Protein AF-0000000074490068 (afdb_homodimer)

Nearest PDB structures (foldseek):
  7w8n-assembly1_C  TM=6.162E-01  e=2.798E-07  Erythrobacter longus
  7cip-assembly2_B  TM=6.280E-01  e=3.712E-07  Erythrobacter longus
  6kf1-assembly1_A  TM=6.487E-01  e=4.925E-07  Erythrobacter longus
  7cih-assembly4_D  TM=6.109E-01  e=3.133E-07  Erythrobacter longus
  6kf5-assembly1_D  TM=5.903E-01  e=6.533E-07  Erythrobacter longus

pLDDT: mean 87.21, std 14.09, range [32.97, 98.94]

Radius of gyration: 30.13 Å; Cα contacts (8 Å, |Δi|>4): 1688; chains: 2; bounding box: 76×88×86 Å

Solvent-accessible surface area (backbone atoms only — not comparable to full-atom values): 42512 Å² total; per-residue (Å²): 114,66,72,55,53,51,49,50,50,50,48,48,49,50,51,49,50,51,50,49,51,48,48,51,52,52,51,50,51,50,50,52,51,47,46,33,62,75,40,30,87,71,47,42,37,57,71,64,39,27,41,83,44,58,45,64,84,72,64,73,90,52,71,54,39,72,70,18,42,49,44,71,22,54,44,70,45,73,50,67,32,97,88,70,40,45,30,28,31,38,44,33,47,16,64,80,70,25,80,54,54,54,49,51,73,74,66,47,82,62,60,46,69,66,54,49,71,68,56,46,51,49,54,51,50,55,49,52,45,65,44,64,30,34,36,39,35,31,58,41,54,34,22,37,64,74,21,66,62,52,39,52,39,50,54,54,51,23,67,76,34,90,41,26,31,35,41,34,40,19,49,48,29,15,68,82,14,35,49,88,74,55,42,62,71,57,40,51,48,40,47,49,36,53,54,49,53,49,39,73,58,58,35,58,61,57,31,34,24,35,26,9,29,38,59,8,18,30,53,32,30,42,40,46,17,44,42,26,69,74,65,60,46,72,36,44,37,22,38,38,28,33,36,27,50,33,22,43,39,66,39,41,39,58,19,63,92,57,58,78,36,45,87,29,56,85,36,68,69,50,33,53,55,56,34,67,53,48,77,63,36,53,54,22,39,65,29,40,38,47,31,62,27,26,33,33,40,37,38,36,16,61,56,12,69,54,50,49,49,65,29,40,51,48,37,49,36,33,35,47,14,51,67,70,73,46,86,47,78,79,73,57,70,64,57,63,66,59,47,40,58,78,48,88,60,67,42,64,45,80,53,81,51,29,33,39,32,45,39,49,66,46,46,25,37,40,33,36,57,42,83,64,82,80,60,73,85,65,84,68,51,85,82,44,55,23,56,44,37,34,38,38,27,48,69,17,28,69,74,45,48,74,60,26,50,61,47,64,44,41,52,51,33,54,30,53,78,67,72,88,113,66,71,56,53,51,50,50,49,50,49,47,49,52,52,50,51,51,50,48,51,47,49,51,52,52,49,50,51,50,50,51,51,47,44,34,62,74,39,29,88,69,48,42,38,57,70,64,40,27,40,83,44,59,46,64,83,72,65,74,89,53,70,54,36,74,69,17,44,49,45,72,24,53,44,70,45,73,52,66,32,97,87,71,39,43,30,27,29,38,45,32,46,16,64,80,72,25,81,54,54,54,49,51,73,73,68,49,82,64,61,46,65,67,55,48,72,67,57,46,51,50,53,50,49,55,49,52,45,64,43,65,30,34,36,40,34,30,57,41,53,34,22,38,62,73,23,66,63,52,40,52,40,49,54,53,51,23,68,76,34,90,41,26,32,35,40,34,40,20,46,49,27,14,67,81,16,36,49,83,74,54,41,63,70,59,39,52,48,41,47,50,37,53,54,48,52,48,39,73,58,59,34,58,60,57,31,34,24,35,26,9,28,39,57,8,18,29,54,32,30,43,40,46,17,44,41,26,68,75,65,60,46,73,35,45,39,21,38,39,27,33,37,27,52,33,22,42,40,66,38,42,39,58,19,63,92,57,56,78,39,46,88,31,56,84,36,67,70,51,32,54,55,56,33,68,52,47,76,64,36,52,54,23,39,66,29,40,38,47,32,61,26,27,33,32,38,38,37,34,16,61,57,11,70,54,50,51,50,65,28,42,51,49,38,49,37,32,36,47,14,50,68,69,74,44,83,46,78,79,74,58,70,63,56,63,65,59,48,37,57,80,48,83,64,70,40,64,45,82,52,81,54,28,34,39,33,45,39,50,65,44,46,28,36,42,34,35,57,42,83,64,84,80,59,72,86,66,84,70,52,86,80,44,54,25,55,45,38,35,38,38,27,49,69,18,27,68,76,44,48,75,58,26,50,61,48,63,45,41,52,50,32,54,30,52,78,68,72,88

Organism: Spizellomyces punctatus (strain DAOM BR117) (NCBI:txid645134)

InterPro domains:
  IPR000073 Alpha/beta hydrolase fold-1 [PF00561] (134-226)
  IPR029058 Alpha/Beta hydrolase fold [G3DSA:3.40.50.1820] (121-336)
  IPR029058 Alpha/Beta hydrolase fold [SSF53474] (72-399)

Foldseek 3Di:
DVVVVVVVVVVVVVVVVVVVVVVVVVVVLVVLLVCCLVPVLPNVQCVFQVQVQAPPDDDLCDALVVLPAAFLFKHWDWDAFPVGWIWIKIKGWANVVHDDPVCVVVVDDDCGVVDDPVRSVVVSLVLLLVAQAEEEEEEGHHYACSPNLNVLVVNLQSHLDNRYMYIYIDFDCHDPIHHVRDALVRSLRVLLVSLVVSVVSNDDQQRYEYEYAERGLLSSLQNLLCCCVVVVDQHGVAYEYELYFQKPLRLQCQAVVCVSNVVQNVPVVSSVVSSVSNDRISRNLVSLLRNFLHAYEYEYECAARRRHCVRSVSNLQSNQCSLVVHRWDDDDPCLLVVCDLPPDPQPWDDGVQWIWGQDPPSQWIKIWGDDDPPPDPDDDPVSRGHIYMYIYGHHDYSSCLSVDPVNSVVVSVSSVVNVD/DVVVVVVVVVVVVVVVVVVVVVVVVVVVLVVLVVCCLVPVLPNVQCVFQVQVQAPDDDDLCDALVVLPAAFLFKHWDWDAFPVGWIWIKIKGWANVPHDDPVCVVVVDDDCGVVDDPVRSVVVSLVLLLVAQAEEEEEEGHHYACSPNLNVLVVNLQSHLDNRYMYIYIDFDCHDPIHHVRDALVRSLRVLLVSLVVSVVSNDDQQRYEYEYAERGLLSSLQNLLCCCVVVVDQHGVAYEYELYFQKPLRLQCQAVVCVSNVVQNVPVVSSVVSSVSNDRISRNLVSLLRNFLHAYEYEYECAARRRHCVRSVSNLQSNQCSLVVHRWDDDDPCLLVVCDLPPDDQDWDDGVQWIWGQDHPSQWIKIWGDDDPPPDPDDDPVSGGHIYMYIYGHHDYSSCLSVDPVNSVVVSVSSVVNVD

Sequence (840 aa):
MAQRKKAERKTGSIGARLLRWGTIIVTSYLVLLLALVSYPEVFQPHLIYLNWIRYPSVNWSGDAQEFGFRAGTVRSIKFSTPDNVTLGAWHILPRTSAPSVLSLTKGGASPVGKESVEDRDVRFTKALQSAGRVFLYFHGNAGNRATGHRTDFYKIIQDLGDNTHIIAVDCRGFGDSDGYFASEYGIQIDAVASFDWIVAQGVSPSKIVVVGHSLGTGIATYLAHNITVSRGIHGGGGLLLLAGYASIPDAALGYPMVPLLWPFKHHPSLATKAKSFVVERWESSRNIRDTHGWPVLLVHGSRDYEILPWQARNLFLQAVSARIGTEAVEPPEDAVTALAPDHEEGSHLEYEGYDIRTLPGREAWLWTLRPNKDADAVVRGPKDIGNVWYLEVKHGGHNSLSKFHVVPDTIEAWATINGLMAQRKKAERKTGSIGARLLRWGTIIVTSYLVLLLALVSYPEVFQPHLIYLNWIRYPSVNWSGDAQEFGFRAGTVRSIKFSTPDNVTLGAWHILPRTSAPSVLSLTKGGASPVGKESVEDRDVRFTKALQSAGRVFLYFHGNAGNRATGHRTDFYKIIQDLGDNTHIIAVDCRGFGDSDGYFASEYGIQIDAVASFDWIVAQGVSPSKIVVVGHSLGTGIATYLAHNITVSRGIHGGGGLLLLAGYASIPDAALGYPMVPLLWPFKHHPSLATKAKSFVVERWESSRNIRDTHGWPVLLVHGSRDYEILPWQARNLFLQAVSARIGTEAVEPPEDAVTALAPDHEEGSHLEYEGYDIRTLPGREAWLWTLRPNKDADAVVRGPKDIGNVWYLEVKHGGHNSLSKFHVVPDTIEAWATINGL

Secondary structure (DSSP, 8-state):
-HHHHHHHHHHHHHHHHHHHHHHHHHHHHHHHHHHHHHSHHHHHHHHHH-TT---S---TTS-GGGGTPPTTSEEEEEEE-TTSPEEEEEEE--GGGSPPHHHHHTTPPPSTTTS-HHHHHHHHHHHHHT-SEEEEEE--SSS-TT-HHHHHHHHHHHHH-TTEEEEEEE-TTSTT-S-S---HHHHHHHHHHHHHHHHHTT--GGGEEEEEETHHHHHHHHHHHHHHHHH-----SEEEEES--S-HHHHHTT-SSSGGGGGGTT-HHHHHHHHHT------HHHHGGG-TT--EEEEEETT-SSS-THHHHHHHHHHHHHHHTSPPPPPPHHHHHH--TTSSS--EEEETTEEEEEPGGG-EEEEEEPP-SSS-S-S--TTTS--EEEEEETT--SS-GGG-THHHHHHHHHHHHTT-/-HHHHHHHHHHHHHHHHHHHHHHHHHHHHHHHHHHHHHSHHHHHHHHHH-TT---S---TTS-GGGGTPPTTSEEEEEEE-TTSPEEEEEEE--GGGSPPHHHHHTTPPPSTTTS-HHHHHHHHHHHHHT-SEEEEEE--SSS-TT-HHHHHHHHHHHHH-TTEEEEEEE-TTSTT-S-S---HHHHHHHHHHHHHHHHHTT--GGGEEEEEETHHHHHHHHHHHHHHHHH-----SEEEEES--S-HHHHHTT-SSSGGGGGGTT-HHHHHHHHHT------HHHHGGG-TT--EEEEEETT-SSS-THHHHHHHHHHHHHHHTSPPPPPPHHHHHH--TTSSS--EEEETTEEEEEPGGG-EEEEEEPP-SSS-S-S--TTTS--EEEEEETT--SS-GGG-THHHHHHHHHHHHTT-

Structure (mmCIF, N/CA/C/O backbone):
data_AF-0000000074490068-model_v1
#
loop_
_entity.id
_entity.type
_entity.pdbx_description
1 polymer 'AB hydrolase-1 domain-containing protein'
#
loop_
_atom_site.group_PDB
_atom_site.id
_atom_site.type_symbol
_atom_site.label_atom_id
_atom_site.label_alt_id
_atom_site.label_comp_id
_atom_site.label_asym_id
_atom_site.label_entity_id
_atom_site.label_seq_id
_atom_site.pdbx_PDB_ins_code
_atom_site.Cartn_x
_atom_site.Cartn_y
_atom_site.Cartn_z
_atom_site.occupancy
_atom_site.B_iso_or_equiv
_atom_site.auth_seq_id
_atom_site.auth_comp_id
_atom_site.auth_asym_id
_atom_site.auth_atom_id
_atom_site.pdbx_PDB_model_num
ATOM 1 N N . MET A 1 1 ? -45.094 18.609 -43.719 1 52.16 1 MET A N 1
ATOM 2 C CA . MET A 1 1 ? -44.719 17.422 -44.5 1 52.16 1 MET A CA 1
ATOM 3 C C . MET A 1 1 ? -43.219 17.406 -44.781 1 52.16 1 MET A C 1
ATOM 5 O O . MET A 1 1 ? -42.594 16.344 -44.688 1 52.16 1 MET A O 1
ATOM 9 N N . ALA A 1 2 ? -42.594 18.484 -44.938 1 65.31 2 ALA A N 1
ATOM 10 C CA . ALA A 1 2 ? -41.156 18.578 -45.281 1 65.31 2 ALA A CA 1
ATOM 11 C C . ALA A 1 2 ? -40.281 18.406 -44.062 1 65.31 2 ALA A C 1
ATOM 13 O O . ALA A 1 2 ? -39.25 17.766 -44.094 1 65.31 2 ALA A O 1
ATOM 14 N N . GLN A 1 3 ? -40.75 18.859 -42.906 1 60.53 3 GLN A N 1
ATOM 15 C CA . GLN A 1 3 ? -40 18.75 -41.656 1 60.53 3 GLN A CA 1
ATOM 16 C C . GLN A 1 3 ? -39.938 17.297 -41.188 1 60.53 3 GLN A C 1
ATOM 18 O O . GLN A 1 3 ? -38.969 16.859 -40.594 1 60.53 3 GLN A O 1
ATOM 23 N N . ARG A 1 4 ? -40.969 16.547 -41.531 1 58.06 4 ARG A N 1
ATOM 24 C CA . ARG A 1 4 ? -41.031 15.133 -41.156 1 58.06 4 ARG A CA 1
ATOM 25 C C . ARG A 1 4 ? -40.125 14.289 -42.062 1 58.06 4 ARG A C 1
ATOM 27 O O . ARG A 1 4 ? -39.5 13.344 -41.594 1 58.06 4 ARG A O 1
ATOM 34 N N . LYS A 1 5 ? -40.156 14.68 -43.344 1 50.94 5 LYS A N 1
ATOM 35 C CA . LYS A 1 5 ? -39.344 13.922 -44.281 1 50.94 5 LYS A CA 1
ATOM 36 C C . LYS A 1 5 ? -37.875 14.102 -44 1 50.94 5 LYS A C 1
ATOM 38 O O . LYS A 1 5 ? -37.094 13.156 -44.125 1 50.94 5 LYS A O 1
ATOM 43 N N . LYS A 1 6 ? -37.438 15.18 -43.469 1 56.88 6 LYS A N 1
ATOM 44 C CA . LYS A 1 6 ? -36.062 15.469 -43.156 1 56.88 6 LYS A CA 1
ATOM 45 C C . LYS A 1 6 ? -35.625 14.781 -41.844 1 56.88 6 LYS A C 1
ATOM 47 O O . LYS A 1 6 ? -34.531 14.258 -41.75 1 56.88 6 LYS A O 1
ATOM 52 N N . ALA A 1 7 ? -36.562 14.742 -41 1 59.78 7 ALA A N 1
ATOM 53 C CA . ALA A 1 7 ? -36.344 14.016 -39.75 1 59.78 7 ALA A CA 1
ATOM 54 C C . ALA A 1 7 ? -36.219 12.516 -40.031 1 59.78 7 ALA A C 1
ATOM 56 O O . ALA A 1 7 ? -35.375 11.844 -39.406 1 59.78 7 ALA A O 1
ATOM 57 N N . GLU A 1 8 ? -37.031 12.062 -40.906 1 56.09 8 GLU A N 1
ATOM 58 C CA . GLU A 1 8 ? -37 10.648 -41.281 1 56.09 8 GLU A CA 1
ATOM 59 C C . GLU A 1 8 ? -35.719 10.305 -42.031 1 56.09 8 GLU A C 1
ATOM 61 O O . GLU A 1 8 ? -35.125 9.242 -41.812 1 56.09 8 GLU A O 1
ATOM 66 N N . ARG A 1 9 ? -35.219 11.133 -42.781 1 59.84 9 ARG A N 1
ATOM 67 C CA . ARG A 1 9 ? -33.969 10.922 -43.5 1 59.84 9 ARG A CA 1
ATOM 68 C C . ARG A 1 9 ? -32.75 11 -42.562 1 59.84 9 ARG A C 1
ATOM 70 O O . ARG A 1 9 ? -31.812 10.211 -42.688 1 59.84 9 ARG A O 1
ATOM 77 N N . LYS A 1 10 ? -32.906 11.922 -41.688 1 64.88 10 LYS A N 1
ATOM 78 C CA . LYS A 1 10 ? -31.828 12.055 -40.688 1 64.88 10 LYS A CA 1
ATOM 79 C C . LYS A 1 10 ? -31.797 10.852 -39.75 1 64.88 10 LYS A C 1
ATOM 81 O O . LYS A 1 10 ? -30.719 10.352 -39.438 1 64.88 10 LYS A O 1
ATOM 86 N N . THR A 1 11 ? -33.031 10.492 -39.469 1 68.38 11 THR A N 1
ATOM 87 C CA . THR A 1 11 ? -33.125 9.297 -38.656 1 68.38 11 THR A CA 1
ATOM 88 C C . THR A 1 11 ? -32.688 8.062 -39.438 1 68.38 11 THR A C 1
ATOM 90 O O . THR A 1 11 ? -32.031 7.176 -38.875 1 68.38 11 THR A O 1
ATOM 93 N N . GLY A 1 12 ? -32.969 8.07 -40.625 1 69.19 12 GLY A N 1
ATOM 94 C CA . GLY A 1 12 ? -32.531 6.988 -41.5 1 69.19 12 GLY A CA 1
ATOM 95 C C . GLY A 1 12 ? -31.016 6.926 -41.625 1 69.19 12 GLY A C 1
ATOM 96 O O . GLY A 1 12 ? -30.438 5.836 -41.625 1 69.19 12 GLY A O 1
ATOM 97 N N . SER A 1 13 ? -30.438 8.133 -41.562 1 79.62 13 SER A N 1
ATOM 98 C CA . SER A 1 13 ? -28.984 8.25 -41.719 1 79.62 13 SER A CA 1
ATOM 99 C C . SER A 1 13 ? -28.266 7.816 -40.438 1 79.62 13 SER A C 1
ATOM 101 O O . SER A 1 13 ? -27.25 7.137 -40.5 1 79.62 13 SER A O 1
ATOM 103 N N . ILE A 1 14 ? -28.891 8.062 -39.312 1 82.25 14 ILE A N 1
ATOM 104 C CA . ILE A 1 14 ? -28.297 7.648 -38.062 1 82.25 14 ILE A CA 1
ATOM 105 C C . ILE A 1 14 ? -28.422 6.133 -37.906 1 82.25 14 ILE A C 1
ATOM 107 O O . ILE A 1 14 ? -27.469 5.469 -37.469 1 82.25 14 ILE A O 1
ATOM 111 N N . GLY A 1 15 ? -29.562 5.621 -38.25 1 81.12 15 GLY A N 1
ATOM 112 C CA . GLY A 1 15 ? -29.75 4.184 -38.25 1 81.12 15 GLY A CA 1
ATOM 113 C C . GLY A 1 15 ? -28.797 3.434 -39.156 1 81.12 15 GLY A C 1
ATOM 114 O O . GLY A 1 15 ? -28.25 2.4 -38.781 1 81.12 15 GLY A O 1
ATOM 115 N N . ALA A 1 16 ? -28.672 3.941 -40.281 1 85.62 16 ALA A N 1
ATOM 116 C CA . ALA A 1 16 ? -27.766 3.332 -41.25 1 85.62 16 ALA A CA 1
ATOM 117 C C . ALA A 1 16 ? -26.328 3.391 -40.781 1 85.62 16 ALA A C 1
ATOM 119 O O . ALA A 1 16 ? -25.562 2.436 -40.938 1 85.62 16 ALA A O 1
ATOM 120 N N . ARG A 1 17 ? -25.859 4.438 -40.188 1 87.12 17 ARG A N 1
ATOM 121 C CA . ARG A 1 17 ? -24.531 4.57 -39.656 1 87.12 17 ARG A CA 1
ATOM 122 C C . ARG A 1 17 ? -24.312 3.607 -38.469 1 87.12 17 ARG A C 1
ATOM 124 O O . ARG A 1 17 ? -23.25 2.988 -38.344 1 87.12 17 ARG A O 1
ATOM 131 N N . LEU A 1 18 ? -25.344 3.506 -37.625 1 87 18 LEU A N 1
ATOM 132 C CA . LEU A 1 18 ? -25.266 2.578 -36.531 1 87 18 LEU A CA 1
ATOM 133 C C . LEU A 1 18 ? -25.156 1.138 -37 1 87 18 LEU A C 1
ATOM 135 O O . LEU A 1 18 ? -24.406 0.341 -36.438 1 87 18 LEU A O 1
ATOM 139 N N . LEU A 1 19 ? -25.922 0.865 -38 1 86.25 19 LEU A N 1
ATOM 140 C CA . LEU A 1 19 ? -25.859 -0.473 -38.562 1 86.25 19 LEU A CA 1
ATOM 141 C C . LEU A 1 19 ? -24.5 -0.742 -39.188 1 86.25 19 LEU A C 1
ATOM 143 O O . LEU A 1 19 ? -23.969 -1.847 -39.062 1 86.25 19 LEU A O 1
ATOM 147 N N . ARG A 1 20 ? -24.016 0.234 -39.844 1 88.06 20 ARG A N 1
ATOM 148 C CA . ARG A 1 20 ? -22.688 0.1 -40.438 1 88.06 20 ARG A CA 1
ATOM 149 C C . ARG A 1 20 ? -21.625 -0.122 -39.375 1 88.06 20 ARG A C 1
ATOM 151 O O . ARG A 1 20 ? -20.797 -1.021 -39.5 1 88.06 20 ARG A O 1
ATOM 158 N N . TRP A 1 21 ? -21.656 0.705 -38.375 1 88.25 21 TRP A N 1
ATOM 159 C CA . TRP A 1 21 ? -20.688 0.549 -37.281 1 88.25 21 TRP A CA 1
ATOM 160 C C . TRP A 1 21 ? -20.875 -0.795 -36.594 1 88.25 21 TRP A C 1
ATOM 162 O O . TRP A 1 21 ? -19.891 -1.444 -36.219 1 88.25 21 TRP A O 1
ATOM 172 N N . GLY A 1 22 ? -22.062 -1.167 -36.469 1 87.94 22 GLY A N 1
ATOM 173 C CA . GLY A 1 22 ? -22.344 -2.479 -35.906 1 87.94 22 GLY A CA 1
ATOM 174 C C . GLY A 1 22 ? -21.75 -3.615 -36.719 1 87.94 22 GLY A C 1
ATOM 175 O O . GLY A 1 22 ? -21.156 -4.539 -36.156 1 87.94 22 GLY A O 1
ATOM 176 N N . THR A 1 23 ? -21.938 -3.512 -37.938 1 88.19 23 THR A N 1
ATOM 177 C CA . THR A 1 23 ? -21.422 -4.539 -38.844 1 88.19 23 THR A CA 1
ATOM 178 C C . THR A 1 23 ? -19.891 -4.559 -38.812 1 88.19 23 THR A C 1
ATOM 180 O O . THR A 1 23 ? -19.281 -5.629 -38.812 1 88.19 23 THR A O 1
ATOM 183 N N . ILE A 1 24 ? -19.312 -3.426 -38.781 1 89.31 24 ILE A N 1
ATOM 184 C CA . ILE A 1 24 ? -17.859 -3.338 -38.719 1 89.31 24 ILE A CA 1
ATOM 185 C C . ILE A 1 24 ? -17.344 -3.967 -37.438 1 89.31 24 ILE A C 1
ATOM 187 O O . ILE A 1 24 ? -16.375 -4.73 -37.438 1 89.31 24 ILE A O 1
ATOM 191 N N . ILE A 1 25 ? -17.984 -3.676 -36.344 1 87.25 25 ILE A N 1
ATOM 192 C CA . ILE A 1 25 ? -17.578 -4.195 -35.062 1 87.25 25 ILE A CA 1
ATOM 193 C C . ILE A 1 25 ? -17.719 -5.719 -35.031 1 87.25 25 ILE A C 1
ATOM 195 O O . ILE A 1 25 ? -16.797 -6.426 -34.625 1 87.25 25 ILE A O 1
ATOM 199 N N . VAL A 1 26 ? -18.766 -6.188 -35.562 1 86.81 26 VAL A N 1
ATOM 200 C CA . VAL A 1 26 ? -19.016 -7.625 -35.531 1 86.81 26 VAL A CA 1
ATOM 201 C C . VAL A 1 26 ? -18.031 -8.328 -36.469 1 86.81 26 VAL A C 1
ATOM 203 O O . VAL A 1 26 ? -17.484 -9.375 -36.156 1 86.81 26 VAL A O 1
ATOM 206 N N . THR A 1 27 ? -17.828 -7.758 -37.594 1 88.25 27 THR A N 1
ATOM 207 C CA . THR A 1 27 ? -16.906 -8.352 -38.562 1 88.25 27 THR A CA 1
ATOM 208 C C . THR A 1 27 ? -15.477 -8.344 -38 1 88.25 27 THR A C 1
ATOM 210 O O . THR A 1 27 ? -14.742 -9.32 -38.156 1 88.25 27 THR A O 1
ATOM 213 N N . SER A 1 28 ? -15.109 -7.254 -37.438 1 88.62 28 SER A N 1
ATOM 214 C CA . SER A 1 28 ? -13.789 -7.172 -36.812 1 88.62 28 SER A CA 1
ATOM 215 C C . SER A 1 28 ? -13.625 -8.219 -35.719 1 88.62 28 SER A C 1
ATOM 217 O O . SER A 1 28 ? -12.562 -8.828 -35.594 1 88.62 28 SER A O 1
ATOM 219 N N . TYR A 1 29 ? -14.609 -8.297 -34.969 1 87.19 29 TYR A N 1
ATOM 220 C CA . TYR A 1 29 ? -14.609 -9.312 -33.906 1 87.19 29 TYR A CA 1
ATOM 221 C C . TYR A 1 29 ? -14.438 -10.703 -34.5 1 87.19 29 TYR A C 1
ATOM 223 O O . TYR A 1 29 ? -13.633 -11.5 -34 1 87.19 29 TYR A O 1
ATOM 231 N N . LEU A 1 30 ? -15.102 -11.008 -35.5 1 87.06 30 LEU A N 1
ATOM 232 C CA . LEU A 1 30 ? -15.047 -12.328 -36.125 1 87.06 30 LEU A CA 1
ATOM 233 C C . LEU A 1 30 ? -13.688 -12.578 -36.75 1 87.06 30 LEU A C 1
ATOM 235 O O . LEU A 1 30 ? -13.164 -13.688 -36.688 1 87.06 30 LEU A O 1
ATOM 239 N N . VAL A 1 31 ? -13.148 -11.609 -37.344 1 88.5 31 VAL A N 1
ATOM 240 C CA . VAL A 1 31 ? -11.82 -11.727 -37.938 1 88.5 31 VAL A CA 1
ATOM 241 C C . VAL A 1 31 ? -10.789 -12 -36.844 1 88.5 31 VAL A C 1
ATOM 243 O O . VAL A 1 31 ? -9.898 -12.836 -37.031 1 88.5 31 VAL A O 1
ATOM 246 N N . LEU A 1 32 ? -10.898 -11.258 -35.812 1 87.88 32 LEU A N 1
ATOM 247 C CA . LEU A 1 32 ? -9.992 -11.477 -34.688 1 87.88 32 LEU A CA 1
ATOM 248 C C . LEU A 1 32 ? -10.109 -12.898 -34.156 1 87.88 32 LEU A C 1
ATOM 250 O O . LEU A 1 32 ? -9.102 -13.562 -33.906 1 87.88 32 LEU A O 1
ATOM 254 N N . LEU A 1 33 ? -11.281 -13.344 -34.031 1 86.69 33 LEU A N 1
ATOM 255 C CA . LEU A 1 33 ? -11.508 -14.703 -33.531 1 86.69 33 LEU A CA 1
ATOM 256 C C . LEU A 1 33 ? -10.914 -15.727 -34.5 1 86.69 33 LEU A C 1
ATOM 258 O O . LEU A 1 33 ? -10.32 -16.719 -34.094 1 86.69 33 LEU A O 1
ATOM 262 N N . LEU A 1 34 ? -11.117 -15.453 -35.688 1 88.56 34 LEU A N 1
ATOM 263 C CA . LEU A 1 34 ? -10.57 -16.344 -36.719 1 88.56 34 LEU A CA 1
ATOM 264 C C . LEU A 1 34 ? -9.047 -16.375 -36.656 1 88.56 34 LEU A C 1
ATOM 266 O O . LEU A 1 34 ? -8.43 -17.422 -36.812 1 88.56 34 LEU A O 1
ATOM 270 N N . ALA A 1 35 ? -8.523 -15.281 -36.531 1 89.62 35 ALA A N 1
ATOM 271 C CA . ALA A 1 35 ? -7.07 -15.195 -36.406 1 89.62 35 ALA A CA 1
ATOM 272 C C . ALA A 1 35 ? -6.566 -15.953 -35.188 1 89.62 35 ALA A C 1
ATOM 274 O O . ALA A 1 35 ? -5.559 -16.656 -35.25 1 89.62 35 ALA A O 1
ATOM 275 N N . LEU A 1 36 ? -7.211 -15.852 -34.156 1 89.88 36 LEU A N 1
ATOM 276 C CA . LEU A 1 36 ? -6.836 -16.484 -32.875 1 89.88 36 LEU A CA 1
ATOM 277 C C . LEU A 1 36 ? -6.941 -18 -33 1 89.88 36 LEU A C 1
ATOM 279 O O . LEU A 1 36 ? -6.152 -18.734 -32.375 1 89.88 36 LEU A O 1
ATOM 283 N N . VAL A 1 37 ? -7.871 -18.453 -33.781 1 89.69 37 VAL A N 1
ATOM 284 C CA . VAL A 1 37 ? -8.102 -19.891 -33.906 1 89.69 37 VAL A CA 1
ATOM 285 C C . VAL A 1 37 ? -7.195 -20.469 -35 1 89.69 37 VAL A C 1
ATOM 287 O O . VAL A 1 37 ? -6.684 -21.578 -34.844 1 89.69 37 VAL A O 1
ATOM 290 N N . SER A 1 38 ? -6.949 -19.703 -36 1 91.88 38 SER A N 1
ATOM 291 C CA . SER A 1 38 ? -6.184 -20.188 -37.156 1 91.88 38 SER A CA 1
ATOM 292 C C . SER A 1 38 ? -4.684 -20.141 -36.875 1 91.88 38 SER A C 1
ATOM 294 O O . SER A 1 38 ? -3.928 -20.984 -37.344 1 91.88 38 SER A O 1
ATOM 296 N N . TYR A 1 39 ? -4.23 -19.188 -36.188 1 92.69 39 TYR A N 1
ATOM 297 C CA . TYR A 1 39 ? -2.818 -19.031 -35.844 1 92.69 39 TYR A CA 1
ATOM 298 C C . TYR A 1 39 ? -2.637 -18.781 -34.375 1 92.69 39 TYR A C 1
ATOM 300 O O . TYR A 1 39 ? -2.09 -17.75 -33.969 1 92.69 39 TYR A O 1
ATOM 308 N N . PRO A 1 40 ? -2.998 -19.719 -33.562 1 91.31 40 PRO A N 1
ATOM 309 C CA . PRO A 1 40 ? -3.021 -19.516 -32.125 1 91.31 40 PRO A CA 1
ATOM 310 C C . PRO A 1 40 ? -1.635 -19.25 -31.531 1 91.31 40 PRO A C 1
ATOM 312 O O . PRO A 1 40 ? -1.487 -18.422 -30.625 1 91.31 40 PRO A O 1
ATOM 315 N N . GLU A 1 41 ? -0.59 -19.828 -32.062 1 90.25 41 GLU A N 1
ATOM 316 C CA . GLU A 1 41 ? 0.758 -19.688 -31.516 1 90.25 41 GLU A CA 1
ATOM 317 C C . GLU A 1 41 ? 1.295 -18.266 -31.75 1 90.25 41 GLU A C 1
ATOM 319 O O . GLU A 1 41 ? 2.205 -17.828 -31.047 1 90.25 41 GLU A O 1
ATOM 324 N N . VAL A 1 42 ? 0.665 -17.625 -32.719 1 88.88 42 VAL A N 1
ATOM 325 C CA . VAL A 1 42 ? 1.154 -16.297 -33.094 1 88.88 42 VAL A CA 1
ATOM 326 C C . VAL A 1 42 ? 0.371 -15.227 -32.344 1 88.88 42 VAL A C 1
ATOM 328 O O . VAL A 1 42 ? 0.956 -14.281 -31.812 1 88.88 42 VAL A O 1
ATOM 331 N N . PHE A 1 43 ? -0.87 -15.367 -32.281 1 90.25 43 PHE A N 1
ATOM 332 C CA . PHE A 1 43 ? -1.691 -14.242 -31.844 1 90.25 43 PHE A CA 1
ATOM 333 C C . PHE A 1 43 ? -2.107 -14.406 -30.391 1 90.25 43 PHE A C 1
ATOM 335 O O . PHE A 1 43 ? -2.213 -13.43 -29.641 1 90.25 43 PHE A O 1
ATOM 342 N N . GLN A 1 44 ? -2.354 -15.609 -29.906 1 92 44 GLN A N 1
ATOM 343 C CA . GLN A 1 44 ? -2.887 -15.828 -28.562 1 92 44 GLN A CA 1
ATOM 344 C C . GLN A 1 44 ? -1.907 -15.352 -27.5 1 92 44 GLN A C 1
ATOM 346 O O . GLN A 1 44 ? -2.307 -14.711 -26.516 1 92 44 GLN A O 1
ATOM 351 N N . PRO A 1 45 ? -0.581 -15.586 -27.703 1 93.06 45 PRO A N 1
ATOM 352 C CA . PRO A 1 45 ? 0.362 -15.141 -26.672 1 93.06 45 PRO A CA 1
ATOM 353 C C . PRO A 1 45 ? 0.313 -13.633 -26.438 1 93.06 45 PRO A C 1
ATOM 355 O O . PRO A 1 45 ? 0.469 -13.18 -25.297 1 93.06 45 PRO A O 1
ATOM 358 N N . HIS A 1 46 ? 0.002 -12.859 -27.406 1 90.31 46 HIS A N 1
ATOM 359 C CA . HIS A 1 46 ? -0.057 -11.406 -27.266 1 90.31 46 HIS A CA 1
ATOM 360 C C . HIS A 1 46 ? -1.223 -10.984 -26.391 1 90.31 46 HIS A C 1
ATOM 362 O O . HIS A 1 46 ? -1.158 -9.945 -25.719 1 90.31 46 HIS A O 1
ATOM 368 N N . LEU A 1 47 ? -2.219 -11.789 -26.391 1 90.38 47 LEU A N 1
ATOM 369 C CA . LEU A 1 47 ? -3.402 -11.461 -25.594 1 90.38 47 LEU A CA 1
ATOM 370 C C . LEU A 1 47 ? -3.316 -12.078 -24.203 1 90.38 47 LEU A C 1
ATOM 372 O O . LEU A 1 47 ? -3.936 -11.578 -23.266 1 90.38 47 LEU A O 1
ATOM 376 N N . ILE A 1 48 ? -2.529 -13.125 -24.094 1 93.38 48 ILE A N 1
ATOM 377 C CA . ILE A 1 48 ? -2.402 -13.828 -22.828 1 93.38 48 ILE A CA 1
ATOM 378 C C . ILE A 1 48 ? -1.364 -13.125 -21.953 1 93.38 48 ILE A C 1
ATOM 380 O O . ILE A 1 48 ? -1.622 -12.844 -20.781 1 93.38 48 ILE A O 1
ATOM 384 N N . TYR A 1 49 ? -0.252 -12.828 -22.531 1 95.06 49 TYR A N 1
ATOM 385 C CA . TYR A 1 49 ? 0.866 -12.312 -21.734 1 95.06 49 TYR A CA 1
ATOM 386 C C . TYR A 1 49 ? 0.837 -10.789 -21.688 1 95.06 49 TYR A C 1
ATOM 388 O O . TYR A 1 49 ? 1.322 -10.188 -20.719 1 95.06 49 TYR A O 1
ATOM 396 N N . LEU A 1 50 ? 0.322 -10.125 -22.781 1 93.06 50 LEU A N 1
ATOM 397 C CA . LEU A 1 50 ? 0.209 -8.672 -22.844 1 93.06 50 LEU A CA 1
ATOM 398 C C . LEU A 1 50 ? 1.547 -8.016 -22.531 1 93.06 50 LEU A C 1
ATOM 400 O O . LEU A 1 50 ? 1.589 -6.977 -21.859 1 93.06 50 LEU A O 1
ATOM 404 N N . ASN A 1 51 ? 2.629 -8.641 -22.875 1 93.44 51 ASN A N 1
ATOM 405 C CA . ASN A 1 51 ? 3.959 -8.156 -22.531 1 93.44 51 ASN A CA 1
ATOM 406 C C . ASN A 1 51 ? 4.309 -6.887 -23.297 1 93.44 51 ASN A C 1
ATOM 408 O O . ASN A 1 51 ? 5.309 -6.227 -23 1 93.44 51 ASN A O 1
ATOM 412 N N . TRP A 1 52 ? 3.41 -6.461 -24.25 1 91.44 52 TRP A N 1
ATOM 413 C CA . TRP A 1 52 ? 3.615 -5.223 -24.984 1 91.44 52 TRP A CA 1
ATOM 414 C C . TRP A 1 52 ? 3.133 -4.02 -24.188 1 91.44 52 TRP A C 1
ATOM 416 O O . TRP A 1 52 ? 3.434 -2.875 -24.531 1 91.44 52 TRP A O 1
ATOM 426 N N . ILE A 1 53 ? 2.33 -4.301 -23.203 1 91.75 53 ILE A N 1
ATOM 427 C CA . ILE A 1 53 ? 2.014 -3.244 -22.25 1 91.75 53 ILE A CA 1
ATOM 428 C C . ILE A 1 53 ? 3.158 -3.088 -21.266 1 91.75 53 ILE A C 1
ATOM 430 O O . ILE A 1 53 ? 3.229 -3.816 -20.266 1 91.75 53 ILE A O 1
ATOM 434 N N . ARG A 1 54 ? 3.977 -2.15 -21.5 1 90.19 54 ARG A N 1
ATOM 435 C CA . ARG A 1 54 ? 5.207 -2.016 -20.734 1 90.19 54 ARG A CA 1
ATOM 436 C C . ARG A 1 54 ? 5.102 -0.872 -19.719 1 90.19 54 ARG A C 1
ATOM 438 O O . ARG A 1 54 ? 5.812 0.129 -19.844 1 90.19 54 ARG A O 1
ATOM 445 N N . TYR A 1 55 ? 4.238 -0.951 -18.844 1 90.12 55 TYR A N 1
ATOM 446 C CA . TYR A 1 55 ? 4.07 0.04 -17.797 1 90.12 55 TYR A CA 1
ATOM 447 C C . TYR A 1 55 ? 4.316 -0.579 -16.422 1 90.12 55 TYR A C 1
ATOM 449 O O . TYR A 1 55 ? 3.832 -1.677 -16.125 1 90.12 55 TYR A O 1
ATOM 457 N N . PRO A 1 56 ? 5.059 0.177 -15.672 1 92 56 PRO A N 1
ATOM 458 C CA . PRO A 1 56 ? 5.691 1.49 -15.82 1 92 56 PRO A CA 1
ATOM 459 C C . PRO A 1 56 ? 6.961 1.442 -16.656 1 92 56 PRO A C 1
ATOM 461 O O . PRO A 1 56 ? 7.535 0.367 -16.859 1 92 56 PRO A O 1
ATOM 464 N N . SER A 1 57 ? 7.281 2.623 -17.109 1 89.75 57 SER A N 1
ATOM 465 C CA . SER A 1 57 ? 8.609 2.77 -17.703 1 89.75 57 SER A CA 1
ATOM 466 C C . SER A 1 57 ? 9.688 2.834 -16.625 1 89.75 57 SER A C 1
ATOM 468 O O . SER A 1 57 ? 9.547 3.564 -15.641 1 89.75 57 SER A O 1
ATOM 470 N N . VAL A 1 58 ? 10.695 1.998 -16.797 1 90.25 58 VAL A N 1
ATOM 471 C CA . VAL A 1 58 ? 11.68 1.863 -15.734 1 90.25 58 VAL A CA 1
ATOM 472 C C . VAL A 1 58 ? 13.086 2.074 -16.297 1 90.25 58 VAL A C 1
ATOM 474 O O . VAL A 1 58 ? 13.406 1.573 -17.375 1 90.25 58 VAL A O 1
ATOM 477 N N . ASN A 1 59 ? 13.82 2.898 -15.594 1 87.06 59 ASN A N 1
ATOM 478 C CA . ASN A 1 59 ? 15.266 2.893 -15.797 1 87.06 59 ASN A CA 1
ATOM 479 C C . ASN A 1 59 ? 15.938 1.782 -14.992 1 87.06 59 ASN A C 1
ATOM 481 O O . ASN A 1 59 ? 16.266 1.973 -13.828 1 87.06 59 ASN A O 1
ATOM 485 N N . TRP A 1 60 ? 16.172 0.716 -15.656 1 87.94 60 TRP A N 1
ATOM 486 C CA . TRP A 1 60 ? 16.609 -0.501 -14.984 1 87.94 60 TRP A CA 1
ATOM 487 C C . TRP A 1 60 ? 18.031 -0.35 -14.445 1 87.94 60 TRP A C 1
ATOM 489 O O . TRP A 1 60 ? 18.469 -1.15 -13.617 1 87.94 60 TRP A O 1
ATOM 499 N N . SER A 1 61 ? 18.75 0.685 -14.945 1 78.31 61 SER A N 1
ATOM 500 C CA . SER A 1 61 ? 20.078 0.953 -14.445 1 78.31 61 SER A CA 1
ATOM 501 C C . SER A 1 61 ? 20.031 1.796 -13.172 1 78.31 61 SER A C 1
ATOM 503 O O . SER A 1 61 ? 21.062 1.964 -12.492 1 78.31 61 SER A O 1
ATOM 505 N N . GLY A 1 62 ? 18.859 2.258 -12.93 1 76.06 62 GLY A N 1
ATOM 506 C CA . GLY A 1 62 ? 18.719 3.111 -11.758 1 76.06 62 GLY A CA 1
ATOM 507 C C . GLY A 1 62 ? 18.312 2.35 -10.508 1 76.06 62 GLY A C 1
ATOM 508 O O . GLY A 1 62 ? 18.297 1.116 -10.508 1 76.06 62 GLY A O 1
ATOM 509 N N . ASP A 1 63 ? 18.234 3.133 -9.453 1 76 63 ASP A N 1
ATOM 510 C CA . ASP A 1 63 ? 17.906 2.527 -8.164 1 76 63 ASP A CA 1
ATOM 511 C C . ASP A 1 63 ? 16.391 2.395 -7.996 1 76 63 ASP A C 1
ATOM 513 O O . ASP A 1 63 ? 15.625 3.109 -8.641 1 76 63 ASP A O 1
ATOM 517 N N . ALA A 1 64 ? 16.016 1.429 -7.309 1 90.56 64 ALA A N 1
ATOM 518 C CA . ALA A 1 64 ? 14.617 1.043 -7.098 1 90.56 64 ALA A CA 1
ATOM 519 C C . ALA A 1 64 ? 13.938 1.96 -6.078 1 90.56 64 ALA A C 1
ATOM 521 O O . ALA A 1 64 ? 12.812 1.699 -5.652 1 90.56 64 ALA A O 1
ATOM 522 N N . GLN A 1 65 ? 14.609 3.105 -5.762 1 91.69 65 GLN A N 1
ATOM 523 C CA . GLN A 1 65 ? 14.039 4.051 -4.805 1 91.69 65 GLN A CA 1
ATOM 524 C C . GLN A 1 65 ? 12.781 4.703 -5.355 1 91.69 65 GLN A C 1
ATOM 526 O O . GLN A 1 65 ? 11.891 5.094 -4.598 1 91.69 65 GLN A O 1
ATOM 531 N N . GLU A 1 66 ? 12.789 4.828 -6.668 1 92.81 66 GLU A N 1
ATOM 532 C CA . GLU A 1 66 ? 11.602 5.398 -7.309 1 92.81 66 GLU A CA 1
ATOM 533 C C . GLU A 1 66 ? 10.359 4.57 -7 1 92.81 66 GLU A C 1
ATOM 535 O O . GLU A 1 66 ? 9.242 5.09 -7.035 1 92.81 66 GLU A O 1
ATOM 540 N N . PHE A 1 67 ? 10.617 3.363 -6.68 1 95.25 67 PHE A N 1
ATOM 541 C CA . PHE A 1 67 ? 9.492 2.475 -6.434 1 95.25 67 PHE A CA 1
ATOM 542 C C . PHE A 1 67 ? 9.312 2.232 -4.938 1 95.25 67 PHE A C 1
ATOM 544 O O . PHE A 1 67 ? 8.586 1.321 -4.535 1 95.25 67 PHE A O 1
ATOM 551 N N . GLY A 1 68 ? 10 2.996 -4.125 1 95.75 68 GLY A N 1
ATOM 552 C CA . GLY A 1 68 ? 9.711 3.045 -2.701 1 95.75 68 GLY A CA 1
ATOM 553 C C . GLY A 1 68 ? 10.68 2.236 -1.866 1 95.75 68 GLY A C 1
ATOM 554 O O . GLY A 1 68 ? 10.562 2.188 -0.64 1 95.75 68 GLY A O 1
ATOM 555 N N . PHE A 1 69 ? 11.664 1.618 -2.473 1 96.38 69 PHE A N 1
ATOM 556 C CA . PHE A 1 69 ? 12.641 0.818 -1.738 1 96.38 69 PHE A CA 1
ATOM 557 C C . PHE A 1 69 ? 13.75 1.699 -1.17 1 96.38 69 PHE A C 1
ATOM 559 O O . PHE A 1 69 ? 14.031 2.773 -1.705 1 96.38 69 PHE A O 1
ATOM 566 N N . ARG A 1 70 ? 14.297 1.231 -0.087 1 94.94 70 ARG A N 1
ATOM 567 C CA . ARG A 1 70 ? 15.461 1.91 0.473 1 94.94 70 ARG A CA 1
ATOM 568 C C . ARG A 1 70 ? 16.688 1.729 -0.421 1 94.94 70 ARG A C 1
ATOM 570 O O . ARG A 1 70 ? 16.844 0.681 -1.051 1 94.94 70 ARG A O 1
ATOM 577 N N . ALA A 1 71 ? 17.484 2.756 -0.449 1 91.56 71 ALA A N 1
ATOM 578 C CA . ALA A 1 71 ? 18.734 2.652 -1.211 1 91.56 71 ALA A CA 1
ATOM 579 C C . ALA A 1 71 ? 19.594 1.492 -0.709 1 91.56 71 ALA A C 1
ATOM 581 O O . ALA A 1 71 ? 19.703 1.272 0.499 1 91.56 71 ALA A O 1
ATOM 582 N N . GLY A 1 72 ? 20.078 0.764 -1.647 1 90.56 72 GLY A N 1
ATOM 583 C CA . GLY A 1 72 ? 21 -0.308 -1.307 1 90.56 72 GLY A CA 1
ATOM 584 C C . GLY A 1 72 ? 20.297 -1.634 -1.055 1 90.56 72 GLY A C 1
ATOM 585 O O . GLY A 1 72 ? 20.953 -2.639 -0.774 1 90.56 72 GLY A O 1
ATOM 586 N N . THR A 1 73 ? 19.031 -1.688 -1.245 1 93.94 73 THR A N 1
ATOM 587 C CA . THR A 1 73 ? 18.344 -2.924 -0.907 1 93.94 73 THR A CA 1
ATOM 588 C C . THR A 1 73 ? 17.891 -3.652 -2.17 1 93.94 73 THR A C 1
ATOM 590 O O . THR A 1 73 ? 17.391 -4.777 -2.098 1 93.94 73 THR A O 1
ATOM 593 N N . VAL A 1 74 ? 18.062 -3.07 -3.32 1 95.56 74 VAL A N 1
ATOM 594 C CA . VAL A 1 74 ? 17.641 -3.707 -4.562 1 95.56 74 VAL A CA 1
ATOM 595 C C . VAL A 1 74 ? 18.766 -3.607 -5.598 1 95.56 74 VAL A C 1
ATOM 597 O O . VAL A 1 74 ? 19.375 -2.547 -5.766 1 95.56 74 VAL A O 1
ATOM 600 N N . ARG A 1 75 ? 19.062 -4.629 -6.254 1 94.81 75 ARG A N 1
ATOM 601 C CA . ARG A 1 75 ? 19.953 -4.586 -7.414 1 94.81 75 ARG A CA 1
ATOM 602 C C . ARG A 1 75 ? 19.297 -5.262 -8.617 1 94.81 75 ARG A C 1
ATOM 604 O O . ARG A 1 75 ? 18.516 -6.195 -8.461 1 94.81 75 ARG A O 1
ATOM 611 N N . SER A 1 76 ? 19.625 -4.773 -9.766 1 95.5 76 SER A N 1
ATOM 612 C CA . SER A 1 76 ? 19.25 -5.426 -11.016 1 95.5 76 SER A CA 1
ATOM 613 C C . SER A 1 76 ? 20.25 -6.504 -11.406 1 95.5 76 SER A C 1
ATOM 615 O O . SER A 1 76 ? 21.453 -6.285 -11.344 1 95.5 76 SER A O 1
ATOM 617 N N . ILE A 1 77 ? 19.734 -7.617 -11.75 1 96.56 77 ILE A N 1
ATOM 618 C CA . ILE A 1 77 ? 20.609 -8.695 -12.195 1 96.56 77 ILE A CA 1
ATOM 619 C C . ILE A 1 77 ? 20.125 -9.234 -13.539 1 96.56 77 ILE A C 1
ATOM 621 O O . ILE A 1 77 ? 18.969 -9.023 -13.922 1 96.56 77 ILE A O 1
ATOM 625 N N . LYS A 1 78 ? 21.047 -9.852 -14.234 1 96.75 78 LYS A N 1
ATOM 626 C CA . LYS A 1 78 ? 20.781 -10.539 -15.492 1 96.75 78 LYS A CA 1
ATOM 627 C C . LYS A 1 78 ? 21.375 -11.945 -15.492 1 96.75 78 LYS A C 1
ATOM 629 O O . LYS A 1 78 ? 22.453 -12.164 -14.945 1 96.75 78 LYS A O 1
ATOM 634 N N . PHE A 1 79 ? 20.672 -12.844 -16.016 1 97.25 79 PHE A N 1
ATOM 635 C CA . PHE A 1 79 ? 21.219 -14.18 -16.203 1 97.25 79 PHE A CA 1
ATOM 636 C C . PHE A 1 79 ? 20.625 -14.82 -17.469 1 97.25 79 PHE A C 1
ATOM 638 O O . PHE A 1 79 ? 19.594 -14.398 -17.953 1 97.25 79 PHE A O 1
ATOM 645 N N . SER A 1 80 ? 21.25 -15.82 -18 1 96.69 80 SER A N 1
ATOM 646 C CA . SER A 1 80 ? 20.891 -16.422 -19.281 1 96.69 80 SER A CA 1
ATOM 647 C C . SER A 1 80 ? 20.156 -17.75 -19.078 1 96.69 80 SER A C 1
ATOM 649 O O . SER A 1 80 ? 20.438 -18.469 -18.109 1 96.69 80 SER A O 1
ATOM 651 N N . THR A 1 81 ? 19.312 -18.016 -19.969 1 96.75 81 THR A N 1
ATOM 652 C CA . THR A 1 81 ? 18.641 -19.312 -20.031 1 96.75 81 THR A CA 1
ATOM 653 C C . THR A 1 81 ? 19.406 -20.266 -20.953 1 96.75 81 THR A C 1
ATOM 655 O O . THR A 1 81 ? 20.266 -19.828 -21.719 1 96.75 81 THR A O 1
ATOM 658 N N . PRO A 1 82 ? 19.141 -21.531 -20.875 1 96.19 82 PRO A N 1
ATOM 659 C CA . PRO A 1 82 ? 19.859 -22.5 -21.719 1 96.19 82 PRO A CA 1
ATOM 660 C C . PRO A 1 82 ? 19.672 -22.234 -23.203 1 96.19 82 PRO A C 1
ATOM 662 O O . PRO A 1 82 ? 20.516 -22.609 -24.016 1 96.19 82 PRO A O 1
ATOM 665 N N . ASP A 1 83 ? 18.594 -21.625 -23.609 1 95.31 83 ASP A N 1
ATOM 666 C CA . ASP A 1 83 ? 18.359 -21.328 -25.016 1 95.31 83 ASP A CA 1
ATOM 667 C C . ASP A 1 83 ? 18.797 -19.906 -25.359 1 95.31 83 ASP A C 1
ATOM 669 O O . ASP A 1 83 ? 18.312 -19.297 -26.328 1 95.31 83 ASP A O 1
ATOM 673 N N . ASN A 1 84 ? 19.578 -19.281 -24.547 1 95.38 84 ASN A N 1
ATOM 674 C CA . ASN A 1 84 ? 20.359 -18.062 -24.797 1 95.38 84 ASN A CA 1
ATOM 675 C C . ASN A 1 84 ? 19.484 -16.812 -24.734 1 95.38 84 ASN A C 1
ATOM 677 O O . ASN A 1 84 ? 19.656 -15.883 -25.516 1 95.38 84 ASN A O 1
ATOM 681 N N . VAL A 1 85 ? 18.484 -16.875 -23.922 1 96.81 85 VAL A N 1
ATOM 682 C CA . VAL A 1 85 ? 17.719 -15.68 -23.594 1 96.81 85 VAL A CA 1
ATOM 683 C C . VAL A 1 85 ? 18.234 -15.055 -22.297 1 96.81 85 VAL A C 1
ATOM 685 O O . VAL A 1 85 ? 18.516 -15.766 -21.328 1 96.81 85 VAL A O 1
ATOM 688 N N . THR A 1 86 ? 18.422 -13.734 -22.344 1 97.81 86 THR A N 1
ATOM 689 C CA . THR A 1 86 ? 18.828 -13.039 -21.141 1 97.81 86 THR A CA 1
ATOM 690 C C . THR A 1 86 ? 17.625 -12.523 -20.375 1 97.81 86 THR A C 1
ATOM 692 O O . THR A 1 86 ? 16.812 -11.773 -20.906 1 97.81 86 THR A O 1
ATOM 695 N N . LEU A 1 87 ? 17.516 -12.922 -19.141 1 98 87 LEU A N 1
ATOM 696 C CA . LEU A 1 87 ? 16.406 -12.484 -18.297 1 98 87 LEU A CA 1
ATOM 697 C C . LEU A 1 87 ? 16.875 -11.398 -17.328 1 98 87 LEU A C 1
ATOM 699 O O . LEU A 1 87 ? 18 -11.453 -16.828 1 98 87 LEU A O 1
ATOM 703 N N . GLY A 1 88 ? 16 -10.406 -17.172 1 97.44 88 GLY A N 1
ATOM 704 C CA . GLY A 1 88 ? 16.203 -9.414 -16.125 1 97.44 88 GLY A CA 1
ATOM 705 C C . GLY A 1 88 ? 15.422 -9.711 -14.852 1 97.44 88 GLY A C 1
ATOM 706 O O . GLY A 1 88 ? 14.297 -10.203 -14.914 1 97.44 88 GLY A O 1
ATOM 707 N N . ALA A 1 89 ? 16.078 -9.398 -13.727 1 98.12 89 ALA A N 1
ATOM 708 C CA . ALA A 1 89 ? 15.43 -9.617 -12.43 1 98.12 89 ALA A CA 1
ATOM 709 C C . ALA A 1 89 ? 15.93 -8.617 -11.391 1 98.12 89 ALA A C 1
ATOM 711 O O . ALA A 1 89 ? 16.938 -7.941 -11.602 1 98.12 89 ALA A O 1
ATOM 712 N N . TRP A 1 90 ? 15.133 -8.391 -10.406 1 98.19 90 TRP A N 1
ATOM 713 C CA . TRP A 1 90 ? 15.57 -7.68 -9.211 1 98.19 90 TRP A CA 1
ATOM 714 C C . TRP A 1 90 ? 15.945 -8.656 -8.102 1 98.19 90 TRP A C 1
ATOM 716 O O . TRP A 1 90 ? 15.25 -9.656 -7.883 1 98.19 90 TRP A O 1
ATOM 726 N N . HIS A 1 91 ? 17.031 -8.461 -7.508 1 97.88 91 HIS A N 1
ATOM 727 C CA . HIS A 1 91 ? 17.375 -9.039 -6.211 1 97.88 91 HIS A CA 1
ATOM 728 C C . HIS A 1 91 ? 17.109 -8.055 -5.078 1 97.88 91 HIS A C 1
ATOM 730 O O . HIS A 1 91 ? 17.766 -7.016 -4.988 1 97.88 91 HIS A O 1
ATOM 736 N N . ILE A 1 92 ? 16.188 -8.336 -4.246 1 97.19 92 ILE A N 1
ATOM 737 C CA . ILE A 1 92 ? 15.734 -7.441 -3.188 1 97.19 92 ILE A CA 1
ATOM 738 C C . ILE A 1 92 ? 16.141 -8.008 -1.828 1 97.19 92 ILE A C 1
ATOM 740 O O . ILE A 1 92 ? 15.766 -9.125 -1.479 1 97.19 92 ILE A O 1
ATOM 744 N N . LEU A 1 93 ? 16.875 -7.27 -1.083 1 95.69 93 LEU A N 1
ATOM 745 C CA . LEU A 1 93 ? 17.344 -7.629 0.253 1 95.69 93 LEU A CA 1
ATOM 746 C C . LEU A 1 93 ? 16.297 -7.266 1.306 1 95.69 93 LEU A C 1
ATOM 748 O O . LEU A 1 93 ? 15.352 -6.527 1.021 1 95.69 93 LEU A O 1
ATOM 752 N N . PRO A 1 94 ? 16.453 -7.848 2.482 1 93.81 94 PRO A N 1
ATOM 753 C CA . PRO A 1 94 ? 15.602 -7.383 3.576 1 93.81 94 PRO A CA 1
ATOM 754 C C . PRO A 1 94 ? 15.727 -5.879 3.82 1 93.81 94 PRO A C 1
ATOM 756 O O . PRO A 1 94 ? 16.781 -5.297 3.59 1 93.81 94 PRO A O 1
ATOM 759 N N . ARG A 1 95 ? 14.617 -5.27 4.293 1 91 95 ARG A N 1
ATOM 760 C CA . ARG A 1 95 ? 14.578 -3.832 4.531 1 91 95 ARG A CA 1
ATOM 761 C C . ARG A 1 95 ? 15.664 -3.41 5.516 1 91 95 ARG A C 1
ATOM 763 O O . ARG A 1 95 ? 16.234 -2.32 5.398 1 91 95 ARG A O 1
ATOM 770 N N . THR A 1 96 ? 16.016 -4.254 6.43 1 89.69 96 THR A N 1
ATOM 771 C CA . THR A 1 96 ? 16.953 -3.963 7.508 1 89.69 96 THR A CA 1
ATOM 772 C C . THR A 1 96 ? 18.391 -3.879 6.973 1 89.69 96 THR A C 1
ATOM 774 O O . THR A 1 96 ? 19.281 -3.422 7.676 1 89.69 96 THR A O 1
ATOM 777 N N . SER A 1 97 ? 18.531 -4.301 5.715 1 89.88 97 SER A N 1
ATOM 778 C CA . SER A 1 97 ? 19.859 -4.223 5.117 1 89.88 97 SER A CA 1
ATOM 779 C C . SER A 1 97 ? 20.219 -2.785 4.758 1 89.88 97 SER A C 1
ATOM 781 O O . SER A 1 97 ? 21.391 -2.482 4.48 1 89.88 97 SER A O 1
ATOM 783 N N . ALA A 1 98 ? 19.25 -1.945 4.75 1 89.12 98 ALA A N 1
ATOM 784 C CA . ALA A 1 98 ? 19.5 -0.535 4.469 1 89.12 98 ALA A CA 1
ATOM 785 C C . ALA A 1 98 ? 20.062 0.175 5.695 1 89.12 98 ALA A C 1
ATOM 787 O O . ALA A 1 98 ? 19.797 -0.221 6.832 1 89.12 98 ALA A O 1
ATOM 788 N N . PRO A 1 99 ? 20.828 1.194 5.418 1 86.81 99 PRO A N 1
ATOM 789 C CA . PRO A 1 99 ? 21.281 1.979 6.57 1 86.81 99 PRO A CA 1
ATOM 790 C C . PRO A 1 99 ? 20.125 2.645 7.316 1 86.81 99 PRO A C 1
ATOM 792 O O . PRO A 1 99 ? 19.172 3.133 6.691 1 86.81 99 PRO A O 1
ATOM 795 N N . SER A 1 100 ? 20.25 2.57 8.625 1 89.06 100 SER A N 1
ATOM 796 C CA . SER A 1 100 ? 19.234 3.234 9.445 1 89.06 100 SER A CA 1
ATOM 797 C C . SER A 1 100 ? 19.297 4.75 9.266 1 89.06 100 SER A C 1
ATOM 799 O O . SER A 1 100 ? 20.375 5.328 9.164 1 89.06 100 SER A O 1
ATOM 801 N N . VAL A 1 101 ? 18.125 5.379 9.258 1 88.75 101 VAL A N 1
ATOM 802 C CA . VAL A 1 101 ? 18.078 6.836 9.156 1 88.75 101 VAL A CA 1
ATOM 803 C C . VAL A 1 101 ? 18.75 7.465 10.367 1 88.75 101 VAL A C 1
ATOM 805 O O . VAL A 1 101 ? 19.453 8.477 10.242 1 88.75 101 VAL A O 1
ATOM 808 N N . LEU A 1 102 ? 18.547 6.859 11.477 1 86.75 102 LEU A N 1
ATOM 809 C CA . LEU A 1 102 ? 19.156 7.348 12.711 1 86.75 102 LEU A CA 1
ATOM 810 C C . LEU A 1 102 ? 20.672 7.402 12.594 1 86.75 102 LEU A C 1
ATOM 812 O O . LEU A 1 102 ? 21.297 8.375 13.008 1 86.75 102 LEU A O 1
ATOM 816 N N . SER A 1 103 ? 21.219 6.367 12 1 84.44 103 SER A N 1
ATOM 817 C CA . SER A 1 103 ? 22.672 6.32 11.836 1 84.44 103 SER A CA 1
ATOM 818 C C . SER A 1 103 ? 23.156 7.395 10.867 1 84.44 103 SER A C 1
ATOM 820 O O . SER A 1 103 ? 24.266 7.91 11.008 1 84.44 103 SER A O 1
ATOM 822 N N . LEU A 1 104 ? 22.312 7.719 9.969 1 82.12 104 LEU A N 1
ATOM 823 C CA . LEU A 1 104 ? 22.672 8.688 8.945 1 82.12 104 LEU A CA 1
ATOM 824 C C . LEU A 1 104 ? 22.656 10.109 9.516 1 82.12 104 LEU A C 1
ATOM 826 O O . LEU A 1 104 ? 23.328 10.992 8.992 1 82.12 104 LEU A O 1
ATOM 830 N N . THR A 1 105 ? 21.922 10.336 10.555 1 78.38 105 THR A N 1
ATOM 831 C CA . THR A 1 105 ? 21.859 11.648 11.188 1 78.38 105 THR A CA 1
ATOM 832 C C . THR A 1 105 ? 23.109 11.898 12.031 1 78.38 105 THR A C 1
ATOM 834 O O . THR A 1 105 ? 23.484 13.047 12.281 1 78.38 105 THR A O 1
ATOM 837 N N . LYS A 1 106 ? 23.766 10.82 12.508 1 72.5 106 LYS A N 1
ATOM 838 C CA . LYS A 1 106 ? 24.922 10.938 13.406 1 72.5 106 LYS A CA 1
ATOM 839 C C . LYS A 1 106 ? 26.219 11 12.617 1 72.5 106 LYS A C 1
ATOM 841 O O . LYS A 1 106 ? 27.312 10.898 13.195 1 72.5 106 LYS A O 1
ATOM 846 N N . GLY A 1 107 ? 26.109 11.281 11.367 1 66.81 107 GLY A N 1
ATOM 847 C CA . GLY A 1 107 ? 27.312 11.445 10.578 1 66.81 107 GLY A CA 1
ATOM 848 C C . GLY A 1 107 ? 27.844 10.133 10.031 1 66.81 107 GLY A C 1
ATOM 849 O O . GLY A 1 107 ? 28.984 10.062 9.562 1 66.81 107 GLY A O 1
ATOM 850 N N . GLY A 1 108 ? 27.141 9.156 10.266 1 62.72 108 GLY A N 1
ATOM 851 C CA . GLY A 1 108 ? 27.609 7.883 9.734 1 62.72 108 GLY A CA 1
ATOM 852 C C . GLY A 1 108 ? 27.547 7.816 8.219 1 62.72 108 GLY A C 1
ATOM 853 O O . GLY A 1 108 ? 26.641 8.367 7.602 1 62.72 108 GLY A O 1
ATOM 854 N N . ALA A 1 109 ? 28.766 7.551 7.664 1 62.94 109 ALA A N 1
ATOM 855 C CA . ALA A 1 109 ? 28.812 7.352 6.215 1 62.94 109 ALA A CA 1
ATOM 856 C C . ALA A 1 109 ? 28.281 5.973 5.836 1 62.94 109 ALA A C 1
ATOM 858 O O . ALA A 1 109 ? 28.469 5.004 6.574 1 62.94 109 ALA A O 1
ATOM 859 N N . SER A 1 110 ? 27.281 5.996 4.957 1 71.75 110 SER A N 1
ATOM 860 C CA . SER A 1 110 ? 26.828 4.719 4.41 1 71.75 110 SER A CA 1
ATOM 861 C C . SER A 1 110 ? 27.516 4.426 3.074 1 71.75 110 SER A C 1
ATOM 863 O O . SER A 1 110 ? 27.656 5.316 2.236 1 71.75 110 SER A O 1
ATOM 865 N N . PRO A 1 111 ? 28.047 3.189 3.027 1 71.44 111 PRO A N 1
ATOM 866 C CA . PRO A 1 111 ? 28.609 2.83 1.726 1 71.44 111 PRO A CA 1
ATOM 867 C C . PRO A 1 111 ? 27.578 2.803 0.611 1 71.44 111 PRO A C 1
ATOM 869 O O . PRO A 1 111 ? 27.922 2.814 -0.57 1 71.44 111 PRO A O 1
ATOM 872 N N . VAL A 1 112 ? 26.344 2.773 1.142 1 76.5 112 VAL A N 1
ATOM 873 C CA . VAL A 1 112 ? 25.281 2.682 0.144 1 76.5 112 VAL A CA 1
ATOM 874 C C . VAL A 1 112 ? 25.266 3.949 -0.709 1 76.5 112 VAL A C 1
ATOM 876 O O . VAL A 1 112 ? 25.328 5.062 -0.181 1 76.5 112 VAL A O 1
ATOM 879 N N . GLY A 1 113 ? 25.328 3.811 -1.982 1 64.31 113 GLY A N 1
ATOM 880 C CA . GLY A 1 113 ? 25.344 4.953 -2.883 1 64.31 113 GLY A CA 1
ATOM 881 C C . GLY A 1 113 ? 26.734 5.277 -3.41 1 64.31 113 GLY A C 1
ATOM 882 O O . GLY A 1 113 ? 26.875 5.961 -4.426 1 64.31 113 GLY A O 1
ATOM 883 N N . LYS A 1 114 ? 27.797 4.727 -2.559 1 74.25 114 LYS A N 1
ATOM 884 C CA . LYS A 1 114 ? 29.172 5.012 -2.959 1 74.25 114 LYS A CA 1
ATOM 885 C C . LYS A 1 114 ? 29.891 3.744 -3.434 1 74.25 114 LYS A C 1
ATOM 887 O O . LYS A 1 114 ? 30.969 3.814 -4.027 1 74.25 114 LYS A O 1
ATOM 892 N N . GLU A 1 115 ? 29.234 2.797 -3.127 1 82.38 115 GLU A N 1
ATOM 893 C CA . GLU A 1 115 ? 29.875 1.536 -3.48 1 82.38 115 GLU A CA 1
ATOM 894 C C . GLU A 1 115 ? 29.906 1.335 -4.992 1 82.38 115 GLU A C 1
ATOM 896 O O . GLU A 1 115 ? 28.984 1.756 -5.695 1 82.38 115 GLU A O 1
ATOM 901 N N . SER A 1 116 ? 31.047 0.786 -5.465 1 86.69 116 SER A N 1
ATOM 902 C CA . SER A 1 116 ? 31.109 0.39 -6.867 1 86.69 116 SER A CA 1
ATOM 903 C C . SER A 1 116 ? 30.078 -0.69 -7.184 1 86.69 116 SER A C 1
ATOM 905 O O . SER A 1 116 ? 29.578 -1.356 -6.277 1 86.69 116 SER A O 1
ATOM 907 N N . VAL A 1 117 ? 29.812 -0.766 -8.406 1 87.94 117 VAL A N 1
ATOM 908 C CA . VAL A 1 117 ? 28.891 -1.803 -8.859 1 87.94 117 VAL A CA 1
ATOM 909 C C . VAL A 1 117 ? 29.422 -3.178 -8.453 1 87.94 117 VAL A C 1
ATOM 911 O O . VAL A 1 117 ? 28.656 -4.039 -8.016 1 87.94 117 VAL A O 1
ATOM 914 N N . GLU A 1 118 ? 30.703 -3.34 -8.57 1 92.5 118 GLU A N 1
ATOM 915 C CA . GLU A 1 118 ? 31.328 -4.609 -8.219 1 92.5 118 GLU A CA 1
ATOM 916 C C . GLU A 1 118 ? 31.172 -4.902 -6.727 1 92.5 118 GLU A C 1
ATOM 918 O O . GLU A 1 118 ? 30.844 -6.027 -6.34 1 92.5 118 GLU A O 1
ATOM 923 N N . ASP A 1 119 ? 31.438 -3.943 -5.922 1 92.75 119 ASP A N 1
ATOM 924 C CA . ASP A 1 119 ? 31.328 -4.113 -4.477 1 92.75 119 ASP A CA 1
ATOM 925 C C . ASP A 1 119 ? 29.891 -4.402 -4.062 1 92.75 119 ASP A C 1
ATOM 927 O O . ASP A 1 119 ? 29.641 -5.227 -3.182 1 92.75 119 ASP A O 1
ATOM 931 N N . ARG A 1 120 ? 28.984 -3.695 -4.645 1 91.56 120 ARG A N 1
ATOM 932 C CA . ARG A 1 120 ? 27.562 -3.93 -4.402 1 91.56 120 ARG A CA 1
ATOM 933 C C . ARG A 1 120 ? 27.188 -5.367 -4.742 1 91.56 120 ARG A C 1
ATOM 935 O O . ARG A 1 120 ? 26.5 -6.031 -3.961 1 91.56 120 ARG A O 1
ATOM 942 N N . ASP A 1 121 ? 27.641 -5.809 -5.91 1 93.94 121 ASP A N 1
ATOM 943 C CA . ASP A 1 121 ? 27.297 -7.152 -6.359 1 93.94 121 ASP A CA 1
ATOM 944 C C . ASP A 1 121 ? 27.859 -8.211 -5.41 1 93.94 121 ASP A C 1
ATOM 946 O O . ASP A 1 121 ? 27.219 -9.227 -5.148 1 93.94 121 ASP A O 1
ATOM 950 N N . VAL A 1 122 ? 29.047 -7.941 -4.906 1 95.12 122 VAL A N 1
ATOM 951 C CA . VAL A 1 122 ? 29.656 -8.852 -3.943 1 95.12 122 VAL A CA 1
ATOM 952 C C . VAL A 1 122 ? 28.828 -8.883 -2.662 1 95.12 122 VAL A C 1
ATOM 954 O O . VAL A 1 122 ? 28.562 -9.961 -2.119 1 95.12 122 VAL A O 1
ATOM 957 N N . ARG A 1 123 ? 28.406 -7.734 -2.188 1 94 123 ARG A N 1
ATOM 958 C CA . ARG A 1 123 ? 27.594 -7.645 -0.978 1 94 123 ARG A CA 1
ATOM 959 C C . ARG A 1 123 ? 26.266 -8.391 -1.147 1 94 123 ARG A C 1
ATOM 961 O O . ARG A 1 123 ? 25.875 -9.164 -0.271 1 94 123 ARG A O 1
ATOM 968 N N . PHE A 1 124 ? 25.672 -8.203 -2.279 1 95.81 124 PHE A N 1
ATOM 969 C CA . PHE A 1 124 ? 24.391 -8.844 -2.557 1 95.81 124 PHE A CA 1
ATOM 970 C C . PHE A 1 124 ? 24.562 -10.352 -2.664 1 95.81 124 PHE A C 1
ATOM 972 O O . PHE A 1 124 ? 23.75 -11.109 -2.137 1 95.81 124 PHE A O 1
ATOM 979 N N . THR A 1 125 ? 25.562 -10.797 -3.369 1 96.56 125 THR A N 1
ATOM 980 C CA . THR A 1 125 ? 25.797 -12.227 -3.557 1 96.56 125 THR A CA 1
ATOM 981 C C . THR A 1 125 ? 26.094 -12.906 -2.221 1 96.56 125 THR A C 1
ATOM 983 O O . THR A 1 125 ? 25.562 -13.984 -1.938 1 96.56 125 THR A O 1
ATOM 986 N N . LYS A 1 126 ? 26.891 -12.266 -1.437 1 96 126 LYS A N 1
ATOM 987 C CA . LYS A 1 126 ? 27.203 -12.805 -0.115 1 96 126 LYS A CA 1
ATOM 988 C C . LYS A 1 126 ? 25.938 -12.898 0.746 1 96 126 LYS A C 1
ATOM 990 O O . LYS A 1 126 ? 25.734 -13.883 1.458 1 96 126 LYS A O 1
ATOM 995 N N . ALA A 1 127 ? 25.141 -11.867 0.693 1 95.62 127 ALA A N 1
ATOM 996 C CA . ALA A 1 127 ? 23.891 -11.875 1.447 1 95.62 127 ALA A CA 1
ATOM 997 C C . ALA A 1 127 ? 22.984 -13.008 0.996 1 95.62 127 ALA A C 1
ATOM 999 O O . ALA A 1 127 ? 22.344 -13.664 1.82 1 95.62 127 ALA A O 1
ATOM 1000 N N . LEU A 1 128 ? 22.922 -13.234 -0.306 1 97 128 LEU A N 1
ATOM 1001 C CA . LEU A 1 128 ? 22.078 -14.273 -0.861 1 97 128 LEU A CA 1
ATOM 1002 C C . LEU A 1 128 ? 22.516 -15.656 -0.373 1 97 128 LEU A C 1
ATOM 1004 O O . LEU A 1 128 ? 21.672 -16.5 -0.061 1 97 128 LEU A O 1
ATOM 1008 N N . GLN A 1 129 ? 23.781 -15.875 -0.271 1 95.44 129 GLN A N 1
ATOM 1009 C CA . GLN A 1 129 ? 24.344 -17.156 0.157 1 95.44 129 GLN A CA 1
ATOM 1010 C C . GLN A 1 129 ? 23.953 -17.469 1.602 1 95.44 129 GLN A C 1
ATOM 1012 O O . GLN A 1 129 ? 23.875 -18.625 1.988 1 95.44 129 GLN A O 1
ATOM 1017 N N . SER A 1 130 ? 23.672 -16.438 2.338 1 93.25 130 SER A N 1
ATOM 1018 C CA . SER A 1 130 ? 23.312 -16.625 3.742 1 93.25 130 SER A CA 1
ATOM 1019 C C . SER A 1 130 ? 21.828 -16.406 3.969 1 93.25 130 SER A C 1
ATOM 1021 O O . SER A 1 130 ? 21.375 -16.281 5.109 1 93.25 130 SER A O 1
ATOM 1023 N N . ALA A 1 131 ? 21.094 -16.328 2.928 1 93.25 131 ALA A N 1
ATOM 1024 C CA . ALA A 1 131 ? 19.672 -16.047 3.033 1 93.25 131 ALA A CA 1
ATOM 1025 C C . ALA A 1 131 ? 18.938 -17.141 3.795 1 93.25 131 ALA A C 1
ATOM 1027 O O . ALA A 1 131 ? 19.266 -18.328 3.645 1 93.25 131 ALA A O 1
ATOM 1028 N N . GLY A 1 132 ? 18.031 -16.75 4.664 1 91.44 132 GLY A N 1
ATOM 1029 C CA . GLY A 1 132 ? 17.172 -17.719 5.312 1 91.44 132 GLY A CA 1
ATOM 1030 C C . GLY A 1 132 ? 16.094 -18.266 4.395 1 91.44 132 GLY A C 1
ATOM 1031 O O . GLY A 1 132 ? 15.766 -19.453 4.449 1 91.44 132 GLY A O 1
ATOM 1032 N N . ARG A 1 133 ? 15.594 -17.391 3.613 1 93.81 133 ARG A N 1
ATOM 1033 C CA . ARG A 1 133 ? 14.562 -17.719 2.637 1 93.81 133 ARG A CA 1
ATOM 1034 C C . ARG A 1 133 ? 14.672 -16.828 1.404 1 93.81 133 ARG A C 1
ATOM 1036 O O . ARG A 1 133 ? 15 -15.641 1.515 1 93.81 133 ARG A O 1
ATOM 1043 N N . VAL A 1 134 ? 14.336 -17.422 0.307 1 96.69 134 VAL A N 1
ATOM 1044 C CA . VAL A 1 134 ? 14.344 -16.672 -0.95 1 96.69 134 VAL A CA 1
ATOM 1045 C C . VAL A 1 134 ? 12.992 -16.844 -1.654 1 96.69 134 VAL A C 1
ATOM 1047 O O . VAL A 1 134 ? 12.586 -17.969 -1.966 1 96.69 134 VAL A O 1
ATOM 1050 N N . PHE A 1 135 ? 12.312 -15.758 -1.824 1 97.56 135 PHE A N 1
ATOM 1051 C CA . PHE A 1 135 ? 11.062 -15.766 -2.578 1 97.56 135 PHE A CA 1
ATOM 1052 C C . PHE A 1 135 ? 11.32 -15.508 -4.059 1 97.56 135 PHE A C 1
ATOM 1054 O O . PHE A 1 135 ? 11.742 -14.414 -4.438 1 97.56 135 PHE A O 1
ATOM 1061 N N . LEU A 1 136 ? 11.156 -16.5 -4.855 1 98.56 136 LEU A N 1
ATOM 1062 C CA . LEU A 1 136 ? 11.234 -16.375 -6.309 1 98.56 136 LEU A CA 1
ATOM 1063 C C . LEU A 1 136 ? 9.875 -15.984 -6.887 1 98.56 136 LEU A C 1
ATOM 1065 O O . LEU A 1 136 ? 8.945 -16.797 -6.902 1 98.56 136 LEU A O 1
ATOM 1069 N N . TYR A 1 137 ? 9.812 -14.758 -7.395 1 98.88 137 TYR A N 1
ATOM 1070 C CA . TYR A 1 137 ? 8.523 -14.164 -7.715 1 98.88 137 TYR A CA 1
ATOM 1071 C C . TYR A 1 137 ? 8.328 -14.062 -9.219 1 98.88 137 TYR A C 1
ATOM 1073 O O . TYR A 1 137 ? 9.148 -13.453 -9.922 1 98.88 137 TYR A O 1
ATOM 1081 N N . PHE A 1 138 ? 7.215 -14.641 -9.711 1 98.94 138 PHE A N 1
ATOM 1082 C CA . PHE A 1 138 ? 6.758 -14.5 -11.094 1 98.94 138 PHE A CA 1
ATOM 1083 C C . PHE A 1 138 ? 5.484 -13.664 -11.156 1 98.94 138 PHE A C 1
ATOM 1085 O O . PHE A 1 138 ? 4.477 -14.016 -10.547 1 98.94 138 PHE A O 1
ATOM 1092 N N . HIS A 1 139 ? 5.543 -12.586 -11.93 1 98.44 139 HIS A N 1
ATOM 1093 C CA . HIS A 1 139 ? 4.43 -11.641 -11.938 1 98.44 139 HIS A CA 1
ATOM 1094 C C . HIS A 1 139 ? 3.393 -12.023 -12.984 1 98.44 139 HIS A C 1
ATOM 1096 O O . HIS A 1 139 ? 3.598 -12.961 -13.758 1 98.44 139 HIS A O 1
ATOM 1102 N N . GLY A 1 140 ? 2.26 -11.328 -12.969 1 97.38 140 GLY A N 1
ATOM 1103 C CA . GLY A 1 140 ? 1.143 -11.57 -13.867 1 97.38 140 GLY A CA 1
ATOM 1104 C C . GLY A 1 140 ? 1.346 -10.984 -15.25 1 97.38 140 GLY A C 1
ATOM 1105 O O . GLY A 1 140 ? 2.461 -10.602 -15.609 1 97.38 140 GLY A O 1
ATOM 1106 N N . ASN A 1 141 ? 0.285 -10.992 -16.016 1 95.19 141 ASN A N 1
ATOM 1107 C CA . ASN A 1 141 ? 0.356 -10.461 -17.375 1 95.19 141 ASN A CA 1
ATOM 1108 C C . ASN A 1 141 ? 0.543 -8.945 -17.375 1 95.19 141 ASN A C 1
ATOM 1110 O O . ASN A 1 141 ? 0.298 -8.281 -16.375 1 95.19 141 ASN A O 1
ATOM 1114 N N . ALA A 1 142 ? 1.076 -8.477 -18.453 1 94.62 142 ALA A N 1
ATOM 1115 C CA . ALA A 1 142 ? 1.301 -7.051 -18.688 1 94.62 142 ALA A CA 1
ATOM 1116 C C . ALA A 1 142 ? 2.279 -6.48 -17.656 1 94.62 142 ALA A C 1
ATOM 1118 O O . ALA A 1 142 ? 2.57 -7.121 -16.641 1 94.62 142 ALA A O 1
ATOM 1119 N N . GLY A 1 143 ? 2.803 -5.41 -18 1 96.12 143 GLY A N 1
ATOM 1120 C CA . GLY A 1 143 ? 3.693 -4.695 -17.109 1 96.12 143 GLY A CA 1
ATOM 1121 C C . GLY A 1 143 ? 5.055 -5.348 -16.969 1 96.12 143 GLY A C 1
ATOM 1122 O O . GLY A 1 143 ? 5.609 -5.855 -17.938 1 96.12 143 GLY A O 1
ATOM 1123 N N . ASN A 1 144 ? 5.609 -5.16 -15.773 1 97.25 144 ASN A N 1
ATOM 1124 C CA . ASN A 1 144 ? 6.922 -5.691 -15.414 1 97.25 144 ASN A CA 1
ATOM 1125 C C . ASN A 1 144 ? 7.082 -5.809 -13.898 1 97.25 144 ASN A C 1
ATOM 1127 O O . ASN A 1 144 ? 6.125 -5.605 -13.156 1 97.25 144 ASN A O 1
ATOM 1131 N N . ARG A 1 145 ? 8.266 -6.188 -13.508 1 97.69 145 ARG A N 1
ATOM 1132 C CA . ARG A 1 145 ? 8.508 -6.484 -12.102 1 97.69 145 ARG A CA 1
ATOM 1133 C C . ARG A 1 145 ? 8.352 -5.234 -11.242 1 97.69 145 ARG A C 1
ATOM 1135 O O . ARG A 1 145 ? 8.242 -5.328 -10.016 1 97.69 145 ARG A O 1
ATOM 1142 N N . ALA A 1 146 ? 8.273 -4.066 -11.828 1 97.38 146 ALA A N 1
ATOM 1143 C CA . ALA A 1 146 ? 8.203 -2.822 -11.07 1 97.38 146 ALA A CA 1
ATOM 1144 C C . ALA A 1 146 ? 6.766 -2.311 -10.984 1 97.38 146 ALA A C 1
ATOM 1146 O O . ALA A 1 146 ? 6.508 -1.246 -10.422 1 97.38 146 ALA A O 1
ATOM 1147 N N . THR A 1 147 ? 5.852 -3.068 -11.594 1 96.94 147 THR A N 1
ATOM 1148 C CA . THR A 1 147 ? 4.461 -2.627 -11.562 1 96.94 147 THR A CA 1
ATOM 1149 C C . THR A 1 147 ? 3.98 -2.441 -10.125 1 96.94 147 THR A C 1
ATOM 1151 O O . THR A 1 147 ? 4.32 -3.236 -9.242 1 96.94 147 THR A O 1
ATOM 1154 N N . GLY A 1 148 ? 3.15 -1.455 -9.82 1 94 148 GLY A N 1
ATOM 1155 C CA . GLY A 1 148 ? 2.842 -0.897 -8.516 1 94 148 GLY A CA 1
ATOM 1156 C C . GLY A 1 148 ? 2.4 -1.942 -7.508 1 94 148 GLY A C 1
ATOM 1157 O O . GLY A 1 148 ? 3.012 -2.086 -6.449 1 94 148 GLY A O 1
ATOM 1158 N N . HIS A 1 149 ? 1.339 -2.678 -7.777 1 95.25 149 HIS A N 1
ATOM 1159 C CA . HIS A 1 149 ? 0.831 -3.645 -6.812 1 95.25 149 HIS A CA 1
ATOM 1160 C C . HIS A 1 149 ? 1.846 -4.754 -6.559 1 95.25 149 HIS A C 1
ATOM 1162 O O . HIS A 1 149 ? 1.824 -5.391 -5.5 1 95.25 149 HIS A O 1
ATOM 1168 N N . ARG A 1 150 ? 2.777 -4.992 -7.48 1 98.06 150 ARG A N 1
ATOM 1169 C CA . ARG A 1 150 ? 3.822 -6 -7.312 1 98.06 150 ARG A CA 1
ATOM 1170 C C . ARG A 1 150 ? 4.879 -5.527 -6.32 1 98.06 150 ARG A C 1
ATOM 1172 O O . ARG A 1 150 ? 5.27 -6.27 -5.418 1 98.06 150 ARG A O 1
ATOM 1179 N N . THR A 1 151 ? 5.305 -4.262 -6.477 1 97.38 151 THR A N 1
ATOM 1180 C CA . THR A 1 151 ? 6.289 -3.709 -5.551 1 97.38 151 THR A CA 1
ATOM 1181 C C . THR A 1 151 ? 5.715 -3.623 -4.141 1 97.38 151 THR A C 1
ATOM 1183 O O . THR A 1 151 ? 6.441 -3.781 -3.158 1 97.38 151 THR A O 1
ATOM 1186 N N . ASP A 1 152 ? 4.391 -3.355 -4.074 1 96 152 ASP A N 1
ATOM 1187 C CA . ASP A 1 152 ? 3.734 -3.377 -2.771 1 96 152 ASP A CA 1
ATOM 1188 C C . ASP A 1 152 ? 3.875 -4.746 -2.109 1 96 152 ASP A C 1
ATOM 1190 O O . ASP A 1 152 ? 4.16 -4.836 -0.913 1 96 152 ASP A O 1
ATOM 1194 N N . PHE A 1 153 ? 3.703 -5.75 -2.855 1 97.62 153 PHE A N 1
ATOM 1195 C CA . PHE A 1 153 ? 3.82 -7.102 -2.324 1 97.62 153 PHE A CA 1
ATOM 1196 C C . PHE A 1 153 ? 5.258 -7.398 -1.916 1 97.62 153 PHE A C 1
ATOM 1198 O O . PHE A 1 153 ? 5.5 -8.008 -0.872 1 97.62 153 PHE A O 1
ATOM 1205 N N . TYR A 1 154 ? 6.266 -7 -2.748 1 97.75 154 TYR A N 1
ATOM 1206 C CA . TYR A 1 154 ? 7.668 -7.188 -2.393 1 97.75 154 TYR A CA 1
ATOM 1207 C C . TYR A 1 154 ? 7.965 -6.586 -1.021 1 97.75 154 TYR A C 1
ATOM 1209 O O . TYR A 1 154 ? 8.656 -7.203 -0.205 1 97.75 154 TYR A O 1
ATOM 1217 N N . LYS A 1 155 ? 7.426 -5.414 -0.817 1 95.5 155 LYS A N 1
ATOM 1218 C CA . LYS A 1 155 ? 7.719 -4.688 0.414 1 95.5 155 LYS A CA 1
ATOM 1219 C C . LYS A 1 155 ? 7.105 -5.383 1.624 1 95.5 155 LYS A C 1
ATOM 1221 O O . LYS A 1 155 ? 7.688 -5.379 2.711 1 95.5 155 LYS A O 1
ATOM 1226 N N . ILE A 1 156 ? 5.973 -6.023 1.414 1 93.62 156 ILE A N 1
ATOM 1227 C CA . ILE A 1 156 ? 5.363 -6.824 2.469 1 93.62 156 ILE A CA 1
ATOM 1228 C C . ILE A 1 156 ? 6.273 -8 2.811 1 93.62 156 ILE A C 1
ATOM 1230 O O . ILE A 1 156 ? 6.516 -8.289 3.984 1 93.62 156 ILE A O 1
ATOM 1234 N N . ILE A 1 157 ? 6.785 -8.633 1.789 1 94.81 157 ILE A N 1
ATOM 1235 C CA . ILE A 1 157 ? 7.641 -9.797 1.984 1 94.81 157 ILE A CA 1
ATOM 1236 C C . ILE A 1 157 ? 8.961 -9.367 2.627 1 94.81 157 ILE A C 1
ATOM 1238 O O . ILE A 1 157 ? 9.5 -10.07 3.484 1 94.81 157 ILE A O 1
ATOM 1242 N N . GLN A 1 158 ? 9.414 -8.219 2.221 1 92 158 GLN A N 1
ATOM 1243 C CA . GLN A 1 158 ? 10.633 -7.668 2.789 1 92 158 GLN A CA 1
ATOM 1244 C C . GLN A 1 158 ? 10.523 -7.523 4.305 1 92 158 GLN A C 1
ATOM 1246 O O . GLN A 1 158 ? 11.508 -7.699 5.023 1 92 158 GLN A O 1
ATOM 1251 N N . ASP A 1 159 ? 9.383 -7.297 4.777 1 86.31 159 ASP A N 1
ATOM 1252 C CA . ASP A 1 159 ? 9.164 -6.988 6.184 1 86.31 159 ASP A CA 1
ATOM 1253 C C . ASP A 1 159 ? 8.914 -8.258 6.992 1 86.31 159 ASP A C 1
ATOM 1255 O O . ASP A 1 159 ? 8.891 -8.227 8.227 1 86.31 159 ASP A O 1
ATOM 1259 N N . LEU A 1 160 ? 8.586 -9.484 6.434 1 82.81 160 LEU A N 1
ATOM 1260 C CA . LEU A 1 160 ? 8.234 -10.727 7.125 1 82.81 160 LEU A CA 1
ATOM 1261 C C . LEU A 1 160 ? 9.438 -11.305 7.852 1 82.81 160 LEU A C 1
ATOM 1263 O O . LEU A 1 160 ? 9.289 -12.023 8.844 1 82.81 160 LEU A O 1
ATOM 1267 N N . GLY A 1 161 ? 10.695 -10.836 7.504 1 74.56 161 GLY A N 1
ATOM 1268 C CA . GLY A 1 161 ? 11.812 -11.422 8.234 1 74.56 161 GLY A CA 1
ATOM 1269 C C . GLY A 1 161 ? 13.148 -10.805 7.867 1 74.56 161 GLY A C 1
ATOM 1270 O O . GLY A 1 161 ? 13.305 -10.242 6.781 1 74.56 161 GLY A O 1
ATOM 1271 N N . ASP A 1 162 ? 14.039 -11 8.906 1 74.69 162 ASP A N 1
ATOM 1272 C CA . ASP A 1 162 ? 15.344 -10.344 8.789 1 74.69 162 ASP A CA 1
ATOM 1273 C C . ASP A 1 162 ? 16.219 -11.039 7.758 1 74.69 162 ASP A C 1
ATOM 1275 O O . ASP A 1 162 ? 17.25 -10.5 7.344 1 74.69 162 ASP A O 1
ATOM 1279 N N . ASN A 1 163 ? 15.891 -12.102 7.203 1 88.88 163 ASN A N 1
ATOM 1280 C CA . ASN A 1 163 ? 16.75 -12.773 6.238 1 88.88 163 ASN A CA 1
ATOM 1281 C C . ASN A 1 163 ? 15.961 -13.305 5.051 1 88.88 163 ASN A C 1
ATOM 1283 O O . ASN A 1 163 ? 16.203 -14.422 4.586 1 88.88 163 ASN A O 1
ATOM 1287 N N . THR A 1 164 ? 15.055 -12.523 4.695 1 93.31 164 THR A N 1
ATOM 1288 C CA . THR A 1 164 ? 14.211 -12.883 3.559 1 93.31 164 THR A CA 1
ATOM 1289 C C . THR A 1 164 ? 14.633 -12.102 2.314 1 93.31 164 THR A C 1
ATOM 1291 O O . THR A 1 164 ? 14.75 -10.875 2.354 1 93.31 164 THR A O 1
ATOM 1294 N N . HIS A 1 165 ? 14.883 -12.82 1.238 1 96.94 165 HIS A N 1
ATOM 1295 C CA . HIS A 1 165 ? 15.234 -12.227 -0.046 1 96.94 165 HIS A CA 1
ATOM 1296 C C . HIS A 1 165 ? 14.141 -12.453 -1.081 1 96.94 165 HIS A C 1
ATOM 1298 O O . HIS A 1 165 ? 13.336 -13.375 -0.947 1 96.94 165 HIS A O 1
ATOM 1304 N N . ILE A 1 166 ? 14.102 -11.562 -2.041 1 98.19 166 ILE A N 1
ATOM 1305 C CA . ILE A 1 166 ? 13.18 -11.727 -3.154 1 98.19 166 ILE A CA 1
ATOM 1306 C C . ILE A 1 166 ? 13.938 -11.656 -4.477 1 98.19 166 ILE A C 1
ATOM 1308 O O . ILE A 1 166 ? 14.773 -10.766 -4.664 1 98.19 166 ILE A O 1
ATOM 1312 N N . ILE A 1 167 ? 13.719 -12.562 -5.285 1 98.75 167 ILE A N 1
ATOM 1313 C CA . ILE A 1 167 ? 14.125 -12.5 -6.688 1 98.75 167 ILE A CA 1
ATOM 1314 C C . ILE A 1 167 ? 12.898 -12.328 -7.574 1 98.75 167 ILE A C 1
ATOM 1316 O O . ILE A 1 167 ? 12.125 -13.273 -7.762 1 98.75 167 ILE A O 1
ATOM 1320 N N . ALA A 1 168 ? 12.719 -11.148 -8.062 1 98.69 168 ALA A N 1
ATOM 1321 C CA . ALA A 1 168 ? 11.578 -10.844 -8.93 1 98.69 168 ALA A CA 1
ATOM 1322 C C . ALA A 1 168 ? 11.984 -10.859 -10.398 1 98.69 168 ALA A C 1
ATOM 1324 O O . ALA A 1 168 ? 12.766 -10.016 -10.844 1 98.69 168 ALA A O 1
ATOM 1325 N N . VAL A 1 169 ? 11.336 -11.711 -11.203 1 98.56 169 VAL A N 1
ATOM 1326 C CA . VAL A 1 169 ? 11.836 -11.992 -12.547 1 98.56 169 VAL A CA 1
ATOM 1327 C C . VAL A 1 169 ? 10.852 -11.453 -13.586 1 98.56 169 VAL A C 1
ATOM 1329 O O . VAL A 1 169 ? 9.641 -11.586 -13.422 1 98.56 169 VAL A O 1
ATOM 1332 N N . ASP A 1 170 ? 11.398 -10.82 -14.578 1 98.12 170 ASP A N 1
ATOM 1333 C CA . ASP A 1 170 ? 10.688 -10.641 -15.836 1 98.12 170 ASP A CA 1
ATOM 1334 C C . ASP A 1 170 ? 11.016 -11.766 -16.812 1 98.12 170 ASP A C 1
ATOM 1336 O O . ASP A 1 170 ? 12.141 -11.867 -17.297 1 98.12 170 ASP A O 1
ATOM 1340 N N . CYS A 1 171 ? 10.039 -12.562 -17.062 1 98.19 171 CYS A N 1
ATOM 1341 C CA . CYS A 1 171 ? 10.242 -13.609 -18.062 1 98.19 171 CYS A CA 1
ATOM 1342 C C . CYS A 1 171 ? 10.484 -13 -19.438 1 98.19 171 CYS A C 1
ATOM 1344 O O . CYS A 1 171 ? 10.43 -11.773 -19.594 1 98.19 171 CYS A O 1
ATOM 1346 N N . ARG A 1 172 ? 10.844 -13.898 -20.406 1 97.75 172 ARG A N 1
ATOM 1347 C CA . ARG A 1 172 ? 11.172 -13.422 -21.734 1 97.75 172 ARG A CA 1
ATOM 1348 C C . ARG A 1 172 ? 10.07 -12.508 -22.281 1 97.75 172 ARG A C 1
ATOM 1350 O O . ARG A 1 172 ? 8.883 -12.789 -22.094 1 97.75 172 ARG A O 1
ATOM 1357 N N . GLY A 1 173 ? 10.508 -11.391 -22.828 1 95.19 173 GLY A N 1
ATOM 1358 C CA . GLY A 1 173 ? 9.586 -10.445 -23.438 1 95.19 173 GLY A CA 1
ATOM 1359 C C . GLY A 1 173 ? 9.117 -9.367 -22.469 1 95.19 173 GLY A C 1
ATOM 1360 O O . GLY A 1 173 ? 8.562 -8.352 -22.891 1 95.19 173 GLY A O 1
ATOM 1361 N N . PHE A 1 174 ? 9.297 -9.555 -21.234 1 96.5 174 PHE A N 1
ATOM 1362 C CA . PHE A 1 174 ? 8.875 -8.586 -20.234 1 96.5 174 PHE A CA 1
ATOM 1363 C C . PHE A 1 174 ? 10.055 -7.734 -19.781 1 96.5 174 PHE A C 1
ATOM 1365 O O . PHE A 1 174 ? 11.203 -8.188 -19.812 1 96.5 174 PHE A O 1
ATOM 1372 N N . GLY A 1 175 ? 9.703 -6.492 -19.344 1 94.44 175 GLY A N 1
ATOM 1373 C CA . GLY A 1 175 ? 10.727 -5.629 -18.766 1 94.44 175 GLY A CA 1
ATOM 1374 C C . GLY A 1 175 ? 11.922 -5.438 -19.672 1 94.44 175 GLY A C 1
ATOM 1375 O O . GLY A 1 175 ? 11.773 -5.07 -20.844 1 94.44 175 GLY A O 1
ATOM 1376 N N . ASP A 1 176 ? 13.094 -5.711 -19.141 1 94.75 176 ASP A N 1
ATOM 1377 C CA . ASP A 1 176 ? 14.328 -5.562 -19.922 1 94.75 176 ASP A CA 1
ATOM 1378 C C . ASP A 1 176 ? 14.883 -6.922 -20.328 1 94.75 176 ASP A C 1
ATOM 1380 O O . ASP A 1 176 ? 16.062 -7.031 -20.688 1 94.75 176 ASP A O 1
ATOM 1384 N N . SER A 1 177 ? 14.078 -7.98 -20.094 1 96.62 177 SER A N 1
ATOM 1385 C CA . SER A 1 177 ? 14.461 -9.297 -20.594 1 96.62 177 SER A CA 1
ATOM 1386 C C . SER A 1 177 ? 14.422 -9.344 -22.125 1 96.62 177 SER A C 1
ATOM 1388 O O . SER A 1 177 ? 13.641 -8.625 -22.75 1 96.62 177 SER A O 1
ATOM 1390 N N . ASP A 1 178 ? 15.344 -10.203 -22.594 1 93.31 178 ASP A N 1
ATOM 1391 C CA . ASP A 1 178 ? 15.328 -10.453 -24.031 1 93.31 178 ASP A CA 1
ATOM 1392 C C . ASP A 1 178 ? 14.086 -11.242 -24.438 1 93.31 178 ASP A C 1
ATOM 1394 O O . ASP A 1 178 ? 13.305 -11.672 -23.578 1 93.31 178 ASP A O 1
ATOM 1398 N N . GLY A 1 179 ? 13.969 -11.445 -25.688 1 72 179 GLY A N 1
ATOM 1399 C CA . GLY A 1 179 ? 13.016 -12.398 -26.234 1 72 179 GLY A CA 1
ATOM 1400 C C . GLY A 1 179 ? 11.656 -11.789 -26.516 1 72 179 GLY A C 1
ATOM 1401 O O . GLY A 1 179 ? 10.922 -11.43 -25.594 1 72 179 GLY A O 1
ATOM 1402 N N . TYR A 1 180 ? 11.445 -11.312 -27.656 1 66.94 180 TYR A N 1
ATOM 1403 C CA . TYR A 1 180 ? 10.25 -10.578 -28.047 1 66.94 180 TYR A CA 1
ATOM 1404 C C . TYR A 1 180 ? 9.031 -11.5 -28.047 1 66.94 180 TYR A C 1
ATOM 1406 O O . TYR A 1 180 ? 7.906 -11.055 -27.812 1 66.94 180 TYR A O 1
ATOM 1414 N N . PHE A 1 181 ? 9.266 -12.844 -28.109 1 84.25 181 PHE A N 1
ATOM 1415 C CA . PHE A 1 181 ? 8.055 -13.648 -28.219 1 84.25 181 PHE A CA 1
ATOM 1416 C C . PHE A 1 181 ? 7.871 -14.531 -27 1 84.25 181 PHE A C 1
ATOM 1418 O O . PHE A 1 181 ? 8.578 -15.523 -26.828 1 84.25 181 PHE A O 1
ATOM 1425 N N . ALA A 1 182 ? 6.879 -14.203 -26.219 1 91.56 182 ALA A N 1
ATOM 1426 C CA . ALA A 1 182 ? 6.527 -15 -25.047 1 91.56 182 ALA A CA 1
ATOM 1427 C C . ALA A 1 182 ? 5.676 -16.203 -25.422 1 91.56 182 ALA A C 1
ATOM 1429 O O . ALA A 1 182 ? 4.809 -16.109 -26.297 1 91.56 182 ALA A O 1
ATOM 1430 N N . SER A 1 183 ? 5.977 -17.344 -24.984 1 94.75 183 SER A N 1
ATOM 1431 C CA . SER A 1 183 ? 5.238 -18.594 -25.141 1 94.75 183 SER A CA 1
ATOM 1432 C C . SER A 1 183 ? 5.281 -19.422 -23.859 1 94.75 183 SER A C 1
ATOM 1434 O O . SER A 1 183 ? 6.152 -19.219 -23.016 1 94.75 183 SER A O 1
ATOM 1436 N N . GLU A 1 184 ? 4.324 -20.312 -23.734 1 97.19 184 GLU A N 1
ATOM 1437 C CA . GLU A 1 184 ? 4.312 -21.188 -22.562 1 97.19 184 GLU A CA 1
ATOM 1438 C C . GLU A 1 184 ? 5.617 -21.969 -22.438 1 97.19 184 GLU A C 1
ATOM 1440 O O . GLU A 1 184 ? 6.23 -22.016 -21.375 1 97.19 184 GLU A O 1
ATOM 1445 N N . TYR A 1 185 ? 6.016 -22.562 -23.578 1 95.75 185 TYR A N 1
ATOM 1446 C CA . TYR A 1 185 ? 7.246 -23.344 -23.578 1 95.75 185 TYR A CA 1
ATOM 1447 C C . TYR A 1 185 ? 8.445 -22.469 -23.219 1 95.75 185 TYR A C 1
ATOM 1449 O O . TYR A 1 185 ? 9.266 -22.859 -22.391 1 95.75 185 TYR A O 1
ATOM 1457 N N . GLY A 1 186 ? 8.555 -21.359 -23.844 1 96.56 186 GLY A N 1
ATOM 1458 C CA . GLY A 1 186 ? 9.656 -20.453 -23.562 1 96.56 186 GLY A CA 1
ATOM 1459 C C . GLY A 1 186 ? 9.688 -20 -22.109 1 96.56 186 GLY A C 1
ATOM 1460 O O . GLY A 1 186 ? 10.75 -19.984 -21.484 1 96.56 186 GLY A O 1
ATOM 1461 N N . ILE A 1 187 ? 8.586 -19.625 -21.609 1 98.06 187 ILE A N 1
ATOM 1462 C CA . ILE A 1 187 ? 8.5 -19.109 -20.25 1 98.06 187 ILE A CA 1
ATOM 1463 C C . ILE A 1 187 ? 8.742 -20.234 -19.25 1 98.06 187 ILE A C 1
ATOM 1465 O O . ILE A 1 187 ? 9.297 -20 -18.172 1 98.06 187 ILE A O 1
ATOM 1469 N N . GLN A 1 188 ? 8.359 -21.469 -19.609 1 98 188 GLN A N 1
ATOM 1470 C CA . GLN A 1 188 ? 8.711 -22.609 -18.781 1 98 188 GLN A CA 1
ATOM 1471 C C . GLN A 1 188 ? 10.227 -22.734 -18.609 1 98 188 GLN A C 1
ATOM 1473 O O . GLN A 1 188 ? 10.719 -23 -17.516 1 98 188 GLN A O 1
ATOM 1478 N N . ILE A 1 189 ? 10.945 -22.484 -19.688 1 97.38 189 ILE A N 1
ATOM 1479 C CA . ILE A 1 189 ? 12.406 -22.5 -19.641 1 97.38 189 ILE A CA 1
ATOM 1480 C C . ILE A 1 189 ? 12.906 -21.391 -18.719 1 97.38 189 ILE A C 1
ATOM 1482 O O . ILE A 1 189 ? 13.82 -21.609 -17.922 1 97.38 189 ILE A O 1
ATOM 1486 N N . ASP A 1 190 ? 12.305 -20.219 -18.859 1 98.5 190 ASP A N 1
ATOM 1487 C CA . ASP A 1 190 ? 12.68 -19.078 -18.016 1 98.5 190 ASP A CA 1
ATOM 1488 C C . ASP A 1 190 ? 12.508 -19.422 -16.531 1 98.5 190 ASP A C 1
ATOM 1490 O O . ASP A 1 190 ? 13.359 -19.078 -15.719 1 98.5 190 ASP A O 1
ATOM 1494 N N . ALA A 1 191 ? 11.422 -20.062 -16.188 1 98.56 191 ALA A N 1
ATOM 1495 C CA . ALA A 1 191 ? 11.117 -20.391 -14.797 1 98.56 191 ALA A CA 1
ATOM 1496 C C . ALA A 1 191 ? 12.18 -21.312 -14.211 1 98.56 191 ALA A C 1
ATOM 1498 O O . ALA A 1 191 ? 12.711 -21.062 -13.125 1 98.56 191 ALA A O 1
ATOM 1499 N N . VAL A 1 192 ? 12.5 -22.344 -14.922 1 97.81 192 VAL A N 1
ATOM 1500 C CA . VAL A 1 192 ? 13.484 -23.328 -14.461 1 97.81 192 VAL A CA 1
ATOM 1501 C C . VAL A 1 192 ? 14.859 -22.656 -14.359 1 97.81 192 VAL A C 1
ATOM 1503 O O . VAL A 1 192 ? 15.578 -22.859 -13.383 1 97.81 192 VAL A O 1
ATOM 1506 N N . ALA A 1 193 ? 15.172 -21.828 -15.344 1 98.12 193 ALA A N 1
ATOM 1507 C CA . ALA A 1 193 ? 16.453 -21.125 -15.344 1 98.12 193 ALA A CA 1
ATOM 1508 C C . ALA A 1 193 ? 16.578 -20.188 -14.141 1 98.12 193 ALA A C 1
ATOM 1510 O O . ALA A 1 193 ? 17.656 -20.031 -13.578 1 98.12 193 ALA A O 1
ATOM 1511 N N . SER A 1 194 ? 15.531 -19.547 -13.789 1 98.62 194 SER A N 1
ATOM 1512 C CA . SER A 1 194 ? 15.523 -18.656 -12.641 1 98.62 194 SER A CA 1
ATOM 1513 C C . SER A 1 194 ? 15.805 -19.406 -11.344 1 98.62 194 SER A C 1
ATOM 1515 O O . SER A 1 194 ? 16.594 -18.969 -10.516 1 98.62 194 SER A O 1
ATOM 1517 N N . PHE A 1 195 ? 15.141 -20.516 -11.156 1 97.75 195 PHE A N 1
ATOM 1518 C CA . PHE A 1 195 ? 15.367 -21.375 -10 1 97.75 195 PHE A CA 1
ATOM 1519 C C . PHE A 1 195 ? 16.812 -21.844 -9.953 1 97.75 195 PHE A C 1
ATOM 1521 O O . PHE A 1 195 ? 17.469 -21.766 -8.906 1 97.75 195 PHE A O 1
ATOM 1528 N N . ASP A 1 196 ? 17.328 -22.281 -11.086 1 97.25 196 ASP A N 1
ATOM 1529 C CA . ASP A 1 196 ? 18.688 -22.781 -11.18 1 97.25 196 ASP A CA 1
ATOM 1530 C C . ASP A 1 196 ? 19.703 -21.688 -10.859 1 97.25 196 ASP A C 1
ATOM 1532 O O . ASP A 1 196 ? 20.75 -21.969 -10.258 1 97.25 196 ASP A O 1
ATOM 1536 N N . TRP A 1 197 ? 19.391 -20.516 -11.305 1 98.12 197 TRP A N 1
ATOM 1537 C CA . TRP A 1 197 ? 20.297 -19.406 -11.023 1 98.12 197 TRP A CA 1
ATOM 1538 C C . TRP A 1 197 ? 20.438 -19.203 -9.516 1 98.12 197 TRP A C 1
ATOM 1540 O O . TRP A 1 197 ? 21.547 -18.984 -9.023 1 98.12 197 TRP A O 1
ATOM 1550 N N . ILE A 1 198 ? 19.375 -19.234 -8.781 1 97.62 198 ILE A N 1
ATOM 1551 C CA . ILE A 1 198 ? 19.391 -19.047 -7.336 1 97.62 198 ILE A CA 1
ATOM 1552 C C . ILE A 1 198 ? 20.203 -20.156 -6.684 1 97.62 198 ILE A C 1
ATOM 1554 O O . ILE A 1 198 ? 21.047 -19.906 -5.824 1 97.62 198 ILE A O 1
ATOM 1558 N N . VAL A 1 199 ? 19.938 -21.375 -7.09 1 96.19 199 VAL A N 1
ATOM 1559 C CA . VAL A 1 199 ? 20.625 -22.531 -6.539 1 96.19 199 VAL A CA 1
ATOM 1560 C C . VAL A 1 199 ? 22.125 -22.422 -6.812 1 96.19 199 VAL A C 1
ATOM 1562 O O . VAL A 1 199 ? 22.953 -22.766 -5.953 1 96.19 199 VAL A O 1
ATOM 1565 N N . ALA A 1 200 ? 22.453 -21.953 -7.996 1 96.94 200 ALA A N 1
ATOM 1566 C CA . ALA A 1 200 ? 23.859 -21.828 -8.391 1 96.94 200 ALA A CA 1
ATOM 1567 C C . ALA A 1 200 ? 24.594 -20.812 -7.504 1 96.94 200 ALA A C 1
ATOM 1569 O O . ALA A 1 200 ? 25.812 -20.828 -7.41 1 96.94 200 ALA A O 1
ATOM 1570 N N . GLN A 1 201 ? 23.828 -19.953 -6.871 1 96.62 201 GLN A N 1
ATOM 1571 C CA . GLN A 1 201 ? 24.422 -18.984 -5.961 1 96.62 201 GLN A CA 1
ATOM 1572 C C . GLN A 1 201 ? 24.703 -19.594 -4.594 1 96.62 201 GLN A C 1
ATOM 1574 O O . GLN A 1 201 ? 25.219 -18.938 -3.695 1 96.62 201 GLN A O 1
ATOM 1579 N N . GLY A 1 202 ? 24.281 -20.797 -4.359 1 95.38 202 GLY A N 1
ATOM 1580 C CA . GLY A 1 202 ? 24.547 -21.484 -3.105 1 95.38 202 GLY A CA 1
ATOM 1581 C C . GLY A 1 202 ? 23.312 -21.594 -2.217 1 95.38 202 GLY A C 1
ATOM 1582 O O . GLY A 1 202 ? 23.422 -22 -1.055 1 95.38 202 GLY A O 1
ATOM 1583 N N . VAL A 1 203 ? 22.188 -21.266 -2.713 1 95.69 203 VAL A N 1
ATOM 1584 C CA . VAL A 1 203 ? 20.969 -21.344 -1.934 1 95.69 203 VAL A CA 1
ATOM 1585 C C . VAL A 1 203 ? 20.359 -22.734 -2.047 1 95.69 203 VAL A C 1
ATOM 1587 O O . VAL A 1 203 ? 20.172 -23.25 -3.152 1 95.69 203 VAL A O 1
ATOM 1590 N N . SER A 1 204 ? 20.078 -23.328 -0.911 1 93.62 204 SER A N 1
ATOM 1591 C CA . SER A 1 204 ? 19.438 -24.625 -0.911 1 93.62 204 SER A CA 1
ATOM 1592 C C . SER A 1 204 ? 18.016 -24.547 -1.488 1 93.62 204 SER A C 1
ATOM 1594 O O . SER A 1 204 ? 17.281 -23.594 -1.217 1 93.62 204 SER A O 1
ATOM 1596 N N . PRO A 1 205 ? 17.609 -25.531 -2.285 1 92.5 205 PRO A N 1
ATOM 1597 C CA . PRO A 1 205 ? 16.234 -25.562 -2.82 1 92.5 205 PRO A CA 1
ATOM 1598 C C . PRO A 1 205 ? 15.172 -25.484 -1.728 1 92.5 205 PRO A C 1
ATOM 1600 O O . PRO A 1 205 ? 14.109 -24.906 -1.937 1 92.5 205 PRO A O 1
ATOM 1603 N N . SER A 1 206 ? 15.469 -26 -0.548 1 90.5 206 SER A N 1
ATOM 1604 C CA . SER A 1 206 ? 14.508 -26.047 0.55 1 90.5 206 SER A CA 1
ATOM 1605 C C . SER A 1 206 ? 14.242 -24.656 1.112 1 90.5 206 SER A C 1
ATOM 1607 O O . SER A 1 206 ? 13.297 -24.453 1.875 1 90.5 206 SER A O 1
ATOM 1609 N N . LYS A 1 207 ? 15.023 -23.703 0.685 1 93.19 207 LYS A N 1
ATOM 1610 C CA . LYS A 1 207 ? 14.883 -22.328 1.173 1 93.19 207 LYS A CA 1
ATOM 1611 C C . LYS A 1 207 ? 14.18 -21.453 0.146 1 93.19 207 LYS A C 1
ATOM 1613 O O . LYS A 1 207 ? 13.93 -20.281 0.398 1 93.19 207 LYS A O 1
ATOM 1618 N N . ILE A 1 208 ? 13.828 -22.016 -0.984 1 95.62 208 ILE A N 1
ATOM 1619 C CA . ILE A 1 208 ? 13.266 -21.219 -2.074 1 95.62 208 ILE A CA 1
ATOM 1620 C C . ILE A 1 208 ? 11.75 -21.375 -2.094 1 95.62 208 ILE A C 1
ATOM 1622 O O . ILE A 1 208 ? 11.234 -22.484 -2.266 1 95.62 208 ILE A O 1
ATOM 1626 N N . VAL A 1 209 ? 11.062 -20.312 -1.793 1 96.25 209 VAL A N 1
ATOM 1627 C CA . VAL A 1 209 ? 9.609 -20.25 -1.94 1 96.25 209 VAL A CA 1
ATOM 1628 C C . VAL A 1 209 ? 9.258 -19.672 -3.312 1 96.25 209 VAL A C 1
ATOM 1630 O O . VAL A 1 209 ? 9.617 -18.547 -3.631 1 96.25 209 VAL A O 1
ATOM 1633 N N . VAL A 1 210 ? 8.594 -20.453 -4.133 1 97.81 210 VAL A N 1
ATOM 1634 C CA . VAL A 1 210 ? 8.188 -20 -5.457 1 97.81 210 VAL A CA 1
ATOM 1635 C C . VAL A 1 210 ? 6.848 -19.281 -5.363 1 97.81 210 VAL A C 1
ATOM 1637 O O . VAL A 1 210 ? 5.879 -19.828 -4.82 1 97.81 210 VAL A O 1
ATOM 1640 N N . VAL A 1 211 ? 6.816 -18.078 -5.848 1 98.56 211 VAL A N 1
ATOM 1641 C CA . VAL A 1 211 ? 5.637 -17.234 -5.738 1 98.56 211 VAL A CA 1
ATOM 1642 C C . VAL A 1 211 ? 5.125 -16.875 -7.133 1 98.56 211 VAL A C 1
ATOM 1644 O O . VAL A 1 211 ? 5.914 -16.562 -8.031 1 98.56 211 VAL A O 1
ATOM 1647 N N . GLY A 1 212 ? 3.852 -16.953 -7.309 1 98.81 212 GLY A N 1
ATOM 1648 C CA . GLY A 1 212 ? 3.209 -16.484 -8.523 1 98.81 212 GLY A CA 1
ATOM 1649 C C . GLY A 1 212 ? 1.998 -15.609 -8.25 1 98.81 212 GLY A C 1
ATOM 1650 O O . GLY A 1 212 ? 1.234 -15.867 -7.32 1 98.81 212 GLY A O 1
ATOM 1651 N N . HIS A 1 213 ? 1.846 -14.609 -9.039 1 98.69 213 HIS A N 1
ATOM 1652 C CA . HIS A 1 213 ? 0.652 -13.773 -9.008 1 98.69 213 HIS A CA 1
ATOM 1653 C C . HIS A 1 213 ? -0.065 -13.781 -10.352 1 98.69 213 HIS A C 1
ATOM 1655 O O . HIS A 1 213 ? 0.548 -13.516 -11.391 1 98.69 213 HIS A O 1
ATOM 1661 N N . SER A 1 214 ? -1.408 -14.062 -10.367 1 97.5 214 SER A N 1
ATOM 1662 C CA . SER A 1 214 ? -2.197 -14.102 -11.594 1 97.5 214 SER A CA 1
ATOM 1663 C C . SER A 1 214 ? -1.565 -15.023 -12.625 1 97.5 214 SER A C 1
ATOM 1665 O O . SER A 1 214 ? -1.314 -16.203 -12.344 1 97.5 214 SER A O 1
ATOM 1667 N N . LEU A 1 215 ? -1.093 -14.531 -13.773 1 97.56 215 LEU A N 1
ATOM 1668 C CA . LEU A 1 215 ? -0.414 -15.359 -14.773 1 97.56 215 LEU A CA 1
ATOM 1669 C C . LEU A 1 215 ? 0.762 -16.094 -14.148 1 97.56 215 LEU A C 1
ATOM 1671 O O . LEU A 1 215 ? 1.019 -17.266 -14.484 1 97.56 215 LEU A O 1
ATOM 1675 N N . GLY A 1 216 ? 1.434 -15.469 -13.258 1 98.75 216 GLY A N 1
ATOM 1676 C CA . GLY A 1 216 ? 2.611 -16.031 -12.617 1 98.75 216 GLY A CA 1
ATOM 1677 C C . GLY A 1 216 ? 2.311 -17.297 -11.82 1 98.75 216 GLY A C 1
ATOM 1678 O O . GLY A 1 216 ? 3.211 -18.094 -11.547 1 98.75 216 GLY A O 1
ATOM 1679 N N . THR A 1 217 ? 1.062 -17.469 -11.398 1 98.81 217 THR A N 1
ATOM 1680 C CA . THR A 1 217 ? 0.729 -18.641 -10.609 1 98.81 217 THR A CA 1
ATOM 1681 C C . THR A 1 217 ? 0.861 -19.906 -11.461 1 98.81 217 THR A C 1
ATOM 1683 O O . THR A 1 217 ? 1.235 -20.969 -10.953 1 98.81 217 THR A O 1
ATOM 1686 N N . GLY A 1 218 ? 0.512 -19.797 -12.766 1 98.75 218 GLY A N 1
ATOM 1687 C CA . GLY A 1 218 ? 0.762 -20.922 -13.656 1 98.75 218 GLY A CA 1
ATOM 1688 C C . GLY A 1 218 ? 2.236 -21.234 -13.812 1 98.75 218 GLY A C 1
ATOM 1689 O O . GLY A 1 218 ? 2.623 -22.406 -13.812 1 98.75 218 GLY A O 1
ATOM 1690 N N . ILE A 1 219 ? 3 -20.219 -13.914 1 98.81 219 ILE A N 1
ATOM 1691 C CA . ILE A 1 219 ? 4.445 -20.375 -14.055 1 98.81 219 ILE A CA 1
ATOM 1692 C C . ILE A 1 219 ? 5.02 -21.031 -12.805 1 98.81 219 ILE A C 1
ATOM 1694 O O . ILE A 1 219 ? 5.766 -22 -12.891 1 98.81 219 ILE A O 1
ATOM 1698 N N . ALA A 1 220 ? 4.648 -20.531 -11.672 1 98.81 220 ALA A N 1
ATOM 1699 C CA . ALA A 1 220 ? 5.137 -21.031 -10.391 1 98.81 220 ALA A CA 1
ATOM 1700 C C .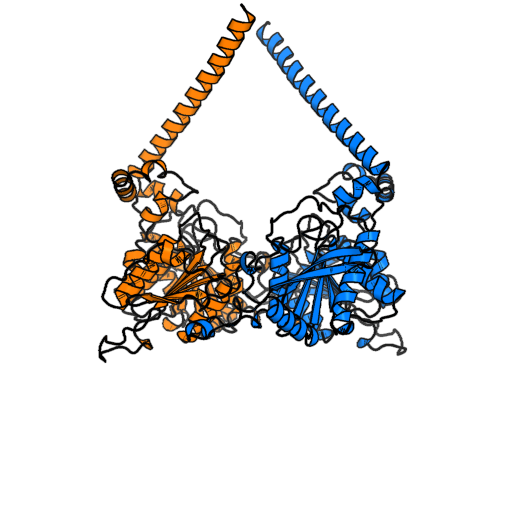 ALA A 1 220 ? 4.727 -22.484 -10.172 1 98.81 220 ALA A C 1
ATOM 1702 O O . ALA A 1 220 ? 5.531 -23.297 -9.719 1 98.81 220 ALA A O 1
ATOM 1703 N N . THR A 1 221 ? 3.486 -22.797 -10.461 1 98.62 221 THR A N 1
ATOM 1704 C CA . THR A 1 221 ? 2.99 -24.156 -10.281 1 98.62 221 THR A CA 1
ATOM 1705 C C . THR A 1 221 ? 3.73 -25.125 -11.195 1 98.62 221 THR A C 1
ATOM 1707 O O . THR A 1 221 ? 4.102 -26.219 -10.781 1 98.62 221 THR A O 1
ATOM 1710 N N . TYR A 1 222 ? 3.906 -24.719 -12.414 1 98.31 222 TYR A N 1
ATOM 1711 C CA . TYR A 1 222 ? 4.672 -25.562 -13.336 1 98.31 222 TYR A CA 1
ATOM 1712 C C . TYR A 1 222 ? 6.074 -25.812 -12.797 1 98.31 222 TYR A C 1
ATOM 1714 O O . TYR A 1 222 ? 6.574 -26.938 -12.859 1 98.31 222 TYR A O 1
ATOM 1722 N N . LEU A 1 223 ? 6.699 -24.734 -12.383 1 98 223 LEU A N 1
ATOM 1723 C CA . LEU A 1 223 ? 8.062 -24.875 -11.883 1 98 223 LEU A CA 1
ATOM 1724 C C . LEU A 1 223 ? 8.125 -25.875 -10.734 1 98 223 LEU A C 1
ATOM 1726 O O . LEU A 1 223 ? 9 -26.75 -10.711 1 98 223 LEU A O 1
ATOM 1730 N N . ALA A 1 224 ? 7.238 -25.75 -9.781 1 96.62 224 ALA A N 1
ATOM 1731 C CA . ALA A 1 224 ? 7.203 -26.688 -8.664 1 96.62 224 ALA A CA 1
ATOM 1732 C C . ALA A 1 224 ? 7.008 -28.125 -9.148 1 96.62 224 ALA A C 1
ATOM 1734 O O . ALA A 1 224 ? 7.676 -29.047 -8.68 1 96.62 224 ALA A O 1
ATOM 1735 N N . HIS A 1 225 ? 6.113 -28.266 -10.102 1 95.94 225 HIS A N 1
ATOM 1736 C CA . HIS A 1 225 ? 5.879 -29.562 -10.727 1 95.94 225 HIS A CA 1
ATOM 1737 C C . HIS A 1 225 ? 7.152 -30.094 -11.375 1 95.94 225 HIS A C 1
ATOM 1739 O O . HIS A 1 225 ? 7.516 -31.25 -11.164 1 95.94 225 HIS A O 1
ATOM 1745 N N . ASN A 1 226 ? 7.723 -29.266 -12.156 1 95.56 226 ASN A N 1
ATOM 1746 C CA . ASN A 1 226 ? 8.922 -29.656 -12.891 1 95.56 226 ASN A CA 1
ATOM 1747 C C . ASN A 1 226 ? 10.039 -30.094 -11.938 1 95.56 226 ASN A C 1
ATOM 1749 O O . ASN A 1 226 ? 10.688 -31.109 -12.172 1 95.56 226 ASN A O 1
ATOM 1753 N N . ILE A 1 227 ? 10.273 -29.344 -10.906 1 93 227 ILE A N 1
ATOM 1754 C CA . ILE A 1 227 ? 11.312 -29.625 -9.922 1 93 227 ILE A CA 1
ATOM 1755 C C . ILE A 1 227 ? 11.023 -30.969 -9.234 1 93 227 ILE A C 1
ATOM 1757 O O . ILE A 1 227 ? 11.938 -31.75 -8.992 1 93 227 ILE A O 1
ATOM 1761 N N . THR A 1 228 ? 9.812 -31.203 -8.961 1 91.56 228 THR A N 1
ATOM 1762 C CA . THR A 1 228 ? 9.406 -32.406 -8.266 1 91.56 228 THR A CA 1
ATOM 1763 C C . THR A 1 228 ? 9.484 -33.625 -9.188 1 91.56 228 THR A C 1
ATOM 1765 O O . THR A 1 228 ? 10.125 -34.625 -8.859 1 91.56 228 THR A O 1
ATOM 1768 N N . VAL A 1 229 ? 8.961 -33.531 -10.359 1 92.44 229 VAL A N 1
ATOM 1769 C CA . VAL A 1 229 ? 8.781 -34.688 -11.25 1 92.44 229 VAL A CA 1
ATOM 1770 C C . VAL A 1 229 ? 10.062 -34.906 -12.047 1 92.44 229 VAL A C 1
ATOM 1772 O O . VAL A 1 229 ? 10.5 -36.062 -12.203 1 92.44 229 VAL A O 1
ATOM 1775 N N . SER A 1 230 ? 10.562 -33.875 -12.516 1 89.62 230 SER A N 1
ATOM 1776 C CA . SER A 1 230 ? 11.695 -34.031 -13.422 1 89.62 230 SER A CA 1
ATOM 1777 C C . SER A 1 230 ? 13.008 -34.156 -12.641 1 89.62 230 SER A C 1
ATOM 1779 O O . SER A 1 230 ? 13.938 -34.812 -13.094 1 89.62 230 SER A O 1
ATOM 1781 N N . ARG A 1 231 ? 13.07 -33.562 -11.508 1 85.94 231 ARG A N 1
ATOM 1782 C CA . ARG A 1 231 ? 14.352 -33.531 -10.805 1 85.94 231 ARG A CA 1
ATOM 1783 C C . ARG A 1 231 ? 14.297 -34.375 -9.531 1 85.94 231 ARG A C 1
ATOM 1785 O O . ARG A 1 231 ? 15.32 -34.594 -8.883 1 85.94 231 ARG A O 1
ATOM 1792 N N . GLY A 1 232 ? 13.156 -34.781 -9.141 1 81.94 232 GLY A N 1
ATOM 1793 C CA . GLY A 1 232 ? 13.008 -35.625 -7.977 1 81.94 232 GLY A CA 1
ATOM 1794 C C . GLY A 1 232 ? 13.219 -34.906 -6.664 1 81.94 232 GLY A C 1
ATOM 1795 O O . GLY A 1 232 ? 13.578 -35.531 -5.656 1 81.94 232 GLY A O 1
ATOM 1796 N N . ILE A 1 233 ? 13.312 -33.688 -6.668 1 77.25 233 ILE A N 1
ATOM 1797 C CA . ILE A 1 233 ? 13.453 -32.906 -5.453 1 77.25 233 ILE A CA 1
ATOM 1798 C C . ILE A 1 233 ? 12.086 -32.75 -4.789 1 77.25 233 ILE A C 1
ATOM 1800 O O . ILE A 1 233 ? 11.211 -32.031 -5.312 1 77.25 233 ILE A O 1
ATOM 1804 N N . HIS A 1 234 ? 12.07 -33.625 -3.682 1 69.25 234 HIS A N 1
ATOM 1805 C CA . HIS A 1 234 ? 10.797 -33.625 -2.967 1 69.25 234 HIS A CA 1
ATOM 1806 C C . HIS A 1 234 ? 10.789 -32.594 -1.844 1 69.25 234 HIS A C 1
ATOM 1808 O O . HIS A 1 234 ? 11.633 -32.625 -0.946 1 69.25 234 HIS A O 1
ATOM 1814 N N . GLY A 1 235 ? 10.422 -31.453 -2.15 1 65.5 235 GLY A N 1
ATOM 1815 C CA . GLY A 1 235 ? 10.305 -30.469 -1.085 1 65.5 235 GLY A CA 1
ATOM 1816 C C . GLY A 1 235 ? 11.023 -29.172 -1.394 1 65.5 235 GLY A C 1
ATOM 1817 O O . GLY A 1 235 ? 12.227 -29.156 -1.636 1 65.5 235 GLY A O 1
ATOM 1818 N N . GLY A 1 236 ? 10.461 -28.281 -1.806 1 76.12 236 GLY A N 1
ATOM 1819 C CA . GLY A 1 236 ? 10.961 -26.922 -1.891 1 76.12 236 GLY A CA 1
ATOM 1820 C C . GLY A 1 236 ? 10.594 -26.078 -0.688 1 76.12 236 GLY A C 1
ATOM 1821 O O . GLY A 1 236 ? 10.18 -26.609 0.345 1 76.12 236 GLY A O 1
ATOM 1822 N N . GLY A 1 237 ? 11.062 -24.844 -0.631 1 86.25 237 GLY A N 1
ATOM 1823 C CA . GLY A 1 237 ? 10.75 -23.938 0.454 1 86.25 237 GLY A CA 1
ATOM 1824 C C . GLY A 1 237 ? 9.281 -23.562 0.52 1 86.25 237 GLY A C 1
ATOM 1825 O O . GLY A 1 237 ? 8.797 -23.094 1.553 1 86.25 237 GLY A O 1
ATOM 1826 N N . GLY A 1 238 ? 8.492 -23.828 -0.613 1 94.5 238 GLY A N 1
ATOM 1827 C CA . GLY A 1 238 ? 7.07 -23.531 -0.604 1 94.5 238 GLY A CA 1
ATOM 1828 C C . GLY A 1 238 ? 6.566 -23 -1.927 1 94.5 238 GLY A C 1
ATOM 1829 O O . GLY A 1 238 ? 7.355 -22.594 -2.781 1 94.5 238 GLY A O 1
ATOM 1830 N N . LEU A 1 239 ? 5.285 -23.156 -2.143 1 97.25 239 LEU A N 1
ATOM 1831 C CA . LEU A 1 239 ? 4.57 -22.625 -3.295 1 97.25 239 LEU A CA 1
ATOM 1832 C C . LEU A 1 239 ? 3.484 -21.641 -2.854 1 97.25 239 LEU A C 1
ATOM 1834 O O . LEU A 1 239 ? 2.543 -22.031 -2.156 1 97.25 239 LEU A O 1
ATOM 1838 N N . LEU A 1 240 ? 3.668 -20.422 -3.135 1 98.06 240 LEU A N 1
ATOM 1839 C CA . LEU A 1 240 ? 2.734 -19.344 -2.783 1 98.06 240 LEU A CA 1
ATOM 1840 C C . LEU A 1 240 ? 2.043 -18.797 -4.027 1 98.06 240 LEU A C 1
ATOM 1842 O O . LEU A 1 240 ? 2.691 -18.203 -4.887 1 98.06 240 LEU A O 1
ATOM 1846 N N . LEU A 1 241 ? 0.743 -18.969 -4.133 1 98.81 241 LEU A N 1
ATOM 1847 C CA . LEU A 1 241 ? -0.017 -18.578 -5.316 1 98.81 241 LEU A CA 1
ATOM 1848 C C . LEU A 1 241 ? -1.02 -17.484 -4.973 1 98.81 241 LEU A C 1
ATOM 1850 O O . LEU A 1 241 ? -1.932 -17.688 -4.172 1 98.81 241 LEU A O 1
ATOM 1854 N N . LEU A 1 242 ? -0.852 -16.328 -5.57 1 98.81 242 LEU A N 1
ATOM 1855 C CA . LEU A 1 242 ? -1.746 -15.188 -5.375 1 98.81 242 LEU A CA 1
ATOM 1856 C C . LEU A 1 242 ? -2.682 -15.023 -6.566 1 98.81 242 LEU A C 1
ATOM 1858 O O . LEU A 1 242 ? -2.225 -14.82 -7.695 1 98.81 242 LEU A O 1
ATOM 1862 N N . ALA A 1 243 ? -3.959 -15.117 -6.344 1 98.44 243 ALA A N 1
ATOM 1863 C CA . ALA A 1 243 ? -4.969 -14.914 -7.379 1 98.44 243 ALA A CA 1
ATOM 1864 C C . ALA A 1 243 ? -4.75 -15.867 -8.555 1 98.44 243 ALA A C 1
ATOM 1866 O O . ALA A 1 243 ? -4.691 -15.438 -9.703 1 98.44 243 ALA A O 1
ATOM 1867 N N . GLY A 1 244 ? -4.648 -17.094 -8.203 1 98.25 244 GLY A N 1
ATOM 1868 C CA . GLY A 1 244 ? -4.312 -18.125 -9.188 1 98.25 244 GLY A CA 1
ATOM 1869 C C . GLY A 1 244 ? -5.512 -18.594 -9.984 1 98.25 244 GLY A C 1
ATOM 1870 O O . GLY A 1 244 ? -6.652 -18.234 -9.68 1 98.25 244 GLY A O 1
ATOM 1871 N N . TYR A 1 245 ? -5.223 -19.375 -11.031 1 97.62 245 TYR A N 1
ATOM 1872 C CA . TYR A 1 245 ? -6.23 -19.938 -11.922 1 97.62 245 TYR A CA 1
ATOM 1873 C C . TYR A 1 245 ? -5.98 -21.422 -12.172 1 97.62 245 TYR A C 1
ATOM 1875 O O . TYR A 1 245 ? -4.871 -21.906 -11.961 1 97.62 245 TYR A O 1
ATOM 1883 N N . ALA A 1 246 ? -7.016 -22.062 -12.57 1 97 246 ALA A N 1
ATOM 1884 C CA . ALA A 1 246 ? -6.922 -23.5 -12.836 1 97 246 ALA A CA 1
ATOM 1885 C C . ALA A 1 246 ? -6.16 -23.766 -14.133 1 97 246 ALA A C 1
ATOM 1887 O O . ALA A 1 246 ? -5.324 -24.672 -14.188 1 97 246 ALA A O 1
ATOM 1888 N N . SER A 1 247 ? -6.551 -23.062 -15.148 1 96.62 247 SER A N 1
ATOM 1889 C CA . SER A 1 247 ? -5.887 -23.062 -16.453 1 96.62 247 SER A CA 1
ATOM 1890 C C . SER A 1 247 ? -6.227 -21.797 -17.234 1 96.62 247 SER A C 1
ATOM 1892 O O . SER A 1 247 ? -7.199 -21.109 -16.922 1 96.62 247 SER A O 1
ATOM 1894 N N . ILE A 1 248 ? -5.383 -21.5 -18.188 1 95.5 248 ILE A N 1
ATOM 1895 C CA . ILE A 1 248 ? -5.656 -20.312 -19 1 95.5 248 ILE A CA 1
ATOM 1896 C C . ILE A 1 248 ? -6.984 -20.469 -19.719 1 95.5 248 ILE A C 1
ATOM 1898 O O . ILE A 1 248 ? -7.789 -19.531 -19.781 1 95.5 248 ILE A O 1
ATOM 1902 N N . PRO A 1 249 ? -7.273 -21.656 -20.344 1 92.69 249 PRO A N 1
ATOM 1903 C CA . PRO A 1 249 ? -8.594 -21.812 -20.969 1 92.69 249 PRO A CA 1
ATOM 1904 C C . PRO A 1 249 ? -9.734 -21.547 -19.984 1 92.69 249 PRO A C 1
ATOM 1906 O O . PRO A 1 249 ? -10.734 -20.922 -20.344 1 92.69 249 PRO A O 1
ATOM 1909 N N . ASP A 1 250 ? -9.578 -22.016 -18.75 1 90.12 250 ASP A N 1
ATOM 1910 C CA . ASP A 1 250 ? -10.609 -21.781 -17.734 1 90.12 250 ASP A CA 1
ATOM 1911 C C . ASP A 1 250 ? -10.727 -20.297 -17.391 1 90.12 250 ASP A C 1
ATOM 1913 O O . ASP A 1 250 ? -11.836 -19.781 -17.234 1 90.12 250 ASP A O 1
ATOM 1917 N N . ALA A 1 251 ? -9.617 -19.656 -17.25 1 90.56 251 ALA A N 1
ATOM 1918 C CA . ALA A 1 251 ? -9.594 -18.234 -16.906 1 90.56 251 ALA A CA 1
ATOM 1919 C C . ALA A 1 251 ? -10.094 -17.391 -18.062 1 90.56 251 ALA A C 1
ATOM 1921 O O . ALA A 1 251 ? -10.766 -16.375 -17.859 1 90.56 251 ALA A O 1
ATOM 1922 N N . ALA A 1 252 ? -9.852 -17.781 -19.266 1 87.19 252 ALA A N 1
ATOM 1923 C CA . ALA A 1 252 ? -10.164 -17.016 -20.469 1 87.19 252 ALA A CA 1
ATOM 1924 C C . ALA A 1 252 ? -11.672 -16.922 -20.688 1 87.19 252 ALA A C 1
ATOM 1926 O O . ALA A 1 252 ? -12.164 -15.938 -21.234 1 87.19 252 ALA A O 1
ATOM 1927 N N . LEU A 1 253 ? -12.359 -17.891 -20.312 1 81.12 253 LEU A N 1
ATOM 1928 C CA . LEU A 1 253 ? -13.805 -17.938 -20.531 1 81.12 253 LEU A CA 1
ATOM 1929 C C . LEU A 1 253 ? -14.5 -16.781 -19.828 1 81.12 253 LEU A C 1
ATOM 1931 O O . LEU A 1 253 ? -15.508 -16.266 -20.328 1 81.12 253 LEU A O 1
ATOM 1935 N N . GLY A 1 254 ? -13.945 -16.344 -18.734 1 77.19 254 GLY A N 1
ATOM 1936 C CA . GLY A 1 254 ? -14.602 -15.297 -17.969 1 77.19 254 GLY A CA 1
ATOM 1937 C C . GLY A 1 254 ? -13.742 -14.062 -17.781 1 77.19 254 GLY A C 1
ATOM 1938 O O . GLY A 1 254 ? -14.109 -13.148 -17.047 1 77.19 254 GLY A O 1
ATOM 1939 N N . TYR A 1 255 ? -12.742 -13.977 -18.516 1 77.06 255 TYR A N 1
ATOM 1940 C CA . TYR A 1 255 ? -11.797 -12.898 -18.266 1 77.06 255 TYR A CA 1
ATOM 1941 C C . TYR A 1 255 ? -12.352 -11.57 -18.766 1 77.06 255 TYR A C 1
ATOM 1943 O O . TYR A 1 255 ? -12.625 -11.406 -19.953 1 77.06 255 TYR A O 1
ATOM 1951 N N . PRO A 1 256 ? -12.516 -10.602 -17.922 1 71.62 256 PRO A N 1
ATOM 1952 C CA . PRO A 1 256 ? -13.242 -9.383 -18.297 1 71.62 256 PRO A CA 1
ATOM 1953 C C . PRO A 1 256 ? -12.422 -8.438 -19.172 1 71.62 256 PRO A C 1
ATOM 1955 O O . PRO A 1 256 ? -12.977 -7.664 -19.953 1 71.62 256 PRO A O 1
ATOM 1958 N N . MET A 1 257 ? -11.164 -8.461 -19.031 1 67.69 257 MET A N 1
ATOM 1959 C CA . MET A 1 257 ? -10.352 -7.5 -19.766 1 67.69 257 MET A CA 1
ATOM 1960 C C . MET A 1 257 ? -10.289 -7.855 -21.25 1 67.69 257 MET A C 1
ATOM 1962 O O . MET A 1 257 ? -10.039 -6.988 -22.094 1 67.69 257 MET A O 1
ATOM 1966 N N . VAL A 1 258 ? -10.414 -9.117 -21.516 1 66.62 258 VAL A N 1
ATOM 1967 C CA . VAL A 1 258 ? -10.477 -9.594 -22.891 1 66.62 258 VAL A CA 1
ATOM 1968 C C . VAL A 1 258 ? -11.688 -10.516 -23.062 1 66.62 258 VAL A C 1
ATOM 1970 O O . VAL A 1 258 ? -11.539 -11.734 -23.141 1 66.62 258 VAL A O 1
ATOM 1973 N N . PRO A 1 259 ? -12.836 -9.805 -23.203 1 70.69 259 PRO A N 1
ATOM 1974 C CA . PRO A 1 259 ? -14.055 -10.617 -23.141 1 70.69 259 PRO 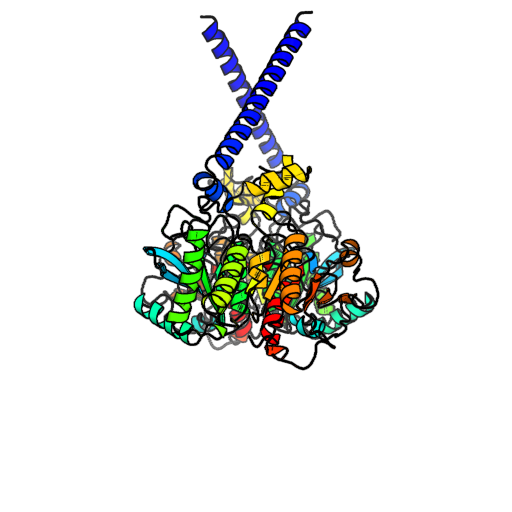A CA 1
ATOM 1975 C C . PRO A 1 259 ? -14.391 -11.281 -24.484 1 70.69 259 PRO A C 1
ATOM 1977 O O . PRO A 1 259 ? -15.547 -11.289 -24.891 1 70.69 259 PRO A O 1
ATOM 1980 N N . LEU A 1 260 ? -13.312 -11.883 -25 1 75.56 260 LEU A N 1
ATOM 1981 C CA . LEU A 1 260 ? -13.438 -12.445 -26.328 1 75.56 260 LEU A CA 1
ATOM 1982 C C . LEU A 1 260 ? -14.297 -13.703 -26.312 1 75.56 260 LEU A C 1
ATOM 1984 O O . LEU A 1 260 ? -15.016 -13.984 -27.281 1 75.56 260 LEU A O 1
ATOM 1988 N N . LEU A 1 261 ? -14.344 -14.383 -25.219 1 75.62 261 LEU A N 1
ATOM 1989 C CA . LEU A 1 261 ? -15.023 -15.672 -25.172 1 75.62 261 LEU A CA 1
ATOM 1990 C C . LEU A 1 261 ? -16.328 -15.578 -24.391 1 75.62 261 LEU A C 1
ATOM 1992 O O . LEU A 1 261 ? -17.016 -16.578 -24.203 1 75.62 261 LEU A O 1
ATOM 1996 N N . TRP A 1 262 ? -16.703 -14.367 -24.031 1 77.06 262 TRP A N 1
ATOM 1997 C CA . TRP A 1 262 ? -17.875 -14.148 -23.203 1 77.06 262 TRP A CA 1
ATOM 1998 C C . TRP A 1 262 ? -19.125 -14.695 -23.891 1 77.06 262 TRP A C 1
ATOM 2000 O O . TRP A 1 262 ? -20.016 -15.234 -23.234 1 77.06 262 TRP A O 1
ATOM 2010 N N . PRO A 1 263 ? -19.219 -14.516 -25.203 1 76.56 263 PRO A N 1
ATOM 2011 C CA . PRO A 1 263 ? -20.438 -14.984 -25.875 1 76.56 263 PRO A CA 1
ATOM 2012 C C . PRO A 1 263 ? -20.625 -16.5 -25.766 1 76.56 263 PRO A C 1
ATOM 2014 O O . PRO A 1 263 ? -21.734 -17 -25.953 1 76.56 263 PRO A O 1
ATOM 2017 N N . PHE A 1 264 ? -19.656 -17.219 -25.438 1 77.38 264 PHE A N 1
ATOM 2018 C CA . PHE A 1 264 ? -19.719 -18.688 -25.438 1 77.38 264 PHE A CA 1
ATOM 2019 C C . PHE A 1 264 ? -19.906 -19.219 -24.016 1 77.38 264 PHE A C 1
ATOM 2021 O O . PHE A 1 264 ? -20.188 -20.406 -23.828 1 77.38 264 PHE A O 1
ATOM 2028 N N . LYS A 1 265 ? -19.797 -18.328 -23.031 1 77.12 265 LYS A N 1
ATOM 2029 C CA . LYS A 1 265 ? -19.688 -18.75 -21.641 1 77.12 265 LYS A CA 1
ATOM 2030 C C . LYS A 1 265 ? -20.984 -19.406 -21.156 1 77.12 265 LYS A C 1
ATOM 2032 O O . LYS A 1 265 ? -20.953 -20.266 -20.281 1 77.12 265 LYS A O 1
ATOM 2037 N N . HIS A 1 266 ? -22.031 -19.141 -21.797 1 80.12 266 HIS A N 1
ATOM 2038 C CA . HIS A 1 266 ? -23.328 -19.594 -21.281 1 80.12 266 HIS A CA 1
ATOM 2039 C C . HIS A 1 266 ? -23.766 -20.875 -21.969 1 80.12 266 HIS A C 1
ATOM 2041 O O . HIS A 1 266 ? -24.812 -21.453 -21.625 1 80.12 266 HIS A O 1
ATOM 2047 N N . HIS A 1 267 ? -23.031 -21.344 -22.844 1 84.31 267 HIS A N 1
ATOM 2048 C CA . HIS A 1 267 ? -23.297 -22.594 -23.547 1 84.31 267 HIS A CA 1
ATOM 2049 C C . HIS A 1 267 ? -22.188 -23.594 -23.328 1 84.31 267 HIS A C 1
ATOM 2051 O O . HIS A 1 267 ? -21.125 -23.516 -23.953 1 84.31 267 HIS A O 1
ATOM 2057 N N . PRO A 1 268 ? -22.438 -24.562 -22.5 1 83.94 268 PRO A N 1
ATOM 2058 C CA . PRO A 1 268 ? -21.391 -25.484 -22.078 1 83.94 268 PRO A CA 1
ATOM 2059 C C . PRO A 1 268 ? -20.641 -26.109 -23.25 1 83.94 268 PRO A C 1
ATOM 2061 O O . PRO A 1 268 ? -19.406 -26.203 -23.219 1 83.94 268 PRO A O 1
ATOM 2064 N N . SER A 1 269 ? -21.359 -26.531 -24.219 1 86.31 269 SER A N 1
ATOM 2065 C CA . SER A 1 269 ? -20.703 -27.156 -25.375 1 86.31 269 SER A CA 1
ATOM 2066 C C . SER A 1 269 ? -19.812 -26.156 -26.109 1 86.31 269 SER A C 1
ATOM 2068 O O . SER A 1 269 ? -18.703 -26.484 -26.516 1 86.31 269 SER A O 1
ATOM 2070 N N . LEU A 1 270 ? -20.297 -25.016 -26.234 1 84.12 270 LEU A N 1
ATOM 2071 C CA . LEU A 1 270 ? -19.531 -23.984 -26.938 1 84.12 270 LEU A CA 1
ATOM 2072 C C . LEU A 1 270 ? -18.359 -23.516 -26.078 1 84.12 270 LEU A C 1
ATOM 2074 O O . LEU A 1 270 ? -17.281 -23.203 -26.609 1 84.12 270 LEU A O 1
ATOM 2078 N N . ALA A 1 271 ? -18.625 -23.516 -24.844 1 85.69 271 ALA A N 1
ATOM 2079 C CA . ALA A 1 271 ? -17.547 -23.141 -23.922 1 85.69 271 ALA A CA 1
ATOM 2080 C C . ALA A 1 271 ? -16.391 -24.125 -24 1 85.69 271 ALA A C 1
ATOM 2082 O O . ALA A 1 271 ? -15.227 -23.734 -24.062 1 85.69 271 ALA A O 1
ATOM 2083 N N . THR A 1 272 ? -16.75 -25.359 -23.984 1 87.88 272 THR A N 1
ATOM 2084 C CA . THR A 1 272 ? -15.734 -26.406 -24.078 1 87.88 272 THR A CA 1
ATOM 2085 C C . THR A 1 272 ? -14.969 -26.312 -25.391 1 87.88 272 THR A C 1
ATOM 2087 O O . THR A 1 272 ? -13.742 -26.469 -25.406 1 87.88 272 THR A O 1
ATOM 2090 N N . LYS A 1 273 ? -15.672 -26.125 -26.422 1 86.44 273 LYS A N 1
ATOM 2091 C CA . LYS A 1 273 ? -15.031 -25.984 -27.719 1 86.44 273 LYS A CA 1
ATOM 2092 C C . LYS A 1 273 ? -14.125 -24.766 -27.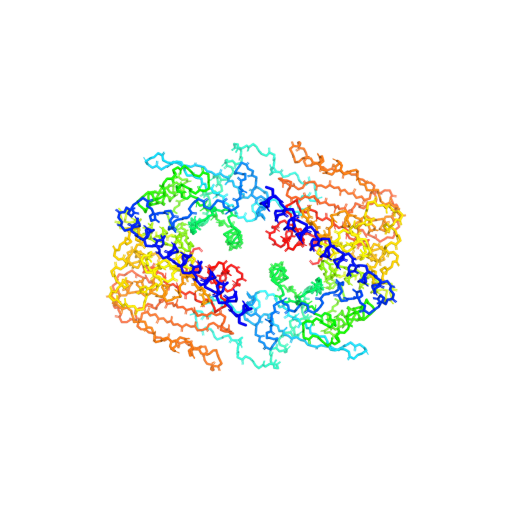766 1 86.44 273 LYS A C 1
ATOM 2094 O O . LYS A 1 273 ? -13.008 -24.828 -28.297 1 86.44 273 LYS A O 1
ATOM 2099 N N . ALA A 1 274 ? -14.609 -23.75 -27.266 1 85.56 274 ALA A N 1
ATOM 2100 C CA . ALA A 1 274 ? -13.812 -22.516 -27.234 1 85.56 274 ALA A CA 1
ATOM 2101 C C . ALA A 1 274 ? -12.508 -22.734 -26.469 1 85.56 274 ALA A C 1
ATOM 2103 O O . ALA A 1 274 ? -11.438 -22.312 -26.906 1 85.56 274 ALA A O 1
ATOM 2104 N N . LYS A 1 275 ? -12.586 -23.391 -25.359 1 88.19 275 LYS A N 1
ATOM 2105 C CA . LYS A 1 275 ? -11.414 -23.688 -24.531 1 88.19 275 LYS A CA 1
ATOM 2106 C C . LYS A 1 275 ? -10.398 -24.531 -25.297 1 88.19 275 LYS A C 1
ATOM 2108 O O . LYS A 1 275 ? -9.188 -24.375 -25.109 1 88.19 275 LYS A O 1
ATOM 2113 N N . SER A 1 276 ? -10.898 -25.344 -26.109 1 89.62 276 SER A N 1
ATOM 2114 C CA . SER A 1 276 ? -10.031 -26.266 -26.828 1 89.62 276 SER A CA 1
ATOM 2115 C C . SER A 1 276 ? -9.141 -25.516 -27.812 1 89.62 276 SER A C 1
ATOM 2117 O O . SER A 1 276 ? -8.109 -26.047 -28.25 1 89.62 276 SER A O 1
ATOM 2119 N N . PHE A 1 277 ? -9.477 -24.328 -28.125 1 89.5 277 PHE A N 1
ATOM 2120 C CA . PHE A 1 277 ? -8.719 -23.578 -29.109 1 89.5 277 PHE A CA 1
ATOM 2121 C C . PHE A 1 277 ? -7.594 -22.797 -28.438 1 89.5 277 PHE A C 1
ATOM 2123 O O . PHE A 1 277 ? -6.746 -22.203 -29.109 1 89.5 277 PHE A O 1
ATOM 2130 N N . VAL A 1 278 ? -7.574 -22.828 -27.172 1 91 278 VAL A N 1
ATOM 2131 C CA . VAL A 1 278 ? -6.512 -22.141 -26.438 1 91 278 VAL A CA 1
ATOM 2132 C C . VAL A 1 278 ? -5.277 -23.031 -26.359 1 91 278 VAL A C 1
ATOM 2134 O O . VAL A 1 278 ? -5.332 -24.141 -25.812 1 91 278 VAL A O 1
ATOM 2137 N N . VAL A 1 279 ? -4.168 -22.516 -26.875 1 91.12 279 VAL A N 1
ATOM 2138 C CA . VAL A 1 279 ? -3.008 -23.391 -27.031 1 91.12 279 VAL A CA 1
ATOM 2139 C C . VAL A 1 279 ? -2.066 -23.219 -25.844 1 91.12 279 VAL A C 1
ATOM 2141 O O . VAL A 1 279 ? -1.432 -24.172 -25.406 1 91.12 279 VAL A O 1
ATOM 2144 N N . GLU A 1 280 ? -1.88 -22.062 -25.375 1 93.31 280 GLU A N 1
ATOM 2145 C CA . GLU A 1 280 ? -1.162 -21.859 -24.109 1 93.31 280 GLU A CA 1
ATOM 2146 C C . GLU A 1 280 ? -2.039 -22.203 -22.922 1 93.31 280 GLU A C 1
ATOM 2148 O O . GLU A 1 280 ? -2.975 -21.469 -22.594 1 93.31 280 GLU A O 1
ATOM 2153 N N . ARG A 1 281 ? -1.691 -23.188 -22.219 1 94.69 281 ARG A N 1
ATOM 2154 C CA . ARG A 1 281 ? -2.719 -23.719 -21.344 1 94.69 281 ARG A CA 1
ATOM 2155 C C . ARG A 1 281 ? -2.355 -23.5 -19.875 1 94.69 281 ARG A C 1
ATOM 2157 O O . ARG A 1 281 ? -3.232 -23.281 -19.031 1 94.69 281 ARG A O 1
ATOM 2164 N N . TRP A 1 282 ? -1.088 -23.562 -19.5 1 97.38 282 TRP A N 1
ATOM 2165 C CA . TRP A 1 282 ? -0.678 -23.484 -18.109 1 97.38 282 TRP A CA 1
ATOM 2166 C C . TRP A 1 282 ? -1.629 -24.281 -17.219 1 97.38 282 TRP A C 1
ATOM 2168 O O . TRP A 1 282 ? -2.352 -23.703 -16.391 1 97.38 282 TRP A O 1
ATOM 2178 N N . GLU A 1 283 ? -1.508 -25.609 -17.266 1 97.56 283 GLU A N 1
ATOM 2179 C CA . GLU A 1 283 ? -2.42 -26.531 -16.609 1 97.56 283 GLU A CA 1
ATOM 2180 C C . GLU A 1 283 ? -2.121 -26.625 -15.117 1 97.56 283 GLU A C 1
ATOM 2182 O O . GLU A 1 283 ? -1.7 -27.688 -14.625 1 97.56 283 GLU A O 1
ATOM 2187 N N . SER A 1 284 ? -2.492 -25.578 -14.391 1 98.56 284 SER A N 1
ATOM 2188 C CA . SER A 1 284 ? -2.158 -25.469 -12.969 1 98.56 284 SER A CA 1
ATOM 2189 C C . SER A 1 284 ? -2.879 -26.516 -12.148 1 98.56 284 SER A C 1
ATOM 2191 O O . SER A 1 284 ? -2.314 -27.062 -11.188 1 98.56 284 SER A O 1
ATOM 2193 N N . SER A 1 285 ? -4.137 -26.812 -12.492 1 97.69 285 SER A N 1
ATOM 2194 C CA . SER A 1 285 ? -4.898 -27.812 -11.75 1 97.69 285 SER A CA 1
ATOM 2195 C C . SER A 1 285 ? -4.234 -29.188 -11.828 1 97.69 285 SER A C 1
ATOM 2197 O O . SER A 1 285 ? -4.234 -29.938 -10.852 1 97.69 285 SER A O 1
ATOM 2199 N N . ARG A 1 286 ? -3.736 -29.5 -12.93 1 97.25 286 ARG A N 1
ATOM 2200 C CA . ARG A 1 286 ? -3.035 -30.781 -13.102 1 97.25 286 ARG A CA 1
ATOM 2201 C C . ARG A 1 286 ? -1.658 -30.734 -12.445 1 97.25 286 ARG A C 1
ATOM 2203 O O . ARG A 1 286 ? -1.28 -31.656 -11.727 1 97.25 286 ARG A O 1
ATOM 2210 N N . ASN A 1 287 ? -0.933 -29.672 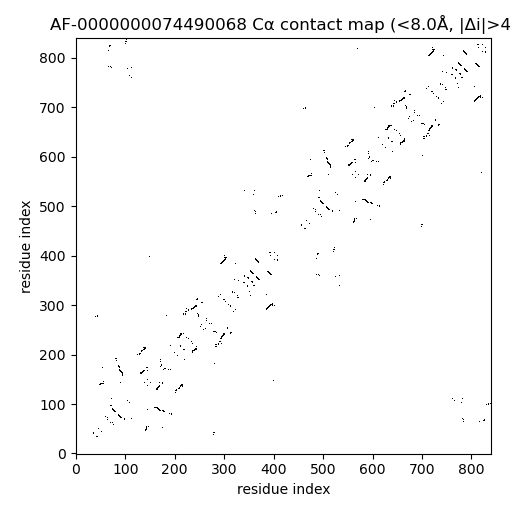-12.711 1 97.94 287 ASN A N 1
ATOM 2211 C CA . ASN A 1 287 ? 0.448 -29.547 -12.258 1 97.94 287 ASN A CA 1
ATOM 2212 C C . ASN A 1 287 ? 0.537 -29.531 -10.734 1 97.94 287 ASN A C 1
ATOM 2214 O O . ASN A 1 287 ? 1.495 -30.047 -10.156 1 97.94 287 ASN A O 1
ATOM 2218 N N . ILE A 1 288 ? -0.423 -28.906 -10.039 1 97.62 288 ILE A N 1
ATOM 2219 C CA . ILE A 1 288 ? -0.341 -28.719 -8.594 1 97.62 288 ILE A CA 1
ATOM 2220 C C . ILE A 1 288 ? -0.458 -30.078 -7.895 1 97.62 288 ILE A C 1
ATOM 2222 O O . ILE A 1 288 ? -0.021 -30.234 -6.754 1 97.62 288 ILE A O 1
ATOM 2226 N N . ARG A 1 289 ? -1.041 -31.078 -8.555 1 95.31 289 ARG A N 1
ATOM 2227 C CA . ARG A 1 289 ? -1.173 -32.406 -7.996 1 95.31 289 ARG A CA 1
ATOM 2228 C C . ARG A 1 289 ? 0.192 -33.062 -7.836 1 95.31 289 ARG A C 1
ATOM 2230 O O . ARG A 1 289 ? 0.364 -33.969 -6.988 1 95.31 289 ARG A O 1
ATOM 2237 N N . ASP A 1 290 ? 1.128 -32.594 -8.602 1 92.94 290 ASP A N 1
ATOM 2238 C CA . ASP A 1 290 ? 2.449 -33.219 -8.625 1 92.94 290 ASP A CA 1
ATOM 2239 C C . ASP A 1 290 ? 3.426 -32.469 -7.727 1 92.94 290 ASP A C 1
ATOM 2241 O O . ASP A 1 290 ? 4.641 -32.656 -7.812 1 92.94 290 ASP A O 1
ATOM 2245 N N . THR A 1 291 ? 2.961 -31.578 -6.906 1 91.25 291 THR A N 1
ATOM 2246 C CA . THR A 1 291 ? 3.832 -30.812 -6.016 1 91.25 291 THR A CA 1
ATOM 2247 C C . THR A 1 291 ? 3.959 -31.5 -4.66 1 91.25 291 THR A C 1
ATOM 2249 O O . THR A 1 291 ? 4.203 -30.844 -3.646 1 91.25 291 THR A O 1
ATOM 2252 N N . HIS A 1 292 ? 3.994 -32.781 -4.672 1 78.88 292 HIS A N 1
ATOM 2253 C CA . HIS A 1 292 ? 4.012 -33.562 -3.439 1 78.88 292 HIS A CA 1
ATOM 2254 C C . HIS A 1 292 ? 5.102 -33.062 -2.492 1 78.88 292 HIS A C 1
ATOM 2256 O O . HIS A 1 292 ? 6.184 -32.656 -2.936 1 78.88 292 HIS A O 1
ATOM 2262 N N . GLY A 1 293 ? 4.77 -32.844 -1.317 1 81.88 293 GLY A N 1
ATOM 2263 C CA . GLY A 1 293 ? 5.695 -32.5 -0.25 1 81.88 293 GLY A CA 1
ATOM 2264 C C . GLY A 1 293 ? 5.879 -31.016 -0.086 1 81.88 293 GLY A C 1
ATOM 2265 O O . GLY A 1 293 ? 6.461 -30.562 0.903 1 81.88 293 GLY A O 1
ATOM 2266 N N . TRP A 1 294 ? 5.602 -30.203 -1.188 1 91.25 294 TRP A N 1
ATOM 2267 C CA . TRP A 1 294 ? 5.746 -28.75 -1.081 1 91.25 294 TRP A CA 1
ATOM 2268 C C . TRP A 1 294 ? 4.68 -28.156 -0.167 1 91.25 294 TRP A C 1
ATOM 2270 O O . TRP A 1 294 ? 3.496 -28.484 -0.298 1 91.25 294 TRP A O 1
ATOM 2280 N N . PRO A 1 295 ? 5.086 -27.359 0.818 1 93.94 295 PRO A N 1
ATOM 2281 C CA . PRO A 1 295 ? 4.039 -26.531 1.402 1 93.94 295 PRO A CA 1
ATOM 2282 C C . PRO A 1 295 ? 3.404 -25.578 0.385 1 93.94 295 PRO A C 1
ATOM 2284 O O . PRO A 1 295 ? 4.117 -24.922 -0.381 1 93.94 295 PRO A O 1
ATOM 2287 N N . VAL A 1 296 ? 2.094 -25.547 0.369 1 96.75 296 VAL A N 1
ATOM 2288 C CA . VAL A 1 296 ? 1.393 -24.734 -0.607 1 96.75 296 VAL A CA 1
ATOM 2289 C C . VAL A 1 296 ? 0.482 -23.734 0.115 1 96.75 296 VAL A C 1
ATOM 2291 O O . VAL A 1 296 ? -0.224 -24.109 1.057 1 96.75 296 VAL A O 1
ATOM 2294 N N . LEU A 1 297 ? 0.564 -22.516 -0.228 1 97.88 297 LEU A N 1
ATOM 2295 C CA . LEU A 1 297 ? -0.366 -21.484 0.231 1 97.88 297 LEU A CA 1
ATOM 2296 C C . LEU A 1 297 ? -0.994 -20.75 -0.951 1 97.88 297 LEU A C 1
ATOM 2298 O O . LEU A 1 297 ? -0.285 -20.172 -1.776 1 97.88 297 LEU A O 1
ATOM 2302 N N . LEU A 1 298 ? -2.287 -20.859 -1.035 1 98.69 298 LEU A N 1
ATOM 2303 C CA . LEU A 1 298 ? -3.057 -20.078 -1.995 1 98.69 298 LEU A CA 1
ATOM 2304 C C . LEU A 1 298 ? -3.729 -18.891 -1.312 1 98.69 298 LEU A C 1
ATOM 2306 O O . LEU A 1 298 ? -4.234 -19.016 -0.195 1 98.69 298 LEU A O 1
ATOM 2310 N N . VAL A 1 299 ? -3.635 -17.766 -1.906 1 98.75 299 VAL A N 1
ATOM 2311 C CA . VAL A 1 299 ? -4.309 -16.562 -1.433 1 98.75 299 VAL A CA 1
ATOM 2312 C C . VAL A 1 299 ? -5.137 -15.953 -2.564 1 98.75 299 VAL A C 1
ATOM 2314 O O . VAL A 1 299 ? -4.625 -15.734 -3.664 1 98.75 299 VAL A O 1
ATOM 2317 N N . HIS A 1 300 ? -6.395 -15.68 -2.332 1 98.62 300 HIS A N 1
ATOM 2318 C CA . HIS A 1 300 ? -7.301 -15.148 -3.348 1 98.62 300 HIS A CA 1
ATOM 2319 C C . HIS A 1 300 ? -8.305 -14.18 -2.74 1 98.62 300 HIS A C 1
ATOM 2321 O O . HIS A 1 300 ? -8.641 -14.281 -1.557 1 98.62 300 HIS A O 1
ATOM 2327 N N . GLY A 1 301 ? -8.695 -13.164 -3.521 1 97.38 301 GLY A N 1
ATOM 2328 C CA . GLY A 1 301 ? -9.742 -12.25 -3.092 1 97.38 301 GLY A CA 1
ATOM 2329 C C . GLY A 1 301 ? -11.133 -12.695 -3.506 1 97.38 301 GLY A C 1
ATOM 2330 O O . GLY A 1 301 ? -11.344 -13.102 -4.648 1 97.38 301 GLY A O 1
ATOM 2331 N N . SER A 1 302 ? -12.078 -12.531 -2.602 1 94.56 302 SER A N 1
ATOM 2332 C CA . SER A 1 302 ? -13.453 -12.898 -2.91 1 94.56 302 SER A CA 1
ATOM 2333 C C . SER A 1 302 ? -14.07 -11.93 -3.916 1 94.56 302 SER A C 1
ATOM 2335 O O . SER A 1 302 ? -15.039 -12.273 -4.602 1 94.56 302 SER A O 1
ATOM 2337 N N . ARG A 1 303 ? -13.539 -10.781 -4.031 1 94.06 303 ARG A N 1
ATOM 2338 C CA . ARG A 1 303 ? -14.078 -9.781 -4.941 1 94.06 303 ARG A CA 1
ATOM 2339 C C . ARG A 1 303 ? -13.266 -9.719 -6.23 1 94.06 303 ARG A C 1
ATOM 2341 O O . ARG A 1 303 ? -13.352 -8.742 -6.977 1 94.06 303 ARG A O 1
ATOM 2348 N N . ASP A 1 304 ? -12.445 -10.711 -6.438 1 95.94 304 ASP A N 1
ATOM 2349 C CA . ASP A 1 304 ? -11.688 -10.797 -7.684 1 95.94 304 ASP A CA 1
ATOM 2350 C C . ASP A 1 304 ? -12.617 -11.078 -8.867 1 95.94 304 ASP A C 1
ATOM 2352 O O . ASP A 1 304 ? -13.156 -12.18 -9 1 95.94 304 ASP A O 1
ATOM 2356 N N . TYR A 1 305 ? -12.758 -10.102 -9.75 1 91.69 305 TYR A N 1
ATOM 2357 C CA . TYR A 1 305 ? -13.641 -10.273 -10.898 1 91.69 305 TYR A CA 1
ATOM 2358 C C . TYR A 1 305 ? -12.859 -10.703 -12.133 1 91.69 305 TYR A C 1
ATOM 2360 O O . TYR A 1 305 ? -13.453 -11.133 -13.125 1 91.69 305 TYR A O 1
ATOM 2368 N N . GLU A 1 306 ? -11.562 -10.578 -12.039 1 92.56 306 GLU A N 1
ATOM 2369 C CA . GLU A 1 306 ? -10.734 -10.992 -13.172 1 92.56 306 GLU A CA 1
ATOM 2370 C C . GLU A 1 306 ? -10.586 -12.508 -13.227 1 92.56 306 GLU A C 1
ATOM 2372 O O . GLU A 1 306 ? -10.664 -13.109 -14.297 1 92.56 306 GLU A O 1
ATOM 2377 N N . ILE A 1 307 ? -10.195 -13.094 -12.148 1 95.62 307 ILE A N 1
ATOM 2378 C CA . ILE A 1 307 ? -10.164 -14.539 -11.938 1 95.62 307 ILE A CA 1
ATOM 2379 C C . ILE A 1 307 ? -11.07 -14.898 -10.766 1 95.62 307 ILE A C 1
ATOM 2381 O O . ILE A 1 307 ? -10.75 -14.617 -9.609 1 95.62 307 ILE A O 1
ATOM 2385 N N . LEU A 1 308 ? -12.086 -15.539 -11.094 1 93 308 LEU A N 1
ATOM 2386 C CA . LEU A 1 308 ? -13.078 -15.82 -10.062 1 93 308 LEU A CA 1
ATOM 2387 C C . LEU A 1 308 ? -12.523 -16.766 -9.008 1 93 308 LEU A C 1
ATOM 2389 O O . LEU A 1 308 ? -11.758 -17.688 -9.328 1 93 308 LEU A O 1
ATOM 2393 N N . PRO A 1 309 ? -12.969 -16.703 -7.742 1 93.19 309 PRO A N 1
ATOM 2394 C CA . PRO A 1 309 ? -12.391 -17.422 -6.602 1 93.19 309 PRO A CA 1
ATOM 2395 C C . PRO A 1 309 ? -12.531 -18.938 -6.734 1 93.19 309 PRO A C 1
ATOM 2397 O O . PRO A 1 309 ? -11.742 -19.688 -6.145 1 93.19 309 PRO A O 1
ATOM 2400 N N . TRP A 1 310 ? -13.469 -19.406 -7.469 1 91.75 310 TRP A N 1
ATOM 2401 C CA . TRP A 1 310 ? -13.648 -20.844 -7.586 1 91.75 310 TRP A CA 1
ATOM 2402 C C . TRP A 1 310 ? -12.398 -21.5 -8.156 1 91.75 310 TRP A C 1
ATOM 2404 O O . TRP A 1 310 ? -12.133 -22.672 -7.891 1 91.75 310 TRP A O 1
ATOM 2414 N N . GLN A 1 311 ? -11.68 -20.797 -8.922 1 95.31 311 GLN A N 1
ATOM 2415 C CA . GLN A 1 311 ? -10.5 -21.375 -9.555 1 95.31 311 GLN A CA 1
ATOM 2416 C C . GLN A 1 311 ? -9.406 -21.656 -8.523 1 95.31 311 GLN A C 1
ATOM 2418 O O . GLN A 1 311 ? -8.719 -22.672 -8.594 1 95.31 311 GLN A O 1
ATOM 2423 N N . ALA A 1 312 ? -9.211 -20.688 -7.598 1 96.56 312 ALA A N 1
ATOM 2424 C CA . ALA A 1 312 ? -8.281 -20.953 -6.504 1 96.56 312 ALA A CA 1
ATOM 2425 C C . ALA A 1 312 ? -8.781 -22.109 -5.625 1 96.56 312 ALA A C 1
ATOM 2427 O O . ALA A 1 312 ? -7.988 -22.906 -5.145 1 96.56 312 ALA A O 1
ATOM 2428 N N . ARG A 1 313 ? -10.055 -22.188 -5.41 1 94.88 313 ARG A N 1
ATOM 2429 C CA . ARG A 1 313 ? -10.625 -23.297 -4.656 1 94.88 313 ARG A CA 1
ATOM 2430 C C . ARG A 1 313 ? -10.344 -24.625 -5.344 1 94.88 313 ARG A C 1
ATOM 2432 O O . ARG A 1 313 ? -10 -25.609 -4.684 1 94.88 313 ARG A O 1
ATOM 2439 N N . ASN A 1 314 ? -10.516 -24.594 -6.641 1 95.69 314 ASN A N 1
ATOM 2440 C CA . ASN A 1 314 ? -10.203 -25.781 -7.418 1 95.69 314 ASN A CA 1
ATOM 2441 C C . ASN A 1 314 ? -8.742 -26.203 -7.23 1 95.69 314 ASN A C 1
ATOM 2443 O O . ASN A 1 314 ? -8.461 -27.391 -7.035 1 95.69 314 ASN A O 1
ATOM 2447 N N . LEU A 1 315 ? -7.836 -25.234 -7.293 1 98 315 LEU A N 1
ATOM 2448 C CA . LEU A 1 315 ? -6.418 -25.531 -7.102 1 98 315 LEU A CA 1
ATOM 2449 C C . LEU A 1 315 ? -6.176 -26.141 -5.727 1 98 315 LEU A C 1
ATOM 2451 O O . LEU A 1 315 ? -5.441 -27.125 -5.602 1 98 315 LEU A O 1
ATOM 2455 N N . PHE A 1 316 ? -6.77 -25.594 -4.699 1 97.62 316 PHE A N 1
ATOM 2456 C CA . PHE A 1 316 ? -6.645 -26.125 -3.348 1 97.62 316 PHE A CA 1
ATOM 2457 C C . PHE A 1 316 ? -7.113 -27.562 -3.291 1 97.62 316 PHE A C 1
ATOM 2459 O O . PHE A 1 316 ? -6.41 -28.438 -2.758 1 97.62 316 PHE A O 1
ATOM 2466 N N . LEU A 1 317 ? -8.242 -27.828 -3.848 1 96.38 317 LEU A N 1
ATOM 2467 C CA . LEU A 1 317 ? -8.844 -29.156 -3.787 1 96.38 317 LEU A CA 1
ATOM 2468 C C . LEU A 1 317 ? -8 -30.156 -4.559 1 96.38 317 LEU A C 1
ATOM 2470 O O . LEU A 1 317 ? -7.883 -31.312 -4.152 1 96.38 317 LEU A O 1
ATOM 2474 N N . GLN A 1 318 ? -7.453 -29.703 -5.68 1 96.81 318 GLN A N 1
ATOM 2475 C CA . GLN A 1 318 ? -6.574 -30.594 -6.438 1 96.81 318 GLN A CA 1
ATOM 2476 C C . GLN A 1 318 ? -5.316 -30.938 -5.641 1 96.81 318 GLN A C 1
ATOM 2478 O O . GLN A 1 318 ? -4.871 -32.094 -5.629 1 96.81 318 GLN A O 1
ATOM 2483 N N . ALA A 1 319 ? -4.727 -29.953 -4.961 1 96.06 319 ALA A N 1
ATOM 2484 C CA . ALA A 1 319 ? -3.549 -30.188 -4.129 1 96.06 319 ALA A CA 1
ATOM 2485 C C . ALA A 1 319 ? -3.875 -31.141 -2.977 1 96.06 319 ALA A C 1
ATOM 2487 O O . ALA A 1 319 ? -3.131 -32.094 -2.719 1 96.06 319 ALA A O 1
ATOM 2488 N N . VAL A 1 320 ? -4.98 -30.891 -2.322 1 94.56 320 VAL A N 1
ATOM 2489 C CA . VAL A 1 320 ? -5.406 -31.703 -1.187 1 94.56 320 VAL A CA 1
ATOM 2490 C C . VAL A 1 320 ? -5.68 -33.125 -1.648 1 94.56 320 VAL A C 1
ATOM 2492 O O . VAL A 1 320 ? -5.254 -34.094 -1.002 1 94.56 320 VAL A O 1
ATOM 2495 N N . SER A 1 321 ? -6.422 -33.281 -2.779 1 93.5 321 SER A N 1
ATOM 2496 C CA . SER A 1 321 ? -6.738 -34.594 -3.312 1 93.5 321 SER A CA 1
ATOM 2497 C C . SER A 1 321 ? -5.473 -35.406 -3.559 1 93.5 321 SER A C 1
ATOM 2499 O O . SER A 1 321 ? -5.43 -36.625 -3.26 1 93.5 321 SER A O 1
ATOM 2501 N N . ALA A 1 322 ? -4.539 -34.75 -4.09 1 92.12 322 ALA A N 1
ATOM 2502 C CA . ALA A 1 322 ? -3.279 -35.438 -4.367 1 92.12 322 ALA A CA 1
ATOM 2503 C C . ALA A 1 322 ? -2.6 -35.875 -3.074 1 92.12 322 ALA A C 1
ATOM 2505 O O . ALA A 1 322 ? -1.951 -36.938 -3.033 1 92.12 322 ALA A O 1
ATOM 2506 N N . ARG A 1 323 ? -2.762 -35.062 -2.039 1 90.12 323 ARG A N 1
ATOM 2507 C CA . ARG A 1 323 ? -2.123 -35.344 -0.761 1 90.12 323 ARG A CA 1
ATOM 2508 C C . ARG A 1 323 ? -2.809 -36.531 -0.063 1 90.12 323 ARG A C 1
ATOM 2510 O O . ARG A 1 323 ? -2.145 -37.375 0.547 1 90.12 323 ARG A O 1
ATOM 2517 N N . ILE A 1 324 ? -4.059 -36.594 -0.164 1 88.25 324 ILE A N 1
ATOM 2518 C CA . ILE A 1 324 ? -4.797 -37.594 0.632 1 88.25 324 ILE A CA 1
ATOM 2519 C C . ILE A 1 324 ? -5.082 -38.812 -0.208 1 88.25 324 ILE A C 1
ATOM 2521 O O . ILE A 1 324 ? -5.551 -39.844 0.311 1 88.25 324 ILE A O 1
ATOM 2525 N N . GLY A 1 325 ? -4.875 -38.781 -1.477 1 88.31 325 GLY A N 1
ATOM 2526 C CA . GLY A 1 325 ? -5.012 -39.938 -2.332 1 88.31 325 GLY A CA 1
ATOM 2527 C C . GLY A 1 325 ? -6.441 -40.188 -2.775 1 88.31 325 GLY A C 1
ATOM 2528 O O . GLY A 1 325 ? -6.738 -41.219 -3.387 1 88.31 325 GLY A O 1
ATOM 2529 N N . THR A 1 326 ? -7.355 -39.312 -2.377 1 90.12 326 THR A N 1
ATOM 2530 C CA . THR A 1 326 ? -8.75 -39.344 -2.795 1 90.12 326 THR A CA 1
ATOM 2531 C C . THR A 1 326 ? -9.227 -37.969 -3.242 1 90.12 326 THR A C 1
ATOM 2533 O O . THR A 1 326 ? -8.648 -36.969 -2.854 1 90.12 326 THR A O 1
ATOM 2536 N N . GLU A 1 327 ? -10.211 -37.969 -4.074 1 92.88 327 GLU A N 1
ATOM 2537 C CA . GLU A 1 327 ? -10.719 -36.688 -4.574 1 92.88 327 GLU A CA 1
ATOM 2538 C C . GLU A 1 327 ? -11.445 -35.906 -3.48 1 92.88 327 GLU A C 1
ATOM 2540 O O . GLU A 1 327 ? -12.414 -36.406 -2.9 1 92.88 327 GLU A O 1
ATOM 2545 N N . ALA A 1 328 ? -10.953 -34.75 -3.199 1 91.5 328 ALA A N 1
ATOM 2546 C CA . ALA A 1 328 ? -11.609 -33.875 -2.223 1 91.5 328 ALA A CA 1
ATOM 2547 C C . ALA A 1 328 ? -12.891 -33.281 -2.799 1 91.5 328 ALA A C 1
ATOM 2549 O O . ALA A 1 328 ? -12.938 -32.906 -3.979 1 91.5 328 ALA A O 1
ATOM 2550 N N . VAL A 1 329 ? -13.898 -33.062 -1.997 1 87 329 VAL A N 1
ATOM 2551 C CA . VAL A 1 329 ? -15.211 -32.594 -2.422 1 87 329 VAL A CA 1
ATOM 2552 C C . VAL A 1 329 ? -15.312 -31.094 -2.191 1 87 329 VAL A C 1
ATOM 2554 O O . VAL A 1 329 ? -14.883 -30.578 -1.149 1 87 329 VAL A O 1
ATOM 2557 N N . GLU A 1 330 ? -15.781 -30.438 -3.166 1 86.88 330 GLU A N 1
ATOM 2558 C CA . GLU A 1 330 ? -16.031 -29 -3.014 1 86.88 330 GLU A CA 1
ATOM 2559 C C . GLU A 1 330 ? -17.266 -28.75 -2.145 1 86.88 330 GLU A C 1
ATOM 2561 O O . GLU A 1 330 ? -18.312 -29.359 -2.344 1 86.88 330 GLU A O 1
ATOM 2566 N N . PRO A 1 331 ? -17.062 -27.859 -1.243 1 83.44 331 PRO A N 1
ATOM 2567 C CA . PRO A 1 331 ? -18.25 -27.531 -0.438 1 83.44 331 PRO A CA 1
ATOM 2568 C C . PRO A 1 331 ? -19.297 -26.75 -1.221 1 83.44 331 PRO A C 1
ATOM 2570 O O . PRO A 1 331 ? -18.969 -26.062 -2.182 1 83.44 331 PRO A O 1
ATOM 2573 N N . PRO A 1 332 ? -20.578 -26.938 -0.824 1 79.75 332 PRO A N 1
ATOM 2574 C CA . PRO A 1 332 ? -21.594 -26.094 -1.441 1 79.75 332 PRO A CA 1
ATOM 2575 C C . PRO A 1 332 ? -21.344 -24.609 -1.214 1 79.75 332 PRO A C 1
ATOM 2577 O O . PRO A 1 332 ? -20.828 -24.219 -0.164 1 79.75 332 PRO A O 1
ATOM 2580 N N . GLU A 1 333 ? -21.531 -23.844 -2.264 1 70.94 333 GLU A N 1
ATOM 2581 C CA . GLU A 1 333 ? -21.266 -22.406 -2.207 1 70.94 333 GLU A CA 1
ATOM 2582 C C . GLU A 1 333 ? -21.938 -21.781 -0.994 1 70.94 333 GLU A C 1
ATOM 2584 O O . GLU A 1 333 ? -21.359 -20.891 -0.354 1 70.94 333 GLU A O 1
ATOM 2589 N N . ASP A 1 334 ? -23.078 -22.188 -0.743 1 69.38 334 ASP A N 1
ATOM 2590 C CA . ASP A 1 334 ? -23.844 -21.625 0.358 1 69.38 334 ASP A CA 1
ATOM 2591 C C . ASP A 1 334 ? -23.234 -21.984 1.707 1 69.38 334 ASP A C 1
ATOM 2593 O O . ASP A 1 334 ? -23.422 -21.266 2.693 1 69.38 334 ASP A O 1
ATOM 2597 N N . ALA A 1 335 ? -22.469 -23.062 1.688 1 66.44 335 ALA A N 1
ATOM 2598 C CA . ALA A 1 335 ? -21.875 -23.484 2.951 1 66.44 335 ALA A CA 1
ATOM 2599 C C . ALA A 1 335 ? -20.734 -22.562 3.363 1 66.44 335 ALA A C 1
ATOM 2601 O O . ALA A 1 335 ? -20.578 -22.25 4.547 1 66.44 335 ALA A O 1
ATOM 2602 N N . VAL A 1 336 ? -20.078 -22.141 2.363 1 65.75 336 VAL A N 1
ATOM 2603 C CA . VAL A 1 336 ? -18.922 -21.297 2.662 1 65.75 336 VAL A CA 1
ATOM 2604 C C . VAL A 1 336 ? -19.391 -19.906 3.08 1 65.75 336 VAL A C 1
ATOM 2606 O O . VAL A 1 336 ? -18.875 -19.328 4.031 1 65.75 336 VAL A O 1
ATOM 2609 N N . THR A 1 337 ? -20.422 -19.422 2.316 1 62.03 337 THR A N 1
ATOM 2610 C CA . THR A 1 337 ? -20.906 -18.078 2.607 1 62.03 337 THR A CA 1
ATOM 2611 C C . THR A 1 337 ? -21.703 -18.062 3.904 1 62.03 337 THR A C 1
ATOM 2613 O O . THR A 1 337 ? -21.812 -17.031 4.562 1 62.03 337 THR A O 1
ATOM 2616 N N . ALA A 1 338 ? -22.391 -19.172 4.117 1 58.75 338 ALA A N 1
ATOM 2617 C CA . ALA A 1 338 ? -23.219 -19.297 5.316 1 58.75 338 ALA A CA 1
ATOM 2618 C C . ALA A 1 338 ? -22.344 -19.344 6.57 1 58.75 338 ALA A C 1
ATOM 2620 O O . ALA A 1 338 ? -22.844 -19.172 7.688 1 58.75 338 ALA A O 1
ATOM 2621 N N . LEU A 1 339 ? -21.141 -19.641 6.293 1 57.78 339 LEU A N 1
ATOM 2622 C CA . LEU A 1 339 ? -20.266 -19.656 7.461 1 57.78 339 LEU A CA 1
ATOM 2623 C C . LEU A 1 339 ? -20.203 -18.281 8.117 1 57.78 339 LEU A C 1
ATOM 2625 O O . LEU A 1 339 ? -19.547 -17.375 7.605 1 57.78 339 LEU A O 1
ATOM 2629 N N . ALA A 1 340 ? -21.391 -17.625 8.328 1 48.12 340 ALA A N 1
ATOM 2630 C CA . ALA A 1 340 ? -21.578 -16.328 8.945 1 48.12 340 ALA A CA 1
ATOM 2631 C C . ALA A 1 340 ? -20.75 -16.203 10.227 1 48.12 340 ALA A C 1
ATOM 2633 O O . ALA A 1 340 ? -20.688 -17.141 11.031 1 48.12 340 ALA A O 1
ATOM 2634 N N . PRO A 1 341 ? -19.922 -15.188 10.25 1 44.81 341 PRO A N 1
ATOM 2635 C CA . PRO A 1 341 ? -19.25 -14.938 11.531 1 44.81 341 PRO A CA 1
ATOM 2636 C C . PRO A 1 341 ? -20.203 -14.984 12.719 1 44.81 341 PRO A C 1
ATOM 2638 O O . PRO A 1 341 ? -19.781 -15.164 13.859 1 44.81 341 PRO A O 1
ATOM 2641 N N . ASP A 1 342 ? -21.406 -14.352 12.445 1 41.72 342 ASP A N 1
ATOM 2642 C CA . ASP A 1 342 ? -22.297 -14.109 13.57 1 41.72 342 ASP A CA 1
ATOM 2643 C C . ASP A 1 342 ? -22.625 -15.406 14.312 1 41.72 342 ASP A C 1
ATOM 2645 O O . ASP A 1 342 ? -23.344 -15.391 15.312 1 41.72 342 ASP A O 1
ATOM 2649 N N . HIS A 1 343 ? -22.688 -16.391 13.586 1 39.28 343 HIS A N 1
ATOM 2650 C CA . HIS A 1 343 ? -23.078 -17.469 14.469 1 39.28 343 HIS A CA 1
ATOM 2651 C C . HIS A 1 343 ? -21.953 -17.828 15.43 1 39.28 343 HIS A C 1
ATOM 2653 O O . HIS A 1 343 ? -20.781 -17.609 15.125 1 39.28 343 HIS A O 1
ATOM 2659 N N . GLU A 1 344 ? -22.234 -18.141 16.672 1 42.16 344 GLU A N 1
ATOM 2660 C CA . GLU A 1 344 ? -21.5 -18.422 17.891 1 42.16 344 GLU A CA 1
ATOM 2661 C C . GLU A 1 344 ? -20.078 -18.891 17.594 1 42.16 344 GLU A C 1
ATOM 2663 O O . GLU A 1 344 ? -19.109 -18.391 18.172 1 42.16 344 GLU A O 1
ATOM 2668 N N . GLU A 1 345 ? -19.797 -20.125 17.188 1 44.5 345 GLU A N 1
ATOM 2669 C CA . GLU A 1 345 ? -18.594 -20.938 17.188 1 44.5 345 GLU A CA 1
ATOM 2670 C C . GLU A 1 345 ? -17.766 -20.703 15.93 1 44.5 345 GLU A C 1
ATOM 2672 O O . GLU A 1 345 ? -18.312 -20.594 14.828 1 44.5 345 GLU A O 1
ATOM 2677 N N . GLY A 1 346 ? -16.828 -19.734 15.828 1 52.28 346 GLY A N 1
ATOM 2678 C CA . GLY A 1 346 ? -15.961 -19.797 14.664 1 52.28 346 GLY A CA 1
ATOM 2679 C C . GLY A 1 346 ? -16.328 -20.906 13.703 1 52.28 346 GLY A C 1
ATOM 2680 O O . GLY A 1 346 ? -16.25 -22.094 14.047 1 52.28 346 GLY A O 1
ATOM 2681 N N . SER A 1 347 ? -17.219 -20.656 12.789 1 65.62 347 SER A N 1
ATOM 2682 C CA . SER A 1 347 ? -17.797 -21.734 11.984 1 65.62 347 SER A CA 1
ATOM 2683 C C . SER A 1 347 ? -16.719 -22.531 11.266 1 65.62 347 SER A C 1
ATOM 2685 O O . SER A 1 347 ? -15.828 -21.953 10.641 1 65.62 347 SER A O 1
ATOM 2687 N N . HIS A 1 348 ? -16.25 -23.422 11.953 1 78.44 348 HIS A N 1
ATOM 2688 C CA . HIS A 1 348 ? -15.336 -24.453 11.477 1 78.44 348 HIS A CA 1
ATOM 2689 C C . HIS A 1 348 ? -16.094 -25.578 10.781 1 78.44 348 HIS A C 1
ATOM 2691 O O . HIS A 1 348 ? -17.047 -26.141 11.344 1 78.44 348 HIS A O 1
ATOM 2697 N N . LEU A 1 349 ? -15.859 -25.719 9.508 1 83.25 349 LEU A N 1
ATOM 2698 C CA . LEU A 1 349 ? -16.406 -26.844 8.75 1 83.25 349 LEU A CA 1
ATOM 2699 C C . LEU A 1 349 ? -15.336 -27.875 8.461 1 83.25 349 LEU A C 1
ATOM 2701 O O . LEU A 1 349 ? -14.219 -27.531 8.062 1 83.25 349 LEU A O 1
ATOM 2705 N N . GLU A 1 350 ? -15.68 -29.125 8.711 1 85.31 350 GLU A N 1
ATOM 2706 C CA . GLU A 1 350 ? -14.75 -30.219 8.461 1 85.31 350 GLU A CA 1
ATOM 2707 C C . GLU A 1 350 ? -15.195 -31.062 7.27 1 85.31 350 GLU A C 1
ATOM 2709 O O . GLU A 1 350 ? -16.359 -31.438 7.176 1 85.31 350 GLU A O 1
ATOM 2714 N N . TYR A 1 351 ? -14.359 -31.203 6.359 1 87.62 351 TYR A N 1
ATOM 2715 C CA . TYR A 1 351 ? -14.539 -32.094 5.203 1 87.62 351 TYR A CA 1
ATOM 2716 C C . TYR A 1 351 ? -13.484 -33.188 5.176 1 87.62 351 TYR A C 1
ATOM 2718 O O . TYR A 1 351 ? -12.57 -33.188 6 1 87.62 351 TYR A O 1
ATOM 2726 N N . GLU A 1 352 ? -13.719 -34.094 4.324 1 85 352 GLU A N 1
ATOM 2727 C CA . GLU A 1 352 ? -12.711 -35.156 4.176 1 85 352 GLU A CA 1
ATOM 2728 C C . GLU A 1 352 ? -11.398 -34.562 3.646 1 85 352 GLU A C 1
ATOM 2730 O O . GLU A 1 352 ? -11.328 -34.125 2.498 1 85 352 GLU A O 1
ATOM 2735 N N . GLY A 1 353 ? -10.398 -34.5 4.562 1 87.81 353 GLY A N 1
ATOM 2736 C CA . GLY A 1 353 ? -9.055 -34.125 4.148 1 87.81 353 GLY A CA 1
ATOM 2737 C C . GLY A 1 353 ? -8.711 -32.688 4.441 1 87.81 353 GLY A C 1
ATOM 2738 O O . GLY A 1 353 ? -7.547 -32.281 4.402 1 87.81 353 GLY A O 1
ATOM 2739 N N . TYR A 1 354 ? -9.781 -31.875 4.637 1 91.44 354 TYR A N 1
ATOM 2740 C CA . TYR A 1 354 ? -9.469 -30.484 4.898 1 91.44 354 TYR A CA 1
ATOM 2741 C C . TYR A 1 354 ? -10.555 -29.828 5.746 1 91.44 354 TYR A C 1
ATOM 2743 O O . TYR A 1 354 ? -11.617 -30.406 5.965 1 91.44 354 TYR A O 1
ATOM 2751 N N . ASP A 1 355 ? -10.258 -28.703 6.324 1 89.31 355 ASP A N 1
ATOM 2752 C CA . ASP A 1 355 ? -11.211 -27.906 7.098 1 89.31 355 ASP A CA 1
ATOM 2753 C C . ASP A 1 355 ? -11.266 -26.469 6.59 1 89.31 355 ASP A C 1
ATOM 2755 O O . ASP A 1 355 ? -10.352 -26.016 5.902 1 89.31 355 ASP A O 1
ATOM 2759 N N . ILE A 1 356 ? -12.383 -25.844 6.836 1 90.38 356 ILE A N 1
ATOM 2760 C CA . ILE A 1 356 ? -12.578 -24.438 6.535 1 90.38 356 ILE A CA 1
ATOM 2761 C C . ILE A 1 356 ? -12.906 -23.672 7.816 1 90.38 356 ILE A C 1
ATOM 2763 O O . ILE A 1 356 ? -13.805 -24.078 8.57 1 90.38 356 ILE A O 1
ATOM 2767 N N . ARG A 1 357 ? -12.164 -22.641 8.023 1 87.75 357 ARG A N 1
ATOM 2768 C CA . ARG A 1 357 ? -12.406 -21.797 9.18 1 87.75 357 ARG A CA 1
ATOM 2769 C C . ARG A 1 357 ? -12.68 -20.359 8.758 1 87.75 357 ARG A C 1
ATOM 2771 O O . ARG A 1 357 ? -11.984 -19.812 7.898 1 87.75 357 ARG A O 1
ATOM 2778 N N . THR A 1 358 ? -13.727 -19.781 9.336 1 87.75 358 THR A N 1
ATOM 2779 C CA . THR A 1 358 ? -13.945 -18.359 9.164 1 87.75 358 THR A CA 1
ATOM 2780 C C . THR A 1 358 ? -13.125 -17.562 10.172 1 87.75 358 THR A C 1
ATOM 2782 O O . THR A 1 358 ? -13.234 -17.766 11.383 1 87.75 358 THR A O 1
ATOM 2785 N N . LEU A 1 359 ? -12.266 -16.734 9.695 1 89.06 359 LEU A N 1
ATOM 2786 C CA . LEU A 1 359 ? -11.461 -15.891 10.586 1 89.06 359 LEU A CA 1
ATOM 2787 C C . LEU A 1 359 ? -12.312 -14.797 11.219 1 89.06 359 LEU A C 1
ATOM 2789 O O . LEU A 1 359 ? -13.383 -14.453 10.695 1 89.06 359 LEU A O 1
ATOM 2793 N N . PRO A 1 360 ? -11.898 -14.242 12.328 1 85.75 360 PRO A N 1
ATOM 2794 C CA . PRO A 1 360 ? -12.688 -13.234 13.055 1 85.75 360 PRO A CA 1
ATOM 2795 C C . PRO A 1 360 ? -13.109 -12.07 12.164 1 85.75 360 PRO A C 1
ATOM 2797 O O . PRO A 1 360 ? -12.336 -11.625 11.312 1 85.75 360 PRO A O 1
ATOM 2800 N N . GLY A 1 361 ? -14.391 -11.602 12.398 1 83 361 GLY A N 1
ATOM 2801 C CA . GLY A 1 361 ? -14.914 -10.477 11.633 1 83 361 GLY A CA 1
ATOM 2802 C C . GLY A 1 361 ? -15.18 -10.82 10.18 1 83 361 GLY A C 1
ATOM 2803 O O . GLY A 1 361 ? -15.422 -9.93 9.359 1 83 361 GLY A O 1
ATOM 2804 N N . ARG A 1 362 ? -14.969 -12.07 9.859 1 84.62 362 ARG A N 1
ATOM 2805 C CA . ARG A 1 362 ? -15.156 -12.547 8.492 1 84.62 362 ARG A CA 1
ATOM 2806 C C . ARG A 1 362 ? -14.172 -11.867 7.543 1 84.62 362 ARG A C 1
ATOM 2808 O O . ARG A 1 362 ? -14.531 -11.508 6.422 1 84.62 362 ARG A O 1
ATOM 2815 N N . GLU A 1 363 ? -13.094 -11.68 8.125 1 90.81 363 GLU A N 1
ATOM 2816 C CA . GLU A 1 363 ? -12.109 -11 7.289 1 90.81 363 GLU A CA 1
ATOM 2817 C C . GLU A 1 363 ? -11.625 -11.914 6.164 1 90.81 363 GLU A C 1
ATOM 2819 O O . GLU A 1 363 ? -11.219 -11.438 5.102 1 90.81 363 GLU A O 1
ATOM 2824 N N . ALA A 1 364 ? -11.688 -13.266 6.457 1 93 364 ALA A N 1
ATOM 2825 C CA . ALA A 1 364 ? -11.266 -14.242 5.461 1 93 364 ALA A CA 1
ATOM 2826 C C . ALA A 1 364 ? -11.719 -15.648 5.848 1 93 364 ALA A C 1
ATOM 2828 O O . ALA A 1 364 ? -12.188 -15.867 6.965 1 93 364 ALA A O 1
ATOM 2829 N N . TRP A 1 365 ? -11.68 -16.547 4.926 1 91.88 365 TRP A N 1
ATOM 2830 C CA . TRP A 1 365 ? -11.852 -17.969 5.145 1 91.88 365 TRP A CA 1
ATOM 2831 C C . TRP A 1 365 ? -10.531 -18.719 4.941 1 91.88 365 TRP A C 1
ATOM 2833 O O . TRP A 1 365 ? -9.867 -18.547 3.914 1 91.88 365 TRP A O 1
ATOM 2843 N N . LEU A 1 366 ? -10.172 -19.469 5.902 1 93.38 366 LEU A N 1
ATOM 2844 C CA . LEU A 1 366 ? -8.938 -20.234 5.836 1 93.38 366 LEU A CA 1
ATOM 2845 C C . LEU A 1 366 ? -9.227 -21.719 5.668 1 93.38 366 LEU A C 1
ATOM 2847 O O . LEU A 1 366 ? -9.852 -22.328 6.527 1 93.38 366 LEU A O 1
ATOM 2851 N N . TRP A 1 367 ? -8.812 -22.234 4.488 1 93.44 367 TRP A N 1
ATOM 2852 C CA . TRP A 1 367 ? -8.859 -23.672 4.207 1 93.44 367 TRP A CA 1
ATOM 2853 C C . TRP A 1 367 ? -7.535 -24.328 4.559 1 93.44 367 TRP A C 1
ATOM 2855 O O . TRP A 1 367 ? -6.469 -23.859 4.16 1 93.44 367 TRP A O 1
ATOM 2865 N N . THR A 1 368 ? -7.598 -25.406 5.355 1 92.75 368 THR A N 1
ATOM 2866 C CA . THR A 1 368 ? -6.359 -26.078 5.746 1 92.75 368 THR A CA 1
ATOM 2867 C C . THR A 1 368 ? -6.465 -27.578 5.527 1 92.75 368 THR A C 1
ATOM 2869 O O . THR A 1 368 ? -7.512 -28.172 5.777 1 92.75 368 THR A O 1
ATOM 2872 N N . LEU A 1 369 ? -5.383 -28.156 4.961 1 92 369 LEU A N 1
ATOM 2873 C CA . LEU A 1 369 ? -5.27 -29.609 4.883 1 92 369 LEU A CA 1
ATOM 2874 C C . LEU A 1 369 ? -5.238 -30.219 6.273 1 92 369 LEU A C 1
ATOM 2876 O O . LEU A 1 369 ? -4.57 -29.703 7.176 1 92 369 LEU A O 1
ATOM 2880 N N . ARG A 1 370 ? -6.105 -31.219 6.551 1 78.56 370 ARG A N 1
ATOM 2881 C CA . ARG A 1 370 ? -6.098 -32 7.777 1 78.56 370 ARG A CA 1
ATOM 2882 C C . ARG A 1 370 ? -5.406 -33.344 7.555 1 78.56 370 ARG A C 1
ATOM 2884 O O . ARG A 1 370 ? -5.633 -34 6.539 1 78.56 370 ARG A O 1
ATOM 2891 N N . PRO A 1 371 ? -4.434 -33.625 8.344 1 61.22 371 PRO A N 1
ATOM 2892 C CA . PRO A 1 371 ? -3.855 -34.969 8.164 1 61.22 371 PRO A CA 1
ATOM 2893 C C . PRO A 1 371 ? -4.867 -36.094 8.406 1 61.22 371 PRO A C 1
ATOM 2895 O O . PRO A 1 371 ? -5.766 -35.938 9.234 1 61.22 371 PRO A O 1
ATOM 2898 N N . ASN A 1 372 ? -5.246 -37.094 7.527 1 52.69 372 ASN A N 1
ATOM 2899 C CA . ASN A 1 372 ? -6.082 -38.281 7.695 1 52.69 372 ASN A CA 1
ATOM 2900 C C . ASN A 1 372 ? -5.758 -39.031 8.992 1 52.69 372 ASN A C 1
ATOM 2902 O O . ASN A 1 372 ? -4.602 -39.375 9.25 1 52.69 372 ASN A O 1
ATOM 2906 N N . LYS A 1 373 ? -6.746 -38.969 10.023 1 48.44 373 LYS A N 1
ATOM 2907 C CA . LYS A 1 373 ? -6.59 -39.781 11.234 1 48.44 373 LYS A CA 1
ATOM 2908 C C . LYS A 1 373 ? -6.238 -41.219 10.898 1 48.44 373 LYS A C 1
ATOM 2910 O O . LYS A 1 373 ? -5.434 -41.844 11.594 1 48.44 373 LYS A O 1
ATOM 2915 N N . ASP A 1 374 ? -7.309 -42.062 10.266 1 40.75 374 ASP A N 1
ATOM 2916 C CA . ASP A 1 374 ? -7.211 -43.5 9.977 1 40.75 374 ASP A CA 1
ATOM 2917 C C . ASP A 1 374 ? -6.129 -43.781 8.938 1 40.75 374 ASP A C 1
ATOM 2919 O O . ASP A 1 374 ? -5.898 -44.906 8.562 1 40.75 374 ASP A O 1
ATOM 2923 N N . ALA A 1 375 ? -5.961 -42.938 8.109 1 36.84 375 ALA A N 1
ATOM 2924 C CA . ALA A 1 375 ? -4.891 -43.312 7.191 1 36.84 375 ALA A CA 1
ATOM 2925 C C . ALA A 1 375 ? -3.652 -43.781 7.957 1 36.84 375 ALA A C 1
ATOM 2927 O O . ALA A 1 375 ? -3.146 -43.062 8.82 1 36.84 375 ALA A O 1
ATOM 2928 N N . ASP A 1 376 ? -3.475 -45.062 8.203 1 33.97 376 ASP A N 1
ATOM 2929 C CA . ASP A 1 376 ? -2.324 -45.844 8.672 1 33.97 376 ASP A CA 1
ATOM 2930 C C . ASP A 1 376 ? -1.07 -44.969 8.727 1 33.97 376 ASP A C 1
ATOM 2932 O O . ASP A 1 376 ? -0.973 -43.969 8.008 1 33.97 376 ASP A O 1
ATOM 2936 N N . ALA A 1 377 ? -0.002 -45.312 9.805 1 34 377 ALA A N 1
ATOM 2937 C CA . ALA A 1 377 ? 1.42 -45.25 10.133 1 34 377 ALA A CA 1
ATOM 2938 C C . ALA A 1 377 ? 2.264 -45.031 8.883 1 34 377 ALA A C 1
ATOM 2940 O O . ALA A 1 377 ? 3.494 -45.094 8.938 1 34 377 ALA A O 1
ATOM 2941 N N . VAL A 1 378 ? 1.775 -45.688 7.789 1 33.19 378 VAL A N 1
ATOM 2942 C CA . VAL A 1 378 ? 2.959 -45.875 6.953 1 33.19 378 VAL A CA 1
ATOM 2943 C C . VAL A 1 378 ? 3.779 -44.562 6.934 1 33.19 378 VAL A C 1
ATOM 2945 O O . VAL A 1 378 ? 4.973 -44.594 7.254 1 33.19 378 VAL A O 1
ATOM 2948 N N . VAL A 1 379 ? 4.066 -44.094 5.605 1 33.94 379 VAL A N 1
ATOM 2949 C CA . VAL A 1 379 ? 5.355 -43.406 5.52 1 33.94 379 VAL A CA 1
ATOM 2950 C C . VAL A 1 379 ? 5.336 -42.156 6.375 1 33.94 379 VAL A C 1
ATOM 2952 O O . VAL A 1 379 ? 6.191 -41.969 7.246 1 33.94 379 VAL A O 1
ATOM 2955 N N . ARG A 1 380 ? 5.309 -40.875 5.516 1 35.84 380 ARG A N 1
ATOM 2956 C CA . ARG A 1 380 ? 6.109 -39.688 5.852 1 35.84 380 ARG A CA 1
ATOM 2957 C C . ARG A 1 380 ? 5.344 -38.75 6.785 1 35.84 380 ARG A C 1
ATOM 2959 O O . ARG A 1 380 ? 4.125 -38.625 6.672 1 35.84 380 ARG A O 1
ATOM 2966 N N . GLY A 1 381 ? 5.551 -38.625 8.078 1 36.94 381 GLY A N 1
ATOM 2967 C CA . GLY A 1 381 ? 5.195 -37.625 9.07 1 36.94 381 GLY A CA 1
ATOM 2968 C C . GLY A 1 381 ? 4.652 -36.344 8.469 1 36.94 381 GLY A C 1
ATOM 2969 O O . GLY A 1 381 ? 4.852 -36.094 7.277 1 36.94 381 GLY A O 1
ATOM 2970 N N . PRO A 1 382 ? 3.514 -35.781 9.195 1 40.88 382 PRO A N 1
ATOM 2971 C CA . PRO A 1 382 ? 3.016 -34.469 8.773 1 40.88 382 PRO A CA 1
ATOM 2972 C C . PRO A 1 382 ? 4.074 -33.625 8.039 1 40.88 382 PRO A C 1
ATOM 2974 O O . PRO A 1 382 ? 3.734 -32.719 7.281 1 40.88 382 PRO A O 1
ATOM 2977 N N . LYS A 1 383 ? 5.285 -33.875 8.508 1 47.78 383 LYS A N 1
ATOM 2978 C CA . LYS A 1 383 ? 6.418 -33.188 7.898 1 47.78 383 LYS A CA 1
ATOM 2979 C C . LYS A 1 383 ? 6.594 -33.594 6.438 1 47.78 383 LYS A C 1
ATOM 2981 O O . LYS A 1 383 ? 7.066 -32.812 5.617 1 47.78 383 LYS A O 1
ATOM 2986 N N . ASP A 1 384 ? 5.969 -34.844 6.051 1 53.41 384 ASP A N 1
ATOM 2987 C CA . ASP A 1 384 ? 6.34 -35.375 4.742 1 53.41 384 ASP A CA 1
ATOM 2988 C C . ASP A 1 384 ? 5.297 -35 3.688 1 53.41 384 ASP A C 1
ATOM 2990 O O . ASP A 1 384 ? 5.594 -35 2.49 1 53.41 384 ASP A O 1
ATOM 2994 N N . ILE A 1 385 ? 4.023 -34.656 4.09 1 59.97 385 ILE A N 1
ATOM 2995 C CA . ILE A 1 385 ? 3.041 -34.438 3.033 1 59.97 385 ILE A CA 1
ATOM 2996 C C . ILE A 1 385 ? 2.879 -32.938 2.777 1 59.97 385 ILE A C 1
ATOM 2998 O O . ILE A 1 385 ? 2.295 -32.531 1.769 1 59.97 385 ILE A O 1
ATOM 3002 N N . GLY A 1 386 ? 3.713 -32.031 2.871 1 70.06 386 GLY A N 1
ATOM 3003 C CA . GLY A 1 386 ? 3.678 -30.594 2.701 1 70.06 386 GLY A CA 1
ATOM 3004 C C . GLY A 1 386 ? 2.316 -29.984 2.994 1 70.06 386 GLY A C 1
ATOM 3005 O O . GLY A 1 386 ? 1.299 -30.469 2.486 1 70.06 386 GLY A O 1
ATOM 3006 N N . ASN A 1 387 ? 2.094 -29.031 3.84 1 87.94 387 ASN A N 1
ATOM 3007 C CA . ASN A 1 387 ? 0.857 -28.359 4.211 1 87.94 387 ASN A CA 1
ATOM 3008 C C . ASN A 1 387 ? 0.273 -27.578 3.033 1 87.94 387 ASN A C 1
ATOM 3010 O O . ASN A 1 387 ? 1.013 -27.094 2.174 1 87.94 387 ASN A O 1
ATOM 3014 N N . VAL A 1 388 ? -1.067 -27.703 2.951 1 95.31 388 VAL A N 1
ATOM 3015 C CA . VAL A 1 388 ? -1.776 -26.953 1.93 1 95.31 388 VAL A CA 1
ATOM 3016 C C . VAL A 1 388 ? -2.781 -26 2.592 1 95.31 388 VAL A C 1
ATOM 3018 O O . VAL A 1 388 ? -3.664 -26.453 3.33 1 95.31 388 VAL A O 1
ATOM 3021 N N . TRP A 1 389 ? -2.578 -24.719 2.395 1 96.62 389 TRP A N 1
ATOM 3022 C CA . TRP A 1 389 ? -3.484 -23.688 2.908 1 96.62 389 TRP A CA 1
ATOM 3023 C C . TRP A 1 389 ? -4.102 -22.891 1.768 1 96.62 389 TRP A C 1
ATOM 3025 O O . TRP A 1 389 ? -3.488 -22.734 0.712 1 96.62 389 TRP A O 1
ATOM 3035 N N . TYR A 1 390 ? -5.336 -22.516 1.945 1 97.25 390 TYR A N 1
ATOM 3036 C CA . TYR A 1 390 ? -6.012 -21.562 1.074 1 97.25 390 TYR A CA 1
ATOM 3037 C C . TYR A 1 390 ? -6.688 -20.453 1.888 1 97.25 390 TYR A C 1
ATOM 3039 O O . TYR A 1 390 ? -7.52 -20.75 2.752 1 97.25 390 TYR A O 1
ATOM 3047 N N . LEU A 1 391 ? -6.273 -19.188 1.645 1 97.44 391 LEU A N 1
ATOM 3048 C CA . LEU A 1 391 ? -6.875 -18.016 2.266 1 97.44 391 LEU A CA 1
ATOM 3049 C C . LEU A 1 391 ? -7.738 -17.25 1.266 1 97.44 391 LEU A C 1
ATOM 3051 O O . LEU A 1 391 ? -7.23 -16.734 0.268 1 97.44 391 LEU A O 1
ATOM 3055 N N . GLU A 1 392 ? -8.969 -17.203 1.493 1 96 392 GLU A N 1
ATOM 3056 C CA . GLU A 1 392 ? -9.883 -16.375 0.706 1 96 392 GLU A CA 1
ATOM 3057 C C . GLU A 1 392 ? -10.25 -15.094 1.448 1 96 392 GLU A C 1
ATOM 3059 O O . GLU A 1 392 ? -10.984 -15.133 2.436 1 96 392 GLU A O 1
ATOM 3064 N N . VAL A 1 393 ? -9.781 -13.984 0.985 1 96.69 393 VAL A N 1
ATOM 3065 C CA . VAL A 1 393 ? -9.953 -12.703 1.65 1 96.69 393 VAL A CA 1
ATOM 3066 C C . VAL A 1 393 ? -11.281 -12.07 1.233 1 96.69 393 VAL A C 1
ATOM 3068 O O . VAL A 1 393 ? -11.484 -11.766 0.057 1 96.69 393 VAL A O 1
ATOM 3071 N N . LYS A 1 394 ? -12.102 -11.766 2.105 1 93.19 394 LYS A N 1
ATOM 3072 C CA . LYS A 1 394 ? -13.484 -11.383 1.847 1 93.19 394 LYS A CA 1
ATOM 3073 C C . LYS A 1 394 ? -13.562 -10.156 0.942 1 93.19 394 LYS A C 1
ATOM 3075 O O . LYS A 1 394 ? -14.312 -10.141 -0.036 1 93.19 394 LYS A O 1
ATOM 3080 N N . HIS A 1 395 ? -12.789 -9.164 1.256 1 94 395 HIS A N 1
ATOM 3081 C CA . HIS A 1 395 ? -12.914 -7.891 0.548 1 94 395 HIS A CA 1
ATOM 3082 C C . HIS A 1 395 ? -11.766 -7.699 -0.442 1 94 395 HIS A C 1
ATOM 3084 O O . HIS A 1 395 ? -11.594 -6.613 -0.996 1 94 395 HIS A O 1
ATOM 3090 N N . GLY A 1 396 ? -10.922 -8.742 -0.628 1 96.25 396 GLY A N 1
ATOM 3091 C CA . GLY A 1 396 ? -9.773 -8.648 -1.52 1 96.25 396 GLY A CA 1
ATOM 3092 C C . GLY A 1 396 ? -10.148 -8.742 -2.986 1 96.25 396 GLY A C 1
ATOM 3093 O O . GLY A 1 396 ? -11.062 -9.492 -3.355 1 96.25 396 GLY A O 1
ATOM 3094 N N . GLY A 1 397 ? -9.484 -7.996 -3.797 1 96 397 GLY A N 1
ATOM 3095 C CA . GLY A 1 397 ? -9.586 -8.086 -5.242 1 96 397 GLY A CA 1
ATOM 3096 C C . GLY A 1 397 ? -8.391 -8.766 -5.887 1 96 397 GLY A C 1
ATOM 3097 O O . GLY A 1 397 ? -7.598 -9.414 -5.203 1 96 397 GLY A O 1
ATOM 3098 N N . HIS A 1 398 ? -8.32 -8.641 -7.25 1 96.44 398 HIS A N 1
ATOM 3099 C CA . HIS A 1 398 ? -7.305 -9.352 -8.023 1 96.44 398 HIS A CA 1
ATOM 3100 C C . HIS A 1 398 ? -5.906 -8.828 -7.695 1 96.44 398 HIS A C 1
ATOM 3102 O O . HIS A 1 398 ? -4.961 -9.609 -7.574 1 96.44 398 HIS A O 1
ATOM 3108 N N . ASN A 1 399 ? -5.789 -7.496 -7.586 1 96.56 399 ASN A N 1
ATOM 3109 C CA . ASN A 1 399 ? -4.484 -6.871 -7.398 1 96.56 399 ASN A CA 1
ATOM 3110 C C . ASN A 1 399 ? -4.395 -6.152 -6.059 1 96.56 399 ASN A C 1
ATOM 3112 O O . ASN A 1 399 ? -3.486 -5.344 -5.844 1 96.56 399 ASN A O 1
ATOM 3116 N N . SER A 1 400 ? -5.324 -6.398 -5.066 1 95.69 400 SER A N 1
ATOM 3117 C CA . SER A 1 400 ? -5.367 -5.59 -3.854 1 95.69 400 SER A CA 1
ATOM 3118 C C . SER A 1 400 ? -5.094 -6.434 -2.615 1 95.69 400 SER A C 1
ATOM 3120 O O . SER A 1 400 ? -5.305 -5.98 -1.488 1 95.69 400 SER A O 1
ATOM 3122 N N . LEU A 1 401 ? -4.594 -7.648 -2.787 1 97.25 401 LEU A N 1
ATOM 3123 C CA . LEU A 1 401 ? -4.402 -8.562 -1.666 1 97.25 401 LEU A CA 1
ATOM 3124 C C . LEU A 1 401 ? -3.412 -7.988 -0.659 1 97.25 401 LEU A C 1
ATOM 3126 O O . LEU A 1 401 ? -3.566 -8.18 0.549 1 97.25 401 LEU A O 1
ATOM 3130 N N . SER A 1 402 ? -2.438 -7.234 -1.175 1 94.12 402 SER A N 1
ATOM 3131 C CA . SER A 1 402 ? -1.384 -6.691 -0.323 1 94.12 402 SER A CA 1
ATOM 3132 C C . SER A 1 402 ? -1.929 -5.613 0.608 1 94.12 402 SER A C 1
ATOM 3134 O O . SER A 1 402 ? -1.256 -5.211 1.559 1 94.12 402 SER A O 1
ATOM 3136 N N . LYS A 1 403 ? -3.113 -5.121 0.407 1 95.19 403 LYS A N 1
ATOM 3137 C CA . LYS A 1 403 ? -3.707 -4.07 1.229 1 95.19 403 LYS A CA 1
ATOM 3138 C C . LYS A 1 403 ? -4.254 -4.637 2.535 1 95.19 403 LYS A C 1
ATOM 3140 O O . LYS A 1 403 ? -4.547 -3.887 3.469 1 95.19 403 LYS A O 1
ATOM 3145 N N . PHE A 1 404 ? -4.441 -5.961 2.605 1 96.81 404 PHE A N 1
ATOM 3146 C CA . PHE A 1 404 ? -5.109 -6.574 3.75 1 96.81 404 PHE A CA 1
ATOM 3147 C C . PHE A 1 404 ? -4.094 -7.219 4.684 1 96.81 404 PHE A C 1
ATOM 3149 O O . PHE A 1 404 ? -3.381 -8.148 4.293 1 96.81 404 PHE A O 1
ATOM 3156 N N . HIS A 1 405 ? -4.09 -6.871 5.941 1 96.25 405 HIS A N 1
ATOM 3157 C CA . HIS A 1 405 ? -3.113 -7.328 6.922 1 96.25 405 HIS A CA 1
ATOM 3158 C C . HIS A 1 405 ? -3.256 -8.828 7.188 1 96.25 405 HIS A C 1
ATOM 3160 O O . HIS A 1 405 ? -2.309 -9.477 7.637 1 96.25 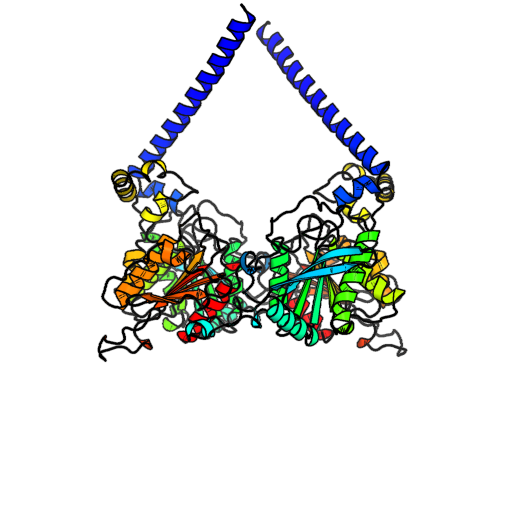405 HIS A O 1
ATOM 3166 N N . VAL A 1 406 ? -4.414 -9.398 6.883 1 96.12 406 VAL A N 1
ATOM 3167 C CA . VAL A 1 406 ? -4.617 -10.828 7.113 1 96.12 406 VAL A CA 1
ATOM 3168 C C . VAL A 1 406 ? -3.725 -11.633 6.172 1 96.12 406 VAL A C 1
ATOM 3170 O O . VAL A 1 406 ? -3.363 -12.773 6.469 1 96.12 406 VAL A O 1
ATOM 3173 N N . VAL A 1 407 ? -3.322 -11.039 5.047 1 97.56 407 VAL A N 1
ATOM 3174 C CA . VAL A 1 407 ? -2.539 -11.742 4.031 1 97.56 407 VAL A CA 1
ATOM 3175 C C . VAL A 1 407 ? -1.112 -11.953 4.535 1 97.56 407 VAL A C 1
ATOM 3177 O O . VAL A 1 407 ? -0.668 -13.094 4.703 1 97.56 407 VAL A O 1
ATOM 3180 N N . PRO A 1 408 ? -0.33 -10.852 4.855 1 95.81 408 PRO A N 1
ATOM 3181 C CA . PRO A 1 408 ? 1.008 -11.109 5.395 1 95.81 408 PRO A CA 1
ATOM 3182 C C . PRO A 1 408 ? 0.976 -11.906 6.699 1 95.81 408 PRO A C 1
ATOM 3184 O O . PRO A 1 408 ? 1.885 -12.695 6.969 1 95.81 408 PRO A O 1
ATOM 3187 N N . ASP A 1 409 ? -0.014 -11.734 7.535 1 95.19 409 ASP A N 1
ATOM 3188 C CA . ASP A 1 409 ? -0.114 -12.5 8.773 1 95.19 409 ASP A CA 1
ATOM 3189 C C . ASP A 1 409 ? -0.278 -13.984 8.484 1 95.19 409 ASP A C 1
ATOM 3191 O O . ASP A 1 409 ? 0.272 -14.828 9.203 1 95.19 409 ASP A O 1
ATOM 3195 N N . THR A 1 410 ? -1.053 -14.312 7.457 1 96.5 410 THR A N 1
ATOM 3196 C CA . THR A 1 410 ? -1.243 -15.703 7.078 1 96.5 410 THR A CA 1
ATOM 3197 C C . THR A 1 410 ? 0.036 -16.281 6.477 1 96.5 410 THR A C 1
ATOM 3199 O O . THR A 1 410 ? 0.406 -17.422 6.77 1 96.5 410 THR A O 1
ATOM 3202 N N . ILE A 1 411 ? 0.68 -15.531 5.633 1 95.88 411 ILE A N 1
ATOM 3203 C CA . ILE A 1 411 ? 1.938 -15.977 5.047 1 95.88 411 ILE A CA 1
ATOM 3204 C C . ILE A 1 411 ? 2.941 -16.281 6.156 1 95.88 411 ILE A C 1
ATOM 3206 O O . ILE A 1 411 ? 3.621 -17.312 6.117 1 95.88 411 ILE A O 1
ATOM 3210 N N . GLU A 1 412 ? 3.025 -15.414 7.133 1 92.62 412 GLU A N 1
ATOM 3211 C CA . GLU A 1 412 ? 3.93 -15.625 8.258 1 92.62 412 GLU A CA 1
ATOM 3212 C C . GLU A 1 412 ? 3.564 -16.891 9.031 1 92.62 412 GLU A C 1
ATOM 3214 O O . GLU A 1 412 ? 4.438 -17.688 9.375 1 92.62 412 GLU A O 1
ATOM 3219 N N . ALA A 1 413 ? 2.311 -17.047 9.336 1 92.94 413 ALA A N 1
ATOM 3220 C CA . ALA A 1 413 ? 1.846 -18.25 10.039 1 92.94 413 ALA A CA 1
ATOM 3221 C C . ALA A 1 413 ? 2.16 -19.516 9.25 1 92.94 413 ALA A C 1
ATOM 3223 O O . ALA A 1 413 ? 2.648 -20.5 9.805 1 92.94 413 ALA A O 1
ATOM 3224 N N . TRP A 1 414 ? 1.828 -19.438 7.957 1 93.19 414 TRP A N 1
ATOM 3225 C CA . TRP A 1 414 ? 2.086 -20.547 7.043 1 93.19 414 TRP A CA 1
ATOM 3226 C C . TRP A 1 414 ? 3.574 -20.891 7 1 93.19 414 TRP A C 1
ATOM 3228 O O . TRP A 1 414 ? 3.955 -22.062 7.051 1 93.19 414 TRP A O 1
ATOM 3238 N N . ALA A 1 415 ? 4.426 -19.875 6.941 1 89 415 ALA A N 1
ATOM 3239 C CA . ALA A 1 415 ? 5.875 -20.078 6.938 1 89 415 ALA A CA 1
ATOM 3240 C C . ALA A 1 415 ? 6.348 -20.672 8.258 1 89 415 ALA A C 1
ATOM 3242 O O . ALA A 1 415 ? 7.199 -21.562 8.266 1 89 415 ALA A O 1
ATOM 3243 N N . THR A 1 416 ? 5.789 -20.219 9.312 1 86.5 416 THR A N 1
ATOM 3244 C CA . THR A 1 416 ? 6.188 -20.672 10.648 1 86.5 416 THR A CA 1
ATOM 3245 C C . THR A 1 416 ? 5.859 -22.156 10.844 1 86.5 416 THR A C 1
ATOM 3247 O O . THR A 1 416 ? 6.699 -22.922 11.305 1 86.5 416 THR A O 1
ATOM 3250 N N . ILE A 1 417 ? 4.727 -22.594 10.484 1 86.69 417 ILE A N 1
ATOM 3251 C CA . ILE A 1 417 ? 4.281 -23.953 10.734 1 86.69 417 ILE A CA 1
ATOM 3252 C C . ILE A 1 417 ? 5.078 -24.922 9.859 1 86.69 417 ILE A C 1
ATOM 3254 O O . ILE A 1 417 ? 5.246 -26.094 10.211 1 86.69 417 ILE A O 1
ATOM 3258 N N . ASN A 1 418 ? 5.574 -24.375 8.781 1 86.19 418 ASN A N 1
ATOM 3259 C CA . ASN A 1 418 ? 6.316 -25.234 7.863 1 86.19 418 ASN A CA 1
ATOM 3260 C C . ASN A 1 418 ? 7.824 -25.109 8.07 1 86.19 418 ASN A C 1
ATOM 3262 O O . ASN A 1 418 ? 8.609 -25.672 7.301 1 86.19 418 ASN A O 1
ATOM 3266 N N . GLY A 1 419 ? 8.211 -24.359 9.133 1 79.12 419 GLY A N 1
ATOM 3267 C CA . GLY A 1 419 ? 9.625 -24.203 9.445 1 79.12 419 GLY A CA 1
ATOM 3268 C C . GLY A 1 419 ? 10.383 -23.406 8.414 1 79.12 419 GLY A C 1
ATOM 3269 O O . GLY A 1 419 ? 11.555 -23.672 8.141 1 79.12 419 GLY A O 1
ATOM 3270 N N . LEU A 1 420 ? 9.609 -22.625 7.828 1 78.19 420 LEU A N 1
ATOM 3271 C CA . LEU A 1 420 ? 10.203 -21.75 6.824 1 78.19 420 LEU A CA 1
ATOM 3272 C C . LEU A 1 420 ? 10.703 -20.453 7.453 1 78.19 420 LEU A C 1
ATOM 3274 O O . LEU A 1 420 ? 10.086 -19.938 8.391 1 78.19 420 LEU A O 1
ATOM 3278 N N . MET B 1 1 ? -19.281 27.312 -56.5 1 51.88 1 MET B N 1
ATOM 3279 C CA . MET B 1 1 ? -19.609 28.5 -55.719 1 51.88 1 MET B CA 1
ATOM 3280 C C . MET B 1 1 ? -20.562 28.141 -54.562 1 51.88 1 MET B C 1
ATOM 3282 O O . MET B 1 1 ? -20.422 28.656 -53.469 1 51.88 1 MET B O 1
ATOM 3286 N N . ALA B 1 2 ? -21.391 27.234 -54.719 1 66.62 2 ALA B N 1
ATOM 3287 C CA . ALA B 1 2 ? -22.391 26.844 -53.719 1 66.62 2 ALA B CA 1
ATOM 3288 C C . ALA B 1 2 ? -21.766 25.953 -52.656 1 66.62 2 ALA B C 1
ATOM 3290 O O . ALA B 1 2 ? -22.094 26.078 -51.469 1 66.62 2 ALA B O 1
ATOM 3291 N N . GLN B 1 3 ? -20.844 25.094 -53.031 1 59.97 3 GLN B N 1
ATOM 3292 C CA . GLN B 1 3 ? -20.188 24.203 -52.094 1 59.97 3 GLN B CA 1
ATOM 3293 C C . GLN B 1 3 ? -19.281 24.984 -51.125 1 59.97 3 GLN B C 1
ATOM 3295 O O . GLN B 1 3 ? -19.109 24.594 -49.969 1 59.97 3 GLN B O 1
ATOM 3300 N N . ARG B 1 4 ? -18.797 26.109 -51.625 1 58.25 4 ARG B N 1
ATOM 3301 C CA . ARG B 1 4 ? -17.938 26.969 -50.812 1 58.25 4 ARG B CA 1
ATOM 3302 C C . ARG B 1 4 ? -18.766 27.781 -49.812 1 58.25 4 ARG B C 1
ATOM 3304 O O . ARG B 1 4 ? -18.359 27.969 -48.656 1 58.25 4 ARG B O 1
ATOM 3311 N N . LYS B 1 5 ? -19.906 28.219 -50.344 1 51.03 5 LYS B N 1
ATOM 3312 C CA . LYS B 1 5 ? -20.781 29.016 -49.5 1 51.03 5 LYS B CA 1
ATOM 3313 C C . LYS B 1 5 ? -21.328 28.188 -48.344 1 51.03 5 LYS B C 1
ATOM 3315 O O . LYS B 1 5 ? -21.469 28.688 -47.219 1 51.03 5 LYS B O 1
ATOM 3320 N N . LYS B 1 6 ? -21.516 26.938 -48.469 1 56.81 6 LYS B N 1
ATOM 3321 C CA . LYS B 1 6 ? -22.047 26.031 -47.438 1 56.81 6 LYS B CA 1
ATOM 3322 C C . LYS B 1 6 ? -20.953 25.672 -46.438 1 56.81 6 LYS B C 1
ATOM 3324 O O . LYS B 1 6 ? -21.219 25.594 -45.25 1 56.81 6 LYS B O 1
ATOM 3329 N N . ALA B 1 7 ? -19.828 25.562 -47 1 60.53 7 ALA B N 1
ATOM 3330 C CA . ALA B 1 7 ? -18.688 25.312 -46.125 1 60.53 7 ALA B CA 1
ATOM 3331 C C . ALA B 1 7 ? -18.391 26.516 -45.219 1 60.53 7 ALA B C 1
ATOM 3333 O O . ALA B 1 7 ? -18.062 26.375 -44.062 1 60.53 7 ALA B O 1
ATOM 3334 N N . GLU B 1 8 ? -18.562 27.656 -45.844 1 57.72 8 GLU B N 1
ATOM 3335 C CA . GLU B 1 8 ? -18.344 28.891 -45.094 1 57.72 8 GLU B CA 1
ATOM 3336 C C . GLU B 1 8 ? -19.422 29.109 -44.062 1 57.72 8 GLU B C 1
ATOM 3338 O O . GLU B 1 8 ? -19.141 29.562 -42.938 1 57.72 8 GLU B O 1
ATOM 3343 N N . ARG B 1 9 ? -20.562 28.734 -44.281 1 60.84 9 ARG B N 1
ATOM 3344 C CA . ARG B 1 9 ? -21.672 28.844 -43.312 1 60.84 9 ARG B CA 1
ATOM 3345 C C . ARG B 1 9 ? -21.531 27.828 -42.188 1 60.84 9 ARG B C 1
ATOM 3347 O O . ARG B 1 9 ? -21.781 28.141 -41.031 1 60.84 9 ARG B O 1
ATOM 3354 N N . LYS B 1 10 ? -21.078 26.703 -42.625 1 65.62 10 LYS B N 1
ATOM 3355 C CA . LYS B 1 10 ? -20.875 25.672 -41.625 1 65.62 10 LYS B CA 1
ATOM 3356 C C . LYS B 1 10 ? -19.703 26.016 -40.719 1 65.62 10 LYS B C 1
ATOM 3358 O O . LYS B 1 10 ? -19.766 25.812 -39.5 1 65.62 10 LYS B O 1
ATOM 3363 N N . THR B 1 11 ? -18.75 26.562 -41.438 1 68.81 11 THR B N 1
ATOM 3364 C CA . THR B 1 11 ? -17.609 27 -40.656 1 68.81 11 THR B CA 1
ATOM 3365 C C . THR B 1 11 ? -17.984 28.203 -39.781 1 68.81 11 THR B C 1
ATOM 3367 O O . THR B 1 11 ? -17.531 28.312 -38.656 1 68.81 11 THR B O 1
ATOM 3370 N N . GLY B 1 12 ? -18.797 28.969 -40.312 1 69.69 12 GLY B N 1
ATOM 3371 C CA . GLY B 1 12 ? -19.297 30.109 -39.531 1 69.69 12 GLY B CA 1
ATOM 3372 C C . GLY B 1 12 ? -20.109 29.688 -38.312 1 69.69 12 GLY B C 1
ATOM 3373 O O . GLY B 1 12 ? -20 30.281 -37.25 1 69.69 12 GLY B O 1
ATOM 3374 N N . SER B 1 13 ? -20.797 28.547 -38.531 1 79.81 13 SER B N 1
ATOM 3375 C CA . SER B 1 13 ? -21.656 28.016 -37.469 1 79.81 13 SER B CA 1
ATOM 3376 C C . SER B 1 13 ? -20.828 27.375 -36.375 1 79.81 13 SER B C 1
ATOM 3378 O O . SER B 1 13 ? -21.125 27.547 -35.188 1 79.81 13 SER B O 1
ATOM 3380 N N . ILE B 1 14 ? -19.734 26.781 -36.75 1 82.38 14 ILE B N 1
ATOM 3381 C CA . ILE B 1 14 ? -18.875 26.172 -35.75 1 82.38 14 ILE B CA 1
ATOM 3382 C C . ILE B 1 14 ? -18.141 27.266 -34.969 1 82.38 14 ILE B C 1
ATOM 3384 O O . ILE B 1 14 ? -18.016 27.172 -33.75 1 82.38 14 ILE B O 1
ATOM 3388 N N . GLY B 1 15 ? -17.672 28.25 -35.688 1 81.5 15 GLY B N 1
ATOM 3389 C CA . GLY B 1 15 ? -17.031 29.391 -35.031 1 81.5 15 GLY B CA 1
ATOM 3390 C C . GLY B 1 15 ? -17.953 30.109 -34.062 1 81.5 15 GLY B C 1
ATOM 3391 O O . GLY B 1 15 ? -17.531 30.469 -32.938 1 81.5 15 GLY B O 1
ATOM 3392 N N . ALA B 1 16 ? -19.094 30.328 -34.469 1 85.44 16 ALA B N 1
ATOM 3393 C CA . ALA B 1 16 ? -20.078 31 -33.625 1 85.44 16 ALA B CA 1
ATOM 3394 C C . ALA B 1 16 ? -20.422 30.156 -32.406 1 85.44 16 ALA B C 1
ATOM 3396 O O . ALA B 1 16 ? -20.562 30.703 -31.312 1 85.44 16 ALA B O 1
ATOM 3397 N N . ARG B 1 17 ? -20.578 28.906 -32.5 1 87.81 17 ARG B N 1
ATOM 3398 C CA . ARG B 1 17 ? -20.828 28.016 -31.375 1 87.81 17 ARG B CA 1
ATOM 3399 C C . ARG B 1 17 ? -19.656 28 -30.406 1 87.81 17 ARG B C 1
ATOM 3401 O O . ARG B 1 17 ? -19.844 28 -29.188 1 87.81 17 ARG B O 1
ATOM 3408 N N . LEU B 1 18 ? -18.453 27.969 -30.969 1 87 18 LEU B N 1
ATOM 3409 C CA . LEU B 1 18 ? -17.266 28 -30.125 1 87 18 LEU B CA 1
ATOM 3410 C C . LEU B 1 18 ? -17.188 29.312 -29.344 1 87 18 LEU B C 1
ATOM 3412 O O . LEU B 1 18 ? -16.812 29.312 -28.172 1 87 18 LEU B O 1
ATOM 3416 N N . LEU B 1 19 ? -17.5 30.328 -30.031 1 86.38 19 LEU B N 1
ATOM 3417 C CA . LEU B 1 19 ? -17.484 31.641 -29.375 1 86.38 19 LEU B CA 1
ATOM 3418 C C . LEU B 1 19 ? -18.547 31.688 -28.281 1 86.38 19 LEU B C 1
ATOM 3420 O O . LEU B 1 19 ? -18.297 32.25 -27.203 1 86.38 19 LEU B O 1
ATOM 3424 N N . ARG B 1 20 ? -19.672 31.172 -28.594 1 88.12 20 ARG B N 1
ATOM 3425 C CA . ARG B 1 20 ? -20.734 31.125 -27.594 1 88.12 20 ARG B CA 1
ATOM 3426 C C . ARG B 1 20 ? -20.312 30.312 -26.375 1 88.12 20 ARG B C 1
ATOM 3428 O O . ARG B 1 20 ? -20.484 30.75 -25.234 1 88.12 20 ARG B O 1
ATOM 3435 N N . TRP B 1 21 ? -19.828 29.141 -26.625 1 88.19 21 TRP B N 1
ATOM 3436 C CA . TRP B 1 21 ? -19.375 28.297 -25.531 1 88.19 21 TRP B CA 1
ATOM 3437 C C . TRP B 1 21 ? -18.234 28.969 -24.766 1 88.19 21 TRP B C 1
ATOM 3439 O O . TRP B 1 21 ? -18.188 28.891 -23.531 1 88.19 21 TRP B O 1
ATOM 3449 N N . GLY B 1 22 ? -17.422 29.594 -25.484 1 87.88 22 GLY B N 1
ATOM 3450 C CA . GLY B 1 22 ? -16.344 30.344 -24.828 1 87.88 22 GLY B CA 1
ATOM 3451 C C . GLY B 1 22 ? -16.875 31.438 -23.922 1 87.88 22 GLY B C 1
ATOM 3452 O O . GLY B 1 22 ? -16.375 31.609 -22.797 1 87.88 22 GLY B O 1
ATOM 3453 N N . THR B 1 23 ? -17.797 32.125 -24.406 1 88.06 23 THR B N 1
ATOM 3454 C CA . THR B 1 23 ? -18.375 33.219 -23.625 1 88.06 23 THR B CA 1
ATOM 3455 C C . THR B 1 23 ? -19.078 32.656 -22.391 1 88.06 23 THR B C 1
ATOM 3457 O O . THR B 1 23 ? -18.984 33.219 -21.297 1 88.06 23 THR B O 1
ATOM 3460 N N . ILE B 1 24 ? -19.766 31.594 -22.547 1 89.56 24 ILE B N 1
ATOM 3461 C CA . ILE B 1 24 ? -20.453 30.969 -21.422 1 89.56 24 ILE B CA 1
ATOM 3462 C C . ILE B 1 24 ? -19.438 30.531 -20.375 1 89.56 24 ILE B C 1
ATOM 3464 O O . ILE B 1 24 ? -19.641 30.75 -19.172 1 89.56 24 ILE B O 1
ATOM 3468 N N . ILE B 1 25 ? -18.375 29.938 -20.812 1 87 25 ILE B N 1
ATOM 3469 C CA . ILE B 1 25 ? -17.344 29.438 -19.891 1 87 25 ILE B CA 1
ATOM 3470 C C . ILE B 1 25 ? -16.719 30.609 -19.156 1 87 25 ILE B C 1
ATOM 3472 O O . ILE B 1 25 ? -16.562 30.578 -17.922 1 87 25 ILE B O 1
ATOM 3476 N N . VAL B 1 26 ? -16.438 31.641 -19.828 1 86.75 26 VAL B N 1
ATOM 3477 C CA . VAL B 1 26 ? -15.773 32.781 -19.234 1 86.75 26 VAL B CA 1
ATOM 3478 C C . VAL B 1 26 ? -16.734 33.5 -18.266 1 86.75 26 VAL B C 1
ATOM 3480 O O . VAL B 1 26 ? -16.344 33.875 -17.172 1 86.75 26 VAL B O 1
ATOM 3483 N N . THR B 1 27 ? -17.922 33.625 -18.672 1 88.25 27 THR B N 1
ATOM 3484 C CA . THR B 1 27 ? -18.922 34.25 -17.828 1 88.25 27 THR B CA 1
ATOM 3485 C C . THR B 1 27 ? -19.172 33.438 -16.562 1 88.25 27 THR B C 1
ATOM 3487 O O . THR B 1 27 ? -19.281 33.969 -15.469 1 88.25 27 THR B O 1
ATOM 3490 N N . SER B 1 28 ? -19.297 32.156 -16.75 1 88.75 28 SER B N 1
ATOM 3491 C CA . SER B 1 28 ? -19.484 31.281 -15.602 1 88.75 28 SER B CA 1
ATOM 3492 C C . SER B 1 28 ? -18.297 31.375 -14.641 1 88.75 28 SER B C 1
ATOM 3494 O O . SER B 1 28 ? -18.484 31.375 -13.422 1 88.75 28 SER B O 1
ATOM 3496 N N . TYR B 1 29 ? -17.188 31.375 -15.211 1 87.44 29 TYR B N 1
ATOM 3497 C CA . TYR B 1 29 ? -15.984 31.547 -14.406 1 87.44 29 TYR B CA 1
ATOM 3498 C C . TYR B 1 29 ? -16.016 32.844 -13.625 1 87.44 29 TYR B C 1
ATOM 3500 O O . TYR B 1 29 ? -15.727 32.875 -12.43 1 87.44 29 TYR B O 1
ATOM 3508 N N . LEU B 1 30 ? -16.391 33.875 -14.211 1 87.06 30 LEU B N 1
ATOM 3509 C CA . LEU B 1 30 ? -16.422 35.188 -13.57 1 87.06 30 LEU B CA 1
ATOM 3510 C C . LEU B 1 30 ? -17.5 35.25 -12.5 1 87.06 30 LEU B C 1
ATOM 3512 O O . LEU B 1 30 ? -17.297 35.844 -11.445 1 87.06 30 LEU B O 1
ATOM 3516 N N . VAL B 1 31 ? -18.578 34.656 -12.742 1 88.38 31 VAL B N 1
ATOM 3517 C CA . VAL B 1 31 ? -19.656 34.594 -11.758 1 88.38 31 VAL B CA 1
ATOM 3518 C C . VAL B 1 31 ? -19.203 33.812 -10.523 1 88.38 31 VAL B C 1
ATOM 3520 O O . VAL B 1 31 ? -19.469 34.219 -9.391 1 88.38 31 VAL B O 1
ATOM 3523 N N . LEU B 1 32 ? -18.578 32.75 -10.789 1 87.94 32 LEU B N 1
ATOM 3524 C CA . LEU B 1 32 ? -18.047 31.938 -9.688 1 87.94 32 LEU B CA 1
ATOM 3525 C C . LEU B 1 32 ? -17.062 32.75 -8.867 1 87.94 32 LEU B C 1
ATOM 3527 O O . LEU B 1 32 ? -17.109 32.719 -7.633 1 87.94 32 LEU B O 1
ATOM 3531 N N . LEU B 1 33 ? -16.203 33.406 -9.523 1 86.69 33 LEU B N 1
ATOM 3532 C CA . LEU B 1 33 ? -15.219 34.25 -8.828 1 86.69 33 LEU B CA 1
ATOM 3533 C C . LEU B 1 33 ? -15.898 35.312 -8.008 1 86.69 33 LEU B C 1
ATOM 3535 O O . LEU B 1 33 ? -15.492 35.594 -6.879 1 86.69 33 LEU B O 1
ATOM 3539 N N . LEU B 1 34 ? -16.859 35.875 -8.586 1 88.44 34 LEU B N 1
ATOM 3540 C CA . LEU B 1 34 ? -17.609 36.906 -7.891 1 88.44 34 LEU B CA 1
ATOM 3541 C C . LEU B 1 34 ? -18.297 36.344 -6.652 1 88.44 34 LEU B C 1
ATOM 3543 O O . LEU B 1 34 ? -18.328 37 -5.605 1 88.44 34 LEU B O 1
ATOM 3547 N N . ALA B 1 35 ? -18.844 35.281 -6.812 1 89.5 35 ALA B N 1
ATOM 3548 C CA . ALA B 1 35 ? -19.5 34.625 -5.676 1 89.5 35 ALA B CA 1
ATOM 3549 C C . ALA B 1 35 ? -18.484 34.312 -4.57 1 89.5 35 ALA B C 1
ATOM 3551 O O . ALA B 1 35 ? -18.781 34.5 -3.389 1 89.5 35 ALA B O 1
ATOM 3552 N N . LEU B 1 36 ? -17.375 33.875 -4.898 1 89.81 36 LEU B N 1
ATOM 3553 C CA . LEU B 1 36 ? -16.328 33.5 -3.957 1 89.81 36 LEU B CA 1
ATOM 3554 C C . LEU B 1 36 ? -15.805 34.75 -3.215 1 89.81 36 LEU B C 1
ATOM 3556 O O . LEU B 1 36 ? -15.445 34.656 -2.039 1 89.81 36 LEU B O 1
ATOM 3560 N N . VAL B 1 37 ? -15.82 35.844 -3.883 1 89.62 37 VAL B N 1
ATOM 3561 C CA . VAL B 1 37 ? -15.281 37.062 -3.293 1 89.62 37 VAL B CA 1
ATOM 3562 C C . VAL B 1 37 ? -16.375 37.781 -2.494 1 89.62 37 VAL B C 1
ATOM 3564 O O . VAL B 1 37 ? -16.109 38.344 -1.431 1 89.62 37 VAL B O 1
ATOM 3567 N N . SER B 1 38 ? -17.594 37.688 -2.979 1 91.88 38 SER B N 1
ATOM 3568 C CA . SER B 1 38 ? -18.688 38.438 -2.352 1 91.88 38 SER B CA 1
ATOM 3569 C C . SER B 1 38 ? -19.203 37.688 -1.122 1 91.88 38 SER B C 1
ATOM 3571 O O . SER B 1 38 ? -19.656 38.312 -0.161 1 91.88 38 SER B O 1
ATOM 3573 N N . TYR B 1 39 ? -19.234 36.438 -1.138 1 92.69 39 TYR B N 1
ATOM 3574 C CA . TYR B 1 39 ? -19.719 35.625 -0.027 1 92.69 39 TYR B CA 1
ATOM 3575 C C . TYR B 1 39 ? -18.703 34.531 0.317 1 92.69 39 TYR B C 1
ATOM 3577 O O . TYR B 1 39 ? -19.031 33.344 0.263 1 92.69 39 TYR B O 1
ATOM 3585 N N . PRO B 1 40 ? -17.547 34.906 0.739 1 91.31 40 PRO B N 1
ATOM 3586 C CA . PRO B 1 40 ? -16.453 33.938 0.94 1 91.31 40 PRO B CA 1
ATOM 3587 C C . PRO B 1 40 ? -16.766 32.938 2.031 1 91.31 40 PRO B C 1
ATOM 3589 O O . PRO B 1 40 ? -16.422 31.75 1.896 1 91.31 40 PRO B O 1
ATOM 3592 N N . GLU B 1 41 ? -17.484 33.25 3.061 1 90.38 41 GLU B N 1
ATOM 3593 C CA . GLU B 1 41 ? -17.766 32.375 4.176 1 90.38 41 GLU B CA 1
ATOM 3594 C C . GLU B 1 41 ? -18.719 31.25 3.76 1 90.38 41 GLU B C 1
ATOM 3596 O O . GLU B 1 41 ? -18.766 30.203 4.395 1 90.38 41 GLU B O 1
ATOM 3601 N N . VAL B 1 42 ? -19.406 31.547 2.68 1 88.94 42 VAL B N 1
ATOM 3602 C CA . VAL B 1 42 ? -20.422 30.594 2.244 1 88.94 42 VAL B CA 1
ATOM 3603 C C . VAL B 1 42 ? -19.844 29.656 1.188 1 88.94 42 VAL B C 1
ATOM 3605 O O . VAL B 1 42 ? -20.047 28.438 1.245 1 88.94 42 VAL B O 1
ATOM 3608 N N . PHE B 1 43 ? -19.141 30.172 0.292 1 90.25 43 PHE B N 1
ATOM 3609 C CA . PHE B 1 43 ? -18.812 29.391 -0.892 1 90.25 43 PHE B CA 1
ATOM 3610 C C . PHE B 1 43 ? -17.391 28.844 -0.799 1 90.25 43 PHE B C 1
ATOM 3612 O O . PHE B 1 43 ? -17.109 27.734 -1.265 1 90.25 43 PHE B O 1
ATOM 3619 N N . GLN B 1 44 ? -16.453 29.562 -0.21 1 92.06 44 GLN B N 1
ATOM 3620 C CA . GLN B 1 44 ? -15.047 29.156 -0.204 1 92.06 44 GLN B CA 1
ATOM 3621 C C . GLN B 1 44 ? -14.852 27.859 0.55 1 92.06 44 GLN B C 1
ATOM 3623 O O . GLN B 1 44 ? -14.117 26.969 0.098 1 92.06 44 GLN B O 1
ATOM 3628 N N . PRO B 1 45 ? -15.57 27.656 1.691 1 93.12 45 PRO B N 1
ATOM 3629 C CA . PRO B 1 45 ? -15.375 26.406 2.428 1 93.12 45 PRO B CA 1
ATOM 3630 C C . PRO B 1 45 ? -15.719 25.172 1.598 1 93.12 45 PRO B C 1
ATOM 3632 O O . PRO B 1 45 ? -15.062 24.125 1.726 1 93.12 45 PRO B O 1
ATOM 3635 N N . HIS B 1 46 ? -16.625 25.25 0.694 1 90.5 46 HIS B N 1
ATOM 3636 C CA . HIS B 1 46 ? -17.016 24.125 -0.137 1 90.5 46 HIS B CA 1
ATOM 3637 C C . HIS B 1 46 ? -15.906 23.734 -1.1 1 90.5 46 HIS B C 1
ATOM 3639 O O . HIS B 1 46 ? -15.797 22.562 -1.487 1 90.5 46 HIS B O 1
ATOM 3645 N N . LEU B 1 47 ? -15.125 24.688 -1.438 1 90.5 47 LEU B N 1
ATOM 3646 C CA . LEU B 1 47 ? -14.039 24.422 -2.383 1 90.5 47 LEU B CA 1
ATOM 3647 C C . LEU B 1 47 ? -12.75 24.078 -1.652 1 90.5 47 LEU B C 1
ATOM 3649 O O . LEU B 1 47 ? -11.883 23.406 -2.211 1 90.5 47 LEU B O 1
ATOM 3653 N N . ILE B 1 48 ? -12.664 24.5 -0.408 1 93.38 48 ILE B N 1
ATOM 3654 C CA . ILE B 1 48 ? -11.461 24.266 0.38 1 93.38 48 ILE B CA 1
ATOM 3655 C C . ILE B 1 48 ? -11.523 22.875 1.016 1 93.38 48 ILE B C 1
ATOM 3657 O O . ILE B 1 48 ? -10.57 22.094 0.917 1 93.38 48 ILE B O 1
ATOM 3661 N N . TYR B 1 49 ? -12.633 22.578 1.599 1 95.25 49 TYR B N 1
ATOM 3662 C CA . TYR B 1 49 ? -12.742 21.344 2.381 1 95.25 49 TYR B CA 1
ATOM 3663 C C . TYR B 1 49 ? -13.234 20.188 1.519 1 95.25 49 TYR B C 1
ATOM 3665 O O . TYR B 1 49 ? -12.93 19.031 1.794 1 95.25 49 TYR B O 1
ATOM 3673 N N . LEU B 1 50 ? -14.094 20.5 0.479 1 93.25 50 LEU B N 1
ATOM 3674 C CA . LEU B 1 50 ? -14.617 19.5 -0.44 1 93.25 50 LEU B CA 1
ATOM 3675 C C . LEU B 1 50 ? -15.258 18.344 0.323 1 93.25 50 LEU B C 1
ATOM 3677 O O . LEU B 1 50 ? -15.133 17.188 -0.074 1 93.25 50 LEU B O 1
ATOM 3681 N N . ASN B 1 51 ? -15.828 18.609 1.458 1 93.69 51 ASN B N 1
ATOM 3682 C CA . ASN B 1 51 ? -16.375 17.578 2.322 1 93.69 51 ASN B CA 1
ATOM 3683 C C . ASN B 1 51 ? -17.625 16.938 1.712 1 93.69 51 ASN B C 1
ATOM 3685 O O . ASN B 1 51 ? -18.109 15.914 2.203 1 93.69 51 ASN B O 1
ATOM 3689 N N . TRP B 1 52 ? -18.094 17.469 0.544 1 91.62 52 TRP B N 1
ATOM 3690 C CA . TRP B 1 52 ? -19.234 16.906 -0.16 1 91.62 52 TRP B CA 1
ATOM 3691 C C . TRP B 1 52 ? -18.812 15.734 -1.04 1 91.62 52 TRP B C 1
ATOM 3693 O O . TRP B 1 52 ? -19.641 14.969 -1.526 1 91.62 52 TRP B O 1
ATOM 3703 N N . ILE B 1 53 ? -17.547 15.68 -1.288 1 92.12 53 ILE B N 1
ATOM 3704 C CA . ILE B 1 53 ? -17.016 14.477 -1.916 1 92.12 53 ILE B CA 1
ATOM 3705 C C . ILE B 1 53 ? -16.844 13.383 -0.864 1 92.12 53 ILE B C 1
ATOM 3707 O O . ILE B 1 53 ? -15.812 13.328 -0.183 1 92.12 53 ILE B O 1
ATOM 3711 N N . ARG B 1 54 ? -17.766 12.531 -0.79 1 90.31 54 ARG B N 1
ATOM 3712 C CA . ARG B 1 54 ? -17.797 11.547 0.29 1 90.31 54 ARG B CA 1
ATOM 3713 C C . ARG B 1 54 ? -17.375 10.172 -0.208 1 90.31 54 ARG B C 1
ATOM 3715 O O . ARG B 1 54 ? -18.172 9.234 -0.232 1 90.31 54 ARG B O 1
ATOM 3722 N N . TYR B 1 55 ? -16.219 10.047 -0.629 1 90.38 55 TYR B N 1
ATOM 3723 C CA . TYR B 1 55 ? -15.656 8.781 -1.081 1 90.38 55 TYR B CA 1
ATOM 3724 C C . TYR B 1 55 ? -14.461 8.375 -0.228 1 90.38 55 TYR B C 1
ATOM 3726 O O . TYR B 1 55 ? -13.602 9.203 0.075 1 90.38 55 TYR B O 1
ATOM 3734 N N . PRO B 1 56 ? -14.508 7.125 0.098 1 92.06 56 PRO B N 1
ATOM 3735 C CA . PRO B 1 56 ? -15.414 6.008 -0.172 1 92.06 56 PRO B CA 1
ATOM 3736 C C . PRO B 1 56 ? -16.688 6.055 0.68 1 92.06 56 PRO B C 1
ATOM 3738 O O . PRO B 1 56 ? -16.719 6.762 1.689 1 92.06 56 PRO B O 1
ATOM 3741 N N . SER B 1 57 ? -17.609 5.309 0.184 1 90.06 57 SER B N 1
ATOM 3742 C CA . SER B 1 57 ? -18.781 5.047 1.029 1 90.06 57 SER B CA 1
ATOM 3743 C C . SER B 1 57 ? -18.469 4 2.094 1 90.06 57 SER B C 1
ATOM 3745 O O . SER B 1 57 ? -17.875 2.955 1.792 1 90.06 57 SER B O 1
ATOM 3747 N N . VAL B 1 58 ? -18.797 4.355 3.32 1 90.62 58 VAL B N 1
ATOM 3748 C CA . VAL B 1 58 ? -18.375 3.498 4.426 1 90.62 58 VAL B CA 1
ATOM 3749 C C . VAL B 1 58 ? -19.578 3.15 5.293 1 90.62 58 VAL B C 1
ATOM 3751 O O . VAL B 1 58 ? -20.406 4.012 5.586 1 90.62 58 VAL B O 1
ATOM 3754 N N . ASN B 1 59 ? -19.672 1.884 5.582 1 87.62 59 ASN B N 1
ATOM 3755 C CA . ASN B 1 59 ? -20.531 1.478 6.688 1 87.62 59 ASN B CA 1
ATOM 3756 C C . ASN B 1 59 ? -19.828 1.612 8.031 1 87.62 59 ASN B C 1
ATOM 3758 O O . ASN B 1 59 ? -19.125 0.692 8.461 1 87.62 59 ASN B O 1
ATOM 3762 N N . TRP B 1 60 ? -20.078 2.691 8.664 1 88.56 60 TRP B N 1
ATOM 3763 C CA . TRP B 1 60 ? -19.312 3.064 9.852 1 88.56 60 TRP B CA 1
ATOM 3764 C C . TRP B 1 60 ? -19.625 2.137 11.016 1 88.56 60 TRP B C 1
ATOM 3766 O O . TRP B 1 60 ? -18.906 2.109 12.016 1 88.56 60 TRP B O 1
ATOM 3776 N N . SER B 1 61 ? -20.75 1.384 10.891 1 78.69 61 SER B N 1
ATOM 3777 C CA . SER B 1 61 ? -21.094 0.413 11.93 1 78.69 61 SER B CA 1
ATOM 3778 C C . SER B 1 61 ? -20.359 -0.911 11.703 1 78.69 61 SER B C 1
ATOM 3780 O O . SER B 1 61 ? -20.375 -1.782 12.578 1 78.69 61 SER B O 1
ATOM 3782 N N . GLY B 1 62 ? -19.766 -0.96 10.562 1 76.38 62 GLY B N 1
ATOM 3783 C CA . GLY B 1 62 ? -19.078 -2.197 10.234 1 76.38 62 GLY B CA 1
ATOM 3784 C C . GLY B 1 62 ? -17.609 -2.189 10.633 1 76.38 62 GLY B C 1
ATOM 3785 O O . GLY B 1 62 ? -17.156 -1.259 11.297 1 76.38 62 GLY B O 1
ATOM 3786 N N . ASP B 1 63 ? -17.016 -3.35 10.383 1 76.12 63 ASP B N 1
ATOM 3787 C CA . ASP B 1 63 ? -15.617 -3.502 10.75 1 76.12 63 ASP B CA 1
ATOM 3788 C C . ASP B 1 63 ? -14.703 -2.955 9.656 1 76.12 63 ASP B C 1
ATOM 3790 O O . ASP B 1 63 ? -15.102 -2.854 8.492 1 76.12 63 ASP B O 1
ATOM 3794 N N . ALA B 1 64 ? -13.617 -2.479 10.039 1 90.69 64 ALA B N 1
ATOM 3795 C CA . ALA B 1 64 ? -12.641 -1.807 9.188 1 90.69 64 ALA B CA 1
ATOM 3796 C C . ALA B 1 64 ? -11.828 -2.814 8.375 1 90.69 64 ALA B C 1
ATOM 3798 O O . ALA B 1 64 ? -10.852 -2.453 7.723 1 90.69 64 ALA B O 1
ATOM 3799 N N . GLN B 1 65 ? -12.312 -4.082 8.344 1 91.75 65 GLN B N 1
ATOM 3800 C CA . GLN B 1 65 ? -11.617 -5.117 7.582 1 91.75 65 GLN B CA 1
ATOM 3801 C C . GLN B 1 65 ? -11.68 -4.836 6.082 1 91.75 65 GLN B C 1
ATOM 3803 O O . GLN B 1 65 ? -10.781 -5.234 5.336 1 91.75 65 GLN B O 1
ATOM 3808 N N . GLU B 1 66 ? -12.758 -4.199 5.711 1 92.88 66 GLU B N 1
ATOM 3809 C CA . GLU B 1 66 ? -12.898 -3.836 4.305 1 92.88 66 GLU B CA 1
ATOM 3810 C C . GLU B 1 66 ? -11.75 -2.941 3.852 1 92.88 66 GLU B C 1
ATOM 3812 O O . GLU B 1 66 ? -11.422 -2.902 2.664 1 92.88 66 GLU B O 1
ATOM 3817 N N . PHE B 1 67 ? -11.188 -2.318 4.809 1 95.31 67 PHE B N 1
ATOM 3818 C CA . PHE B 1 67 ? -10.117 -1.386 4.473 1 95.31 67 PHE B CA 1
ATOM 3819 C C . PHE B 1 67 ? -8.758 -1.98 4.805 1 95.31 67 PHE B C 1
ATOM 3821 O O . PHE B 1 67 ? -7.75 -1.268 4.832 1 95.31 67 PHE B O 1
ATOM 3828 N N . GLY B 1 68 ? -8.727 -3.264 5.113 1 95.75 68 GLY B N 1
ATOM 3829 C CA . GLY B 1 68 ? -7.473 -3.996 5.184 1 95.75 68 GLY B CA 1
ATOM 3830 C C . GLY B 1 68 ? -6.992 -4.215 6.605 1 95.75 68 GLY B C 1
ATOM 3831 O O . GLY B 1 68 ? -5.945 -4.828 6.828 1 95.75 68 GLY B O 1
ATOM 3832 N N . PHE B 1 69 ? -7.723 -3.766 7.594 1 96.44 69 PHE B N 1
ATOM 3833 C CA . PHE B 1 69 ? -7.328 -3.934 8.984 1 96.44 69 PHE B CA 1
ATOM 3834 C C . PHE B 1 69 ? -7.73 -5.309 9.5 1 96.44 69 PHE B C 1
ATOM 3836 O O . PHE B 1 69 ? -8.68 -5.914 9 1 96.44 69 PHE B O 1
ATOM 3843 N N . ARG B 1 70 ? -6.965 -5.77 10.453 1 95 70 ARG B N 1
ATOM 3844 C CA . ARG B 1 70 ? -7.332 -7.012 11.133 1 95 70 ARG B CA 1
ATOM 3845 C C . ARG B 1 70 ? -8.578 -6.816 11.992 1 95 70 ARG B C 1
ATOM 3847 O O . ARG B 1 70 ? -8.773 -5.746 12.57 1 95 70 ARG B O 1
ATOM 3854 N N . ALA B 1 71 ? -9.359 -7.855 12.055 1 91.62 71 ALA B N 1
ATOM 3855 C CA . ALA B 1 71 ? -10.539 -7.801 12.922 1 91.62 71 ALA B CA 1
ATOM 3856 C C . ALA B 1 71 ? -10.141 -7.527 14.367 1 91.62 71 ALA B C 1
ATOM 3858 O O . ALA B 1 71 ? -9.156 -8.078 14.867 1 91.62 71 ALA B O 1
ATOM 3859 N N . GLY B 1 72 ? -10.859 -6.621 14.953 1 90.62 72 GLY B N 1
ATOM 3860 C CA . GLY B 1 72 ? -10.656 -6.352 16.359 1 90.62 72 GLY B CA 1
ATOM 3861 C C . GLY B 1 72 ? -9.633 -5.254 16.609 1 90.62 72 GLY B C 1
ATOM 3862 O O . GLY B 1 72 ? -9.367 -4.902 17.766 1 90.62 72 GLY B O 1
ATOM 3863 N N . THR B 1 73 ? -9.156 -4.66 15.602 1 94.06 73 THR B N 1
ATOM 3864 C CA . THR B 1 73 ? -8.094 -3.676 15.812 1 94.06 73 THR B CA 1
ATOM 3865 C C . THR B 1 73 ? -8.617 -2.262 15.57 1 94.06 73 THR B C 1
ATOM 3867 O O . THR B 1 73 ? -7.906 -1.284 15.82 1 94.06 73 THR B O 1
ATOM 3870 N N . VAL B 1 74 ? -9.828 -2.113 15.117 1 95.56 74 VAL B N 1
ATOM 3871 C CA . VAL B 1 74 ? -10.383 -0.791 14.859 1 95.56 74 VAL B CA 1
ATOM 3872 C C . VAL B 1 74 ? -11.789 -0.691 15.453 1 95.56 74 VAL B C 1
ATOM 3874 O O . VAL B 1 74 ? -12.602 -1.605 15.297 1 95.56 74 VAL B O 1
ATOM 3877 N N . ARG B 1 75 ? -12.078 0.335 16.109 1 94.88 75 ARG B N 1
ATOM 3878 C CA . ARG B 1 75 ? -13.445 0.636 16.516 1 94.88 75 ARG B CA 1
ATOM 3879 C C . ARG B 1 75 ? -13.844 2.049 16.109 1 94.88 75 ARG B C 1
ATOM 3881 O O . ARG B 1 75 ? -13 2.945 16.047 1 94.88 75 ARG B O 1
ATOM 3888 N N . SER B 1 76 ? -15.094 2.205 15.82 1 95.56 76 SER B N 1
ATOM 3889 C CA . SER B 1 76 ? -15.664 3.531 15.594 1 95.56 76 SER B CA 1
ATOM 3890 C C . SER B 1 76 ? -16.062 4.191 16.906 1 95.56 76 SER B C 1
ATOM 3892 O O . SER B 1 76 ? -16.688 3.553 17.766 1 95.56 76 SER B O 1
ATOM 3894 N N . ILE B 1 77 ? -15.688 5.398 17.047 1 96.62 77 ILE B N 1
ATOM 3895 C CA . ILE B 1 77 ? -16.062 6.137 18.25 1 96.62 77 ILE B CA 1
ATOM 3896 C C . ILE B 1 77 ? -16.703 7.465 17.859 1 96.62 77 ILE B C 1
ATOM 3898 O O . ILE B 1 77 ? -16.531 7.941 16.734 1 96.62 77 ILE B O 1
ATOM 3902 N N . LYS B 1 78 ? -17.484 7.984 18.781 1 96.88 78 LYS B N 1
ATOM 3903 C CA . LYS B 1 78 ? -18.094 9.305 18.656 1 96.88 78 LYS B CA 1
ATOM 3904 C C . LYS B 1 78 ? -17.891 10.133 19.922 1 96.88 78 LYS B C 1
ATOM 3906 O O . LYS B 1 78 ? -17.891 9.594 21.031 1 96.88 78 LYS B O 1
ATOM 3911 N N . PHE B 1 79 ? -17.641 11.344 19.75 1 97.44 79 PHE B N 1
ATOM 3912 C CA . PHE B 1 79 ? -17.562 12.258 20.891 1 97.44 79 PHE B CA 1
ATOM 3913 C C . PHE B 1 79 ? -18.047 13.648 20.484 1 97.44 79 PHE B C 1
ATOM 3915 O O . PHE B 1 79 ? -18.078 13.992 19.312 1 97.44 79 PHE B O 1
ATOM 3922 N N . SER B 1 80 ? -18.422 14.484 21.406 1 97.06 80 SER B N 1
ATOM 3923 C CA . SER B 1 80 ? -19.031 15.781 21.156 1 97.06 80 SER B CA 1
ATOM 3924 C C . SER B 1 80 ? -18.047 16.922 21.375 1 97.06 80 SER B C 1
ATOM 3926 O O . SER B 1 80 ? -17.156 16.812 22.219 1 97.06 80 SER B O 1
ATOM 3928 N N . THR B 1 81 ? -18.234 17.906 20.641 1 97.12 81 THR B N 1
ATOM 3929 C CA . THR B 1 81 ? -17.484 19.141 20.828 1 97.12 81 THR B CA 1
ATOM 3930 C C . THR B 1 81 ? -18.25 20.094 21.75 1 97.12 81 THR B C 1
ATOM 3932 O O . THR B 1 81 ? -19.438 19.906 22.016 1 97.12 81 THR B O 1
ATOM 3935 N N . PRO B 1 82 ? -17.594 21.109 22.266 1 96.56 82 PRO B N 1
ATOM 3936 C CA . PRO B 1 82 ? -18.266 22.047 23.188 1 96.56 82 PRO B CA 1
ATOM 3937 C C . PRO B 1 82 ? -19.453 22.75 22.531 1 96.56 82 PRO B C 1
ATOM 3939 O O . PRO B 1 82 ? -20.375 23.156 23.234 1 96.56 82 PRO B O 1
ATOM 3942 N N . ASP B 1 83 ? -19.484 22.906 21.25 1 95.75 83 ASP B N 1
ATOM 3943 C CA . ASP B 1 83 ? -20.594 23.562 20.562 1 95.75 83 ASP B CA 1
ATOM 3944 C C . ASP B 1 83 ? -21.594 22.531 20.047 1 95.75 83 ASP B C 1
ATOM 3946 O O . ASP B 1 83 ? -22.328 22.812 19.094 1 95.75 83 ASP B O 1
ATOM 3950 N N . ASN B 1 84 ? -21.547 21.328 20.5 1 95.88 84 ASN B N 1
ATOM 3951 C CA . ASN B 1 84 ? -22.562 20.297 20.375 1 95.88 84 ASN B CA 1
ATOM 3952 C C . ASN B 1 84 ? -22.547 19.641 19 1 95.88 84 ASN B C 1
ATOM 3954 O O . ASN B 1 84 ? -23.594 19.328 18.438 1 95.88 84 ASN B O 1
ATOM 3958 N N . VAL B 1 85 ? -21.391 19.578 18.422 1 97.25 85 VAL B N 1
ATOM 3959 C CA . VAL B 1 85 ? -21.188 18.797 17.219 1 97.25 85 VAL B CA 1
ATOM 3960 C C . VAL B 1 85 ? -20.641 17.406 17.594 1 97.25 85 VAL B C 1
ATOM 3962 O O . VAL B 1 85 ? -19.75 17.297 18.438 1 97.25 85 VAL B O 1
ATOM 3965 N N . THR B 1 86 ? -21.25 16.391 16.984 1 98 86 THR B N 1
ATOM 3966 C CA . THR B 1 86 ? -20.734 15.039 17.203 1 98 86 THR B CA 1
ATOM 3967 C C . THR B 1 86 ? -19.719 14.664 16.141 1 98 86 THR B C 1
ATOM 3969 O O . THR B 1 86 ? -20.031 14.695 14.945 1 98 86 THR B O 1
ATOM 3972 N N . LEU B 1 87 ? -18.547 14.305 16.547 1 98.25 87 LEU B N 1
ATOM 3973 C CA . LEU B 1 87 ? -17.5 13.898 15.625 1 98.25 87 LEU B CA 1
ATOM 3974 C C . LEU B 1 87 ? -17.344 12.383 15.609 1 98.25 87 LEU B C 1
ATOM 3976 O O . LEU B 1 87 ? -17.484 11.727 16.656 1 98.25 87 LEU B O 1
ATOM 3980 N N . GLY B 1 88 ? -17.156 11.875 14.391 1 97.62 88 GLY B N 1
ATOM 3981 C CA . GLY B 1 88 ? -16.781 10.477 14.234 1 97.62 88 GLY B CA 1
ATOM 3982 C C . GLY B 1 88 ? -15.297 10.266 14.078 1 97.62 88 GLY B C 1
ATOM 3983 O O . GLY B 1 88 ? -14.609 11.07 13.445 1 97.62 88 GLY B O 1
ATOM 3984 N N . ALA B 1 89 ? -14.828 9.156 14.68 1 98.19 89 ALA B N 1
ATOM 3985 C CA . ALA B 1 89 ? -13.406 8.828 14.586 1 98.19 89 ALA B CA 1
ATOM 3986 C C . ALA B 1 89 ? -13.188 7.324 14.664 1 98.19 89 ALA B C 1
ATOM 3988 O O . ALA B 1 89 ? -14.094 6.574 15.039 1 98.19 89 ALA B O 1
ATOM 3989 N N . TRP B 1 90 ? -12.094 6.891 14.141 1 98.19 90 TRP B N 1
ATOM 3990 C CA . TRP B 1 90 ? -11.617 5.531 14.359 1 98.19 90 TRP B CA 1
ATOM 3991 C C . TRP B 1 90 ? -10.562 5.5 15.461 1 98.19 90 TRP B C 1
ATOM 3993 O O . TRP B 1 90 ? -9.695 6.375 15.523 1 98.19 90 TRP B O 1
ATOM 4003 N N . HIS B 1 91 ? -10.695 4.621 16.359 1 97.94 91 HIS B N 1
ATOM 4004 C CA . HIS B 1 91 ? -9.617 4.203 17.25 1 97.94 91 HIS B CA 1
ATOM 4005 C C . HIS B 1 91 ? -8.953 2.928 16.75 1 97.94 91 HIS B C 1
ATOM 4007 O O . HIS B 1 91 ? -9.578 1.866 16.719 1 97.94 91 HIS B O 1
ATOM 4013 N N . ILE B 1 92 ? -7.738 3.012 16.375 1 97.19 92 ILE B N 1
ATOM 4014 C CA . ILE B 1 92 ? -7 1.911 15.758 1 97.19 92 ILE B CA 1
ATOM 4015 C C . ILE B 1 92 ? -5.914 1.422 16.719 1 97.19 92 ILE B C 1
ATOM 4017 O O . ILE B 1 92 ? -5.051 2.197 17.125 1 97.19 92 ILE B O 1
ATOM 4021 N N . LEU B 1 93 ? -5.941 0.19 17.047 1 95.75 93 LEU B N 1
ATOM 4022 C CA . LEU B 1 93 ? -4.977 -0.461 17.922 1 95.75 93 LEU B CA 1
ATOM 4023 C C . LEU B 1 93 ? -3.766 -0.944 17.141 1 95.75 93 LEU B C 1
ATOM 4025 O O . LEU B 1 93 ? -3.797 -0.991 15.906 1 95.75 93 LEU B O 1
ATOM 4029 N N . PRO B 1 94 ? -2.693 -1.227 17.859 1 94.06 94 PRO B N 1
ATOM 4030 C CA . PRO B 1 94 ? -1.575 -1.881 17.172 1 94.06 94 PRO B CA 1
ATOM 4031 C C . PRO B 1 94 ? -1.986 -3.18 16.484 1 94.06 94 PRO B C 1
ATOM 4033 O O . PRO B 1 94 ? -2.9 -3.867 16.953 1 94.06 94 PRO B O 1
ATOM 4036 N N . ARG B 1 95 ? -1.295 -3.5 15.375 1 91.19 95 ARG B N 1
ATOM 4037 C CA . ARG B 1 95 ? -1.609 -4.691 14.594 1 91.19 95 ARG B CA 1
ATOM 4038 C C . ARG B 1 95 ? -1.513 -5.949 15.453 1 91.19 95 ARG B C 1
ATOM 4040 O O . ARG B 1 95 ? -2.279 -6.895 15.258 1 91.19 95 ARG B O 1
ATOM 4047 N N . THR B 1 96 ? -0.651 -5.961 16.406 1 89.81 96 THR B N 1
ATOM 4048 C CA . THR B 1 96 ? -0.359 -7.121 17.234 1 89.81 96 THR B CA 1
ATOM 4049 C C . THR B 1 96 ? -1.509 -7.402 18.203 1 89.81 96 THR B C 1
ATOM 4051 O O . THR B 1 96 ? -1.557 -8.461 18.828 1 89.81 96 THR B O 1
ATOM 4054 N N . SER B 1 97 ? -2.434 -6.441 18.281 1 90.06 97 SER B N 1
ATOM 4055 C CA . SER B 1 97 ? -3.582 -6.648 19.156 1 90.06 97 SER B CA 1
ATOM 4056 C C . SER B 1 97 ? -4.566 -7.645 18.547 1 90.06 97 SER B C 1
ATOM 4058 O O . SER B 1 97 ? -5.465 -8.133 19.234 1 90.06 97 SER B O 1
ATOM 4060 N N . ALA B 1 98 ? -4.41 -7.91 17.312 1 89.25 98 ALA B N 1
ATOM 4061 C CA . ALA B 1 98 ? -5.27 -8.891 16.656 1 89.25 98 ALA B CA 1
ATOM 4062 C C . ALA B 1 98 ? -4.828 -10.32 16.984 1 89.25 98 ALA B C 1
ATOM 4064 O O . ALA B 1 98 ? -3.648 -10.562 17.25 1 89.25 98 ALA B O 1
ATOM 4065 N N . PRO B 1 99 ? -5.777 -11.188 16.938 1 87.06 99 PRO B N 1
ATOM 4066 C CA . PRO B 1 99 ? -5.371 -12.586 17.125 1 87.06 99 PRO B CA 1
ATOM 4067 C C . PRO B 1 99 ? -4.453 -13.078 16.016 1 87.06 99 PRO B C 1
ATOM 4069 O O . PRO B 1 99 ? -4.668 -12.758 14.836 1 87.06 99 PRO B O 1
ATOM 4072 N N . SER B 1 100 ? -3.463 -13.805 16.453 1 89.19 100 SER B N 1
ATOM 4073 C CA . SER B 1 100 ? -2.555 -14.398 15.469 1 89.19 100 SER B CA 1
ATOM 4074 C C . SER B 1 100 ? -3.266 -15.445 14.617 1 89.19 100 SER B C 1
ATOM 4076 O O . SER B 1 100 ? -4.086 -16.203 15.117 1 89.19 100 SER B O 1
ATOM 4078 N N . VAL B 1 101 ? -2.924 -15.484 13.328 1 89 101 VAL B N 1
ATOM 4079 C CA . VAL B 1 101 ? -3.5 -16.484 12.445 1 89 101 VAL B CA 1
ATOM 4080 C C . VAL B 1 101 ? -3.092 -17.891 12.914 1 89 101 VAL B C 1
ATOM 4082 O O . VAL B 1 101 ? -3.895 -18.812 12.875 1 89 101 VAL B O 1
ATOM 4085 N N . LEU B 1 102 ? -1.893 -17.984 13.352 1 87 102 LEU B N 1
ATOM 4086 C CA . LEU B 1 102 ? -1.381 -19.25 13.844 1 87 102 LEU B CA 1
ATOM 4087 C C . LEU B 1 102 ? -2.236 -19.781 14.992 1 87 102 LEU B C 1
ATOM 4089 O O . LEU B 1 102 ? -2.57 -20.969 15.031 1 87 102 LEU B O 1
ATOM 4093 N N . SER B 1 103 ? -2.605 -18.875 15.875 1 84.56 103 SER B N 1
ATOM 4094 C CA . SER B 1 103 ? -3.422 -19.281 17.016 1 84.56 103 SER B CA 1
ATOM 4095 C C . SER B 1 103 ? -4.816 -19.703 16.578 1 84.56 103 SER B C 1
ATOM 4097 O O . SER B 1 103 ? -5.426 -20.594 17.188 1 84.56 103 SER B O 1
ATOM 4099 N N . LEU B 1 104 ? -5.23 -19.125 15.516 1 82.38 104 LEU B N 1
ATOM 4100 C CA . LEU B 1 104 ? -6.574 -19.406 15.023 1 82.38 104 LEU B CA 1
ATOM 4101 C C . LEU B 1 104 ? -6.633 -20.766 14.344 1 82.38 104 LEU B C 1
ATOM 4103 O O . LEU B 1 104 ? -7.695 -21.391 14.266 1 82.38 104 LEU B O 1
ATOM 4107 N N . THR B 1 105 ? -5.527 -21.266 13.859 1 78.69 105 THR B N 1
ATOM 4108 C CA . THR B 1 105 ? -5.473 -22.578 13.219 1 78.69 105 THR B CA 1
ATOM 4109 C C . THR B 1 105 ? -5.492 -23.688 14.266 1 78.69 105 THR B C 1
ATOM 4111 O O . THR B 1 105 ? -5.891 -24.812 13.969 1 78.69 105 THR B O 1
ATOM 4114 N N . LYS B 1 106 ? -5.055 -23.391 15.5 1 72.94 106 LYS B N 1
ATOM 4115 C CA . LYS B 1 106 ? -4.945 -24.406 16.547 1 72.94 106 LYS B CA 1
ATOM 4116 C C . LYS B 1 106 ? -6.227 -24.484 17.375 1 72.94 106 LYS B C 1
ATOM 4118 O O . LYS B 1 106 ? -6.254 -25.109 18.438 1 72.94 106 LYS B O 1
ATOM 4123 N N . GLY B 1 107 ? -7.254 -23.938 16.844 1 66.94 107 GLY B N 1
ATOM 4124 C CA . GLY B 1 107 ? -8.531 -24.047 17.531 1 66.94 107 GLY B CA 1
ATOM 4125 C C . GLY B 1 107 ? -8.742 -22.953 18.562 1 66.94 107 GLY B C 1
ATOM 4126 O O . GLY B 1 107 ? -9.641 -23.062 19.391 1 66.94 107 GLY B O 1
ATOM 4127 N N . GLY B 1 108 ? -7.852 -22.109 18.594 1 63.03 108 GLY B N 1
ATOM 4128 C CA . GLY B 1 108 ? -8.031 -21.031 19.562 1 63.03 108 GLY B CA 1
ATOM 4129 C C . GLY B 1 108 ? -9.195 -20.125 19.234 1 63.03 108 GLY B C 1
ATOM 4130 O O . GLY B 1 108 ? -9.477 -19.875 18.062 1 63.03 108 GLY B O 1
ATOM 4131 N N . ALA B 1 109 ? -10.109 -20.031 20.25 1 63.66 109 ALA B N 1
ATOM 4132 C CA . ALA B 1 109 ? -11.219 -19.094 20.094 1 63.66 109 ALA B CA 1
ATOM 4133 C C . ALA B 1 109 ? -10.766 -17.656 20.312 1 63.66 109 ALA B C 1
ATOM 4135 O O . ALA B 1 109 ? -9.891 -17.406 21.141 1 63.66 109 ALA B O 1
ATOM 4136 N N . SER B 1 110 ? -11.031 -16.828 19.328 1 72.75 110 SER B N 1
ATOM 4137 C CA . SER B 1 110 ? -10.805 -15.406 19.531 1 72.75 110 SER B CA 1
ATOM 4138 C C . SER B 1 110 ? -12.094 -14.688 19.922 1 72.75 110 SER B C 1
ATOM 4140 O O . SER B 1 110 ? -13.148 -14.953 19.344 1 72.75 110 SER B O 1
ATOM 4142 N N . PRO B 1 111 ? -11.953 -13.906 21.016 1 72.44 111 PRO B N 1
ATOM 4143 C CA . PRO B 1 111 ? -13.141 -13.125 21.359 1 72.44 111 PRO B CA 1
ATOM 4144 C C . PRO B 1 111 ? -13.516 -12.117 20.266 1 72.44 111 PRO B C 1
ATOM 4146 O O . PRO B 1 111 ? -14.633 -11.602 20.266 1 72.44 111 PRO B O 1
ATOM 4149 N N . VAL B 1 112 ? -12.492 -11.914 19.453 1 77.25 112 VAL B N 1
ATOM 4150 C CA . VAL B 1 112 ? -12.734 -10.914 18.422 1 77.25 112 VAL B CA 1
ATOM 4151 C C . VAL B 1 112 ? -13.859 -11.398 17.5 1 77.25 112 VAL B C 1
ATOM 4153 O O . VAL B 1 112 ? -13.852 -12.547 17.047 1 77.25 112 VAL B O 1
ATOM 4156 N N . GLY B 1 113 ? -14.82 -10.594 17.281 1 64.81 113 GLY B N 1
ATOM 4157 C CA . GLY B 1 113 ? -15.953 -10.953 16.438 1 64.81 113 GLY B CA 1
ATOM 4158 C C . GLY B 1 113 ? -17.156 -11.422 17.234 1 64.81 113 GLY B C 1
ATOM 4159 O O . GLY B 1 113 ? -18.281 -11.422 16.734 1 64.81 113 GLY B O 1
ATOM 4160 N N . LYS B 1 114 ? -16.828 -11.836 18.594 1 74.69 114 LYS B N 1
ATOM 4161 C CA . LYS B 1 114 ? -17.906 -12.344 19.422 1 74.69 114 LYS B CA 1
ATOM 4162 C C . LYS B 1 114 ? -18.172 -11.398 20.609 1 74.69 114 LYS B C 1
ATOM 4164 O O . LYS B 1 114 ? -19.203 -11.516 21.266 1 74.69 114 LYS B O 1
ATOM 4169 N N . GLU B 1 115 ? -17.266 -10.625 20.719 1 82.44 115 GLU B N 1
ATOM 4170 C CA . GLU B 1 115 ? -17.422 -9.734 21.875 1 82.44 115 GLU B CA 1
ATOM 4171 C C . GLU B 1 115 ? -18.562 -8.742 21.656 1 82.44 115 GLU B C 1
ATOM 4173 O O . GLU B 1 115 ? -18.812 -8.328 20.516 1 82.44 115 GLU B O 1
ATOM 4178 N N . SER B 1 116 ? -19.281 -8.469 22.766 1 86.81 116 SER B N 1
ATOM 4179 C CA . SER B 1 116 ? -20.266 -7.406 22.719 1 86.81 116 SER B CA 1
ATOM 4180 C C . SER B 1 116 ? -19.625 -6.055 22.422 1 86.81 116 SER B C 1
ATOM 4182 O O . SER B 1 116 ? -18.422 -5.891 22.609 1 86.81 116 SER B O 1
ATOM 4184 N N . VAL B 1 117 ? -20.453 -5.211 21.984 1 88 117 VAL B N 1
ATOM 4185 C CA . VAL B 1 117 ? -19.969 -3.854 21.719 1 88 117 VAL B CA 1
ATOM 4186 C C . VAL B 1 117 ? -19.406 -3.252 23 1 88 117 VAL B C 1
ATOM 4188 O O . VAL B 1 117 ? -18.375 -2.588 22.984 1 88 117 VAL B O 1
ATOM 4191 N N . GLU B 1 118 ? -20.062 -3.521 24.094 1 92.5 118 GLU B N 1
ATOM 4192 C CA . GLU B 1 118 ? -19.625 -3 25.391 1 92.5 118 GLU B CA 1
ATOM 4193 C C . GLU B 1 118 ? -18.266 -3.57 25.781 1 92.5 118 GLU B C 1
ATOM 4195 O O . GLU B 1 118 ? -17.391 -2.836 26.234 1 92.5 118 GLU B O 1
ATOM 4200 N N . ASP B 1 119 ? -18.094 -4.832 25.625 1 92.81 119 ASP B N 1
ATOM 4201 C CA . ASP B 1 119 ? -16.844 -5.48 25.969 1 92.81 119 ASP B CA 1
ATOM 4202 C C . ASP B 1 119 ? -15.703 -4.977 25.078 1 92.81 119 ASP B C 1
ATOM 4204 O O . ASP B 1 119 ? -14.578 -4.773 25.547 1 92.81 119 ASP B O 1
ATOM 4208 N N . ARG B 1 120 ? -15.992 -4.855 23.828 1 91.62 120 ARG B N 1
ATOM 4209 C CA . ARG B 1 120 ? -15.016 -4.309 22.891 1 91.62 120 ARG B CA 1
ATOM 4210 C C . ARG B 1 120 ? -14.578 -2.908 23.312 1 91.62 120 ARG B C 1
ATOM 4212 O O . ARG B 1 120 ? -13.383 -2.605 23.328 1 91.62 120 ARG B O 1
ATOM 4219 N N . ASP B 1 121 ? -15.57 -2.08 23.672 1 93.81 121 ASP B N 1
ATOM 4220 C CA . ASP B 1 121 ? -15.266 -0.702 24.047 1 93.81 121 ASP B CA 1
ATOM 4221 C C . ASP B 1 121 ? -14.406 -0.653 25.297 1 93.81 121 ASP B C 1
ATOM 4223 O O . ASP B 1 121 ? -13.508 0.186 25.422 1 93.81 121 ASP B O 1
ATOM 4227 N N . VAL B 1 122 ? -14.68 -1.564 26.219 1 95.12 122 VAL B N 1
ATOM 4228 C CA . VAL B 1 122 ? -13.883 -1.646 27.438 1 95.12 122 VAL B CA 1
ATOM 4229 C C . VAL B 1 122 ? -12.453 -2.045 27.094 1 95.12 122 VAL B C 1
ATOM 4231 O O . VAL B 1 122 ? -11.5 -1.45 27.594 1 95.12 122 VAL B O 1
ATOM 4234 N N . ARG B 1 123 ? -12.289 -3.014 26.219 1 94 123 ARG B N 1
ATOM 4235 C CA . ARG B 1 123 ? -10.961 -3.467 25.797 1 94 123 ARG B CA 1
ATOM 4236 C C . ARG B 1 123 ? -10.18 -2.338 25.141 1 94 123 ARG B C 1
ATOM 4238 O O . ARG B 1 123 ? -9.016 -2.115 25.453 1 94 123 ARG B O 1
ATOM 4245 N N . PHE B 1 124 ? -10.859 -1.625 24.281 1 95.81 124 PHE B N 1
ATOM 4246 C CA . PHE B 1 124 ? -10.227 -0.53 23.562 1 95.81 124 PHE B CA 1
ATOM 4247 C C . PHE B 1 124 ? -9.844 0.597 24.516 1 95.81 124 PHE B C 1
ATOM 4249 O O . PHE B 1 124 ? -8.75 1.16 24.422 1 95.81 124 PHE B O 1
ATOM 4256 N N . THR B 1 125 ? -10.727 0.961 25.406 1 96.56 125 THR B N 1
ATOM 4257 C CA . THR B 1 125 ? -10.477 2.041 26.344 1 96.56 125 THR B CA 1
ATOM 4258 C C . THR B 1 125 ? -9.305 1.691 27.266 1 96.56 125 THR B C 1
ATOM 4260 O O . THR B 1 125 ? -8.438 2.525 27.516 1 96.56 125 THR B O 1
ATOM 4263 N N . LYS B 1 126 ? -9.305 0.485 27.734 1 96.06 126 LYS B N 1
ATOM 4264 C CA . LYS B 1 126 ? -8.211 0.034 28.578 1 96.06 126 LYS B CA 1
ATOM 4265 C C . LYS B 1 126 ? -6.879 0.072 27.828 1 96.06 126 LYS B C 1
ATOM 4267 O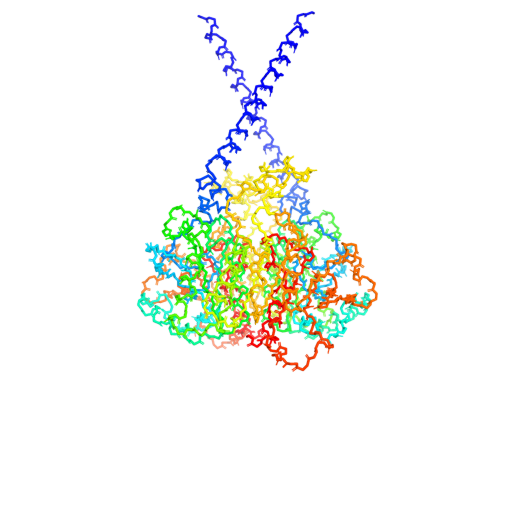 O . LYS B 1 126 ? -5.859 0.474 28.391 1 96.06 126 LYS B O 1
ATOM 4272 N N . ALA B 1 127 ? -6.91 -0.377 26.609 1 95.75 127 ALA B N 1
ATOM 4273 C CA . ALA B 1 127 ? -5.703 -0.347 25.797 1 95.75 127 ALA B CA 1
ATOM 4274 C C . ALA B 1 127 ? -5.203 1.082 25.594 1 95.75 127 ALA B C 1
ATOM 4276 O O . ALA B 1 127 ? -3.998 1.338 25.641 1 95.75 127 ALA B O 1
ATOM 4277 N N . LEU B 1 128 ? -6.125 1.998 25.375 1 97 128 LEU B N 1
ATOM 4278 C CA . LEU B 1 128 ? -5.773 3.396 25.156 1 97 128 LEU B CA 1
ATOM 4279 C C . LEU B 1 128 ? -5.098 3.988 26.391 1 97 128 LEU B C 1
ATOM 4281 O O . LEU B 1 128 ? -4.137 4.75 26.266 1 97 128 LEU B O 1
ATOM 4285 N N . GLN B 1 129 ? -5.555 3.641 27.547 1 95.5 129 GLN B N 1
ATOM 4286 C CA . GLN B 1 129 ? -5.02 4.148 28.797 1 95.5 129 GLN B CA 1
ATOM 4287 C C . GLN B 1 129 ? -3.572 3.707 29 1 95.5 129 GLN B C 1
ATOM 4289 O O . GLN B 1 129 ? -2.797 4.391 29.672 1 95.5 129 GLN B O 1
ATOM 4294 N N . SER B 1 130 ? -3.225 2.625 28.375 1 93.31 130 SER B N 1
ATOM 4295 C CA . SER B 1 130 ? -1.871 2.098 28.516 1 93.31 130 SER B CA 1
ATOM 4296 C C . SER B 1 130 ? -1.043 2.352 27.25 1 93.31 130 SER B C 1
ATOM 4298 O O . SER B 1 130 ? 0.042 1.788 27.094 1 93.31 130 SER B O 1
ATOM 4300 N N . ALA B 1 131 ? -1.547 3.148 26.406 1 93.38 131 ALA B N 1
ATOM 4301 C CA . ALA B 1 131 ? -0.871 3.396 25.125 1 93.38 131 ALA B CA 1
ATOM 4302 C C . ALA B 1 131 ? 0.488 4.055 25.359 1 93.38 131 ALA B C 1
ATOM 4304 O O . ALA B 1 131 ? 0.638 4.898 26.234 1 93.38 131 ALA B O 1
ATOM 4305 N N . GLY B 1 132 ? 1.471 3.594 24.609 1 91.5 132 GLY B N 1
ATOM 4306 C CA . GLY B 1 132 ? 2.762 4.262 24.625 1 91.5 132 GLY B CA 1
ATOM 4307 C C . GLY B 1 132 ? 2.762 5.57 23.844 1 91.5 132 GLY B C 1
ATOM 4308 O O . GLY B 1 132 ? 3.4 6.539 24.266 1 91.5 132 GLY B O 1
ATOM 4309 N N . ARG B 1 133 ? 2.064 5.543 22.797 1 93.88 133 ARG B N 1
ATOM 4310 C CA . ARG B 1 133 ? 1.913 6.703 21.922 1 93.88 133 ARG B CA 1
ATOM 4311 C C . ARG B 1 133 ? 0.557 6.691 21.219 1 93.88 133 ARG B C 1
ATOM 4313 O O . ARG B 1 133 ? 0.056 5.633 20.844 1 93.88 133 ARG B O 1
ATOM 4320 N N . VAL B 1 134 ? 0.063 7.875 21.031 1 96.75 134 VAL B N 1
ATOM 4321 C CA . VAL B 1 134 ? -1.207 8.031 20.328 1 96.75 134 VAL B CA 1
ATOM 4322 C C . VAL B 1 134 ? -1.051 9.039 19.188 1 96.75 134 VAL B C 1
ATOM 4324 O O . VAL B 1 134 ? -0.692 10.195 19.422 1 96.75 134 VAL B O 1
ATOM 4327 N N . PHE B 1 135 ? -1.238 8.57 18 1 97.56 135 PHE B N 1
ATOM 4328 C CA . PHE B 1 135 ? -1.226 9.453 16.844 1 97.56 135 PHE B CA 1
ATOM 4329 C C . PHE B 1 135 ? -2.621 10 16.547 1 97.56 135 PHE B C 1
ATOM 4331 O O . PHE B 1 135 ? -3.523 9.242 16.188 1 97.56 135 PHE B O 1
ATOM 4338 N N . LEU B 1 136 ? -2.814 11.242 16.812 1 98.56 136 LEU B N 1
ATOM 4339 C CA . LEU B 1 136 ? -4.051 11.938 16.453 1 98.56 136 LEU B CA 1
ATOM 4340 C C . LEU B 1 136 ? -3.988 12.469 15.031 1 98.56 136 LEU B C 1
ATOM 4342 O O . LEU B 1 136 ? -3.252 13.414 14.75 1 98.56 136 LEU B O 1
ATOM 4346 N N . TYR B 1 137 ? -4.805 11.859 14.172 1 98.88 137 TYR B N 1
ATOM 4347 C CA . TYR B 1 137 ? -4.648 12.062 12.734 1 98.88 137 TYR B CA 1
ATOM 4348 C C . TYR B 1 137 ? -5.789 12.898 12.18 1 98.88 137 TYR B C 1
ATOM 4350 O O . TYR B 1 137 ? -6.961 12.539 12.32 1 98.88 137 TYR B O 1
ATOM 4358 N N . PHE B 1 138 ? -5.426 14.023 11.508 1 98.94 138 PHE B N 1
ATOM 4359 C CA . PHE B 1 138 ? -6.352 14.852 10.742 1 98.94 138 PHE B CA 1
ATOM 4360 C C . PHE B 1 138 ? -6.086 14.727 9.25 1 98.94 138 PHE B C 1
ATOM 4362 O O . PHE B 1 138 ? -4.98 15.008 8.781 1 98.94 138 PHE B O 1
ATOM 4369 N N . HIS B 1 139 ? -7.125 14.336 8.508 1 98.44 139 HIS B N 1
ATOM 4370 C CA . HIS B 1 139 ? -6.93 14.039 7.094 1 98.44 139 HIS B CA 1
ATOM 4371 C C . HIS B 1 139 ? -7.121 15.289 6.242 1 98.44 139 HIS B C 1
ATOM 4373 O O . HIS B 1 139 ? -7.492 16.344 6.754 1 98.44 139 HIS B O 1
ATOM 4379 N N . GLY B 1 140 ? -6.805 15.172 4.961 1 97.38 140 GLY B N 1
ATOM 4380 C CA . GLY B 1 140 ? -6.883 16.266 4.004 1 97.38 140 GLY B CA 1
ATOM 4381 C C . GLY B 1 140 ? -8.297 16.531 3.516 1 97.38 140 GLY B C 1
ATOM 4382 O O . GLY B 1 140 ? -9.266 16.031 4.105 1 97.38 140 GLY B O 1
ATOM 4383 N N . ASN B 1 141 ? -8.375 17.344 2.492 1 95.19 141 ASN B N 1
ATOM 4384 C CA . ASN B 1 141 ? -9.688 17.688 1.944 1 95.19 141 ASN B CA 1
ATOM 4385 C C . ASN B 1 141 ? -10.336 16.5 1.243 1 95.19 141 ASN B C 1
ATOM 4387 O O . ASN B 1 141 ? -9.656 15.523 0.912 1 95.19 141 ASN B O 1
ATOM 4391 N N . ALA B 1 142 ? -11.625 16.562 1.144 1 94.75 142 ALA B N 1
ATOM 4392 C CA . ALA B 1 142 ? -12.438 15.547 0.473 1 94.75 142 ALA B CA 1
ATOM 4393 C C . ALA B 1 142 ? -12.305 14.195 1.169 1 94.75 142 ALA B C 1
ATOM 4395 O O . ALA B 1 142 ? -11.414 14 1.999 1 94.75 142 ALA B O 1
ATOM 4396 N N . GLY B 1 143 ? -13.219 13.398 0.895 1 96.25 143 GLY B N 1
ATOM 4397 C CA . GLY B 1 143 ? -13.195 12.039 1.41 1 96.25 143 GLY B CA 1
ATOM 4398 C C . GLY B 1 143 ? -13.508 11.961 2.891 1 96.25 143 GLY B C 1
ATOM 4399 O O . GLY B 1 143 ? -14.375 12.68 3.389 1 96.25 143 GLY B O 1
ATOM 4400 N N . ASN B 1 144 ? -12.906 10.945 3.51 1 97.44 144 ASN B N 1
ATOM 4401 C CA . ASN B 1 144 ? -13.062 10.672 4.934 1 97.44 144 ASN B CA 1
ATOM 4402 C C . ASN B 1 144 ? -11.898 9.852 5.477 1 97.44 144 ASN B C 1
ATOM 4404 O O . ASN B 1 144 ? -10.914 9.625 4.777 1 97.44 144 ASN B O 1
ATOM 4408 N N . ARG B 1 145 ? -12.023 9.484 6.723 1 97.75 145 ARG B N 1
ATOM 4409 C CA . ARG B 1 145 ? -10.914 8.828 7.41 1 97.75 145 ARG B CA 1
ATOM 4410 C C . ARG B 1 145 ? -10.609 7.469 6.785 1 97.75 145 ARG B C 1
ATOM 4412 O O . ARG B 1 145 ? -9.555 6.891 7.035 1 97.75 145 ARG B O 1
ATOM 4419 N N . ALA B 1 146 ? -11.461 6.961 5.93 1 97.38 146 ALA B N 1
ATOM 4420 C CA . ALA B 1 146 ? -11.273 5.633 5.348 1 97.38 146 ALA B CA 1
ATOM 4421 C C . ALA B 1 146 ? -10.703 5.723 3.938 1 97.38 146 ALA B C 1
ATOM 4423 O O . ALA B 1 146 ? -10.523 4.703 3.266 1 97.38 146 ALA B O 1
ATOM 4424 N N . THR B 1 147 ? -10.461 6.953 3.492 1 96.94 147 THR B N 1
ATOM 4425 C CA . THR B 1 147 ? -9.922 7.109 2.145 1 96.94 147 THR B CA 1
ATOM 4426 C C . THR B 1 147 ? -8.617 6.332 1.99 1 96.94 147 THR B C 1
ATOM 4428 O O . THR B 1 147 ? -7.789 6.312 2.902 1 96.94 147 THR B O 1
ATOM 4431 N N . GLY B 1 148 ? -8.336 5.723 0.853 1 93.94 148 GLY B N 1
ATOM 4432 C CA . GLY B 1 148 ? -7.348 4.688 0.593 1 93.94 148 GLY B CA 1
ATOM 4433 C C . GLY B 1 148 ? -5.953 5.059 1.065 1 93.94 148 GLY B C 1
ATOM 4434 O O . GLY B 1 148 ? -5.359 4.352 1.884 1 93.94 148 GLY B O 1
ATOM 4435 N N . HIS B 1 149 ? -5.379 6.141 0.57 1 95.25 149 HIS B N 1
ATOM 4436 C CA . HIS B 1 149 ? -4.012 6.5 0.934 1 95.25 149 HIS B CA 1
ATOM 4437 C C . HIS B 1 149 ? -3.902 6.812 2.422 1 95.25 149 HIS B C 1
ATOM 4439 O O . HIS B 1 149 ? -2.824 6.695 3.008 1 95.25 149 HIS B O 1
ATOM 4445 N N . ARG B 1 150 ? -5.004 7.176 3.078 1 98 150 ARG B N 1
ATOM 4446 C CA . ARG B 1 150 ? -5.012 7.453 4.512 1 98 150 ARG B CA 1
ATOM 4447 C C . ARG B 1 150 ? -4.914 6.164 5.316 1 98 150 ARG B C 1
ATOM 4449 O O . ARG B 1 150 ? -4.117 6.07 6.254 1 98 150 ARG B O 1
ATOM 4456 N N . THR B 1 151 ? -5.703 5.16 4.914 1 97.38 151 THR B N 1
ATOM 4457 C CA . THR B 1 151 ? -5.645 3.873 5.602 1 97.38 151 THR B CA 1
ATOM 4458 C C . THR B 1 151 ? -4.277 3.223 5.422 1 97.38 151 THR B C 1
ATOM 4460 O O . THR B 1 151 ? -3.793 2.525 6.316 1 97.38 151 THR B O 1
ATOM 4463 N N . ASP B 1 152 ? -3.678 3.459 4.23 1 96 152 ASP B N 1
ATOM 4464 C CA . ASP B 1 152 ? -2.314 2.979 4.023 1 96 152 ASP B CA 1
ATOM 4465 C C . ASP B 1 152 ? -1.359 3.574 5.055 1 96 152 ASP B C 1
ATOM 4467 O O . ASP B 1 152 ? -0.513 2.867 5.605 1 96 152 ASP B O 1
ATOM 4471 N N . PHE B 1 153 ? -1.502 4.809 5.309 1 97.56 153 PHE B N 1
ATOM 4472 C CA . PHE B 1 153 ? -0.646 5.477 6.281 1 97.56 153 PHE B CA 1
ATOM 4473 C C . PHE B 1 153 ? -0.913 4.949 7.688 1 97.56 153 PHE B C 1
ATOM 4475 O O . PHE B 1 153 ? 0.02 4.727 8.461 1 97.56 153 PHE B O 1
ATOM 4482 N N . TYR B 1 154 ? -2.207 4.75 8.07 1 97.75 154 TYR B N 1
ATOM 4483 C CA . TYR B 1 154 ? -2.541 4.184 9.375 1 97.75 154 TYR B CA 1
ATOM 4484 C C . TYR B 1 154 ? -1.816 2.859 9.594 1 97.75 154 TYR B C 1
ATOM 4486 O O . TYR B 1 154 ? -1.278 2.609 10.672 1 97.75 154 TYR B O 1
ATOM 4494 N N . LYS B 1 155 ? -1.82 2.064 8.555 1 95.5 155 LYS B N 1
ATOM 4495 C CA . LYS B 1 155 ? -1.251 0.725 8.664 1 95.5 155 LYS B CA 1
ATOM 4496 C C . LYS B 1 155 ? 0.262 0.785 8.852 1 95.5 155 LYS B C 1
ATOM 4498 O O . LYS B 1 155 ? 0.839 -0.04 9.562 1 95.5 155 LYS B O 1
ATOM 4503 N N . ILE B 1 156 ? 0.878 1.791 8.258 1 93.62 156 ILE B N 1
ATOM 4504 C CA . ILE B 1 156 ? 2.305 2.014 8.469 1 93.62 156 ILE B CA 1
ATOM 4505 C C . ILE B 1 156 ? 2.562 2.375 9.93 1 93.62 156 ILE B C 1
ATOM 4507 O O . ILE B 1 156 ? 3.479 1.839 10.562 1 93.62 156 ILE B O 1
ATOM 4511 N N . ILE B 1 157 ? 1.736 3.238 10.445 1 94.88 157 ILE B N 1
ATOM 4512 C CA . ILE B 1 157 ? 1.897 3.688 11.828 1 94.88 157 ILE B CA 1
ATOM 4513 C C . ILE B 1 157 ? 1.608 2.535 12.781 1 94.88 157 ILE B C 1
ATOM 4515 O O . ILE B 1 157 ? 2.281 2.385 13.805 1 94.88 157 ILE B O 1
ATOM 4519 N N . GLN B 1 158 ? 0.646 1.74 12.406 1 92.12 158 GLN B N 1
ATOM 4520 C CA . GLN B 1 158 ? 0.295 0.569 13.203 1 92.12 158 GLN B CA 1
ATOM 4521 C C . GLN B 1 158 ? 1.499 -0.35 13.391 1 92.12 158 GLN B C 1
ATOM 4523 O O . GLN B 1 158 ? 1.651 -0.978 14.438 1 92.12 158 GLN B O 1
ATOM 4528 N N . ASP B 1 159 ? 2.35 -0.363 12.477 1 86.62 159 ASP B N 1
ATOM 4529 C CA . ASP B 1 159 ? 3.467 -1.304 12.461 1 86.62 159 ASP B CA 1
ATOM 4530 C C . ASP B 1 159 ? 4.688 -0.719 13.164 1 86.62 159 ASP B C 1
ATOM 4532 O O . ASP B 1 159 ? 5.664 -1.429 13.414 1 86.62 159 ASP B O 1
ATOM 4536 N N . LEU B 1 160 ? 4.852 0.647 13.445 1 82.69 160 LEU B N 1
ATOM 4537 C CA . LEU B 1 160 ? 6.016 1.315 14.016 1 82.69 160 LEU B CA 1
ATOM 4538 C C . LEU B 1 160 ? 6.199 0.93 15.484 1 82.69 160 LEU B C 1
ATOM 4540 O O . LEU B 1 160 ? 7.316 0.966 16 1 82.69 160 LEU B O 1
ATOM 4544 N N . GLY B 1 161 ? 5.191 0.217 16.109 1 74.31 161 GLY B N 1
ATOM 4545 C CA . GLY B 1 161 ? 5.422 -0.149 17.5 1 74.31 161 GLY B CA 1
ATOM 4546 C C . GLY B 1 161 ? 4.262 -0.908 18.109 1 74.31 161 GLY B C 1
ATOM 4547 O O . GLY B 1 161 ? 3.131 -0.817 17.625 1 74.31 161 GLY B O 1
ATOM 4548 N N . ASP B 1 162 ? 4.719 -1.626 19.203 1 74.81 162 ASP B N 1
ATOM 4549 C CA . ASP B 1 162 ? 3.764 -2.531 19.828 1 74.81 162 ASP B CA 1
ATOM 4550 C C . ASP B 1 162 ? 2.756 -1.761 20.688 1 74.81 162 ASP B C 1
ATOM 4552 O O . ASP B 1 162 ? 1.748 -2.32 21.125 1 74.81 162 ASP B O 1
ATOM 4556 N N . ASN B 1 163 ? 2.855 -0.524 20.891 1 89.31 163 ASN B N 1
ATOM 4557 C CA . ASN B 1 163 ? 1.9 0.195 21.719 1 89.31 163 ASN B CA 1
ATOM 4558 C C . ASN B 1 163 ? 1.536 1.549 21.125 1 89.31 163 ASN B C 1
ATOM 4560 O O . ASN B 1 163 ? 1.451 2.549 21.828 1 89.31 163 ASN B O 1
ATOM 4564 N N . THR B 1 164 ? 1.425 1.508 19.875 1 93.62 164 THR B N 1
ATOM 4565 C CA . THR B 1 164 ? 1.061 2.715 19.141 1 93.62 164 THR B CA 1
ATOM 4566 C C . THR B 1 164 ? -0.413 2.684 18.75 1 93.62 164 THR B C 1
ATOM 4568 O O . THR B 1 164 ? -0.885 1.705 18.172 1 93.62 164 THR B O 1
ATOM 4571 N N . HIS B 1 165 ? -1.123 3.736 19.109 1 97 165 HIS B N 1
ATOM 4572 C CA . HIS B 1 165 ? -2.533 3.889 18.766 1 97 165 HIS B CA 1
ATOM 4573 C C . HIS B 1 165 ? -2.738 5.035 17.781 1 97 165 HIS B C 1
ATOM 4575 O O . HIS B 1 165 ? -1.906 5.941 17.688 1 97 165 HIS B O 1
ATOM 4581 N N . ILE B 1 166 ? -3.805 4.918 17.016 1 98.25 166 ILE B N 1
ATOM 4582 C CA . ILE B 1 166 ? -4.176 6.008 16.125 1 98.25 166 ILE B CA 1
ATOM 4583 C C . ILE B 1 166 ? -5.625 6.418 16.375 1 98.25 166 ILE B C 1
ATOM 4585 O O . ILE B 1 166 ? -6.504 5.562 16.516 1 98.25 166 ILE B O 1
ATOM 4589 N N . ILE B 1 167 ? -5.832 7.637 16.531 1 98.75 167 ILE B N 1
ATOM 4590 C CA . ILE B 1 167 ? -7.168 8.227 16.5 1 98.75 167 ILE B CA 1
ATOM 4591 C C . ILE B 1 167 ? -7.336 9.047 15.219 1 98.75 167 ILE B C 1
ATOM 4593 O O . ILE B 1 167 ? -6.77 10.133 15.094 1 98.75 167 ILE B O 1
ATOM 4597 N N . ALA B 1 168 ? -8.062 8.492 14.305 1 98.75 168 ALA B N 1
ATOM 4598 C CA . ALA B 1 168 ? -8.305 9.164 13.031 1 98.75 168 ALA B CA 1
ATOM 4599 C C . ALA B 1 168 ? -9.664 9.852 13.023 1 98.75 168 ALA B C 1
ATOM 4601 O O . ALA B 1 168 ? -10.703 9.188 13.07 1 98.75 168 ALA B O 1
ATOM 4602 N N . VAL B 1 169 ? -9.672 11.188 12.789 1 98.62 169 VAL B N 1
ATOM 4603 C CA . VAL B 1 169 ? -10.883 11.969 13.039 1 98.62 169 VAL B CA 1
ATOM 4604 C C . VAL B 1 169 ? -11.422 12.516 11.719 1 98.62 169 VAL B C 1
ATOM 4606 O O . VAL B 1 169 ? -10.656 12.961 10.867 1 98.62 169 VAL B O 1
ATOM 4609 N N . ASP B 1 170 ? -12.711 12.391 11.562 1 98.25 170 ASP B N 1
ATOM 4610 C CA . ASP B 1 170 ? -13.43 13.227 10.609 1 98.25 170 ASP B CA 1
ATOM 4611 C C . ASP B 1 170 ? -13.953 14.5 11.266 1 98.25 170 ASP B C 1
ATOM 4613 O O . ASP B 1 170 ? -14.859 14.438 12.102 1 98.25 170 ASP B O 1
ATOM 4617 N N . CYS B 1 171 ? -13.383 15.578 10.883 1 98.31 171 CYS B N 1
ATOM 4618 C CA . CYS B 1 171 ? -13.898 16.844 11.398 1 98.31 171 CYS B CA 1
ATOM 4619 C C . CYS B 1 171 ? -15.328 17.078 10.938 1 98.31 171 CYS B C 1
ATOM 4621 O O . CYS B 1 171 ? -15.875 16.281 10.164 1 98.31 171 CYS B O 1
ATOM 4623 N N . ARG B 1 172 ? -15.945 18.156 11.5 1 98 172 ARG B N 1
ATOM 4624 C CA . ARG B 1 172 ? -17.344 18.438 11.188 1 98 172 ARG B CA 1
ATOM 4625 C C . ARG B 1 172 ? -17.578 18.469 9.68 1 98 172 ARG B C 1
ATOM 4627 O O . ARG B 1 172 ? -16.75 19 8.93 1 98 172 ARG B O 1
ATOM 4634 N N . GLY B 1 173 ? -18.641 17.781 9.273 1 95.62 173 GLY B N 1
ATOM 4635 C CA . GLY B 1 173 ? -19 17.75 7.871 1 95.62 173 GLY B CA 1
ATOM 4636 C C . GLY B 1 173 ? -18.406 16.578 7.121 1 95.62 173 GLY B C 1
ATOM 4637 O O . GLY B 1 173 ? -18.844 16.25 6.016 1 95.62 173 GLY B O 1
ATOM 4638 N N . PHE B 1 174 ? -17.453 15.953 7.648 1 96.75 174 PHE B N 1
ATOM 4639 C CA . PHE B 1 174 ? -16.797 14.82 7.004 1 96.75 174 PHE B CA 1
ATOM 4640 C C . PHE B 1 174 ? -17.312 13.508 7.574 1 96.75 174 PHE B C 1
ATOM 4642 O O . PHE B 1 174 ? -17.734 13.445 8.727 1 96.75 174 PHE B O 1
ATOM 4649 N N . GLY B 1 175 ? -17.234 12.461 6.703 1 94.81 175 GLY B N 1
ATOM 4650 C CA . GLY B 1 175 ? -17.594 11.133 7.164 1 94.81 175 GLY B CA 1
ATOM 4651 C C . GLY B 1 175 ? -18.969 11.062 7.801 1 94.81 175 GLY B C 1
ATOM 4652 O O . GLY B 1 175 ? -19.953 11.5 7.207 1 94.81 175 GLY B O 1
ATOM 4653 N N . ASP B 1 176 ? -19.016 10.562 9.008 1 95.12 176 ASP B N 1
ATOM 4654 C CA . ASP B 1 176 ? -20.281 10.445 9.727 1 95.12 176 ASP B CA 1
ATOM 4655 C C . ASP B 1 176 ? -20.375 11.477 10.844 1 95.12 176 ASP B C 1
ATOM 4657 O O . ASP B 1 176 ? -21.188 11.336 11.766 1 95.12 176 ASP B O 1
ATOM 4661 N N . SER B 1 177 ? -19.438 12.445 10.828 1 96.88 177 SER B N 1
ATOM 4662 C CA . SER B 1 177 ? -19.531 13.57 11.758 1 96.88 177 SER B CA 1
ATOM 4663 C C . SER B 1 177 ? -20.719 14.477 11.406 1 96.88 177 SER B C 1
ATOM 4665 O O . SER B 1 177 ? -21.094 14.578 10.242 1 96.88 177 SER B O 1
ATOM 4667 N N . ASP B 1 178 ? -21.203 15.086 12.484 1 94.31 178 ASP B N 1
ATOM 4668 C CA . ASP B 1 178 ? -22.234 16.094 12.273 1 94.31 178 ASP B CA 1
ATOM 4669 C C . ASP B 1 178 ? -21.656 17.375 11.672 1 94.31 178 ASP B C 1
ATOM 4671 O O . ASP B 1 178 ? -20.438 17.484 11.5 1 94.31 178 ASP B O 1
ATOM 4675 N N . GLY B 1 179 ? -22.531 18.297 11.352 1 75.94 179 GLY B N 1
ATOM 4676 C CA . GLY B 1 179 ? -22.125 19.656 10.992 1 75.94 179 GLY B CA 1
ATOM 4677 C C . GLY B 1 179 ? -21.828 19.812 9.516 1 75.94 179 GLY B C 1
ATOM 4678 O O . GLY B 1 179 ? -20.688 19.656 9.078 1 75.94 179 GLY B O 1
ATOM 4679 N N . TYR B 1 180 ? -22.797 20 8.766 1 70.94 180 TYR B N 1
ATOM 4680 C CA . TYR B 1 180 ? -22.688 20.031 7.312 1 70.94 180 TYR B CA 1
ATOM 4681 C C . TYR B 1 180 ? -21.859 21.219 6.852 1 70.94 180 TYR B C 1
ATOM 4683 O O . TYR B 1 180 ? -21.266 21.188 5.773 1 70.94 180 TYR B O 1
ATOM 4691 N N . PHE B 1 181 ? -21.656 22.188 7.777 1 85.5 181 PHE B N 1
ATOM 4692 C CA . PHE B 1 181 ? -20.891 23.344 7.305 1 85.5 181 PHE B CA 1
ATOM 4693 C C . PHE B 1 181 ? -19.516 23.375 7.953 1 85.5 181 PHE B C 1
ATOM 4695 O O . PHE B 1 181 ? -19.375 23.781 9.109 1 85.5 181 PHE B O 1
ATOM 4702 N N . ALA B 1 182 ? -18.531 23.094 7.16 1 91.94 182 ALA B N 1
ATOM 4703 C CA . ALA B 1 182 ? -17.141 23.141 7.617 1 91.94 182 ALA B CA 1
ATOM 4704 C C . ALA B 1 182 ? -16.594 24.562 7.531 1 91.94 182 ALA B C 1
ATOM 4706 O O . ALA B 1 182 ? -16.891 25.297 6.582 1 91.94 182 ALA B O 1
ATOM 4707 N N . SER B 1 183 ? -15.969 25.062 8.516 1 95 183 SER B N 1
ATOM 4708 C CA . SER B 1 183 ? -15.273 26.359 8.594 1 95 183 SER B CA 1
ATOM 4709 C C . SER B 1 183 ? -13.984 26.234 9.391 1 95 183 SER B C 1
ATOM 4711 O O . SER B 1 183 ? -13.805 25.297 10.164 1 95 183 SER B O 1
ATOM 4713 N N . GLU B 1 184 ? -13.094 27.156 9.156 1 97.31 184 GLU B N 1
ATOM 4714 C CA . GLU B 1 184 ? -11.836 27.156 9.906 1 97.31 184 GLU B CA 1
ATOM 4715 C C . GLU B 1 184 ? -12.094 27.203 11.414 1 97.31 184 GLU B C 1
ATOM 4717 O O . GLU B 1 184 ? -11.531 26.406 12.164 1 97.31 184 GLU B O 1
ATOM 4722 N N . TYR B 1 185 ? -12.977 28.141 11.789 1 96 185 TYR B N 1
ATOM 4723 C CA . TYR B 1 185 ? -13.297 28.266 13.211 1 96 185 TYR B CA 1
ATOM 4724 C C . TYR B 1 185 ? -13.906 26.984 13.758 1 96 185 TYR B C 1
ATOM 4726 O O . TYR B 1 185 ? -13.508 26.516 14.828 1 96 185 TYR B O 1
ATOM 4734 N N . GLY B 1 186 ? -14.867 26.469 13.078 1 96.88 186 GLY B N 1
ATOM 4735 C CA . GLY B 1 186 ? -15.508 25.234 13.516 1 96.88 186 GLY B CA 1
ATOM 4736 C C . GLY B 1 186 ? -14.539 24.078 13.617 1 96.88 186 GLY B C 1
ATOM 4737 O O . GLY B 1 186 ? -14.562 23.328 14.602 1 96.88 186 GLY B O 1
ATOM 4738 N N . ILE B 1 187 ? -13.727 23.906 12.656 1 98.19 187 ILE B N 1
ATOM 4739 C CA . ILE B 1 187 ? -12.797 22.781 12.609 1 98.19 187 ILE B CA 1
ATOM 4740 C C . ILE B 1 187 ? -11.711 22.969 13.672 1 98.19 187 ILE B C 1
ATOM 4742 O O . ILE B 1 187 ? -11.203 22 14.227 1 98.19 187 ILE B O 1
ATOM 4746 N N . GLN B 1 188 ? -11.352 24.234 13.969 1 98.19 188 GLN B N 1
ATOM 4747 C CA . GLN B 1 188 ? -10.453 24.5 15.086 1 98.19 188 GLN B CA 1
ATOM 4748 C C . GLN B 1 188 ? -11.016 23.953 16.391 1 98.19 188 GLN B C 1
ATOM 4750 O O . GLN B 1 188 ? -10.289 23.359 17.188 1 98.19 188 GLN B O 1
ATOM 4755 N N . ILE B 1 189 ? -12.312 24.109 16.578 1 97.62 189 ILE B N 1
ATOM 4756 C CA . ILE B 1 189 ? -12.992 23.562 17.75 1 97.62 189 ILE B CA 1
ATOM 4757 C C . ILE B 1 189 ? -12.898 22.047 17.734 1 97.62 189 ILE B C 1
ATOM 4759 O O . ILE B 1 189 ? -12.633 21.422 18.766 1 97.62 189 ILE B O 1
ATOM 4763 N N . ASP B 1 190 ? -13.141 21.453 16.578 1 98.62 190 ASP B N 1
ATOM 4764 C CA . ASP B 1 190 ? -13.07 20.016 16.422 1 98.62 190 ASP B CA 1
ATOM 4765 C C . ASP B 1 190 ? -11.688 19.484 16.828 1 98.62 190 ASP B C 1
ATOM 4767 O O . ASP B 1 190 ? -11.578 18.453 17.5 1 98.62 190 ASP B O 1
ATOM 4771 N N . ALA B 1 191 ? -10.641 20.172 16.391 1 98.62 191 ALA B N 1
ATOM 4772 C CA . ALA B 1 191 ? -9.273 19.75 16.672 1 98.62 191 ALA B CA 1
ATOM 4773 C C . ALA B 1 191 ? -8.992 19.719 18.172 1 98.62 191 ALA B C 1
ATOM 4775 O O . ALA B 1 191 ? -8.477 18.734 18.688 1 98.62 191 ALA B O 1
ATOM 4776 N N . VAL B 1 192 ? -9.336 20.766 18.828 1 97.88 192 VAL B N 1
ATOM 4777 C CA . VAL B 1 192 ? -9.094 20.875 20.266 1 97.88 192 VAL B CA 1
ATOM 4778 C C . VAL B 1 192 ? -9.922 19.812 21 1 97.88 192 VAL B C 1
ATOM 4780 O O . VAL B 1 192 ? -9.422 19.156 21.922 1 97.88 192 VAL B O 1
ATOM 4783 N N . ALA B 1 193 ? -11.164 19.625 20.562 1 98.31 193 ALA B N 1
ATOM 4784 C CA . ALA B 1 193 ? -12.039 18.641 21.188 1 98.31 193 ALA B CA 1
ATOM 4785 C C . ALA B 1 193 ? -11.484 17.234 21.031 1 98.31 193 ALA B C 1
ATOM 4787 O O . ALA B 1 193 ? -11.625 16.406 21.938 1 98.31 193 ALA B O 1
ATOM 4788 N N . SER B 1 194 ? -10.922 16.953 19.938 1 98.62 194 SER B N 1
ATOM 4789 C CA . SER B 1 194 ? -10.328 15.633 19.688 1 98.62 194 SER B CA 1
ATOM 4790 C C . SER B 1 194 ? -9.164 15.367 20.641 1 98.62 194 SER B C 1
ATOM 4792 O O . SER B 1 194 ? -9.055 14.281 21.203 1 98.62 194 SER B O 1
ATOM 4794 N N . PHE B 1 195 ? -8.289 16.328 20.766 1 97.75 195 PHE B N 1
ATOM 4795 C CA . PHE B 1 195 ? -7.168 16.234 21.688 1 97.75 195 PHE B CA 1
ATOM 4796 C C . PHE B 1 195 ? -7.66 16.031 23.125 1 97.75 195 PHE B C 1
ATOM 4798 O O . PHE B 1 195 ? -7.18 15.156 23.828 1 97.75 195 PHE B O 1
ATOM 4805 N N . ASP B 1 196 ? -8.664 16.797 23.5 1 97.25 196 ASP B N 1
ATOM 4806 C CA . ASP B 1 196 ? -9.219 16.734 24.859 1 97.25 196 ASP B CA 1
ATOM 4807 C C . ASP B 1 196 ? -9.859 15.375 25.125 1 97.25 196 ASP B C 1
ATOM 4809 O O . ASP B 1 196 ? -9.797 14.867 26.25 1 97.25 196 ASP B O 1
ATOM 4813 N N . TRP B 1 197 ? -10.484 14.867 24.109 1 98.12 197 TRP B N 1
ATOM 4814 C CA . TRP B 1 197 ? -11.094 13.547 24.266 1 98.12 197 TRP B CA 1
ATOM 4815 C C . TRP B 1 197 ? -10.047 12.5 24.625 1 98.12 197 TRP B C 1
ATOM 4817 O O . TRP B 1 197 ? -10.273 11.656 25.5 1 98.12 197 TRP B O 1
ATOM 4827 N N . ILE B 1 198 ? -8.938 12.492 23.969 1 97.69 198 ILE B N 1
ATOM 4828 C CA . ILE B 1 198 ? -7.871 11.539 24.219 1 97.69 198 ILE B CA 1
ATOM 4829 C C . ILE B 1 198 ? -7.332 11.711 25.625 1 97.69 198 ILE B C 1
ATOM 4831 O O . ILE B 1 198 ? -7.156 10.734 26.359 1 97.69 198 ILE B O 1
ATOM 4835 N N . VAL B 1 199 ? -7.094 12.938 26.016 1 96.19 199 VAL B N 1
ATOM 4836 C CA . VAL B 1 199 ? -6.57 13.242 27.344 1 96.19 199 VAL B CA 1
ATOM 4837 C C . VAL B 1 199 ? -7.559 12.781 28.406 1 96.19 199 VAL B C 1
ATOM 4839 O O . VAL B 1 199 ? -7.156 12.242 29.438 1 96.19 199 VAL B O 1
ATOM 4842 N N . ALA B 1 200 ? -8.836 12.961 28.125 1 96.88 200 ALA B N 1
ATOM 4843 C CA . ALA B 1 200 ? -9.875 12.586 29.078 1 96.88 200 ALA B CA 1
ATOM 4844 C C . ALA B 1 200 ? -9.898 11.07 29.297 1 96.88 200 ALA B C 1
ATOM 4846 O O . ALA B 1 200 ? -10.414 10.594 30.297 1 96.88 200 ALA B O 1
ATOM 4847 N N . GLN B 1 201 ? -9.328 10.352 28.344 1 96.56 201 GLN B N 1
ATOM 4848 C CA . GLN B 1 201 ? -9.258 8.906 28.5 1 96.56 201 GLN B CA 1
ATOM 4849 C C . GLN B 1 201 ? -8.078 8.5 29.375 1 96.56 201 GLN B C 1
ATOM 4851 O O . GLN B 1 201 ? -7.852 7.312 29.625 1 96.56 201 GLN B O 1
ATOM 4856 N N . GLY B 1 202 ? -7.254 9.406 29.766 1 95.38 202 GLY B N 1
ATOM 4857 C CA . GLY B 1 202 ? -6.133 9.125 30.656 1 95.38 202 GLY B CA 1
ATOM 4858 C C . GLY B 1 202 ? -4.793 9.148 29.938 1 95.38 202 GLY B C 1
ATOM 4859 O O . GLY B 1 202 ? -3.775 8.75 30.516 1 95.38 202 GLY B O 1
ATOM 4860 N N . VAL B 1 203 ? -4.762 9.586 28.75 1 95.75 203 VAL B N 1
ATOM 4861 C CA . VAL B 1 203 ? -3.516 9.648 27.984 1 95.75 203 VAL B CA 1
ATOM 4862 C C . VAL B 1 203 ? -2.807 10.977 28.266 1 95.75 203 VAL B C 1
ATOM 4864 O O . VAL B 1 203 ? -3.406 12.047 28.156 1 95.75 203 VAL B O 1
ATOM 4867 N N . SER B 1 204 ? -1.55 10.883 28.641 1 93.62 204 SER B N 1
ATOM 4868 C CA . SER B 1 204 ? -0.759 12.094 28.859 1 93.62 204 SER B CA 1
ATOM 4869 C C . SER B 1 204 ? -0.562 12.859 27.562 1 93.62 204 SER B C 1
ATOM 4871 O O . SER B 1 204 ? -0.336 12.266 26.5 1 93.62 204 SER B O 1
ATOM 4873 N N . PRO B 1 205 ? -0.626 14.188 27.594 1 92.5 205 PRO B N 1
ATOM 4874 C CA . PRO B 1 205 ? -0.376 15.008 26.406 1 92.5 205 PRO B CA 1
ATOM 4875 C C . PRO B 1 205 ? 0.981 14.719 25.766 1 92.5 205 PRO B C 1
ATOM 4877 O O . PRO B 1 205 ? 1.117 14.781 24.531 1 92.5 205 PRO B O 1
ATOM 4880 N N . SER B 1 206 ? 1.963 14.328 26.547 1 90.38 206 SER B N 1
ATOM 4881 C CA . SER B 1 206 ? 3.318 14.094 26.062 1 90.38 206 SER B CA 1
ATOM 4882 C C . SER B 1 206 ? 3.387 12.836 25.203 1 90.38 206 SER B C 1
ATOM 4884 O O . SER B 1 206 ? 4.379 12.602 24.5 1 90.38 206 SER B O 1
ATOM 4886 N N . LYS B 1 207 ? 2.316 12.086 25.203 1 93.25 207 LYS B N 1
ATOM 4887 C CA . LYS B 1 207 ? 2.277 10.844 24.438 1 93.25 207 LYS B CA 1
ATOM 4888 C C . LYS B 1 207 ? 1.485 11.023 23.141 1 93.25 207 LYS B C 1
ATOM 4890 O O . LYS B 1 207 ? 1.38 10.094 22.344 1 93.25 207 LYS B O 1
ATOM 4895 N N . ILE B 1 208 ? 0.966 12.203 22.922 1 95.62 208 ILE B N 1
ATOM 4896 C CA . ILE B 1 208 ? 0.085 12.43 21.781 1 95.62 208 ILE B CA 1
ATOM 4897 C C . ILE B 1 208 ? 0.864 13.102 20.656 1 95.62 208 ILE B C 1
ATOM 4899 O O . ILE B 1 208 ? 1.384 14.211 20.828 1 95.62 208 ILE B O 1
ATOM 4903 N N . VAL B 1 209 ? 1.055 12.398 19.578 1 96.19 209 VAL B N 1
ATOM 4904 C CA . VAL B 1 209 ? 1.617 12.953 18.359 1 96.19 209 VAL B CA 1
ATOM 4905 C C . VAL B 1 209 ? 0.492 13.43 17.438 1 96.19 209 VAL B C 1
ATOM 4907 O O . VAL B 1 209 ? -0.348 12.633 17.016 1 96.19 209 VAL B O 1
ATOM 4910 N N . VAL B 1 210 ? 0.451 14.711 17.172 1 97.81 210 VAL B N 1
ATOM 4911 C CA . VAL B 1 210 ? -0.569 15.258 16.281 1 97.81 210 VAL B CA 1
ATOM 4912 C C . VAL B 1 210 ? -0.103 15.156 14.828 1 97.81 210 VAL B C 1
ATOM 4914 O O . VAL B 1 210 ? 0.994 15.602 14.484 1 97.81 210 VAL B O 1
ATOM 4917 N N . VAL B 1 211 ? -0.913 14.539 14.008 1 98.56 211 VAL B N 1
ATOM 4918 C CA . VAL B 1 211 ? -0.562 14.273 12.617 1 98.56 211 VAL B CA 1
ATOM 4919 C C . VAL B 1 211 ? -1.55 14.977 11.695 1 98.56 211 VAL B C 1
ATOM 4921 O O . VAL B 1 211 ? -2.758 14.977 11.945 1 98.56 211 VAL B O 1
ATOM 4924 N N . GLY B 1 212 ? -1.029 15.609 10.688 1 98.81 212 GLY B N 1
ATOM 4925 C CA . GLY B 1 212 ? -1.854 16.172 9.633 1 98.81 212 GLY B CA 1
ATOM 4926 C C . GLY B 1 212 ? -1.368 15.805 8.242 1 98.81 212 GLY B C 1
ATOM 4927 O O . GLY B 1 212 ? -0.161 15.75 7.992 1 98.81 212 GLY B O 1
ATOM 4928 N N . HIS B 1 213 ? -2.285 15.555 7.379 1 98.69 213 HIS B N 1
ATOM 4929 C CA . HIS B 1 213 ? -1.984 15.344 5.969 1 98.69 213 HIS B CA 1
ATOM 4930 C C . HIS B 1 213 ? -2.701 16.359 5.094 1 98.69 213 HIS B C 1
ATOM 4932 O O . HIS B 1 213 ? -3.918 16.531 5.199 1 98.69 213 HIS B O 1
ATOM 4938 N N . SER B 1 214 ? -1.952 17.062 4.176 1 97.5 214 SER B N 1
ATOM 4939 C CA . SER B 1 214 ? -2.529 18.062 3.283 1 97.5 214 SER B CA 1
ATOM 4940 C C . SER B 1 214 ? -3.322 19.109 4.062 1 97.5 214 SER B C 1
ATOM 4942 O O . SER B 1 214 ? -2.795 19.734 4.984 1 97.5 214 SER B O 1
ATOM 4944 N N . LEU B 1 215 ? -4.645 19.219 3.898 1 97.56 215 LEU B N 1
ATOM 4945 C CA . LEU B 1 215 ? -5.465 20.141 4.668 1 97.56 215 LEU B CA 1
ATOM 4946 C C . LEU B 1 215 ? -5.273 19.922 6.164 1 97.56 215 LEU B C 1
ATOM 4948 O O . LEU B 1 215 ? -5.246 20.891 6.941 1 97.56 215 LEU B O 1
ATOM 4952 N N . GLY B 1 216 ? -5.121 18.719 6.551 1 98.75 216 GLY B N 1
ATOM 4953 C CA . GLY B 1 216 ? -4.984 18.344 7.953 1 98.75 216 GLY B CA 1
ATOM 4954 C C . GLY B 1 216 ? -3.746 18.938 8.602 1 98.75 216 GLY B C 1
ATOM 4955 O O . GLY B 1 216 ? -3.678 19.062 9.828 1 98.75 216 GLY B O 1
ATOM 4956 N N . THR B 1 217 ? -2.738 19.281 7.805 1 98.81 217 THR B N 1
ATOM 4957 C CA . THR B 1 217 ? -1.523 19.844 8.383 1 98.81 217 THR B CA 1
ATOM 4958 C C . THR B 1 217 ? -1.804 21.219 9 1 98.81 217 THR B C 1
ATOM 4960 O O . THR B 1 217 ? -1.197 21.578 10.008 1 98.81 217 THR B O 1
ATOM 4963 N N . GLY B 1 218 ? -2.697 21.984 8.359 1 98.75 218 GLY B N 1
ATOM 4964 C CA . GLY B 1 218 ? -3.125 23.234 8.977 1 98.75 218 GLY B CA 1
ATOM 4965 C C . GLY B 1 218 ? -3.846 23.031 10.297 1 98.75 218 GLY B C 1
ATOM 4966 O O . GLY B 1 218 ? -3.611 23.766 11.258 1 98.75 218 GLY B O 1
ATOM 4967 N N . ILE B 1 219 ? -4.68 22.047 10.312 1 98.81 219 ILE B N 1
ATOM 4968 C CA . ILE B 1 219 ? -5.441 21.719 11.516 1 98.81 219 ILE B CA 1
ATOM 4969 C C . ILE B 1 219 ? -4.484 21.297 12.625 1 98.81 219 ILE B C 1
ATOM 4971 O O . ILE B 1 219 ? -4.566 21.797 13.75 1 98.81 219 ILE B O 1
ATOM 4975 N N . ALA B 1 220 ? -3.59 20.422 12.32 1 98.75 220 ALA B N 1
ATOM 4976 C CA . ALA B 1 220 ? -2.629 19.891 13.281 1 98.75 220 ALA B CA 1
ATOM 4977 C C . ALA B 1 220 ? -1.729 21 13.828 1 98.75 220 ALA B C 1
ATOM 4979 O O . ALA B 1 220 ? -1.464 21.062 15.031 1 98.75 220 ALA B O 1
ATOM 4980 N N . THR B 1 221 ? -1.239 21.844 12.945 1 98.62 221 THR B N 1
ATOM 4981 C CA . THR B 1 221 ? -0.362 22.938 13.352 1 98.62 221 THR B CA 1
ATOM 4982 C C . THR B 1 221 ? -1.099 23.906 14.273 1 98.62 221 THR B C 1
ATOM 4984 O O . THR B 1 221 ? -0.546 24.359 15.281 1 98.62 221 THR B O 1
ATOM 4987 N N . TYR B 1 222 ? -2.291 24.234 13.914 1 98.25 222 TYR B N 1
ATOM 4988 C CA . TYR B 1 222 ? -3.09 25.094 14.773 1 98.25 222 TYR B CA 1
ATOM 4989 C C . TYR B 1 222 ? -3.26 24.469 16.156 1 98.25 222 TYR B C 1
ATOM 4991 O O . TYR B 1 222 ? -3.143 25.156 17.172 1 98.25 222 TYR B O 1
ATOM 4999 N N . LEU B 1 223 ? -3.623 23.219 16.156 1 97.94 223 LEU B N 1
ATOM 5000 C CA . LEU B 1 223 ? -3.842 22.531 17.422 1 97.94 223 LEU B CA 1
ATOM 5001 C C . LEU B 1 223 ? -2.598 22.609 18.297 1 97.94 223 LEU B C 1
ATOM 5003 O O . LEU B 1 223 ? -2.693 22.922 19.484 1 97.94 223 LEU B O 1
ATOM 5007 N N . ALA B 1 224 ? -1.452 22.297 17.75 1 96.56 224 ALA B N 1
ATOM 5008 C CA . ALA B 1 224 ? -0.204 22.375 18.5 1 96.56 224 ALA B CA 1
ATOM 5009 C C . ALA B 1 224 ? 0.025 23.797 19.047 1 96.56 224 ALA B C 1
ATOM 5011 O O . ALA B 1 224 ? 0.413 23.969 20.203 1 96.56 224 ALA B O 1
ATOM 5012 N N . HIS B 1 225 ? -0.236 24.75 18.188 1 95.81 225 HIS B N 1
ATOM 5013 C CA . HIS B 1 225 ? -0.146 26.156 18.578 1 95.81 225 HIS B CA 1
ATOM 5014 C C . HIS B 1 225 ? -1.084 26.469 19.75 1 95.81 225 HIS B C 1
ATOM 5016 O O . HIS B 1 225 ? -0.675 27.078 20.734 1 95.81 225 HIS B O 1
ATOM 5022 N N . ASN B 1 226 ? -2.295 26.078 19.562 1 95.5 226 ASN B N 1
ATOM 5023 C CA . ASN B 1 226 ? -3.318 26.344 20.562 1 95.5 226 ASN B CA 1
ATOM 5024 C C . ASN B 1 226 ? -2.949 25.734 21.922 1 95.5 226 ASN B C 1
ATOM 5026 O O . ASN B 1 226 ? -3.074 26.391 22.953 1 95.5 226 ASN B O 1
ATOM 5030 N N . ILE B 1 227 ? -2.516 24.5 21.922 1 92.88 227 ILE B N 1
ATOM 5031 C CA . ILE B 1 227 ? -2.137 23.781 23.125 1 92.88 227 ILE B CA 1
ATOM 5032 C C . ILE B 1 227 ? -0.967 24.5 23.812 1 92.88 227 ILE B C 1
ATOM 5034 O O . ILE B 1 227 ? -0.93 24.625 25.031 1 92.88 227 ILE B O 1
ATOM 5038 N N . THR B 1 228 ? -0.073 24.969 23.047 1 91.31 228 THR B N 1
ATOM 5039 C CA . THR B 1 228 ? 1.124 25.609 23.562 1 91.31 228 THR B CA 1
ATOM 5040 C C . THR B 1 228 ? 0.795 27.016 24.094 1 91.31 228 THR B C 1
ATOM 5042 O O . THR B 1 228 ? 1.121 27.328 25.234 1 91.31 228 THR B O 1
ATOM 5045 N N . VAL B 1 229 ? 0.085 27.797 23.359 1 92.25 229 VAL B N 1
ATOM 5046 C CA . VAL B 1 229 ? -0.118 29.203 23.656 1 92.25 229 VAL B CA 1
ATOM 5047 C C . VAL B 1 229 ? -1.284 29.375 24.641 1 92.25 229 VAL B C 1
ATOM 5049 O O . VAL B 1 229 ? -1.203 30.141 25.594 1 92.25 229 VAL B O 1
ATOM 5052 N N . SER B 1 230 ? -2.281 28.672 24.344 1 89.25 230 SER B N 1
ATOM 5053 C CA . SER B 1 230 ? -3.494 28.875 25.125 1 89.25 230 SER B CA 1
ATOM 5054 C C . SER B 1 230 ? -3.467 28.062 26.422 1 89.25 230 SER B C 1
ATOM 5056 O O . SER B 1 230 ? -4.023 28.484 27.438 1 89.25 230 SER B O 1
ATOM 5058 N N . ARG B 1 231 ? -2.812 26.969 26.406 1 85.56 231 ARG B N 1
ATOM 5059 C CA . ARG B 1 231 ? -2.883 26.078 27.578 1 85.56 231 ARG B CA 1
ATOM 5060 C C . ARG B 1 231 ? -1.538 26.016 28.281 1 85.56 231 ARG B C 1
ATOM 5062 O O . ARG B 1 231 ? -1.438 25.438 29.375 1 85.56 231 ARG B O 1
ATOM 5069 N N . GLY B 1 232 ? -0.547 26.5 27.688 1 81.38 232 GLY B N 1
ATOM 5070 C CA . GLY B 1 232 ? 0.763 26.531 28.312 1 81.38 232 GLY B CA 1
ATOM 5071 C C . GLY B 1 232 ? 1.435 25.172 28.391 1 81.38 232 GLY B C 1
ATOM 5072 O O . GLY B 1 232 ? 2.289 24.938 29.234 1 81.38 232 GLY B O 1
ATOM 5073 N N . ILE B 1 233 ? 0.93 24.25 27.781 1 76.62 233 ILE B N 1
ATOM 5074 C CA . ILE B 1 233 ? 1.538 22.922 27.719 1 76.62 233 ILE B CA 1
ATOM 5075 C C . ILE B 1 233 ? 2.67 22.922 26.703 1 76.62 233 ILE B C 1
ATOM 5077 O O . ILE B 1 233 ? 2.428 23.031 25.484 1 76.62 233 ILE B O 1
ATOM 5081 N N . HIS B 1 234 ? 3.877 22.953 27.438 1 69.12 234 HIS B N 1
ATOM 5082 C CA . HIS B 1 234 ? 5.062 23 26.594 1 69.12 234 HIS B CA 1
ATOM 5083 C C . HIS B 1 234 ? 5.574 21.609 26.266 1 69.12 234 HIS B C 1
ATOM 5085 O O . HIS B 1 234 ? 5.859 20.812 27.156 1 69.12 234 HIS B O 1
ATOM 5091 N N . GLY B 1 235 ? 5.168 21.125 25.219 1 65.38 235 GLY B N 1
ATOM 5092 C CA . GLY B 1 235 ? 5.719 19.828 24.812 1 65.38 235 GLY B CA 1
ATOM 5093 C C . GLY B 1 235 ? 4.66 18.766 24.594 1 65.38 235 GLY B C 1
ATOM 5094 O O . GLY B 1 235 ? 3.928 18.406 25.516 1 65.38 235 GLY B O 1
ATOM 5095 N N . GLY B 1 236 ? 4.223 18.578 23.562 1 76.31 236 GLY B N 1
ATOM 5096 C CA . GLY B 1 236 ? 3.42 17.422 23.188 1 76.31 236 GLY B CA 1
ATOM 5097 C C . GLY B 1 236 ? 4.25 16.25 22.703 1 76.31 236 GLY B C 1
ATOM 5098 O O . GLY B 1 236 ? 5.465 16.203 22.906 1 76.31 236 GLY B O 1
ATOM 5099 N N . GLY B 1 237 ? 3.633 15.133 22.391 1 86.25 237 GLY B N 1
ATOM 5100 C CA . GLY B 1 237 ? 4.32 13.961 21.875 1 86.25 237 GLY B CA 1
ATOM 5101 C C . GLY B 1 237 ? 4.961 14.18 20.531 1 86.25 237 GLY B C 1
ATOM 5102 O O . GLY B 1 237 ? 5.867 13.445 20.125 1 86.25 237 GLY B O 1
ATOM 5103 N N . GLY B 1 238 ? 4.52 15.273 19.781 1 94.5 238 GLY B N 1
ATOM 5104 C CA . GLY B 1 238 ? 5.113 15.562 18.484 1 94.5 238 GLY B CA 1
ATOM 5105 C C . GLY B 1 238 ? 4.113 16.094 17.469 1 94.5 238 GLY B C 1
ATOM 5106 O O . GLY B 1 238 ? 2.9 15.984 17.672 1 94.5 238 GLY B O 1
ATOM 5107 N N . LEU B 1 239 ? 4.625 16.797 16.5 1 97.25 239 LEU B N 1
ATOM 5108 C CA . LEU B 1 239 ? 3.861 17.297 15.359 1 97.25 239 LEU B CA 1
ATOM 5109 C C . LEU B 1 239 ? 4.387 16.719 14.055 1 97.25 239 LEU B C 1
ATOM 5111 O O . LEU B 1 239 ? 5.539 16.953 13.688 1 97.25 239 LEU B O 1
ATOM 5115 N N . LEU B 1 240 ? 3.627 15.898 13.445 1 98.06 240 LEU B N 1
ATOM 5116 C CA . LEU B 1 240 ? 3.975 15.242 12.188 1 98.06 240 LEU B CA 1
ATOM 5117 C C . LEU B 1 240 ? 3.125 15.789 11.047 1 98.06 240 LEU B C 1
ATOM 5119 O O . LEU B 1 240 ? 1.908 15.586 11.023 1 98.06 240 LEU B O 1
ATOM 5123 N N . LEU B 1 241 ? 3.738 16.453 10.086 1 98.81 241 LEU B N 1
ATOM 5124 C CA . LEU B 1 241 ? 3.027 17.094 8.992 1 98.81 241 LEU B CA 1
ATOM 5125 C C . LEU B 1 241 ? 3.389 16.453 7.656 1 98.81 241 LEU B C 1
ATOM 5127 O O . LEU B 1 241 ? 4.547 16.484 7.234 1 98.81 241 LEU B O 1
ATOM 5131 N N . LEU B 1 242 ? 2.414 15.867 7 1 98.81 242 LEU B N 1
ATOM 5132 C CA . LEU B 1 242 ? 2.592 15.234 5.699 1 98.81 242 LEU B CA 1
ATOM 5133 C C . LEU B 1 242 ? 2.037 16.109 4.582 1 98.81 242 LEU B C 1
ATOM 5135 O O . LEU B 1 242 ? 0.845 16.422 4.57 1 98.81 242 LEU B O 1
ATOM 5139 N N . ALA B 1 243 ? 2.873 16.516 3.67 1 98.44 243 ALA B N 1
ATOM 5140 C CA . ALA B 1 243 ? 2.469 17.312 2.516 1 98.44 243 ALA B CA 1
ATOM 5141 C C . ALA B 1 243 ? 1.771 18.594 2.951 1 98.44 243 ALA B C 1
ATOM 5143 O O . ALA B 1 243 ? 0.67 18.906 2.49 1 98.44 243 ALA B O 1
ATOM 5144 N N . GLY B 1 244 ? 2.434 19.281 3.811 1 98.25 244 GLY B N 1
ATOM 5145 C CA . GLY B 1 244 ? 1.856 20.469 4.418 1 98.25 244 GLY B CA 1
ATOM 5146 C C . GLY B 1 244 ? 1.987 21.703 3.553 1 98.25 244 GLY B C 1
ATOM 5147 O O . GLY B 1 244 ? 2.652 21.672 2.516 1 98.25 244 GLY B O 1
ATOM 5148 N N . TYR B 1 245 ? 1.305 22.766 3.979 1 97.62 245 TYR B N 1
ATOM 5149 C CA . TYR B 1 245 ? 1.287 24.047 3.279 1 97.62 245 TYR B CA 1
ATOM 5150 C C . TYR B 1 245 ? 1.508 25.203 4.25 1 97.62 245 TYR B C 1
ATOM 5152 O O . TYR B 1 245 ? 1.313 25.062 5.461 1 97.62 245 TYR B O 1
ATOM 5160 N N . ALA B 1 246 ? 1.945 26.281 3.703 1 97 246 ALA B N 1
ATOM 5161 C CA . ALA B 1 246 ? 2.209 27.453 4.52 1 97 246 ALA B CA 1
ATOM 5162 C C . ALA B 1 246 ? 0.908 28.109 4.973 1 97 246 ALA B C 1
ATOM 5164 O O . ALA B 1 246 ? 0.781 28.516 6.133 1 97 246 ALA B O 1
ATOM 5165 N N . SER B 1 247 ? 0.033 28.312 4.035 1 96.62 247 SER B N 1
ATOM 5166 C CA . SER B 1 247 ? -1.325 28.797 4.258 1 96.62 247 SER B CA 1
ATOM 5167 C C . SER B 1 247 ? -2.242 28.422 3.098 1 96.62 247 SER B C 1
ATOM 5169 O O . SER B 1 247 ? -1.771 28.078 2.01 1 96.62 247 SER B O 1
ATOM 5171 N N . ILE B 1 248 ? -3.533 28.438 3.379 1 95.44 248 ILE B N 1
ATOM 5172 C CA . ILE B 1 248 ? -4.469 28.094 2.312 1 95.44 248 ILE B CA 1
ATOM 5173 C C . ILE B 1 248 ? -4.34 29.109 1.176 1 95.44 248 ILE B C 1
ATOM 5175 O O . ILE B 1 248 ? -4.328 28.734 0.001 1 95.44 248 ILE B O 1
ATOM 5179 N N . PRO B 1 249 ? -4.258 30.438 1.459 1 92.62 249 PRO B N 1
ATOM 5180 C CA . PRO B 1 249 ? -4.047 31.375 0.353 1 92.62 249 PRO B CA 1
ATOM 5181 C C . PRO B 1 249 ? -2.807 31.047 -0.471 1 92.62 249 PRO B C 1
ATOM 5183 O O . PRO B 1 249 ? -2.834 31.141 -1.701 1 92.62 249 PRO B O 1
ATOM 5186 N N . ASP B 1 250 ? -1.734 30.641 0.195 1 90.06 250 ASP B N 1
ATOM 5187 C CA . ASP B 1 250 ? -0.515 30.281 -0.519 1 90.06 250 ASP B CA 1
ATOM 5188 C C . ASP B 1 250 ? -0.727 29.016 -1.363 1 90.06 250 ASP B C 1
ATOM 5190 O O . ASP B 1 250 ? -0.248 28.938 -2.496 1 90.06 250 ASP B O 1
ATOM 5194 N N . ALA B 1 251 ? -1.401 28.062 -0.809 1 90.5 251 ALA B N 1
ATOM 5195 C CA . ALA B 1 251 ? -1.656 26.797 -1.506 1 90.5 251 ALA B CA 1
ATOM 5196 C C . ALA B 1 251 ? -2.643 27 -2.654 1 90.5 251 ALA B C 1
ATOM 5198 O O . ALA B 1 251 ? -2.518 26.359 -3.703 1 90.5 251 ALA B O 1
ATOM 5199 N N . ALA B 1 252 ? -3.576 27.891 -2.506 1 87.06 252 ALA B N 1
ATOM 5200 C CA . ALA B 1 252 ? -4.656 28.094 -3.463 1 87.06 252 ALA B CA 1
ATOM 5201 C C . ALA B 1 252 ? -4.129 28.688 -4.766 1 87.06 252 ALA B C 1
ATOM 5203 O O . ALA B 1 252 ? -4.684 28.438 -5.84 1 87.06 252 ALA B O 1
ATOM 5204 N N . LEU B 1 253 ? -3.137 29.453 -4.691 1 80.88 253 LEU B N 1
ATOM 5205 C CA . LEU B 1 253 ? -2.6 30.141 -5.867 1 80.88 253 LEU B CA 1
ATOM 5206 C C . LEU B 1 253 ? -2.125 29.125 -6.906 1 80.88 253 LEU B C 1
ATOM 5208 O O . LEU B 1 253 ? -2.209 29.391 -8.109 1 80.88 253 LEU B O 1
ATOM 5212 N N . GLY B 1 254 ? -1.672 27.969 -6.449 1 77.12 254 GLY B N 1
ATOM 5213 C CA . GLY B 1 254 ? -1.132 27 -7.383 1 77.12 254 GLY B CA 1
ATOM 5214 C C . GLY B 1 254 ? -1.859 25.672 -7.344 1 77.12 254 GLY B C 1
ATOM 5215 O O . GLY B 1 254 ? -1.432 24.703 -7.98 1 77.12 254 GLY B O 1
ATOM 5216 N N . TYR B 1 255 ? -2.945 25.656 -6.754 1 77.31 255 TYR B N 1
ATOM 5217 C CA . TYR B 1 255 ? -3.605 24.375 -6.543 1 77.31 255 TYR B CA 1
ATOM 5218 C C . TYR B 1 255 ? -4.227 23.859 -7.836 1 77.31 255 TYR B C 1
ATOM 5220 O O . TYR B 1 255 ? -5.098 24.516 -8.414 1 77.31 255 TYR B O 1
ATOM 5228 N N . PRO B 1 256 ? -3.85 22.734 -8.32 1 71.88 256 PRO B N 1
ATOM 5229 C CA . PRO B 1 256 ? -4.238 22.297 -9.664 1 71.88 256 PRO B CA 1
ATOM 5230 C C . PRO B 1 256 ? -5.676 21.797 -9.727 1 71.88 256 PRO B C 1
ATOM 5232 O O . PRO B 1 256 ? -6.309 21.844 -10.781 1 71.88 256 PRO B O 1
ATOM 5235 N N . MET B 1 257 ? -6.16 21.281 -8.672 1 68.19 257 MET B N 1
ATOM 5236 C CA . MET B 1 257 ? -7.492 20.688 -8.727 1 68.19 257 MET B CA 1
ATOM 5237 C C . MET B 1 257 ? -8.562 21.766 -8.82 1 68.19 257 MET B C 1
ATOM 5239 O O . MET B 1 257 ? -9.672 21.5 -9.297 1 68.19 257 MET B O 1
ATOM 5243 N N . VAL B 1 258 ? -8.242 22.891 -8.273 1 67.56 258 VAL B N 1
ATOM 5244 C CA . VAL B 1 258 ? -9.125 24.047 -8.375 1 67.56 258 VAL B CA 1
ATOM 5245 C C . VAL B 1 258 ? -8.336 25.266 -8.875 1 67.56 258 VAL B C 1
ATOM 5247 O O . VAL B 1 258 ? -8.031 26.172 -8.102 1 67.56 258 VAL B O 1
ATOM 5250 N N . PRO B 1 259 ? -8.164 25.219 -10.219 1 70.94 259 PRO B N 1
ATOM 5251 C CA . PRO B 1 259 ? -7.234 26.219 -10.742 1 70.94 259 PRO B CA 1
ATOM 5252 C C . PRO B 1 259 ? -7.891 27.578 -10.945 1 70.94 259 PRO B C 1
ATOM 5254 O O . PRO B 1 259 ? -7.66 28.234 -11.969 1 70.94 259 PRO B O 1
ATOM 5257 N N . LEU B 1 260 ? -8.602 27.938 -9.875 1 75.88 260 LEU B N 1
ATOM 5258 C CA . LEU B 1 260 ? -9.398 29.156 -9.969 1 75.88 260 LEU B CA 1
ATOM 5259 C C . LEU B 1 260 ? -8.5 30.406 -9.953 1 75.88 260 LEU B C 1
ATOM 5261 O O . LEU B 1 260 ? -8.812 31.406 -10.594 1 75.88 260 LEU B O 1
ATOM 5265 N N . LEU B 1 261 ? -7.367 30.297 -9.352 1 75.62 261 LEU B N 1
ATOM 5266 C CA . LEU B 1 261 ? -6.531 31.484 -9.164 1 75.62 261 LEU B CA 1
ATOM 5267 C C . LEU B 1 261 ? -5.316 31.438 -10.086 1 75.62 261 LEU B C 1
ATOM 5269 O O . LEU B 1 261 ? -4.461 32.312 -10.039 1 75.62 261 LEU B O 1
ATOM 5273 N N . TRP B 1 262 ? -5.293 30.453 -10.969 1 77.19 262 TRP B N 1
ATOM 5274 C CA . TRP B 1 262 ? -4.145 30.25 -11.836 1 77.19 262 TRP B CA 1
ATOM 5275 C C . TRP B 1 262 ? -3.881 31.5 -12.688 1 77.19 262 TRP B C 1
ATOM 5277 O O . TRP B 1 262 ? -2.729 31.844 -12.945 1 77.19 262 TRP B O 1
ATOM 5287 N N . PRO B 1 263 ? -4.941 32.125 -13.164 1 76.5 263 PRO B N 1
ATOM 5288 C CA . PRO B 1 263 ? -4.719 33.312 -14.023 1 76.5 263 PRO B CA 1
ATOM 5289 C C . PRO B 1 263 ? -3.982 34.438 -13.312 1 76.5 263 PRO B C 1
ATOM 5291 O O . PRO B 1 263 ? -3.41 35.312 -13.961 1 76.5 263 PRO B O 1
ATOM 5294 N N . PHE B 1 264 ? -3.926 34.438 -12.047 1 77.19 264 PHE B N 1
ATOM 5295 C CA . PHE B 1 264 ? -3.365 35.562 -11.297 1 77.19 264 PHE B CA 1
ATOM 5296 C C . PHE B 1 264 ? -1.959 35.219 -10.805 1 77.19 264 PHE B C 1
ATOM 5298 O O . PHE B 1 264 ? -1.243 36.094 -10.32 1 77.19 264 PHE B O 1
ATOM 5305 N N . LYS B 1 265 ? -1.544 33.969 -11 1 77 265 LYS B N 1
ATOM 5306 C CA . LYS B 1 265 ? -0.343 33.438 -10.344 1 77 265 LYS B CA 1
ATOM 5307 C C . LYS B 1 265 ? 0.91 34.125 -10.883 1 77 265 LYS B C 1
ATOM 5309 O O . LYS B 1 265 ? 1.906 34.25 -10.172 1 77 265 LYS B O 1
ATOM 5314 N N . HIS B 1 266 ? 0.827 34.656 -12.031 1 79.94 266 HIS B N 1
ATOM 5315 C CA . HIS B 1 266 ? 2.029 35.156 -12.68 1 79.94 266 HIS B CA 1
ATOM 5316 C C . HIS B 1 266 ? 2.172 36.656 -12.477 1 79.94 266 HIS B C 1
ATOM 5318 O O . HIS B 1 266 ? 3.164 37.281 -12.898 1 79.94 266 HIS B O 1
ATOM 5324 N N . HIS B 1 267 ? 1.276 37.25 -11.844 1 84.12 267 HIS B N 1
ATOM 5325 C CA . HIS B 1 267 ? 1.322 38.688 -11.523 1 84.12 267 HIS B CA 1
ATOM 5326 C C . HIS B 1 267 ? 1.319 38.906 -10.016 1 84.12 267 HIS B C 1
ATOM 5328 O O . HIS B 1 267 ? 0.269 38.844 -9.375 1 84.12 267 HIS B O 1
ATOM 5334 N N . PRO B 1 268 ? 2.445 39.25 -9.5 1 83.88 268 PRO B N 1
ATOM 5335 C CA . PRO B 1 268 ? 2.613 39.344 -8.047 1 83.88 268 PRO B CA 1
ATOM 5336 C C . PRO B 1 268 ? 1.542 40.188 -7.367 1 83.88 268 PRO B C 1
ATOM 5338 O O . PRO B 1 268 ? 1.003 39.781 -6.328 1 83.88 268 PRO B O 1
ATOM 5341 N N . SER B 1 269 ? 1.274 41.312 -7.934 1 86.12 269 SER B N 1
ATOM 5342 C CA . SER B 1 269 ? 0.274 42.188 -7.328 1 86.12 269 SER B CA 1
ATOM 5343 C C . SER B 1 269 ? -1.107 41.531 -7.348 1 86.12 269 SER B C 1
ATOM 5345 O O . SER B 1 269 ? -1.847 41.594 -6.363 1 86.12 269 SER B O 1
ATOM 5347 N N . LEU B 1 270 ? -1.405 40.938 -8.406 1 83.94 270 LEU B N 1
ATOM 5348 C CA . LEU B 1 270 ? -2.701 40.281 -8.531 1 83.94 270 LEU B CA 1
ATOM 5349 C C . LEU B 1 270 ? -2.77 39.031 -7.648 1 83.94 270 LEU B C 1
ATOM 5351 O O . LEU B 1 270 ? -3.828 38.719 -7.105 1 83.94 270 LEU B O 1
ATOM 5355 N N . ALA B 1 271 ? -1.649 38.438 -7.574 1 85.56 271 ALA B N 1
ATOM 5356 C CA . ALA B 1 271 ? -1.579 37.25 -6.719 1 85.56 271 ALA B CA 1
ATOM 5357 C C . ALA B 1 271 ? -1.835 37.594 -5.258 1 85.56 271 ALA B C 1
ATOM 5359 O O . ALA B 1 271 ? -2.602 36.938 -4.57 1 85.56 271 ALA B O 1
ATOM 5360 N N . THR B 1 272 ? -1.204 38.656 -4.852 1 87.69 272 THR B N 1
ATOM 5361 C CA . THR B 1 272 ? -1.378 39.125 -3.48 1 87.69 272 THR B CA 1
ATOM 5362 C C . THR B 1 272 ? -2.83 39.5 -3.223 1 87.69 272 THR B C 1
ATOM 5364 O O . THR B 1 272 ? -3.383 39.219 -2.164 1 87.69 272 THR B O 1
ATOM 5367 N N . LYS B 1 273 ? -3.377 40.188 -4.129 1 86.19 273 LYS B N 1
ATOM 5368 C CA . LYS B 1 273 ? -4.773 40.594 -3.996 1 86.19 273 LYS B CA 1
ATOM 5369 C C . LYS B 1 273 ? -5.699 39.406 -3.961 1 86.19 273 LYS B C 1
ATOM 5371 O O . LYS B 1 273 ? -6.633 39.344 -3.156 1 86.19 273 LYS B O 1
ATOM 5376 N N . ALA B 1 274 ? -5.441 38.531 -4.801 1 85.31 274 ALA B N 1
ATOM 5377 C CA . ALA B 1 274 ? -6.25 37.312 -4.836 1 85.31 274 ALA B CA 1
ATOM 5378 C C . ALA B 1 274 ? -6.191 36.562 -3.502 1 85.31 274 ALA B C 1
ATOM 5380 O O . ALA B 1 274 ? -7.219 36.125 -2.996 1 85.31 274 ALA B O 1
ATOM 5381 N N . LYS B 1 275 ? -5.035 36.469 -2.943 1 88.06 275 LYS B N 1
ATOM 5382 C CA . LYS B 1 275 ? -4.84 35.812 -1.661 1 88.06 275 LYS B CA 1
ATOM 5383 C C . LYS B 1 275 ? -5.625 36.5 -0.553 1 88.06 275 LYS B C 1
ATOM 5385 O O . LYS B 1 275 ? -6.125 35.844 0.366 1 88.06 275 LYS B O 1
ATOM 5390 N N . SER B 1 276 ? -5.719 37.75 -0.69 1 89.56 276 SER B N 1
ATOM 5391 C CA . SER B 1 276 ? -6.383 38.531 0.347 1 89.56 276 SER B CA 1
ATOM 5392 C C . SER B 1 276 ? -7.871 38.188 0.414 1 89.56 276 SER B C 1
ATOM 5394 O O . SER B 1 276 ? -8.523 38.469 1.426 1 89.56 276 SER B O 1
ATOM 5396 N N . PHE B 1 277 ? -8.391 37.625 -0.583 1 89.38 277 PHE B N 1
ATOM 5397 C CA . PHE B 1 277 ? -9.812 37.312 -0.629 1 89.38 277 PHE B CA 1
ATOM 5398 C C . PHE B 1 277 ? -10.109 35.969 -0.016 1 89.38 277 PHE B C 1
ATOM 5400 O O . PHE B 1 277 ? -11.273 35.594 0.176 1 89.38 277 PHE B O 1
ATOM 5407 N N . VAL B 1 278 ? -9.102 35.281 0.308 1 90.94 278 VAL B N 1
ATOM 5408 C CA . VAL B 1 278 ? -9.289 33.969 0.935 1 90.94 278 VAL B CA 1
ATOM 5409 C C . VAL B 1 278 ? -9.5 34.156 2.438 1 90.94 278 VAL B C 1
ATOM 5411 O O . VAL B 1 278 ? -8.633 34.656 3.135 1 90.94 278 VAL B O 1
ATOM 5414 N N . VAL B 1 279 ? -10.633 33.656 2.912 1 91.06 279 VAL B N 1
ATOM 5415 C CA . VAL B 1 279 ? -11.008 33.969 4.289 1 91.06 279 VAL B CA 1
ATOM 5416 C C . VAL B 1 279 ? -10.586 32.812 5.211 1 91.06 279 VAL B C 1
ATOM 5418 O O . VAL B 1 279 ? -10.195 33.062 6.355 1 91.06 279 VAL B O 1
ATOM 5421 N N . GLU B 1 280 ? -10.727 31.641 4.832 1 93.19 280 GLU B N 1
ATOM 5422 C CA . GLU B 1 280 ? -10.164 30.531 5.578 1 93.19 280 GLU B CA 1
ATOM 5423 C C . GLU B 1 280 ? -8.656 30.406 5.344 1 93.19 280 GLU B C 1
ATOM 5425 O O . GLU B 1 280 ? -8.219 30.016 4.258 1 93.19 280 GLU B O 1
ATOM 5430 N N . ARG B 1 281 ? -7.906 30.625 6.328 1 94.56 281 ARG B N 1
ATOM 5431 C CA . ARG B 1 281 ? -6.508 30.906 6.016 1 94.56 281 ARG B CA 1
ATOM 5432 C C . ARG B 1 281 ? -5.602 29.781 6.523 1 94.56 281 ARG B C 1
ATOM 5434 O O . ARG B 1 281 ? -4.59 29.469 5.898 1 94.56 281 ARG B O 1
ATOM 5441 N N . TRP B 1 282 ? -5.918 29.156 7.645 1 97.38 282 TRP B N 1
ATOM 5442 C CA . TRP B 1 282 ? -5.035 28.156 8.258 1 97.38 282 TRP B CA 1
ATOM 5443 C C . TRP B 1 282 ? -3.576 28.594 8.148 1 97.38 282 TRP B C 1
ATOM 5445 O O . TRP B 1 282 ? -2.785 27.969 7.441 1 97.38 282 TRP B O 1
ATOM 5455 N N . GLU B 1 283 ? -3.195 29.578 8.984 1 97.5 283 GLU B N 1
ATOM 5456 C CA . GLU B 1 283 ? -1.887 30.234 8.93 1 97.5 283 GLU B CA 1
ATOM 5457 C C . GLU B 1 283 ? -0.812 29.344 9.57 1 97.5 283 GLU B C 1
ATOM 5459 O O . GLU B 1 283 ? -0.245 29.703 10.602 1 97.5 283 GLU B O 1
ATOM 5464 N N . SER B 1 284 ? -0.433 28.281 8.852 1 98.5 284 SER B N 1
ATOM 5465 C CA . SER B 1 284 ? 0.485 27.281 9.375 1 98.5 284 SER B CA 1
ATOM 5466 C C . SER B 1 284 ? 1.878 27.859 9.594 1 98.5 284 SER B C 1
ATOM 5468 O O . SER B 1 284 ? 2.557 27.516 10.562 1 98.5 284 SER B O 1
ATOM 5470 N N . SER B 1 285 ? 2.332 28.734 8.68 1 97.69 285 SER B N 1
ATOM 5471 C CA . SER B 1 285 ? 3.654 29.344 8.805 1 97.69 285 SER B CA 1
ATOM 5472 C C . SER B 1 285 ? 3.768 30.156 10.086 1 97.69 285 SER B C 1
ATOM 5474 O O . SER B 1 285 ? 4.816 30.172 10.734 1 97.69 285 SER B O 1
ATOM 5476 N N . ARG B 1 286 ? 2.762 30.844 10.406 1 97.25 286 ARG B N 1
ATOM 5477 C CA . ARG B 1 286 ? 2.744 31.625 11.633 1 97.25 286 ARG B CA 1
ATOM 5478 C C . ARG B 1 286 ? 2.582 30.734 12.859 1 97.25 286 ARG B C 1
ATOM 5480 O O . ARG B 1 286 ? 3.307 30.875 13.844 1 97.25 286 ARG B O 1
ATOM 5487 N N . ASN B 1 287 ? 1.626 29.812 12.773 1 97.94 287 ASN B N 1
ATOM 5488 C CA . ASN B 1 287 ? 1.271 28.969 13.914 1 97.94 287 ASN B CA 1
ATOM 5489 C C . ASN B 1 287 ? 2.43 28.062 14.32 1 97.94 287 ASN B C 1
ATOM 5491 O O . ASN B 1 287 ? 2.607 27.781 15.508 1 97.94 287 ASN B O 1
ATOM 5495 N N . ILE B 1 288 ? 3.215 27.578 13.367 1 97.56 288 ILE B N 1
ATOM 5496 C CA . ILE B 1 288 ? 4.254 26.594 13.664 1 97.56 288 ILE B CA 1
ATOM 5497 C C . ILE B 1 288 ? 5.363 27.25 14.492 1 97.56 288 ILE B C 1
ATOM 5499 O O . ILE B 1 288 ? 6.113 26.547 15.18 1 97.56 288 ILE B O 1
ATOM 5503 N N . ARG B 1 289 ? 5.496 28.562 14.438 1 95.19 289 ARG B N 1
ATOM 5504 C CA . ARG B 1 289 ? 6.488 29.297 15.219 1 95.19 289 ARG B CA 1
ATOM 5505 C C . ARG B 1 289 ? 6.191 29.203 16.703 1 95.19 289 ARG B C 1
ATOM 5507 O O . ARG B 1 289 ? 7.098 29.312 17.531 1 95.19 289 ARG B O 1
ATOM 5514 N N . ASP B 1 290 ? 4.938 28.938 17 1 92.88 290 ASP B N 1
ATOM 5515 C CA . ASP B 1 290 ? 4.496 28.938 18.406 1 92.88 290 ASP B CA 1
ATOM 5516 C C . ASP B 1 290 ? 4.445 27.516 18.953 1 92.88 290 ASP B C 1
ATOM 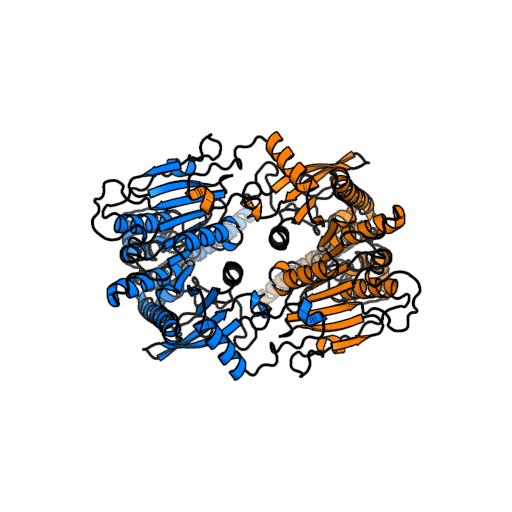5518 O O . ASP B 1 290 ? 3.816 27.266 19.984 1 92.88 290 ASP B O 1
ATOM 5522 N N . THR B 1 291 ? 5.031 26.562 18.297 1 91.12 291 THR B N 1
ATOM 5523 C CA . THR B 1 291 ? 5.031 25.172 18.75 1 91.12 291 THR B CA 1
ATOM 5524 C C . THR B 1 291 ? 6.289 24.875 19.562 1 91.12 291 THR B C 1
ATOM 5526 O O . THR B 1 291 ? 6.734 23.734 19.625 1 91.12 291 THR B O 1
ATOM 5529 N N . HIS B 1 292 ? 6.723 25.828 20.297 1 78.69 292 HIS B N 1
ATOM 5530 C CA . HIS B 1 292 ? 7.977 25.703 21.047 1 78.69 292 HIS B CA 1
ATOM 5531 C C . HIS B 1 292 ? 8.016 24.422 21.859 1 78.69 292 HIS B C 1
ATOM 5533 O O . HIS B 1 292 ? 7 24 22.406 1 78.69 292 HIS B O 1
ATOM 5539 N N . GLY B 1 293 ? 9.039 23.734 21.734 1 81.69 293 GLY B N 1
ATOM 5540 C CA . GLY B 1 293 ? 9.312 22.531 22.516 1 81.69 293 GLY B CA 1
ATOM 5541 C C . GLY B 1 293 ? 8.812 21.266 21.859 1 81.69 293 GLY B C 1
ATOM 5542 O O . GLY B 1 293 ? 9.148 20.156 22.297 1 81.69 293 GLY B O 1
ATOM 5543 N N . TRP B 1 294 ? 7.777 21.375 20.922 1 91.19 294 TRP B N 1
ATOM 5544 C CA . TRP B 1 294 ? 7.27 20.188 20.25 1 91.19 294 TRP B CA 1
ATOM 5545 C C . TRP B 1 294 ? 8.305 19.625 19.281 1 91.19 294 TRP B C 1
ATOM 5547 O O . TRP B 1 294 ? 8.898 20.359 18.5 1 91.19 294 TRP B O 1
ATOM 5557 N N . PRO B 1 295 ? 8.594 18.328 19.391 1 93.94 295 PRO B N 1
ATOM 5558 C CA . PRO B 1 295 ? 9.266 17.75 18.219 1 93.94 295 PRO B CA 1
ATOM 5559 C C . PRO B 1 295 ? 8.422 17.859 16.953 1 93.94 295 PRO B C 1
ATOM 5561 O O . PRO B 1 295 ? 7.23 17.547 16.969 1 93.94 295 PRO B O 1
ATOM 5564 N N . VAL B 1 296 ? 9.039 18.312 15.891 1 96.69 296 VAL B N 1
ATOM 5565 C CA . VAL B 1 296 ? 8.305 18.5 14.641 1 96.69 296 VAL B CA 1
ATOM 5566 C C . VAL B 1 296 ? 8.969 17.688 13.531 1 96.69 296 VAL B C 1
ATOM 5568 O O . VAL B 1 296 ? 10.188 17.688 13.391 1 96.69 296 VAL B O 1
ATOM 5571 N N . LEU B 1 297 ? 8.211 16.953 12.828 1 97.88 297 LEU B N 1
ATOM 5572 C CA . LEU B 1 297 ? 8.656 16.266 11.617 1 97.88 297 LEU B CA 1
ATOM 5573 C C . LEU B 1 297 ? 7.758 16.609 10.438 1 97.88 297 LEU B C 1
ATOM 5575 O O . LEU B 1 297 ? 6.547 16.391 10.484 1 97.88 297 LEU B O 1
ATOM 5579 N N . LEU B 1 298 ? 8.352 17.203 9.445 1 98.69 298 LEU B N 1
ATOM 5580 C CA . LEU B 1 298 ? 7.684 17.438 8.172 1 98.69 298 LEU B CA 1
ATOM 5581 C C . LEU B 1 298 ? 8.117 16.406 7.133 1 98.69 298 LEU B C 1
ATOM 5583 O O . LEU B 1 298 ? 9.297 16.062 7.059 1 98.69 298 LEU B O 1
ATOM 5587 N N . VAL B 1 299 ? 7.195 15.883 6.434 1 98.75 299 VAL B N 1
ATOM 5588 C CA . VAL B 1 299 ? 7.465 14.969 5.332 1 98.75 299 VAL B CA 1
ATOM 5589 C C . VAL B 1 299 ? 6.746 15.453 4.07 1 98.75 299 VAL B C 1
ATOM 5591 O O . VAL B 1 299 ? 5.543 15.719 4.102 1 98.75 299 VAL B O 1
ATOM 5594 N N . HIS B 1 300 ? 7.445 15.57 2.971 1 98.62 300 HIS B N 1
ATOM 5595 C CA . HIS B 1 300 ? 6.891 16.078 1.722 1 98.62 300 HIS B CA 1
ATOM 5596 C C . HIS B 1 300 ? 7.516 15.375 0.518 1 98.62 300 HIS B C 1
ATOM 5598 O O . HIS B 1 300 ? 8.656 14.914 0.585 1 98.62 300 HIS B O 1
ATOM 5604 N N . GLY B 1 301 ? 6.711 15.188 -0.542 1 97.31 301 GLY B N 1
ATOM 5605 C CA . GLY B 1 301 ? 7.23 14.648 -1.787 1 97.31 301 GLY B CA 1
ATOM 5606 C C . GLY B 1 301 ? 7.738 15.719 -2.738 1 97.31 301 GLY B C 1
ATOM 5607 O O . GLY B 1 301 ? 7.078 16.734 -2.941 1 97.31 301 GLY B O 1
ATOM 5608 N N . SER B 1 302 ? 8.852 15.43 -3.377 1 94.5 302 SER B N 1
ATOM 5609 C CA . SER B 1 302 ? 9.406 16.375 -4.34 1 94.5 302 SER B CA 1
ATOM 5610 C C . SER B 1 302 ? 8.555 16.438 -5.605 1 94.5 302 SER B C 1
ATOM 5612 O O . SER B 1 302 ? 8.594 17.438 -6.336 1 94.5 302 SER B O 1
ATOM 5614 N N . ARG B 1 303 ? 7.789 15.453 -5.844 1 94.06 303 ARG B N 1
ATOM 5615 C CA . ARG B 1 303 ? 6.965 15.406 -7.043 1 94.06 303 ARG B CA 1
ATOM 5616 C C . ARG B 1 303 ? 5.52 15.797 -6.73 1 94.06 303 ARG B C 1
ATOM 5618 O O . ARG B 1 303 ? 4.617 15.523 -7.523 1 94.06 303 ARG B O 1
ATOM 5625 N N . ASP B 1 304 ? 5.312 16.344 -5.57 1 95.94 304 ASP B N 1
ATOM 5626 C CA . ASP B 1 304 ? 3.988 16.844 -5.207 1 95.94 304 ASP B CA 1
ATOM 5627 C C . ASP B 1 304 ? 3.598 18.047 -6.062 1 95.94 304 ASP B C 1
ATOM 5629 O O . ASP B 1 304 ? 4.156 19.141 -5.906 1 95.94 304 ASP B O 1
ATOM 5633 N N . TYR B 1 305 ? 2.607 17.875 -6.918 1 91.62 305 TYR B N 1
ATOM 5634 C CA . TYR B 1 305 ? 2.191 18.969 -7.793 1 91.62 305 TYR B CA 1
ATOM 5635 C C . TYR B 1 305 ? 0.985 19.703 -7.215 1 91.62 305 TYR B C 1
ATOM 5637 O O . TYR B 1 305 ? 0.639 20.797 -7.672 1 91.62 305 TYR B O 1
ATOM 5645 N N . GLU B 1 306 ? 0.383 19.094 -6.234 1 92.56 306 GLU B N 1
ATOM 5646 C CA . GLU B 1 306 ? -0.769 19.734 -5.605 1 92.56 306 GLU B CA 1
ATOM 5647 C C . GLU B 1 306 ? -0.333 20.828 -4.645 1 92.56 306 GLU B C 1
ATOM 5649 O O . GLU B 1 306 ? -0.928 21.922 -4.617 1 92.56 306 GLU B O 1
ATOM 5654 N N . ILE B 1 307 ? 0.543 20.516 -3.762 1 95.56 307 ILE B N 1
ATOM 5655 C CA . ILE B 1 307 ? 1.224 21.469 -2.881 1 95.56 307 ILE B CA 1
ATOM 5656 C C . ILE B 1 307 ? 2.729 21.406 -3.125 1 95.56 307 ILE B C 1
ATOM 5658 O O . ILE B 1 307 ? 3.387 20.422 -2.76 1 95.56 307 ILE B O 1
ATOM 5662 N N . LEU B 1 308 ? 3.193 22.438 -3.637 1 92.94 308 LEU B N 1
ATOM 5663 C CA . LEU B 1 308 ? 4.594 22.438 -4.039 1 92.94 308 LEU B CA 1
ATOM 5664 C C . LEU B 1 308 ? 5.508 22.344 -2.822 1 92.94 308 LEU B C 1
ATOM 5666 O O . LEU B 1 308 ? 5.219 22.922 -1.773 1 92.94 308 LEU B O 1
ATOM 5670 N N . PRO B 1 309 ? 6.703 21.734 -2.922 1 93.06 309 PRO B N 1
ATOM 5671 C CA . PRO B 1 309 ? 7.594 21.422 -1.805 1 93.06 309 PRO B CA 1
ATOM 5672 C C . PRO B 1 309 ? 8.109 22.656 -1.089 1 93.06 309 PRO B C 1
ATOM 5674 O O . PRO B 1 309 ? 8.453 22.609 0.094 1 93.06 309 PRO B O 1
ATOM 5677 N N . TRP B 1 310 ? 8.156 23.766 -1.747 1 91.62 310 TRP B N 1
ATOM 5678 C CA . TRP B 1 310 ? 8.68 24.969 -1.109 1 91.62 310 TRP B CA 1
ATOM 5679 C C . TRP B 1 310 ? 7.855 25.344 0.122 1 91.62 310 TRP B C 1
ATOM 5681 O O . TRP B 1 310 ? 8.367 25.969 1.055 1 91.62 310 TRP B O 1
ATOM 5691 N N . GLN B 1 311 ? 6.633 24.969 0.125 1 95.25 311 GLN B N 1
ATOM 5692 C CA . GLN B 1 311 ? 5.777 25.344 1.247 1 95.25 311 GLN B CA 1
ATOM 5693 C C . GLN B 1 311 ? 6.16 24.562 2.508 1 95.25 311 GLN B C 1
ATOM 5695 O O . GLN B 1 311 ? 6.137 25.109 3.609 1 95.25 311 GLN B O 1
ATOM 5700 N N . ALA B 1 312 ? 6.453 23.266 2.338 1 96.5 312 ALA B N 1
ATOM 5701 C CA . ALA B 1 312 ? 6.965 22.516 3.479 1 96.5 312 ALA B CA 1
ATOM 5702 C C . ALA B 1 312 ? 8.32 23.047 3.926 1 96.5 312 ALA B C 1
ATOM 5704 O O . ALA B 1 312 ? 8.617 23.094 5.125 1 96.5 312 ALA B O 1
ATOM 5705 N N . ARG B 1 313 ? 9.141 23.453 3.006 1 94.81 313 ARG B N 1
ATOM 5706 C CA . ARG B 1 313 ? 10.422 24.062 3.344 1 94.81 313 ARG B CA 1
ATOM 5707 C C . ARG B 1 313 ? 10.219 25.344 4.16 1 94.81 313 ARG B C 1
ATOM 5709 O O . ARG B 1 313 ? 10.938 25.578 5.137 1 94.81 313 ARG B O 1
ATOM 5716 N N . ASN B 1 314 ? 9.266 26.109 3.703 1 95.62 314 ASN B N 1
ATOM 5717 C CA . ASN B 1 314 ? 8.93 27.312 4.445 1 95.62 314 ASN B CA 1
ATOM 5718 C C . ASN B 1 314 ? 8.523 27 5.879 1 95.62 314 ASN B C 1
ATOM 5720 O O . ASN B 1 314 ? 8.969 27.672 6.816 1 95.62 314 ASN B O 1
ATOM 5724 N N . LEU B 1 315 ? 7.672 25.984 6.043 1 97.94 315 LEU B N 1
ATOM 5725 C CA . LEU B 1 315 ? 7.246 25.578 7.379 1 97.94 315 LEU B CA 1
ATOM 5726 C C . LEU B 1 315 ? 8.445 25.172 8.234 1 97.94 315 LEU B C 1
ATOM 5728 O O . LEU B 1 315 ? 8.539 25.578 9.398 1 97.94 315 LEU B O 1
ATOM 5732 N N . PHE B 1 316 ? 9.344 24.406 7.688 1 97.56 316 PHE B N 1
ATOM 5733 C CA . PHE B 1 316 ? 10.555 24 8.398 1 97.56 316 PHE B CA 1
ATOM 5734 C C . PHE B 1 316 ? 11.352 25.203 8.852 1 97.56 316 PHE B C 1
ATOM 5736 O O . PHE B 1 316 ? 11.75 25.297 10.016 1 97.56 316 PHE B O 1
ATOM 5743 N N . LEU B 1 317 ? 11.547 26.125 7.961 1 96.25 317 LEU B N 1
ATOM 5744 C CA . LEU B 1 317 ? 12.367 27.297 8.242 1 96.25 317 LEU B CA 1
ATOM 5745 C C . LEU B 1 317 ? 11.719 28.172 9.305 1 96.25 317 LEU B C 1
ATOM 5747 O O . LEU B 1 317 ? 12.406 28.766 10.141 1 96.25 317 LEU B O 1
ATOM 5751 N N . GLN B 1 318 ? 10.398 28.266 9.234 1 96.81 318 GLN B N 1
ATOM 5752 C CA . GLN B 1 318 ? 9.688 29.031 10.258 1 96.81 318 GLN B CA 1
ATOM 5753 C C . GLN B 1 318 ? 9.836 28.375 11.633 1 96.81 318 GLN B C 1
ATOM 5755 O O . GLN B 1 318 ? 10.047 29.062 12.633 1 96.81 318 GLN B O 1
ATOM 5760 N N . ALA B 1 319 ? 9.727 27.047 11.703 1 96 319 ALA B N 1
ATOM 5761 C CA . ALA B 1 319 ? 9.898 26.328 12.961 1 96 319 ALA B CA 1
ATOM 5762 C C . ALA B 1 319 ? 11.32 26.5 13.5 1 96 319 ALA B C 1
ATOM 5764 O O . ALA B 1 319 ? 11.508 26.797 14.68 1 96 319 ALA B O 1
ATOM 5765 N N . VAL B 1 320 ? 12.289 26.359 12.625 1 94.44 320 VAL B N 1
ATOM 5766 C CA . VAL B 1 320 ? 13.688 26.484 13 1 94.44 320 VAL B CA 1
ATOM 5767 C C . VAL B 1 320 ? 13.969 27.906 13.484 1 94.44 320 VAL B C 1
ATOM 5769 O O . VAL B 1 320 ? 14.625 28.094 14.508 1 94.44 320 VAL B O 1
ATOM 5772 N N . SER B 1 321 ? 13.5 28.922 12.727 1 93.38 321 SER B N 1
ATOM 5773 C CA . SER B 1 321 ? 13.703 30.312 13.094 1 93.38 321 SER B CA 1
ATOM 5774 C C . SER B 1 321 ? 13.188 30.609 14.5 1 93.38 321 SER B C 1
ATOM 5776 O O . SER B 1 321 ? 13.836 31.312 15.273 1 93.38 321 SER B O 1
ATOM 5778 N N . ALA B 1 322 ? 12.07 30.062 14.75 1 92 322 ALA B N 1
ATOM 5779 C CA . ALA B 1 322 ? 11.484 30.281 16.078 1 92 322 ALA B CA 1
ATOM 5780 C C . ALA B 1 322 ? 12.344 29.625 17.156 1 92 322 ALA B C 1
ATOM 5782 O O . ALA B 1 322 ? 12.438 30.156 18.281 1 92 322 ALA B O 1
ATOM 5783 N N . ARG B 1 323 ? 12.945 28.5 16.812 1 89.94 323 ARG B N 1
ATOM 5784 C CA . ARG B 1 323 ? 13.75 27.766 17.781 1 89.94 323 ARG B CA 1
ATOM 5785 C C . ARG B 1 323 ? 15.07 28.484 18.047 1 89.94 323 ARG B C 1
ATOM 5787 O O . ARG B 1 323 ? 15.539 28.531 19.188 1 89.94 323 ARG B O 1
ATOM 5794 N N . ILE B 1 324 ? 15.641 29.062 17.078 1 88.06 324 ILE B N 1
ATOM 5795 C CA . ILE B 1 324 ? 16.984 29.609 17.219 1 88.06 324 ILE B CA 1
ATOM 5796 C C . ILE B 1 324 ? 16.906 31.109 17.5 1 88.06 324 ILE B C 1
ATOM 5798 O O . ILE B 1 324 ? 17.922 31.734 17.812 1 88.06 324 ILE B O 1
ATOM 5802 N N . GLY B 1 325 ? 15.773 31.703 17.344 1 88.25 325 GLY B N 1
ATOM 5803 C CA . GLY B 1 325 ? 15.586 33.125 17.703 1 88.25 325 GLY B CA 1
ATOM 5804 C C . GLY B 1 325 ? 16.016 34.062 16.594 1 88.25 325 GLY B C 1
ATOM 5805 O O . GLY B 1 325 ? 16.062 35.281 16.797 1 88.25 325 GLY B O 1
ATOM 5806 N N . THR B 1 326 ? 16.469 33.5 15.477 1 90.06 326 THR B N 1
ATOM 5807 C CA . THR B 1 326 ? 16.828 34.281 14.297 1 90.06 326 THR B CA 1
ATOM 5808 C C . THR B 1 326 ? 16.203 33.688 13.039 1 90.06 326 THR B C 1
ATOM 5810 O O . THR B 1 326 ? 15.859 32.5 13.016 1 90.06 326 THR B O 1
ATOM 5813 N N . GLU B 1 327 ? 16.016 34.5 12.062 1 92.81 327 GLU B N 1
ATOM 5814 C CA . GLU B 1 327 ? 15.398 34 10.828 1 92.81 327 GLU B CA 1
ATOM 5815 C C . GLU B 1 327 ? 16.344 33.094 10.062 1 92.81 327 GLU B C 1
ATOM 5817 O O . GLU B 1 327 ? 17.453 33.5 9.711 1 92.81 327 GLU B O 1
ATOM 5822 N N . ALA B 1 328 ? 15.898 31.891 9.859 1 91.44 328 ALA B N 1
ATOM 5823 C CA . ALA B 1 328 ? 16.672 30.938 9.07 1 91.44 328 ALA B CA 1
ATOM 5824 C C . ALA B 1 328 ? 16.625 31.281 7.586 1 91.44 328 ALA B C 1
ATOM 5826 O O . ALA B 1 328 ? 15.594 31.703 7.07 1 91.44 328 ALA B O 1
ATOM 5827 N N . VAL B 1 329 ? 17.688 31.047 6.863 1 86.88 329 VAL B N 1
ATOM 5828 C CA . VAL B 1 329 ? 17.828 31.391 5.457 1 86.88 329 VAL B CA 1
ATOM 5829 C C . VAL B 1 329 ? 17.5 30.188 4.582 1 86.88 329 VAL B C 1
ATOM 5831 O O . VAL B 1 329 ? 17.938 29.062 4.883 1 86.88 329 VAL B O 1
ATOM 5834 N N . GLU B 1 330 ? 16.719 30.406 3.604 1 86.75 330 GLU B N 1
ATOM 5835 C CA . GLU B 1 330 ? 16.438 29.344 2.633 1 86.75 330 GLU B CA 1
ATOM 5836 C C . GLU B 1 330 ? 17.641 29.109 1.713 1 86.75 330 GLU B C 1
ATOM 5838 O O . GLU B 1 330 ? 18.203 30.062 1.18 1 86.75 330 GLU B O 1
ATOM 5843 N N . PRO B 1 331 ? 17.938 27.891 1.587 1 83.5 331 PRO B N 1
ATOM 5844 C CA . PRO B 1 331 ? 19.031 27.625 0.653 1 83.5 331 PRO B CA 1
ATOM 5845 C C . PRO B 1 331 ? 18.641 27.859 -0.804 1 83.5 331 PRO B C 1
ATOM 5847 O O . PRO B 1 331 ? 17.453 27.75 -1.149 1 83.5 331 PRO B O 1
ATOM 5850 N N . PRO B 1 332 ? 19.625 28.25 -1.623 1 79.69 332 PRO B N 1
ATOM 5851 C CA . PRO B 1 332 ? 19.328 28.328 -3.055 1 79.69 332 PRO B CA 1
ATOM 5852 C C . PRO B 1 332 ? 18.859 26.984 -3.631 1 79.69 332 PRO B C 1
ATOM 5854 O O . PRO B 1 332 ? 19.312 25.938 -3.188 1 79.69 332 PRO B O 1
ATOM 5857 N N . GLU B 1 333 ? 17.844 27.078 -4.445 1 70.94 333 GLU B N 1
ATOM 5858 C CA . GLU B 1 333 ? 17.25 25.875 -5.027 1 70.94 333 GLU B CA 1
ATOM 5859 C C . GLU B 1 333 ? 18.328 24.969 -5.633 1 70.94 333 GLU B C 1
ATOM 5861 O O . GLU B 1 333 ? 18.234 23.75 -5.527 1 70.94 333 GLU B O 1
ATOM 5866 N N . ASP B 1 334 ? 19.219 25.562 -6.258 1 69.62 334 ASP B N 1
ATOM 5867 C CA . ASP B 1 334 ? 20.281 24.812 -6.93 1 69.62 334 ASP B CA 1
ATOM 5868 C C . ASP B 1 334 ? 21.172 24.109 -5.918 1 69.62 334 ASP B C 1
ATOM 5870 O O . ASP B 1 334 ? 21.797 23.078 -6.23 1 69.62 334 ASP B O 1
ATOM 5874 N N . ALA B 1 335 ? 21.172 24.656 -4.719 1 66.75 335 ALA B N 1
ATOM 5875 C CA . ALA B 1 335 ? 22.031 24.062 -3.705 1 66.75 335 ALA B CA 1
ATOM 5876 C C . ALA B 1 335 ? 21.469 22.719 -3.225 1 66.75 335 ALA B C 1
ATOM 5878 O O . ALA B 1 335 ? 22.219 21.766 -2.998 1 66.75 335 ALA B O 1
ATOM 5879 N N . VAL B 1 336 ? 20.203 22.719 -3.188 1 66 336 VAL B N 1
ATOM 5880 C CA . VAL B 1 336 ? 19.562 21.516 -2.684 1 66 336 VAL B CA 1
ATOM 5881 C C . VAL B 1 336 ? 19.625 20.422 -3.746 1 66 336 VAL B C 1
ATOM 5883 O O . VAL B 1 336 ? 19.922 19.266 -3.438 1 66 336 VAL B O 1
ATOM 5886 N N . THR B 1 337 ? 19.344 20.875 -5.008 1 62.28 337 THR B N 1
ATOM 5887 C CA . THR B 1 337 ? 19.344 19.891 -6.09 1 62.28 337 THR B CA 1
ATOM 5888 C C . THR B 1 337 ? 20.766 19.453 -6.426 1 62.28 337 THR B C 1
ATOM 5890 O O . THR B 1 337 ? 20.969 18.344 -6.949 1 62.28 337 THR B O 1
ATOM 5893 N N . ALA B 1 338 ? 21.656 20.422 -6.293 1 58.91 338 ALA B N 1
ATOM 5894 C CA . ALA B 1 338 ? 23.047 20.125 -6.586 1 58.91 338 ALA B CA 1
ATOM 5895 C C . ALA B 1 338 ? 23.625 19.125 -5.578 1 58.91 338 ALA B C 1
ATOM 5897 O O . ALA B 1 338 ? 24.688 18.547 -5.812 1 58.91 338 ALA B O 1
ATOM 5898 N N . LEU B 1 339 ? 22.891 19.094 -4.508 1 58.16 339 LEU B N 1
ATOM 5899 C CA . LEU B 1 339 ? 23.391 18.094 -3.557 1 58.16 339 LEU B CA 1
ATOM 5900 C C . LEU B 1 339 ? 23.359 16.703 -4.156 1 58.16 339 LEU B C 1
ATOM 5902 O O . LEU B 1 339 ? 22.281 16.141 -4.371 1 58.16 339 LEU B O 1
ATOM 5906 N N . ALA B 1 340 ? 23.922 16.547 -5.395 1 47.81 340 ALA B N 1
ATOM 5907 C CA . ALA B 1 340 ? 23.984 15.312 -6.172 1 47.81 340 ALA B CA 1
ATOM 5908 C C . ALA B 1 340 ? 24.453 14.148 -5.309 1 47.81 340 ALA B C 1
ATOM 5910 O O . ALA B 1 340 ? 25.344 14.305 -4.477 1 47.81 340 ALA B O 1
ATOM 5911 N N . PRO B 1 341 ? 23.641 13.102 -5.297 1 44.81 341 PRO B N 1
ATOM 5912 C CA . PRO B 1 341 ? 24.188 11.891 -4.684 1 44.81 341 PRO B CA 1
ATOM 5913 C C . PRO B 1 341 ? 25.625 11.602 -5.137 1 44.81 341 PRO B C 1
ATOM 5915 O O . PRO B 1 341 ? 26.359 10.906 -4.438 1 44.81 341 PRO B O 1
ATOM 5918 N N . ASP B 1 342 ? 25.75 11.742 -6.496 1 41.69 342 ASP B N 1
ATOM 5919 C CA . ASP B 1 342 ? 26.984 11.25 -7.102 1 41.69 342 ASP B CA 1
ATOM 5920 C C . ASP B 1 342 ? 28.203 11.898 -6.457 1 41.69 342 ASP B C 1
ATOM 5922 O O . ASP B 1 342 ? 29.344 11.594 -6.828 1 41.69 342 ASP B O 1
ATOM 5926 N N . HIS B 1 343 ? 28 13.078 -6.176 1 39.16 343 HIS B N 1
ATOM 5927 C CA . HIS B 1 343 ? 29.297 13.484 -5.656 1 39.16 343 HIS B CA 1
ATOM 5928 C C . HIS B 1 343 ? 29.625 12.758 -4.355 1 39.16 343 HIS B C 1
ATOM 5930 O O . HIS B 1 343 ? 28.719 12.328 -3.635 1 39.16 343 HIS B O 1
ATOM 5936 N N . GLU B 1 344 ? 30.906 12.539 -4.078 1 41.69 344 GLU B N 1
ATOM 5937 C CA . GLU B 1 344 ? 31.562 11.75 -3.039 1 41.69 344 GLU B CA 1
ATOM 5938 C C . GLU B 1 344 ? 30.703 11.68 -1.778 1 41.69 344 GLU B C 1
ATOM 5940 O O . GLU B 1 344 ? 30.406 10.594 -1.288 1 41.69 344 GLU B O 1
ATOM 5945 N N . GLU B 1 345 ? 30.969 12.523 -0.764 1 44.62 345 GLU B N 1
ATOM 5946 C CA . GLU B 1 345 ? 30.703 12.539 0.67 1 44.62 345 GLU B CA 1
ATOM 5947 C C . GLU B 1 345 ? 29.234 12.898 0.953 1 44.62 345 GLU B C 1
ATOM 5949 O O . GLU B 1 345 ? 28.672 13.789 0.311 1 44.62 345 GLU B O 1
ATOM 5954 N N . GLY B 1 346 ? 28.281 11.945 1.112 1 53.34 346 GLY B N 1
ATOM 5955 C CA . GLY B 1 346 ? 27 12.398 1.634 1 53.34 346 GLY B CA 1
ATOM 5956 C C . GLY B 1 346 ? 26.906 13.914 1.741 1 53.34 346 GLY B C 1
ATOM 5957 O O . GLY B 1 346 ? 27.609 14.523 2.555 1 53.34 346 GLY B O 1
ATOM 5958 N N . SER B 1 347 ? 26.484 14.578 0.671 1 65.56 347 SER B N 1
ATOM 5959 C CA . SER B 1 347 ? 26.547 16.031 0.628 1 65.56 347 SER B CA 1
ATOM 5960 C C . SER B 1 347 ? 25.75 16.656 1.771 1 65.56 347 SER B C 1
ATOM 5962 O O . SER B 1 347 ? 24.609 16.281 2.02 1 65.56 347 SER B O 1
ATOM 5964 N N . HIS B 1 348 ? 26.406 16.844 2.791 1 78.69 348 HIS B N 1
ATOM 5965 C CA . HIS B 1 348 ? 25.969 17.562 3.982 1 78.69 348 HIS B CA 1
ATOM 5966 C C . HIS B 1 348 ? 26.188 19.062 3.836 1 78.69 348 HIS B C 1
ATOM 5968 O O . HIS B 1 348 ? 27.297 19.5 3.506 1 78.69 348 HIS B O 1
ATOM 5974 N N . LEU B 1 349 ? 25.109 19.797 3.816 1 83.25 349 LEU B N 1
ATOM 5975 C CA . LEU B 1 349 ? 25.172 21.25 3.828 1 83.25 349 LEU B CA 1
ATOM 5976 C C . LEU B 1 349 ? 24.797 21.797 5.199 1 83.25 349 LEU B C 1
ATOM 5978 O O . LEU B 1 349 ? 23.812 21.359 5.797 1 83.25 349 LEU B O 1
ATOM 5982 N N . GLU B 1 350 ? 25.609 22.703 5.684 1 85.19 350 GLU B N 1
ATOM 5983 C CA . GLU B 1 350 ? 25.359 23.328 6.98 1 85.19 350 GLU B CA 1
ATOM 5984 C C . GLU B 1 350 ? 24.938 24.781 6.82 1 85.19 350 GLU B C 1
ATOM 5986 O O . GLU B 1 350 ? 25.562 25.547 6.078 1 85.19 350 GLU B O 1
ATOM 5991 N N . TYR B 1 351 ? 23.859 25.109 7.367 1 87.5 351 TYR B N 1
ATOM 5992 C CA . TYR B 1 351 ? 23.344 26.469 7.441 1 87.5 351 TYR B CA 1
ATOM 5993 C C . TYR B 1 351 ? 23.203 26.922 8.891 1 87.5 351 TYR B C 1
ATOM 5995 O O . TYR B 1 351 ? 23.422 26.141 9.812 1 87.5 351 TYR B O 1
ATOM 6003 N N . GLU B 1 352 ? 22.984 28.172 9.016 1 84.56 352 GLU B N 1
ATOM 6004 C CA . GLU B 1 352 ? 22.75 28.672 10.367 1 84.56 352 GLU B CA 1
ATOM 6005 C C . GLU B 1 352 ? 21.484 28.078 10.969 1 84.56 352 GLU B C 1
ATOM 6007 O O . GLU B 1 352 ? 20.375 28.375 10.523 1 84.56 352 GLU B O 1
ATOM 6012 N N . GLY B 1 353 ? 21.703 27.141 11.945 1 87.5 353 GLY B N 1
ATOM 6013 C CA . GLY B 1 353 ? 20.578 26.609 12.711 1 87.5 353 GLY B CA 1
ATOM 6014 C C . GLY B 1 353 ? 20.125 25.234 12.234 1 87.5 353 GLY B C 1
ATOM 6015 O O . GLY B 1 353 ? 19.391 24.547 12.945 1 87.5 353 GLY B O 1
ATOM 6016 N N . TYR B 1 354 ? 20.516 24.922 10.984 1 91.38 354 TYR B N 1
ATOM 6017 C CA . TYR B 1 354 ? 20.062 23.609 10.508 1 91.38 354 TYR B CA 1
ATOM 6018 C C . TYR B 1 354 ? 21.016 23.047 9.477 1 91.38 354 TYR B C 1
ATOM 6020 O O . TYR B 1 354 ? 21.922 23.734 9.008 1 91.38 354 TYR B O 1
ATOM 6028 N N . ASP B 1 355 ? 20.922 21.781 9.219 1 89.19 355 ASP B N 1
ATOM 6029 C CA . ASP B 1 355 ? 21.703 21.094 8.203 1 89.19 355 ASP B CA 1
ATOM 6030 C C . ASP B 1 355 ? 20.812 20.344 7.227 1 89.19 355 ASP B C 1
ATOM 6032 O O . ASP B 1 355 ? 19.656 20.062 7.535 1 89.19 355 ASP B O 1
ATOM 6036 N N . ILE B 1 356 ? 21.328 20.156 6.047 1 90.38 356 ILE B N 1
ATOM 6037 C CA . ILE B 1 356 ? 20.672 19.344 5.031 1 90.38 356 ILE B CA 1
ATOM 6038 C C . ILE B 1 356 ? 21.578 18.172 4.637 1 90.38 356 ILE B C 1
ATOM 6040 O O . ILE B 1 356 ? 22.75 18.375 4.324 1 90.38 356 ILE B O 1
ATOM 6044 N N . ARG B 1 357 ? 21 17.031 4.699 1 87.62 357 ARG B N 1
ATOM 6045 C CA . ARG B 1 357 ? 21.734 15.836 4.297 1 87.62 357 ARG B CA 1
ATOM 6046 C C . ARG B 1 357 ? 21 15.102 3.176 1 87.62 357 ARG B C 1
ATOM 6048 O O . ARG B 1 357 ? 19.781 14.938 3.223 1 87.62 357 ARG B O 1
ATOM 6055 N N . THR B 1 358 ? 21.766 14.727 2.158 1 87.69 358 THR B N 1
ATOM 6056 C CA . THR B 1 358 ? 21.234 13.836 1.141 1 87.69 358 THR B CA 1
ATOM 6057 C C . THR B 1 358 ? 21.328 12.375 1.584 1 87.69 358 THR B C 1
ATOM 6059 O O . THR B 1 358 ? 22.422 11.898 1.895 1 87.69 358 THR B O 1
ATOM 6062 N N . LEU B 1 359 ? 20.234 11.719 1.684 1 89 359 LEU B N 1
ATOM 6063 C CA . LEU B 1 359 ? 20.234 10.305 2.059 1 89 359 LEU B CA 1
ATOM 6064 C C . LEU B 1 359 ? 20.766 9.445 0.915 1 89 359 LEU B C 1
ATOM 6066 O O . LEU B 1 359 ? 20.75 9.867 -0.244 1 89 359 LEU B O 1
ATOM 6070 N N . PRO B 1 360 ? 21.25 8.25 1.192 1 85.62 360 PRO B N 1
ATOM 6071 C CA . PRO B 1 360 ? 21.844 7.383 0.172 1 85.62 360 PRO B CA 1
ATOM 6072 C C . PRO B 1 360 ? 20.922 7.164 -1.024 1 85.62 360 PRO B C 1
ATOM 6074 O O . PRO B 1 360 ? 19.703 7.027 -0.855 1 85.62 360 PRO B O 1
ATOM 6077 N N . GLY B 1 361 ? 21.547 7.156 -2.242 1 83.12 361 GLY B N 1
ATOM 6078 C CA . GLY B 1 361 ? 20.797 6.945 -3.467 1 83.12 361 GLY B CA 1
ATOM 6079 C C . GLY B 1 361 ? 19.891 8.109 -3.82 1 83.12 361 GLY B C 1
ATOM 6080 O O . GLY B 1 361 ? 19.031 8 -4.703 1 83.12 361 GLY B O 1
ATOM 6081 N N . ARG B 1 362 ? 20 9.148 -3.035 1 84.75 362 ARG B N 1
ATOM 6082 C CA . ARG B 1 362 ? 19.172 10.336 -3.223 1 84.75 362 ARG B CA 1
ATOM 6083 C C . ARG B 1 362 ? 17.688 10.008 -3.041 1 84.75 362 ARG B C 1
ATOM 6085 O O . ARG B 1 362 ? 16.844 10.508 -3.787 1 84.75 362 ARG B O 1
ATOM 6092 N N . GLU B 1 363 ? 17.547 9.148 -2.168 1 90.75 363 GLU B N 1
ATOM 6093 C CA . GLU B 1 363 ? 16.156 8.766 -1.96 1 90.75 363 GLU B CA 1
ATOM 6094 C C . GLU B 1 363 ? 15.367 9.891 -1.316 1 90.75 363 GLU B C 1
ATOM 6096 O O . GLU B 1 363 ? 14.148 9.992 -1.502 1 90.75 363 GLU B O 1
ATOM 6101 N N . ALA B 1 364 ? 16.125 10.742 -0.546 1 92.94 364 ALA B N 1
ATOM 6102 C CA . ALA B 1 364 ? 15.484 11.883 0.11 1 92.94 364 ALA B CA 1
ATOM 6103 C C . ALA B 1 364 ? 16.531 12.875 0.623 1 92.94 364 ALA B C 1
ATOM 6105 O O . ALA B 1 364 ? 17.719 12.578 0.626 1 92.94 364 ALA B O 1
ATOM 6106 N N . TRP B 1 365 ? 16.094 14.039 0.945 1 91.94 365 TRP B N 1
ATOM 6107 C CA . TRP B 1 365 ? 16.875 15.047 1.665 1 91.94 365 TRP B CA 1
ATOM 6108 C C . TRP B 1 365 ? 16.344 15.234 3.082 1 91.94 365 TRP B C 1
ATOM 6110 O O . TRP B 1 365 ? 15.141 15.438 3.277 1 91.94 365 TRP B O 1
ATOM 6120 N N . LEU B 1 366 ? 17.203 15.117 4.008 1 93.38 366 LEU B N 1
ATOM 6121 C CA . LEU B 1 366 ? 16.812 15.273 5.406 1 93.38 366 LEU B CA 1
ATOM 6122 C C . LEU B 1 366 ? 17.359 16.578 5.973 1 93.38 366 LEU B C 1
ATOM 6124 O O . LEU B 1 366 ? 18.578 16.781 6.02 1 93.38 366 LEU B O 1
ATOM 6128 N N . TRP B 1 367 ? 16.422 17.484 6.305 1 93.5 367 TRP B N 1
ATOM 6129 C CA . TRP B 1 367 ? 16.734 18.734 7.008 1 93.5 367 TRP B CA 1
ATOM 6130 C C . TRP B 1 367 ? 16.609 18.547 8.516 1 93.5 367 TRP B C 1
ATOM 6132 O O . TRP B 1 367 ? 15.602 18.031 9 1 93.5 367 TRP B O 1
ATOM 6142 N N . THR B 1 368 ? 17.672 18.906 9.258 1 92.81 368 THR B N 1
ATOM 6143 C CA . THR B 1 368 ? 17.625 18.734 10.703 1 92.81 368 THR B CA 1
ATOM 6144 C C . THR B 1 368 ? 18.047 20.016 11.414 1 92.81 368 THR B C 1
ATOM 6146 O O . THR B 1 368 ? 18.969 20.703 10.969 1 92.81 368 THR B O 1
ATOM 6149 N N . LEU B 1 369 ? 17.266 20.375 12.469 1 91.88 369 LEU B N 1
ATOM 6150 C CA . LEU B 1 369 ? 17.672 21.453 13.352 1 91.88 369 LEU B CA 1
ATOM 6151 C C . LEU B 1 369 ? 19 21.125 14.047 1 91.88 369 LEU B C 1
ATOM 6153 O O . LEU B 1 369 ? 19.203 20 14.492 1 91.88 369 LEU B O 1
ATOM 6157 N N . ARG B 1 370 ? 20 22 13.969 1 78.38 370 ARG B N 1
ATOM 6158 C CA . ARG B 1 370 ? 21.266 21.891 14.703 1 78.38 370 ARG B CA 1
ATOM 6159 C C . ARG B 1 370 ? 21.234 22.734 15.969 1 78.38 370 ARG B C 1
ATOM 6161 O O . ARG B 1 370 ? 20.766 23.875 15.953 1 78.38 370 ARG B O 1
ATOM 6168 N N . PRO B 1 371 ? 21.5 22.125 17.078 1 61.03 371 PRO B N 1
ATOM 6169 C CA . PRO B 1 371 ? 21.562 22.984 18.266 1 61.03 371 PRO B CA 1
ATOM 6170 C C . PRO B 1 371 ? 22.641 24.047 18.156 1 61.03 371 PRO B C 1
ATOM 6172 O O . PRO B 1 371 ? 23.688 23.812 17.547 1 61.03 371 PRO B O 1
ATOM 6175 N N . ASN B 1 372 ? 22.5 25.422 18.234 1 51.72 372 ASN B N 1
ATOM 6176 C CA . ASN B 1 372 ? 23.453 26.516 18.281 1 51.72 372 ASN B CA 1
ATOM 6177 C C . ASN B 1 372 ? 24.609 26.203 19.25 1 51.72 372 ASN B C 1
ATOM 6179 O O . ASN B 1 372 ? 24.375 25.875 20.422 1 51.72 372 ASN B O 1
ATOM 6183 N N . LYS B 1 373 ? 25.891 25.969 18.672 1 47.78 373 LYS B N 1
ATOM 6184 C CA . LYS B 1 373 ? 27.078 25.828 19.531 1 47.78 373 LYS B CA 1
ATOM 6185 C C . LYS B 1 373 ? 27.141 26.953 20.562 1 47.78 373 LYS B C 1
ATOM 6187 O O . LYS B 1 373 ? 27.531 26.734 21.703 1 47.78 373 LYS B O 1
ATOM 6192 N N . ASP B 1 374 ? 27.453 28.312 20.047 1 39.78 374 ASP B N 1
ATOM 6193 C CA . ASP B 1 374 ? 27.672 29.5 20.875 1 39.78 374 ASP B CA 1
ATOM 6194 C C . ASP B 1 374 ? 26.406 29.891 21.625 1 39.78 374 ASP B C 1
ATOM 6196 O O . ASP B 1 374 ? 26.391 30.875 22.359 1 39.78 374 ASP B O 1
ATOM 6200 N N . ALA B 1 375 ? 25.391 29.656 21.094 1 36.84 375 ALA B N 1
ATOM 6201 C CA . ALA B 1 375 ? 24.25 30.047 21.938 1 36.84 375 ALA B CA 1
ATOM 6202 C C . ALA B 1 375 ? 24.422 29.531 23.359 1 36.84 375 ALA B C 1
ATOM 6204 O O . ALA B 1 375 ? 24.594 28.328 23.562 1 36.84 375 ALA B O 1
ATOM 6205 N N . ASP B 1 376 ? 25 30.297 24.266 1 34.22 376 ASP B N 1
ATOM 6206 C CA . ASP B 1 376 ? 25.125 30.219 25.719 1 34.22 376 ASP B CA 1
ATOM 6207 C C . ASP B 1 376 ? 24.281 29.078 26.266 1 34.22 376 ASP B C 1
ATOM 6209 O O . ASP B 1 376 ? 23.312 28.641 25.641 1 34.22 376 ASP B O 1
ATOM 6213 N N . ALA B 1 377 ? 24.75 28.391 27.625 1 33.78 377 ALA B N 1
ATOM 6214 C CA . ALA B 1 377 ? 24.375 27.703 28.859 1 33.78 377 ALA B CA 1
ATOM 6215 C C . ALA B 1 377 ? 22.891 27.922 29.172 1 33.78 377 ALA B C 1
ATOM 6217 O O . ALA B 1 377 ? 22.406 27.531 30.234 1 33.78 377 ALA B O 1
ATOM 6218 N N . VAL B 1 378 ? 22.453 29.156 28.859 1 32.97 378 VAL B N 1
ATOM 6219 C CA . VAL B 1 378 ? 21.281 29.344 29.734 1 32.97 378 VAL B CA 1
ATOM 6220 C C . VAL B 1 378 ? 20.406 28.094 29.672 1 32.97 378 VAL B C 1
ATOM 6222 O O . VAL B 1 378 ? 20.109 27.5 30.703 1 32.97 378 VAL B O 1
ATOM 6225 N N . VAL B 1 379 ? 19.047 28.375 29.297 1 33.56 379 VAL B N 1
ATOM 6226 C CA . VAL B 1 379 ? 18.094 27.469 29.906 1 33.56 379 VAL B CA 1
ATOM 6227 C C . VAL B 1 379 ? 18.281 26.047 29.375 1 33.56 379 VAL B C 1
ATOM 6229 O O . VAL B 1 379 ? 18.469 25.109 30.141 1 33.56 379 VAL B O 1
ATOM 6232 N N . ARG B 1 380 ? 17.188 25.656 28.344 1 35.88 380 ARG B N 1
ATOM 6233 C CA . ARG B 1 380 ? 16.594 24.312 28.359 1 35.88 380 ARG B CA 1
ATOM 6234 C C . ARG B 1 380 ? 17.359 23.359 27.453 1 35.88 380 ARG B C 1
ATOM 6236 O O . ARG B 1 380 ? 17.859 23.766 26.406 1 35.88 380 ARG B O 1
ATOM 6243 N N . GLY B 1 381 ? 18.203 22.422 27.859 1 36.62 381 GLY B N 1
ATOM 6244 C CA . GLY B 1 381 ? 18.781 21.234 27.25 1 36.62 381 GLY B CA 1
ATOM 6245 C C . GLY B 1 381 ? 18.109 20.844 25.953 1 36.62 381 GLY B C 1
ATOM 6246 O O . GLY B 1 381 ? 17 21.266 25.656 1 36.62 381 GLY B O 1
ATOM 6247 N N . PRO B 1 382 ? 19.047 20.406 24.891 1 40.84 382 PRO B N 1
ATOM 6248 C CA . PRO B 1 382 ? 18.484 19.859 23.656 1 40.84 382 PRO B CA 1
ATOM 6249 C C . PRO B 1 382 ? 17.078 19.281 23.844 1 40.84 382 PRO B C 1
ATOM 6251 O O . PRO B 1 382 ? 16.328 19.156 22.875 1 40.84 382 PRO B O 1
ATOM 6254 N N . LYS B 1 383 ? 16.906 18.75 25.016 1 47.81 383 LYS B N 1
ATOM 6255 C CA . LYS B 1 383 ? 15.617 18.172 25.359 1 47.81 383 LYS B CA 1
ATOM 6256 C C . LYS B 1 383 ? 14.531 19.234 25.375 1 47.81 383 LYS B C 1
ATOM 6258 O O . LYS B 1 383 ? 13.359 18.953 25.109 1 47.81 383 LYS B O 1
ATOM 6263 N N . ASP B 1 384 ? 14.992 20.641 25.5 1 53.5 384 ASP B N 1
ATOM 6264 C CA . ASP B 1 384 ? 13.961 21.641 25.797 1 53.5 384 ASP B CA 1
ATOM 6265 C C . ASP B 1 384 ? 13.492 22.344 24.531 1 53.5 384 ASP B C 1
ATOM 6267 O O . ASP B 1 384 ? 12.406 22.906 24.5 1 53.5 384 ASP B O 1
ATOM 6271 N N . ILE B 1 385 ? 14.258 22.297 23.391 1 58.59 385 ILE B N 1
ATOM 6272 C CA . ILE B 1 385 ? 13.812 23.109 22.281 1 58.59 385 ILE B CA 1
ATOM 6273 C C . ILE B 1 385 ? 13.07 22.25 21.266 1 58.59 385 ILE B C 1
ATOM 6275 O O . ILE B 1 385 ? 12.336 22.766 20.422 1 58.59 385 ILE B O 1
ATOM 6279 N N . GLY B 1 386 ? 12.656 21.094 21.406 1 70.62 386 GLY B N 1
ATOM 6280 C CA . GLY B 1 386 ? 12 20.141 20.531 1 70.62 386 GLY B CA 1
ATOM 6281 C C . GLY B 1 386 ? 12.672 20.031 19.172 1 70.62 386 GLY B C 1
ATOM 6282 O O . GLY B 1 386 ? 12.945 21.031 18.516 1 70.62 386 GLY B O 1
ATOM 6283 N N . ASN B 1 387 ? 13.062 18.938 18.641 1 87.88 387 ASN B N 1
ATOM 6284 C CA . ASN B 1 387 ? 13.711 18.688 17.359 1 87.88 387 ASN B CA 1
ATOM 6285 C C . ASN B 1 387 ? 12.781 18.984 16.188 1 87.88 387 ASN B C 1
ATOM 6287 O O . ASN B 1 387 ? 11.562 18.828 16.312 1 87.88 387 ASN B O 1
ATOM 6291 N N . VAL B 1 388 ? 13.414 19.609 15.18 1 95.25 388 VAL B N 1
ATOM 6292 C CA . VAL B 1 388 ? 12.672 19.875 13.953 1 95.25 388 VAL B CA 1
ATOM 6293 C C . VAL B 1 388 ? 13.344 19.172 12.781 1 95.25 388 VAL B C 1
ATOM 6295 O O . VAL B 1 388 ? 14.523 19.406 12.492 1 95.25 388 VAL B O 1
ATOM 6298 N N . TRP B 1 389 ? 12.625 18.25 12.18 1 96.62 389 TRP B N 1
ATOM 6299 C CA . TRP B 1 389 ? 13.102 17.531 11.008 1 96.62 389 TRP B CA 1
ATOM 6300 C C . TRP B 1 389 ? 12.203 17.797 9.805 1 96.62 389 TRP B C 1
ATOM 6302 O O . TRP B 1 389 ? 11.008 18.047 9.953 1 96.62 389 TRP B O 1
ATOM 6312 N N . TYR B 1 390 ? 12.789 17.859 8.648 1 97.12 390 TYR B N 1
ATOM 6313 C CA . TYR B 1 390 ? 12.078 17.875 7.379 1 97.12 390 TYR B CA 1
ATOM 6314 C C . TYR B 1 390 ? 12.656 16.844 6.41 1 97.12 390 TYR B C 1
ATOM 6316 O O . TYR B 1 390 ? 13.852 16.875 6.105 1 97.12 390 TYR B O 1
ATOM 6324 N N . LEU B 1 391 ? 11.812 15.906 5.965 1 97.44 391 LEU B N 1
ATOM 6325 C CA . LEU B 1 391 ? 12.172 14.898 4.973 1 97.44 391 LEU B CA 1
ATOM 6326 C C . LEU B 1 391 ? 11.516 15.211 3.627 1 97.44 391 LEU B C 1
ATOM 6328 O O . LEU B 1 391 ? 10.289 15.195 3.51 1 97.44 391 LEU B O 1
ATOM 6332 N N . GLU B 1 392 ? 12.289 15.492 2.674 1 96 392 GLU B N 1
ATOM 6333 C CA . GLU B 1 392 ? 11.805 15.648 1.304 1 96 392 GLU B CA 1
ATOM 6334 C C . GLU B 1 392 ? 12.109 14.406 0.468 1 96 392 GLU B C 1
ATOM 6336 O O . GLU B 1 392 ? 13.266 14.141 0.138 1 96 392 GLU B O 1
ATOM 6341 N N . VAL B 1 393 ? 11.109 13.68 0.105 1 96.69 393 VAL B N 1
ATOM 6342 C CA . VAL B 1 393 ? 11.25 12.414 -0.596 1 96.69 393 VAL B CA 1
ATOM 6343 C C . VAL B 1 393 ? 11.336 12.656 -2.102 1 96.69 393 VAL B C 1
ATOM 6345 O O . VAL B 1 393 ? 10.391 13.164 -2.709 1 96.69 393 VAL B O 1
ATOM 6348 N N . LYS B 1 394 ? 12.328 12.234 -2.732 1 93.19 394 LYS B N 1
ATOM 6349 C CA . LYS B 1 394 ? 12.656 12.602 -4.109 1 93.19 394 LYS B CA 1
ATOM 6350 C C . LYS B 1 394 ? 11.523 12.219 -5.062 1 93.19 394 LYS B C 1
ATOM 6352 O O . LYS B 1 394 ? 11.109 13.023 -5.895 1 93.19 394 LYS B O 1
ATOM 6357 N N . HIS B 1 395 ? 11.039 11.016 -4.93 1 94.06 395 HIS B N 1
ATOM 6358 C CA . HIS B 1 395 ? 10.07 10.516 -5.902 1 94.06 395 HIS B CA 1
ATOM 6359 C C . HIS B 1 395 ? 8.664 10.508 -5.328 1 94.06 395 HIS B C 1
ATOM 6361 O O . HIS B 1 395 ? 7.742 9.945 -5.934 1 94.06 395 HIS B O 1
ATOM 6367 N N . GLY B 1 396 ? 8.484 11.086 -4.105 1 96.31 396 GLY B N 1
ATOM 6368 C CA . GLY B 1 396 ? 7.188 11.102 -3.453 1 96.31 396 GLY B CA 1
ATOM 6369 C C . GLY B 1 396 ? 6.238 12.125 -4.043 1 96.31 396 GLY B C 1
ATOM 6370 O O . GLY B 1 396 ? 6.656 13.219 -4.43 1 96.31 396 GLY B O 1
ATOM 6371 N N . GLY B 1 397 ? 5 11.781 -4.117 1 96 397 GLY B N 1
ATOM 6372 C CA . GLY B 1 397 ? 3.934 12.703 -4.484 1 96 397 GLY B CA 1
ATOM 6373 C C . GLY B 1 397 ? 3.084 13.133 -3.305 1 96 397 GLY B C 1
ATOM 6374 O O . GLY B 1 397 ? 3.475 12.938 -2.15 1 96 397 GLY B O 1
ATOM 6375 N N . HIS B 1 398 ? 1.921 13.781 -3.633 1 96.31 398 HIS B N 1
ATOM 6376 C CA . HIS B 1 398 ? 1.068 14.367 -2.604 1 96.31 398 HIS B CA 1
ATOM 6377 C C . HIS B 1 398 ? 0.458 13.289 -1.715 1 96.31 398 HIS B C 1
ATOM 6379 O O . HIS B 1 398 ? 0.377 13.461 -0.496 1 96.31 398 HIS B O 1
ATOM 6385 N N . ASN B 1 399 ? 0.01 12.195 -2.344 1 96.5 399 ASN B N 1
ATOM 6386 C CA . ASN B 1 399 ? -0.705 11.156 -1.613 1 96.5 399 ASN B CA 1
ATOM 6387 C C . ASN B 1 399 ? 0.057 9.836 -1.636 1 96.5 399 ASN B C 1
ATOM 6389 O O . ASN B 1 399 ? -0.504 8.781 -1.315 1 96.5 399 ASN B O 1
ATOM 6393 N N . SER B 1 400 ? 1.385 9.797 -2.018 1 95.75 400 SER B N 1
ATOM 6394 C CA . SER B 1 400 ? 2.076 8.531 -2.227 1 95.75 400 SER B CA 1
ATOM 6395 C C . SER B 1 400 ? 3.236 8.367 -1.248 1 95.75 400 SER B C 1
ATOM 6397 O O . SER B 1 400 ? 4.066 7.473 -1.408 1 95.75 400 SER B O 1
ATOM 6399 N N . LEU B 1 401 ? 3.293 9.195 -0.206 1 97.25 401 LEU B N 1
ATOM 6400 C CA . LEU B 1 401 ? 4.422 9.172 0.721 1 97.25 401 LEU B CA 1
ATOM 6401 C C . LEU B 1 401 ? 4.527 7.824 1.418 1 97.25 401 LEU B C 1
ATOM 6403 O O . LEU B 1 401 ? 5.633 7.344 1.685 1 97.25 401 LEU B O 1
ATOM 6407 N N . SER B 1 402 ? 3.375 7.195 1.643 1 94.06 402 SER B N 1
ATOM 6408 C CA . SER B 1 402 ? 3.34 5.93 2.371 1 94.06 402 SER B CA 1
ATOM 6409 C C . SER B 1 402 ? 3.959 4.801 1.55 1 94.06 402 SER B C 1
ATOM 6411 O O . SER B 1 402 ? 4.246 3.727 2.078 1 94.06 402 SER B O 1
ATOM 6413 N N . LYS B 1 403 ? 4.195 4.977 0.294 1 95.19 403 LYS B N 1
ATOM 6414 C CA . LYS B 1 403 ? 4.758 3.947 -0.576 1 95.19 403 LYS B CA 1
ATOM 6415 C C . LYS B 1 403 ? 6.266 3.838 -0.394 1 95.19 403 LYS B C 1
ATOM 6417 O O . LYS B 1 403 ? 6.883 2.865 -0.835 1 95.19 403 LYS B O 1
ATOM 6422 N N . PHE B 1 404 ? 6.898 4.859 0.219 1 96.81 404 PHE B N 1
ATOM 6423 C CA . PHE B 1 404 ? 8.352 4.918 0.299 1 96.81 404 PHE B CA 1
ATOM 6424 C C . PHE B 1 404 ? 8.836 4.504 1.686 1 96.81 404 PHE B C 1
ATOM 6426 O O . PHE B 1 404 ? 8.508 5.156 2.68 1 96.81 404 PHE B O 1
ATOM 6433 N N . HIS B 1 405 ? 9.711 3.535 1.781 1 96.25 405 HIS B N 1
ATOM 6434 C CA . HIS B 1 405 ? 10.18 2.971 3.039 1 96.25 405 HIS B CA 1
ATOM 6435 C C . HIS B 1 405 ? 11 3.988 3.824 1 96.25 405 HIS B C 1
ATOM 6437 O O . HIS B 1 405 ? 11.141 3.873 5.047 1 96.25 405 HIS B O 1
ATOM 6443 N N . VAL B 1 406 ? 11.523 5.016 3.156 1 96.12 406 VAL B N 1
ATOM 6444 C CA . VAL B 1 406 ? 12.32 6.023 3.848 1 96.12 406 VAL B CA 1
ATOM 6445 C C . VAL B 1 406 ? 11.43 6.824 4.793 1 96.12 406 VAL B C 1
ATOM 6447 O O . VAL B 1 406 ? 11.906 7.375 5.789 1 96.12 406 VAL B O 1
ATOM 6450 N N . VAL B 1 407 ? 10.125 6.867 4.523 1 97.56 407 VAL B N 1
ATOM 6451 C CA . VAL B 1 407 ? 9.195 7.672 5.305 1 97.56 407 VAL B CA 1
ATOM 6452 C C . VAL B 1 407 ? 8.977 7.031 6.672 1 97.56 407 VAL B C 1
ATOM 6454 O O . VAL B 1 407 ? 9.305 7.621 7.703 1 97.56 407 VAL B O 1
ATOM 6457 N N . PRO B 1 408 ? 8.453 5.746 6.746 1 95.81 408 PRO B N 1
ATOM 6458 C CA . PRO B 1 408 ? 8.32 5.152 8.078 1 95.81 408 PRO B CA 1
ATOM 6459 C C . PRO B 1 408 ? 9.656 5.02 8.797 1 95.81 408 PRO B C 1
ATOM 6461 O O . PRO B 1 408 ? 9.719 5.125 10.023 1 95.81 408 PRO B O 1
ATOM 6464 N N . ASP B 1 409 ? 10.742 4.777 8.109 1 95.19 409 ASP B N 1
ATOM 6465 C CA . ASP B 1 409 ? 12.055 4.688 8.742 1 95.19 409 ASP B CA 1
ATOM 6466 C C . ASP B 1 409 ? 12.445 6.016 9.391 1 95.19 409 ASP B C 1
ATOM 6468 O O . ASP B 1 409 ? 13.055 6.035 10.461 1 95.19 409 ASP B O 1
ATOM 6472 N N . THR B 1 410 ? 12.125 7.121 8.719 1 96.5 410 THR B N 1
ATOM 6473 C CA . THR B 1 410 ? 12.422 8.438 9.258 1 96.5 410 THR B CA 1
ATOM 6474 C C . THR B 1 410 ? 11.531 8.742 10.461 1 96.5 410 THR B C 1
ATOM 6476 O O . THR B 1 410 ? 12 9.289 11.461 1 96.5 410 THR B O 1
ATOM 6479 N N . ILE B 1 411 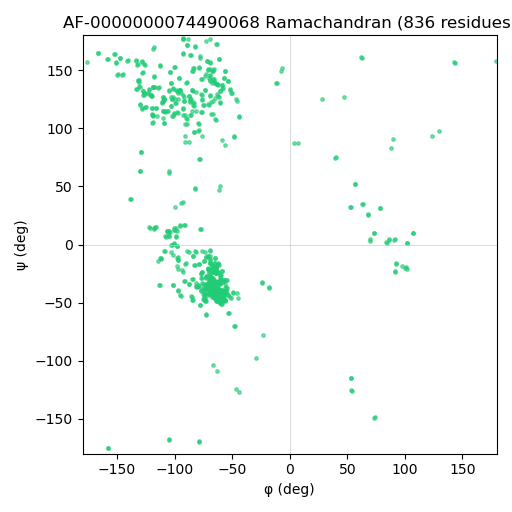? 10.281 8.414 10.352 1 95.88 411 ILE B N 1
ATOM 6480 C CA . ILE B 1 411 ? 9.359 8.625 11.469 1 95.88 411 ILE B CA 1
ATOM 6481 C C . ILE B 1 411 ? 9.867 7.867 12.695 1 95.88 411 ILE B C 1
ATOM 6483 O O . ILE B 1 411 ? 9.875 8.406 13.805 1 95.88 411 ILE B O 1
ATOM 6487 N N . GLU B 1 412 ? 10.281 6.641 12.492 1 92.69 412 GLU B N 1
ATOM 6488 C CA . GLU B 1 412 ? 10.805 5.836 13.594 1 92.69 412 GLU B CA 1
ATOM 6489 C C . GLU B 1 412 ? 12.055 6.477 14.195 1 92.69 412 GLU B C 1
ATOM 6491 O O . GLU B 1 412 ? 12.195 6.551 15.414 1 92.69 412 GLU B O 1
ATOM 6496 N N . ALA B 1 413 ? 12.977 6.879 13.359 1 92.88 413 ALA B N 1
ATOM 6497 C CA . ALA B 1 413 ? 14.195 7.539 13.828 1 92.88 413 ALA B CA 1
ATOM 6498 C C . ALA B 1 413 ? 13.867 8.812 14.602 1 92.88 413 ALA B C 1
ATOM 6500 O O . ALA B 1 413 ? 14.43 9.047 15.672 1 92.88 413 ALA B O 1
ATOM 6501 N N . TRP B 1 414 ? 12.984 9.602 14 1 93.19 414 TRP B N 1
ATOM 6502 C CA . TRP B 1 414 ? 12.531 10.844 14.617 1 93.19 414 TRP B CA 1
ATOM 6503 C C . TRP B 1 414 ? 11.891 10.578 15.969 1 93.19 414 TRP B C 1
ATOM 6505 O O . TRP B 1 414 ? 12.164 11.289 16.938 1 93.19 414 TRP B O 1
ATOM 6515 N N . ALA B 1 415 ? 11.062 9.555 16.078 1 89.06 415 ALA B N 1
ATOM 6516 C CA . ALA B 1 415 ? 10.422 9.18 17.328 1 89.06 415 ALA B CA 1
ATOM 6517 C C . ALA B 1 415 ? 11.453 8.711 18.359 1 89.06 415 ALA B C 1
ATOM 6519 O O . ALA B 1 415 ? 11.367 9.055 19.531 1 89.06 415 ALA B O 1
ATOM 6520 N N . THR B 1 416 ? 12.406 7.992 17.906 1 86.56 416 THR B N 1
ATOM 6521 C CA . THR B 1 416 ? 13.43 7.434 18.781 1 86.56 416 THR B CA 1
ATOM 6522 C C . THR B 1 416 ? 14.273 8.539 19.391 1 86.56 416 THR B C 1
ATOM 6524 O O . THR B 1 416 ? 14.516 8.555 20.609 1 86.56 416 THR B O 1
ATOM 6527 N N . ILE B 1 417 ? 14.703 9.477 18.656 1 86.62 417 ILE B N 1
ATOM 6528 C CA . ILE B 1 417 ? 15.609 10.516 19.125 1 86.62 417 ILE B CA 1
ATOM 6529 C C . ILE B 1 417 ? 14.883 11.438 20.094 1 86.62 417 ILE B C 1
ATOM 6531 O O . ILE B 1 417 ? 15.5 12.047 20.969 1 86.62 417 ILE B O 1
ATOM 6535 N N . ASN B 1 418 ? 13.586 11.453 19.938 1 86.06 418 ASN B N 1
ATOM 6536 C CA . ASN B 1 418 ? 12.805 12.336 20.797 1 86.06 418 ASN B CA 1
ATOM 6537 C C . ASN B 1 418 ? 12.188 11.586 21.969 1 86.06 418 ASN B C 1
ATOM 6539 O O . ASN B 1 418 ? 11.391 12.148 22.719 1 86.06 418 ASN B O 1
ATOM 6543 N N . GLY B 1 419 ? 12.57 10.297 22.109 1 79.25 419 GLY B N 1
ATOM 6544 C CA . GLY B 1 419 ? 12.078 9.492 23.219 1 79.25 419 GLY B CA 1
ATOM 6545 C C . GLY B 1 419 ? 10.594 9.195 23.125 1 79.25 419 GLY B C 1
ATOM 6546 O O . GLY B 1 419 ? 9.906 9.117 24.141 1 79.25 419 GLY B O 1
ATOM 6547 N N . LEU B 1 420 ? 10.219 9.234 21.938 1 77.94 420 LEU B N 1
ATOM 6548 C CA . LEU B 1 420 ? 8.82 8.922 21.688 1 77.94 420 LEU B CA 1
ATOM 6549 C C . LEU B 1 420 ? 8.617 7.418 21.516 1 77.94 420 LEU B C 1
ATOM 6551 O O . LEU B 1 420 ? 9.477 6.738 20.938 1 77.94 420 LEU B O 1
#

=== Feature glossary ===
Key to the feature types in this record:

pLDDT. pLDDT is the predicted lDDT-Cα score: AlphaFold's confidence that the local environment of each residue (all inter-atomic distances within 15 Å) is correctly placed. It is a per-residue number between 0 and 100, with higher meaning more reliable.

Radius of gyration, Cα contacts, bounding box. The geometric summary reports three shape descriptors. Rg (radius of gyration) measures how spread out the Cα atoms are about their centre of mass; compact globular proteins have small Rg, elongated or unfolded ones large. Cα contacts (<8 Å, |i−j|>4) count long-range residue pairs in spatial proximity — high for tightly packed folds, near zero for rods or random coil. The bounding-box extents give the protein's footprint along x, y, z in Å.

Backbone torsions (φ/ψ). Backbone dihedral angles. Every residue except chain termini has a φ (preceding-C → N → Cα → C) and a ψ (N → Cα → C → next-N). They are reported in degrees following the IUPAC sign convention. Secondary structure is essentially a statement about which (φ, ψ) basin each residue occupies.

Contact-map, Ramachandran, and PAE plots. Plot images: a contact map (which residues are close in 3D, as an N×N binary image), a Ramachandran scatter (backbone torsion angles, revealing secondary-structure composition at a glance), and — for AlphaFold structures — a PAE heatmap (pairwise prediction confidence).

Predicted aligned error. Predicted Aligned Error (PAE) is an AlphaFold confidence matrix: entry (i, j) is the expected error in the position of residue j, in ångströms, when the prediction is superimposed on the true structure at residue i. Low PAE within a block of residues means that block is internally rigid and well-predicted; high PAE between two blocks means their relative placement is uncertain even if each block individually is confident.

Secondary structure (3-state, P-SEA). Three-state secondary structure (P-SEA) collapses the eight DSSP classes into helix (a), strand (b), and coil (c). P-SEA assigns these from Cα geometry alone — distances and angles — without requiring backbone oxygens, so it works on any Cα trace.

Solvent-accessible surface area. Solvent-accessible surface area (SASA) is the area in Å² traced out by the centre of a 1.4 Å probe sphere (a water molecule) rolled over the protein's van der Waals surface (Shrake–Rupley / Lee–Richards construction). Buried residues have near-zero SASA; fully exposed residues can exceed 200 Å². The total SASA scales roughly with the number of surface residues.

Foldseek 3Di. The Foldseek 3Di string encodes local tertiary geometry as a 20-letter alphabet — one character per residue — derived from the relative positions of nearby Cα atoms. Unlike the amino-acid sequence, 3Di is a direct function of the 3D structure, so two proteins with the same fold have similar 3Di strings even at low sequence identity.

B-factor. For experimental (PDB) structures, the B-factor (temperature factor) quantifies the positional spread of each atom in the crystal — a combination of thermal vibration and static disorder — in units of Å². High B-factors mark flexible loops or poorly resolved regions; low B-factors mark the rigid, well-ordered core.

mmCIF coordinates. The mmCIF block holds the 3D Cartesian coordinates of each backbone atom (N, Cα, C, O) in ångströms. mmCIF is the PDB's canonical archive format — a tagged-loop text representation of the atomic model.

InterPro / GO / CATH / organism. Functional annotations link the protein to curated databases. InterPro entries identify conserved domains and families by matching the sequence against member-database signatures (Pfam, PROSITE, CDD, …). Gene Ontology (GO) terms describe molecular function, biological process, and cellular component in a controlled vocabulary. CATH places the structure in a hierarchical fold classification (Class/Architecture/Topology/Homologous-superfamily). The organism is the source species.

Rendered structure images. Structure images are PyMOL renders from six orthogonal camera directions. Cartoon representation draws helices as coils and strands as arrows; sticks shows the backbone as bonds; surface shows the solvent-excluded envelope. Rainbow coloring maps sequence position to hue (blue→red, N→C); chain coloring assigns a distinct color per polypeptide.

Sequence. This is the polypeptide sequence — one letter per residue, N-terminus first. Length ranges from a few dozen residues for small domains to over a thousand for large multi-domain proteins.

Secondary structure (8-state, DSSP). The SS8 string is DSSP's per-residue secondary-structure call. α-helix (H) means an i→i+4 H-bond ladder; β-strand (E) means the residue participates in a β-sheet; 3₁₀ (G) and π (I) are tighter and wider helices; T/S are turns/bends; '-' is loop.

Nearest PDB structures. Structural nearest neighbors (via Foldseek easy-search vs the PDB). Reported per hit: target PDB id, E-value, and alignment TM-score. A TM-score above ~0.5 is the conventional threshold for 'same fold'.